Protein AF-0000000084460460 (afdb_homodimer)

Foldseek 3Di:
DQWDWDADPVRFIAIAGNAADPRQQQQQQRHPALQQDPVNCVFRVCPPVHPPHNDFLVRLLVVLVVVLVVDDDLLVSLLSLVVNNSRHVLSSLQNCLVPVVPCLCSLAPPVLVVCLQCVLVSPDDDAFEEAELVCLVCLLVVLPDCLLVQAAEEEEEQQAAQAPPGRRFVSSLSHRRSLVSLLCNQAQFRSSHYGYYHYGQATPPVVLLPDPRRPGDNDHGDDDPSVVVSVVSNVVSCCVSPVLHEYEYERDDQVCQVVVCVVCQQPFAYDYCLALLLLLLVLLLVLLVCLLQVPDLLRFQEEEEAPTRNRLSNLVLSLVVNVVVPDDSVSSLLRYWYAYPQGTAAPPDPDDDPSCVSNHDYPVSCVPFDAPDSRGGHPQSCCQGVLGQEYEYAHLAAQQCDLVSLLSSLVRGVEHEYEQQGDDPRRTNDDVVSSCVSNVNRYQYEYNYQPAWDQDPNDTAGHHHSYSSLAVSLLSLLCSLQSFGGDDSVLSNLLSNLQQVQAPCNVPSVHHSGDDPSCSNVSSLSSSLSSNVVSQVVVRGPHDDSVRSNVSSVVSRHRSGDHHYDHDD/DQWDWDADPVRFIAIAGNAADPRQQQQQQRHPALQQDPVNCVVRVCPPVHPPHNDFLVRLLVVLVVVLVVDPDLLVSLLSLVVNNSRHVLSSLQNCLVPVVPCLCSLAPPVLVVCLQCVLVSPDDDAFEEAELVCLVCLLVVLPDCLLVQAAEEEEEQQAAQAPPGRRAVSSLSHRRSVVSLLCNQAQFRSSRYGYYHYGQATPPVVLLPDPRRDGDNDHGDDDPSVVVSVVSNVVSCCVSPVLHEYEYERDDQVCQVVVCVVCQQPFAYDYCLALLLLLLVLLLVLLVCLLQVPDLLRFQEEEEAPTRNRLSNLVLSLVVNVVVPDDSVSSLLRYWYAYPQATAAPPDPDDDPSCVSNHDYLVSCVPFDAPDSRGGHLQSCCQGVLGQEYEYAHLAAQQCDLVSLLSSLVRGVEHEYEQQGDDPRRTNDDVVSSCVSNVNRYQYEYNYQPAWDQDPNDTAGHHHSYSSLAVSLLSLLCSLQSFGGDDSVLSNLLSNLQQVQAPCNVPSVHHSGDDPSCSNVSSLSSSLSSNVVSQVVVRGPHDDSVVSNVSSVVSRHRSGDHHYDHDD

Sequence (1138 aa):
MDYKQLTDDNGQIYYEVKTTDFALITNPILNKGSGFSNQERVDFKLFGLLPPEESNLAQQRARSYEAFKSKTSELEKYIYMRDLQDSNETLFYSLLCEHITEIMPIVYTPVVGSACQRFSHIYRRPRGLFISYPNRDKIDMILANPRFDNVKAIVVSDGERILGLGDQGAGGMGIPIGKLALYCACAGIHPASTLPVLLDTGTNNSDLLQDPLYMGWRHERVRDQEYDDFVDRFVQALKKRFPHILLQWEDFALQNATRLLNTYRDQLCTFNDDIQGTAAVATGTLFAAVQVTGIRLSEQRIVIVGAGSAGCGIAELIVHAMVEDGISEAQARSQIYMIDRNGLLLEGMTGLLPFQQQLLKSRAAISGWQCENNAEISLKDVIRNLHPNALLGVSGQPNLFTEELVREMAAHVERPIIMPLSNPISRSEAVPQDLIQWTDDRAVIGTGSPFGVIKRRGQDFRIDQTNNVYIFPGMGLGLIAVQARRVTDKMFMAAARALAGCSPALQNPNANLLPPLDDVREVSYQVALAVAKEAVKSELADYKTETDIEKLIRAHIWEPVYVPYRKPYMDYKQLTDDNGQIYYEVKTTDFALITNPILNKGSGFSNQERVDFKLFGLLPPEESNLAQQRARSYEAFKSKTSELEKYIYMRDLQDSNETLFYSLLCEHITEIMPIVYTPVVGSACQRFSHIYRRPRGLFISYPNRDKIDMILANPRFDNVKAIVVSDGERILGLGDQGAGGMGIPIGKLALYCACAGIHPASTLPVLLDTGTNNSDLLQDPLYMGWRHERVRDQEYDDFVDRFVQALKKRFPHILLQWEDFALQNATRLLNTYRDQLCTFNDDIQGTAAVATGTLFAAVQVTGIRLSEQRIVIVGAGSAGCGIAELIVHAMVEDGISEAQARSQIYMIDRNGLLLEGMTGLLPFQQQLLKSRAAISGWQCENNAEISLKDVIRNLHPNALLGVSGQPNLFTEELVREMAAHVERPIIMPLSNPISRSEAVPQDLIQWTDDRAVIGTGSPFGVIKRRGQDFRIDQTNNVYIFPGMGLGLIAVQARRVTDKMFMAAARALAGCSPALQNPNANLLPPLDDVREVSYQVALAVAKEAVKSELADYKTETDIEKLIRAHIWEPVYVPYRKPY

pLDDT: mean 95.43, std 3.75, range [65.56, 98.94]

Structure (mmCIF, N/CA/C/O backbone):
data_AF-0000000084460460-model_v1
#
loop_
_entity.id
_entity.type
_entity.pdbx_description
1 polymer 'Malate dehydrogenase'
#
loop_
_atom_site.group_PDB
_atom_site.id
_atom_site.type_symbol
_atom_site.label_atom_id
_atom_site.label_alt_id
_atom_site.label_comp_id
_atom_site.label_asym_id
_atom_site.label_entity_id
_atom_site.label_seq_id
_atom_site.pdbx_PDB_ins_code
_atom_site.Cartn_x
_atom_site.Cartn_y
_atom_site.Cartn_z
_atom_site.occupancy
_atom_site.B_iso_or_equiv
_atom_site.auth_seq_id
_atom_site.auth_comp_id
_atom_site.auth_asym_id
_atom_site.auth_atom_id
_atom_site.pdbx_PDB_model_num
ATOM 1 N N . MET A 1 1 ? 7.082 -0.374 25.844 1 65.56 1 MET A N 1
ATOM 2 C CA . MET A 1 1 ? 7.414 0.042 24.484 1 65.56 1 MET A CA 1
ATOM 3 C C . MET A 1 1 ? 8.352 -0.962 23.828 1 65.56 1 MET A C 1
ATOM 5 O O . MET A 1 1 ? 9.141 -1.626 24.5 1 65.56 1 MET A O 1
ATOM 9 N N . ASP A 1 2 ? 8.141 -1.098 22.531 1 81.88 2 ASP A N 1
ATOM 10 C CA . ASP A 1 2 ? 8.883 -2.082 21.75 1 81.88 2 ASP A CA 1
ATOM 11 C C . ASP A 1 2 ? 10.344 -1.677 21.609 1 81.88 2 ASP A C 1
ATOM 13 O O . ASP A 1 2 ? 11.188 -2.492 21.219 1 81.88 2 ASP A O 1
ATOM 17 N N . TYR A 1 3 ? 10.672 -0.315 22.125 1 90.75 3 TYR A N 1
ATOM 18 C CA . TYR A 1 3 ? 12.039 0.172 21.953 1 90.75 3 TYR A CA 1
ATOM 19 C C . TYR A 1 3 ? 12.312 1.358 22.875 1 90.75 3 TYR A C 1
ATOM 21 O O . TYR A 1 3 ? 11.391 1.925 23.453 1 90.75 3 TYR A O 1
ATOM 29 N N . LYS A 1 4 ? 13.625 1.623 23.141 1 92.56 4 LYS A N 1
ATOM 30 C CA . LYS A 1 4 ? 14.078 2.777 23.922 1 92.56 4 LYS A CA 1
ATOM 31 C C . LYS A 1 4 ? 15.203 3.516 23.188 1 92.56 4 LYS A C 1
ATOM 33 O O . LYS A 1 4 ? 16.141 2.8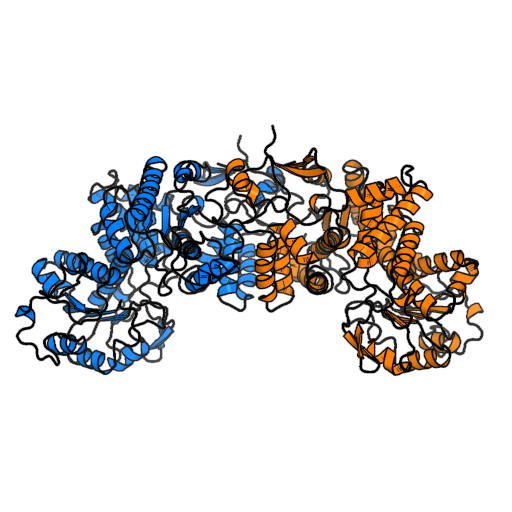93 22.688 1 92.56 4 LYS A O 1
ATOM 38 N N . GLN A 1 5 ? 14.992 4.812 23.047 1 91.62 5 GLN A N 1
ATOM 39 C CA . GLN A 1 5 ? 16.047 5.633 22.469 1 91.62 5 GLN A CA 1
ATOM 40 C C . GLN A 1 5 ? 17.141 5.941 23.484 1 91.62 5 GLN A C 1
ATOM 42 O O . GLN A 1 5 ? 16.844 6.402 24.594 1 91.62 5 GLN A O 1
ATOM 47 N N . LEU A 1 6 ? 18.359 5.719 23.062 1 93.56 6 LEU A N 1
ATOM 48 C CA . LEU A 1 6 ? 19.516 5.953 23.922 1 93.56 6 LEU A CA 1
ATOM 49 C C . LEU A 1 6 ? 20.641 6.641 23.172 1 93.56 6 LEU A C 1
ATOM 51 O O . LEU A 1 6 ? 20.562 6.797 21.938 1 93.56 6 LEU A O 1
ATOM 55 N N . THR A 1 7 ? 21.562 7.16 23.859 1 92.81 7 THR A N 1
ATOM 56 C CA . THR A 1 7 ? 22.75 7.77 23.312 1 92.81 7 THR A CA 1
ATOM 57 C C . THR A 1 7 ? 24.016 7.055 23.797 1 92.81 7 THR A C 1
ATOM 59 O O . THR A 1 7 ? 24.125 6.754 25 1 92.81 7 THR A O 1
ATOM 62 N N . ASP A 1 8 ? 24.859 6.766 22.906 1 93.06 8 ASP A N 1
ATOM 63 C CA . ASP A 1 8 ? 26.078 6.074 23.312 1 93.06 8 ASP A CA 1
ATOM 64 C C . ASP A 1 8 ? 27.125 7.059 23.812 1 93.06 8 ASP A C 1
ATOM 66 O O . ASP A 1 8 ? 26.844 8.25 23.969 1 93.06 8 ASP A O 1
ATOM 70 N N . ASP A 1 9 ? 28.344 6.547 24.109 1 91.75 9 ASP A N 1
ATOM 71 C CA . ASP A 1 9 ? 29.406 7.344 24.734 1 91.75 9 ASP A CA 1
ATOM 72 C C . ASP A 1 9 ? 29.891 8.445 23.781 1 91.75 9 ASP A C 1
ATOM 74 O O . ASP A 1 9 ? 30.375 9.484 24.234 1 91.75 9 ASP A O 1
ATOM 78 N N . ASN A 1 10 ? 29.734 8.281 22.547 1 92.12 10 ASN A N 1
ATOM 79 C CA . ASN A 1 10 ? 30.156 9.242 21.547 1 92.12 10 ASN A CA 1
ATOM 80 C C . ASN A 1 10 ? 29.047 10.219 21.188 1 92.12 10 ASN A C 1
ATOM 82 O O . ASN A 1 10 ? 29.188 11.031 20.281 1 92.12 10 ASN A O 1
ATOM 86 N N . GLY A 1 11 ? 27.891 10.055 21.812 1 89.38 11 GLY A N 1
ATOM 87 C CA . GLY A 1 11 ? 26.781 10.969 21.562 1 89.38 11 GLY A CA 1
ATOM 88 C C . GLY A 1 11 ? 25.875 10.523 20.422 1 89.38 11 GLY A C 1
ATOM 89 O O . GLY A 1 11 ? 25 11.273 19.984 1 89.38 11 GLY A O 1
ATOM 90 N N . GLN A 1 12 ? 26.109 9.367 19.953 1 91.81 12 GLN A N 1
ATOM 91 C CA . GLN A 1 12 ? 25.297 8.875 18.828 1 91.81 12 GLN A CA 1
ATOM 92 C C . GLN A 1 12 ? 24.031 8.188 19.328 1 91.81 12 GLN A C 1
ATOM 94 O O . GLN A 1 12 ? 24.078 7.395 20.266 1 91.81 12 GLN A O 1
ATOM 99 N N . ILE A 1 13 ? 22.969 8.547 18.703 1 93.94 13 ILE A N 1
ATOM 100 C CA . ILE A 1 13 ? 21.672 8 19.078 1 93.94 13 ILE A CA 1
ATOM 101 C C . ILE A 1 13 ? 21.547 6.57 18.562 1 93.94 13 ILE A C 1
ATOM 103 O O . ILE A 1 13 ? 21.984 6.27 17.438 1 93.94 13 ILE A O 1
ATOM 107 N N . TYR A 1 14 ? 21.062 5.645 19.312 1 95.94 14 TYR A N 1
ATOM 108 C CA . TYR A 1 14 ? 20.688 4.293 18.906 1 95.94 14 TYR A CA 1
ATOM 109 C C . TYR A 1 14 ? 19.438 3.832 19.641 1 95.94 14 TYR A C 1
ATOM 111 O O . TYR A 1 14 ? 19 4.461 20.609 1 95.94 14 TYR A O 1
ATOM 119 N N . TYR A 1 15 ? 18.75 2.857 19.125 1 96.31 15 TYR A N 1
ATOM 120 C CA . TYR A 1 15 ? 17.562 2.303 19.766 1 96.31 15 TYR A CA 1
ATOM 121 C C . TYR A 1 15 ? 17.844 0.923 20.344 1 96.31 15 TYR A C 1
ATOM 123 O O . TYR A 1 15 ? 18.469 0.083 19.688 1 96.31 15 TYR A O 1
ATOM 131 N N . GLU A 1 16 ? 17.531 0.733 21.547 1 96.88 16 GLU A N 1
ATOM 132 C CA . GLU A 1 16 ? 17.375 -0.624 22.062 1 96.88 16 GLU A CA 1
ATOM 133 C C . GLU A 1 16 ? 16 -1.198 21.703 1 96.88 16 GLU A C 1
ATOM 135 O O . GLU A 1 16 ? 14.969 -0.664 22.109 1 96.88 16 GLU A O 1
ATOM 140 N N . VAL A 1 17 ? 16.016 -2.268 20.922 1 96.06 17 VAL A N 1
ATOM 141 C CA . VAL A 1 17 ? 14.781 -2.779 20.344 1 96.06 17 VAL A CA 1
ATOM 142 C C . VAL A 1 17 ? 14.508 -4.188 20.875 1 96.06 17 VAL A C 1
ATOM 144 O O . VAL A 1 17 ? 15.391 -5.051 20.828 1 96.06 17 VAL A O 1
ATOM 147 N N . LYS A 1 18 ? 13.305 -4.445 21.328 1 92.88 18 LYS A N 1
ATOM 148 C CA . LYS A 1 18 ? 12.898 -5.746 21.844 1 92.88 18 LYS A CA 1
ATOM 149 C C . LYS A 1 18 ? 12.242 -6.594 20.766 1 92.88 18 LYS A C 1
ATOM 151 O O . LYS A 1 18 ? 12.391 -7.816 20.75 1 92.88 18 LYS A O 1
ATOM 156 N N . THR A 1 19 ? 11.531 -5.965 19.906 1 91.25 19 THR A N 1
ATOM 157 C CA . THR A 1 19 ? 10.805 -6.637 18.828 1 91.25 19 THR A CA 1
ATOM 158 C C . THR A 1 19 ? 11.773 -7.289 17.844 1 91.25 19 THR A C 1
ATOM 160 O O . THR A 1 19 ? 12.836 -6.738 17.547 1 91.25 19 THR A O 1
ATOM 163 N N . THR A 1 20 ? 11.453 -8.508 17.375 1 92.56 20 THR A N 1
ATOM 164 C CA . THR A 1 20 ? 12.305 -9.227 16.438 1 92.56 20 THR A CA 1
ATOM 165 C C . THR A 1 20 ? 11.477 -9.844 15.32 1 92.56 20 THR A C 1
ATOM 167 O O . THR A 1 20 ? 10.25 -9.766 15.344 1 92.56 20 THR A O 1
ATOM 170 N N . ASP A 1 21 ? 12.164 -10.273 14.336 1 92.5 21 ASP A N 1
ATOM 171 C CA . ASP A 1 21 ? 11.555 -11.062 13.266 1 92.5 21 ASP A CA 1
ATOM 172 C C . ASP A 1 21 ? 10.484 -10.25 12.539 1 92.5 21 ASP A C 1
ATOM 174 O O . ASP A 1 21 ? 10.648 -9.055 12.305 1 92.5 21 ASP A O 1
ATOM 178 N N . PHE A 1 22 ? 9.461 -10.906 12.117 1 89.25 22 PHE A N 1
ATOM 179 C CA . PHE A 1 22 ? 8.453 -10.305 11.258 1 89.25 22 PHE A CA 1
ATOM 180 C C . PHE A 1 22 ? 7.785 -9.117 11.953 1 89.25 22 PHE A C 1
ATOM 182 O O . PHE A 1 22 ? 7.422 -8.141 11.297 1 89.25 22 PHE A O 1
ATOM 189 N N . ALA A 1 23 ? 7.633 -9.148 13.242 1 89.38 23 ALA A N 1
ATOM 190 C CA . ALA A 1 23 ? 7.02 -8.062 13.992 1 89.38 23 ALA A CA 1
ATOM 191 C C . ALA A 1 23 ? 7.832 -6.773 13.859 1 89.38 23 ALA A C 1
ATOM 193 O O . ALA A 1 23 ? 7.273 -5.676 13.867 1 89.38 23 ALA A O 1
ATOM 194 N N . LEU A 1 24 ? 9.164 -6.887 13.672 1 93 24 LEU A N 1
ATOM 195 C CA . LEU A 1 24 ? 10.031 -5.73 13.508 1 93 24 LEU A CA 1
ATOM 196 C C . LEU A 1 24 ? 9.844 -5.102 12.125 1 93 24 LEU A C 1
ATOM 198 O O . LEU A 1 24 ? 9.773 -3.877 12 1 93 24 LEU A O 1
ATOM 202 N N . ILE A 1 25 ? 9.664 -5.922 11.109 1 92.81 25 ILE A N 1
ATOM 203 C CA . ILE A 1 25 ? 9.578 -5.453 9.727 1 92.81 25 ILE A CA 1
ATOM 204 C C . ILE A 1 25 ? 8.211 -4.828 9.477 1 92.81 25 ILE A C 1
ATOM 206 O O . ILE A 1 25 ? 8.039 -4.047 8.539 1 92.81 25 ILE A O 1
ATOM 210 N N . THR A 1 26 ? 7.234 -5.137 10.336 1 89.88 26 THR A N 1
ATOM 211 C CA . THR A 1 26 ? 5.883 -4.637 10.117 1 89.88 26 THR A CA 1
ATOM 212 C C . THR A 1 26 ? 5.598 -3.436 11.016 1 89.88 26 THR A C 1
ATOM 214 O O . THR A 1 26 ? 4.5 -2.871 10.977 1 89.88 26 THR A O 1
ATOM 217 N N . ASN A 1 27 ? 6.543 -3.045 11.867 1 91.81 27 ASN A N 1
ATOM 218 C CA . ASN A 1 27 ? 6.406 -1.876 12.734 1 91.81 27 ASN A CA 1
ATOM 219 C C . ASN A 1 27 ? 6.801 -0.594 12 1 91.81 27 ASN A C 1
ATOM 221 O O . ASN A 1 27 ? 7.98 -0.373 11.719 1 91.81 27 ASN A O 1
ATOM 225 N N . PRO A 1 28 ? 5.879 0.279 11.742 1 93.06 28 PRO A N 1
ATOM 226 C CA . PRO A 1 28 ? 6.184 1.446 10.906 1 93.06 28 PRO A CA 1
ATOM 227 C C . PRO A 1 28 ? 7.266 2.336 11.516 1 93.06 28 PRO A C 1
ATOM 229 O O . PRO A 1 28 ? 8.023 2.982 10.789 1 93.06 28 PRO A O 1
ATOM 232 N N . ILE A 1 29 ? 7.398 2.379 12.805 1 94.38 29 ILE A N 1
ATOM 233 C CA . ILE A 1 29 ? 8.344 3.248 13.492 1 94.38 29 ILE A CA 1
ATOM 234 C C . ILE A 1 29 ? 9.75 2.646 13.406 1 94.38 29 ILE A C 1
ATOM 236 O O . ILE A 1 29 ? 10.734 3.373 13.289 1 94.38 29 ILE A O 1
ATOM 240 N N . LEU A 1 30 ? 9.844 1.278 13.406 1 95.69 30 LEU A N 1
ATOM 241 C CA . LEU A 1 30 ? 11.133 0.62 13.57 1 95.69 30 LEU A CA 1
ATOM 242 C C . LEU A 1 30 ? 11.594 -0.005 12.258 1 95.69 30 LEU A C 1
ATOM 244 O O . LEU A 1 30 ? 12.766 -0.36 12.109 1 95.69 30 LEU A O 1
ATOM 248 N N . ASN A 1 31 ? 10.703 -0.173 11.32 1 96.31 31 ASN A N 1
ATOM 249 C CA . ASN A 1 31 ? 11.039 -0.847 10.07 1 96.31 31 ASN A CA 1
ATOM 250 C C . ASN A 1 31 ? 12.055 -0.051 9.258 1 96.31 31 ASN A C 1
ATOM 252 O O . ASN A 1 31 ? 11.898 1.156 9.07 1 96.31 31 ASN A O 1
ATOM 256 N N . LYS A 1 32 ? 13.117 -0.786 8.844 1 97.5 32 LYS A N 1
ATOM 257 C CA . LYS A 1 32 ? 14.109 -0.182 7.957 1 97.5 32 LYS A CA 1
ATOM 258 C C . LYS A 1 32 ? 14.047 -0.791 6.562 1 97.5 32 LYS A C 1
ATOM 260 O O . LYS A 1 32 ? 14.875 -0.478 5.703 1 97.5 32 LYS A O 1
ATOM 265 N N . GLY A 1 33 ? 13.078 -1.788 6.359 1 95.94 33 GLY A N 1
ATOM 266 C CA . GLY A 1 33 ? 13.047 -2.496 5.086 1 95.94 33 GLY A CA 1
ATOM 267 C C . GLY A 1 33 ? 14.375 -3.127 4.719 1 95.94 33 GLY A C 1
ATOM 268 O O . GLY A 1 33 ? 14.961 -3.865 5.516 1 95.94 33 GLY A O 1
ATOM 269 N N . SER A 1 34 ? 14.875 -2.797 3.516 1 95.62 34 SER A N 1
ATOM 270 C CA . SER A 1 34 ? 16.156 -3.314 3.045 1 95.62 34 SER A CA 1
ATOM 271 C C . SER A 1 34 ? 17.312 -2.57 3.688 1 95.62 34 SER A C 1
ATOM 273 O O . SER A 1 34 ? 18.484 -2.848 3.385 1 95.62 34 SER A O 1
ATOM 275 N N . GLY A 1 35 ? 16.984 -1.674 4.602 1 97.06 35 GLY A N 1
ATOM 276 C CA . GLY A 1 35 ? 18.031 -0.857 5.215 1 97.06 35 GLY A CA 1
ATOM 277 C C . GLY A 1 35 ? 18.625 -1.485 6.461 1 97.06 35 GLY A C 1
ATOM 278 O O . GLY A 1 35 ? 19.594 -0.967 7.023 1 97.06 35 GLY A O 1
ATOM 279 N N . PHE A 1 36 ? 18.078 -2.602 6.973 1 97.75 36 PHE A N 1
ATOM 280 C CA . PHE A 1 36 ? 18.688 -3.309 8.086 1 97.75 36 PHE A CA 1
ATOM 281 C C . PHE A 1 36 ? 20.094 -3.785 7.719 1 97.75 36 PHE A C 1
ATOM 283 O O . PHE A 1 36 ? 20.281 -4.422 6.68 1 97.75 36 PHE A O 1
ATOM 290 N N . SER A 1 37 ? 21.047 -3.5 8.57 1 96.69 37 SER A N 1
ATOM 291 C CA . SER A 1 37 ? 22.406 -3.967 8.336 1 96.69 37 SER A CA 1
ATOM 292 C C . SER A 1 37 ? 22.516 -5.477 8.531 1 96.69 37 SER A C 1
ATOM 294 O O . SER A 1 37 ? 21.641 -6.094 9.125 1 96.69 37 SER A O 1
ATOM 296 N N . ASN A 1 38 ? 23.547 -6.066 8.008 1 94.75 38 ASN A N 1
ATOM 297 C CA . ASN A 1 38 ? 23.766 -7.5 8.172 1 94.75 38 ASN A CA 1
ATOM 298 C C . ASN A 1 38 ? 23.828 -7.887 9.648 1 94.75 38 ASN A C 1
ATOM 300 O O . ASN A 1 38 ? 23.328 -8.938 10.047 1 94.75 38 ASN A O 1
ATOM 304 N N . GLN A 1 39 ? 24.484 -7.023 10.414 1 95.75 39 GLN A N 1
ATOM 305 C CA . GLN A 1 39 ? 24.562 -7.297 11.844 1 95.75 39 GLN A CA 1
ATOM 306 C C . GLN A 1 39 ? 23.172 -7.27 12.484 1 95.75 39 GLN A C 1
ATOM 308 O O . GLN A 1 39 ? 22.844 -8.133 13.297 1 95.75 39 GLN A O 1
ATOM 313 N N . GLU A 1 40 ? 22.375 -6.262 12.156 1 97.06 40 GLU A N 1
ATOM 314 C CA . GLU A 1 40 ? 21.016 -6.195 12.664 1 97.06 40 GLU A CA 1
ATOM 315 C C . GLU A 1 40 ? 20.203 -7.406 12.219 1 97.06 40 GLU A C 1
ATOM 317 O O . GLU A 1 40 ? 19.344 -7.898 12.961 1 97.06 40 GLU A O 1
ATOM 322 N N . ARG A 1 41 ? 20.422 -7.863 10.961 1 96 41 ARG A N 1
ATOM 323 C CA . ARG A 1 41 ? 19.703 -9.016 10.453 1 96 41 ARG A CA 1
ATOM 324 C C . ARG A 1 41 ? 20.016 -10.273 11.258 1 96 41 ARG A C 1
ATOM 326 O O . ARG A 1 41 ? 19.156 -11.117 11.469 1 96 41 ARG A O 1
ATOM 333 N N . VAL A 1 42 ? 21.266 -10.383 11.719 1 94.19 42 VAL A N 1
ATOM 334 C CA . VAL A 1 42 ? 21.656 -11.484 12.594 1 94.19 42 VAL A CA 1
ATOM 335 C C . VAL A 1 42 ? 20.969 -11.32 13.953 1 94.19 42 VAL A C 1
ATOM 337 O O . VAL A 1 42 ? 20.312 -12.242 14.438 1 94.19 42 VAL A O 1
ATOM 340 N N . ASP A 1 43 ? 21.062 -10.141 14.5 1 95.44 43 ASP A N 1
ATOM 341 C CA . ASP A 1 43 ? 20.641 -9.883 15.875 1 95.44 43 ASP A CA 1
ATOM 342 C C . ASP A 1 43 ? 19.125 -10.016 16 1 95.44 43 ASP A C 1
ATOM 344 O O . ASP A 1 43 ? 18.625 -10.438 17.047 1 95.44 43 ASP A O 1
ATOM 348 N N . PHE A 1 44 ? 18.469 -9.664 14.969 1 96.38 44 PHE A N 1
ATOM 349 C CA . PHE A 1 44 ? 17.016 -9.586 15.094 1 96.38 44 PHE A CA 1
ATOM 350 C C . PHE A 1 44 ? 16.344 -10.617 14.203 1 96.38 44 PHE A C 1
ATOM 352 O O . PHE A 1 44 ? 15.148 -10.5 13.898 1 96.38 44 PHE A O 1
ATOM 359 N N . LYS A 1 45 ? 17.062 -11.617 13.734 1 95.06 45 LYS A N 1
ATOM 360 C CA . LYS A 1 45 ? 16.562 -12.797 13.039 1 95.06 45 LYS A CA 1
ATOM 361 C C . LYS A 1 45 ? 15.82 -12.406 11.766 1 95.06 45 LYS A C 1
ATOM 363 O O . LYS A 1 45 ? 14.68 -12.82 11.555 1 95.06 45 LYS A O 1
ATOM 368 N N . LEU A 1 46 ? 16.5 -11.625 10.906 1 96.06 46 LEU A N 1
ATOM 369 C CA . LEU A 1 46 ? 15.836 -11.094 9.727 1 96.06 46 LEU A CA 1
ATOM 370 C C . LEU A 1 46 ? 16.375 -11.75 8.461 1 96.06 46 LEU A C 1
ATOM 372 O O . LEU A 1 46 ? 15.844 -11.539 7.367 1 96.06 46 LEU A O 1
ATOM 376 N N . PHE A 1 47 ? 17.469 -12.609 8.633 1 95.56 47 PHE A N 1
ATOM 377 C CA . PHE A 1 47 ? 18 -13.273 7.453 1 95.56 47 PHE A CA 1
ATOM 378 C C . PHE A 1 47 ? 16.938 -14.164 6.809 1 95.56 47 PHE A C 1
ATOM 380 O O . PHE A 1 47 ? 16.203 -14.883 7.508 1 95.56 47 PHE A O 1
ATOM 387 N N . GLY A 1 48 ? 16.859 -14.102 5.469 1 95.88 48 GLY A N 1
ATOM 388 C CA . GLY A 1 48 ? 15.867 -14.859 4.707 1 95.88 48 GLY A CA 1
ATOM 389 C C . GLY A 1 48 ? 14.555 -14.117 4.531 1 95.88 48 GLY A C 1
ATOM 390 O O . GLY A 1 48 ? 13.852 -14.32 3.543 1 95.88 48 GLY A O 1
ATOM 391 N N . LEU A 1 49 ? 14.211 -13.281 5.492 1 95.56 49 LEU A N 1
ATOM 392 C CA . LEU A 1 49 ? 12.938 -12.562 5.445 1 95.56 49 LEU A CA 1
ATOM 393 C C . LEU A 1 49 ? 13.062 -11.305 4.586 1 95.56 49 LEU A C 1
ATOM 395 O O . LEU A 1 49 ? 12.055 -10.719 4.191 1 95.56 49 LEU A O 1
ATOM 399 N N . LEU A 1 50 ? 14.289 -10.906 4.301 1 96.44 50 LEU A N 1
ATOM 400 C CA . LEU A 1 50 ? 14.594 -9.75 3.465 1 96.44 50 LEU A CA 1
ATOM 401 C C . LEU A 1 50 ? 15.5 -10.141 2.301 1 96.44 50 LEU A C 1
ATOM 403 O O . LEU A 1 50 ? 16.281 -11.086 2.412 1 96.44 50 LEU A O 1
ATOM 407 N N . PRO A 1 51 ? 15.344 -9.422 1.147 1 96.12 51 PRO A N 1
ATOM 408 C CA . PRO A 1 51 ? 16.359 -9.633 0.116 1 96.12 51 PRO A CA 1
ATOM 409 C C . PRO A 1 51 ? 17.781 -9.359 0.619 1 96.12 51 PRO A C 1
ATOM 411 O O . PRO A 1 51 ? 17.953 -8.633 1.6 1 96.12 51 PRO A O 1
ATOM 414 N N . PRO A 1 52 ? 18.719 -9.898 0.008 1 95.19 52 PRO A N 1
ATOM 415 C CA . PRO A 1 52 ? 20.078 -9.844 0.554 1 95.19 52 PRO A CA 1
ATOM 416 C C . PRO A 1 52 ? 20.703 -8.453 0.442 1 95.19 52 PRO A C 1
ATOM 418 O O . PRO A 1 52 ? 21.609 -8.109 1.215 1 95.19 52 PRO A O 1
ATOM 421 N N . GLU A 1 53 ? 20.25 -7.637 -0.449 1 94.81 53 GLU A N 1
ATOM 422 C CA . GLU A 1 53 ? 20.812 -6.301 -0.618 1 94.81 53 GLU A CA 1
ATOM 423 C C . GLU A 1 53 ? 20.609 -5.453 0.633 1 94.81 53 GLU A C 1
ATOM 425 O O . GLU A 1 53 ? 19.5 -5.406 1.186 1 94.81 53 GLU A O 1
ATOM 430 N N . GLU A 1 54 ? 21.656 -4.883 1.114 1 94.94 54 GLU A N 1
ATOM 431 C CA . GLU A 1 54 ? 21.578 -3.855 2.15 1 94.94 54 GLU A CA 1
ATOM 432 C C . GLU A 1 54 ? 21.5 -2.459 1.539 1 94.94 54 GLU A C 1
ATOM 434 O O . GLU A 1 54 ? 22.547 -1.854 1.248 1 94.94 54 GLU A O 1
ATOM 439 N N . SER A 1 55 ? 20.312 -1.948 1.43 1 95.19 55 SER A N 1
ATOM 440 C CA . SER A 1 55 ? 20.109 -0.631 0.832 1 95.19 55 SER A CA 1
ATOM 441 C C . SER A 1 55 ? 20.359 0.479 1.85 1 95.19 55 SER A C 1
ATOM 443 O O . SER A 1 55 ? 19.984 0.345 3.02 1 95.19 55 SER A O 1
ATOM 445 N N . ASN A 1 56 ? 21 1.506 1.449 1 96 56 ASN A N 1
ATOM 446 C CA . ASN A 1 56 ? 21.016 2.686 2.307 1 96 56 ASN A CA 1
ATOM 447 C C . ASN A 1 56 ? 19.766 3.539 2.111 1 96 56 ASN A C 1
ATOM 449 O O . ASN A 1 56 ? 18.953 3.254 1.237 1 96 56 ASN A O 1
ATOM 453 N N . LEU A 1 57 ? 19.672 4.539 2.902 1 97.44 57 LEU A N 1
ATOM 454 C CA . LEU A 1 57 ? 18.453 5.336 2.926 1 97.44 57 LEU A CA 1
ATOM 455 C C . LEU A 1 57 ? 18.266 6.07 1.604 1 97.44 57 LEU A C 1
ATOM 457 O O . LEU A 1 57 ? 17.141 6.238 1.14 1 97.44 57 LEU A O 1
ATOM 461 N N . ALA A 1 58 ? 19.297 6.574 0.987 1 97.31 58 ALA A N 1
ATOM 462 C CA . ALA A 1 58 ? 19.219 7.297 -0.279 1 97.31 58 ALA A CA 1
ATOM 463 C C . ALA A 1 58 ? 18.688 6.402 -1.392 1 97.31 58 ALA A C 1
ATOM 465 O O . ALA A 1 58 ? 17.906 6.844 -2.234 1 97.31 58 ALA A O 1
ATOM 466 N N . GLN A 1 59 ? 19.141 5.148 -1.408 1 96.75 59 GLN A N 1
ATOM 467 C CA . GLN A 1 59 ? 18.672 4.184 -2.395 1 96.75 59 GLN A CA 1
ATOM 468 C C . GLN A 1 59 ? 17.188 3.879 -2.195 1 96.75 59 GLN A C 1
ATOM 470 O O . GLN A 1 59 ? 16.422 3.793 -3.162 1 96.75 59 GLN A O 1
ATOM 475 N N . GLN A 1 60 ? 16.828 3.689 -0.955 1 97.5 60 GLN A N 1
ATOM 476 C CA . GLN A 1 60 ? 15.414 3.463 -0.661 1 97.5 60 GLN A CA 1
ATOM 477 C C . GLN A 1 60 ? 14.562 4.66 -1.079 1 97.5 60 GLN A C 1
ATOM 479 O O . GLN A 1 60 ? 13.477 4.496 -1.628 1 97.5 60 GLN A O 1
ATOM 484 N N . ARG A 1 61 ? 15.055 5.859 -0.807 1 97.75 61 ARG A N 1
ATOM 485 C CA . ARG A 1 61 ? 14.336 7.07 -1.193 1 97.75 61 ARG A CA 1
ATOM 486 C C . ARG A 1 61 ? 14.172 7.152 -2.707 1 97.75 61 ARG A C 1
ATOM 488 O O . ARG A 1 61 ? 13.125 7.559 -3.205 1 97.75 61 ARG A O 1
ATOM 495 N N . ALA A 1 62 ? 15.242 6.789 -3.395 1 97.62 62 ALA A N 1
ATOM 496 C CA . ALA A 1 62 ? 15.188 6.816 -4.855 1 97.62 62 ALA A CA 1
ATOM 497 C C . ALA A 1 62 ? 14.094 5.898 -5.383 1 97.62 62 ALA A C 1
ATOM 499 O O . ALA A 1 62 ? 13.336 6.273 -6.285 1 97.62 62 ALA A O 1
ATOM 500 N N . ARG A 1 63 ? 14.016 4.719 -4.855 1 96.94 63 ARG A N 1
ATOM 501 C CA . ARG A 1 63 ? 12.977 3.768 -5.246 1 96.94 63 ARG A CA 1
ATOM 502 C C . ARG A 1 63 ? 11.586 4.312 -4.934 1 96.94 63 ARG A C 1
ATOM 504 O O . ARG A 1 63 ? 10.688 4.23 -5.766 1 96.94 63 ARG A O 1
ATOM 511 N N . SER A 1 64 ? 11.406 4.832 -3.74 1 98.12 64 SER A N 1
ATOM 512 C CA . SER A 1 64 ? 10.117 5.367 -3.314 1 98.12 64 SER A CA 1
ATOM 513 C C . SER A 1 64 ? 9.719 6.582 -4.148 1 98.12 64 SER A C 1
ATOM 515 O O . SER A 1 64 ? 8.539 6.773 -4.453 1 98.12 64 SER A O 1
ATOM 517 N N . TYR A 1 65 ? 10.695 7.414 -4.461 1 98.44 65 TYR A N 1
ATOM 518 C CA . TYR A 1 65 ? 10.414 8.594 -5.277 1 98.44 65 TYR A CA 1
ATOM 519 C C . TYR A 1 65 ? 9.992 8.195 -6.684 1 98.44 65 TYR A C 1
ATOM 521 O O . TYR A 1 65 ? 9.094 8.805 -7.266 1 98.44 65 TYR A O 1
ATOM 529 N N . GLU A 1 66 ? 10.648 7.148 -7.207 1 97.31 66 GLU A N 1
ATOM 530 C CA . GLU A 1 66 ? 10.227 6.617 -8.5 1 97.31 66 GLU A CA 1
ATOM 531 C C . GLU A 1 66 ? 8.773 6.148 -8.453 1 97.31 66 GLU A C 1
ATOM 533 O O . GLU A 1 66 ? 8 6.414 -9.375 1 97.31 66 GLU A O 1
ATOM 538 N N . ALA A 1 67 ? 8.469 5.441 -7.453 1 96.5 67 ALA A N 1
ATOM 539 C CA . ALA A 1 67 ? 7.102 4.969 -7.27 1 96.5 67 ALA A CA 1
ATOM 540 C C . ALA A 1 67 ? 6.129 6.137 -7.156 1 96.5 67 ALA A C 1
ATOM 542 O O . ALA A 1 67 ? 5.062 6.125 -7.777 1 96.5 67 ALA A O 1
ATOM 543 N N . PHE A 1 68 ? 6.453 7.145 -6.395 1 98 68 PHE A N 1
ATOM 544 C CA . PHE A 1 68 ? 5.641 8.344 -6.223 1 98 68 PHE A CA 1
ATOM 545 C C . PHE A 1 68 ? 5.379 9.016 -7.566 1 98 68 PHE A C 1
ATOM 547 O O . PHE A 1 68 ? 4.234 9.336 -7.895 1 98 68 PHE A O 1
ATOM 554 N N . LYS A 1 69 ? 6.352 9.125 -8.359 1 97 69 LYS A N 1
ATOM 555 C CA . LYS A 1 69 ? 6.281 9.828 -9.641 1 97 69 LYS A CA 1
ATOM 556 C C . LYS A 1 69 ? 5.484 9.031 -10.664 1 97 69 LYS A C 1
ATOM 558 O O . LYS A 1 69 ? 4.906 9.602 -11.594 1 97 69 LYS A O 1
ATOM 563 N N . SER A 1 70 ? 5.441 7.738 -10.43 1 94.25 70 SER A N 1
ATOM 564 C CA . SER A 1 70 ? 4.762 6.875 -11.391 1 94.25 70 SER A CA 1
ATOM 565 C C . SER A 1 70 ? 3.246 7 -11.266 1 94.25 70 SER A C 1
ATOM 567 O O . SER A 1 70 ? 2.51 6.574 -12.164 1 94.25 70 SER A O 1
ATOM 569 N N . LYS A 1 71 ? 2.727 7.496 -10.109 1 96 71 LYS A N 1
ATOM 570 C CA . LYS A 1 71 ? 1.287 7.648 -9.93 1 96 71 LYS A CA 1
ATOM 571 C C . LYS A 1 71 ? 0.732 8.742 -10.836 1 96 71 LYS A C 1
ATOM 573 O O . LYS A 1 71 ? 1.346 9.805 -10.992 1 96 71 LYS A O 1
ATOM 578 N N . THR A 1 72 ? -0.487 8.547 -11.43 1 90.75 72 THR A N 1
ATOM 579 C CA . THR A 1 72 ? -1.004 9.422 -12.477 1 90.75 72 THR A CA 1
ATOM 580 C C . THR A 1 72 ? -1.929 10.477 -11.891 1 90.75 72 THR A C 1
ATOM 582 O O . THR A 1 72 ? -2.234 11.477 -12.547 1 90.75 72 THR A O 1
ATOM 585 N N . SER A 1 73 ? -2.43 10.281 -10.695 1 94.56 73 SER A N 1
ATOM 586 C CA . SER A 1 73 ? -3.299 11.266 -10.062 1 94.56 73 SER A CA 1
ATOM 587 C C . SER A 1 73 ? -2.756 11.68 -8.695 1 94.56 73 SER A C 1
ATOM 589 O O . SER A 1 73 ? -2.014 10.93 -8.062 1 94.56 73 SER A O 1
ATOM 591 N N . GLU A 1 74 ? -3.137 12.836 -8.227 1 95.88 74 GLU A N 1
ATOM 592 C CA . GLU A 1 74 ? -2.713 13.336 -6.918 1 95.88 74 GLU A CA 1
ATOM 593 C C . GLU A 1 74 ? -3.258 12.469 -5.789 1 95.88 74 GLU A C 1
ATOM 595 O O . GLU A 1 74 ? -2.58 12.258 -4.781 1 95.88 74 GLU A O 1
ATOM 600 N N . LEU A 1 75 ? -4.457 12.023 -6.02 1 96.69 75 LEU A N 1
ATOM 601 C CA . LEU A 1 75 ? -5.051 11.156 -5.008 1 96.69 75 LEU A CA 1
ATOM 602 C C . LEU A 1 75 ? -4.254 9.859 -4.867 1 96.69 75 LEU A C 1
ATOM 604 O O . LEU A 1 75 ? -4.039 9.383 -3.752 1 96.69 75 LEU A O 1
ATOM 608 N N . GLU A 1 76 ? -3.793 9.305 -5.988 1 97.06 76 GLU A N 1
ATOM 609 C CA . GLU A 1 76 ? -2.984 8.086 -5.938 1 97.06 76 GLU A CA 1
ATOM 610 C C . GLU A 1 76 ? -1.636 8.344 -5.277 1 97.06 76 GLU A C 1
ATOM 612 O O . GLU A 1 76 ? -1.092 7.469 -4.598 1 97.06 76 GLU A O 1
ATOM 617 N N . LYS A 1 77 ? -1.095 9.516 -5.559 1 98 77 LYS A N 1
ATOM 618 C CA . LYS A 1 77 ? 0.134 9.898 -4.867 1 98 77 LYS A CA 1
ATOM 619 C C . LYS A 1 77 ? -0.081 9.977 -3.359 1 98 77 LYS A C 1
ATOM 621 O O . LYS A 1 77 ? 0.77 9.531 -2.584 1 98 77 LYS A O 1
ATOM 626 N N . TYR A 1 78 ? -1.227 10.508 -2.959 1 98.19 78 TYR A N 1
ATOM 627 C CA . TYR A 1 78 ? -1.584 10.57 -1.546 1 98.19 78 TYR A CA 1
ATOM 628 C C . TYR A 1 78 ? -1.689 9.172 -0.948 1 98.19 78 TYR A C 1
ATOM 630 O O . TYR A 1 78 ? -1.133 8.898 0.119 1 98.19 78 TYR A O 1
ATOM 638 N N . ILE A 1 79 ? -2.408 8.305 -1.611 1 97.5 79 ILE A N 1
ATOM 639 C CA . ILE A 1 79 ? -2.615 6.938 -1.136 1 97.5 79 ILE A CA 1
ATOM 640 C C . ILE A 1 79 ? -1.269 6.234 -0.986 1 97.5 79 ILE A C 1
ATOM 642 O O . ILE A 1 79 ? -1.032 5.539 0.003 1 97.5 79 ILE A O 1
ATOM 646 N N . TYR A 1 80 ? -0.352 6.449 -1.95 1 97.31 80 TYR A N 1
ATOM 647 C CA . TYR A 1 80 ? 0.975 5.848 -1.892 1 97.31 80 TYR A CA 1
ATOM 648 C C . TYR A 1 80 ? 1.748 6.348 -0.677 1 97.31 80 TYR A C 1
ATOM 650 O O . TYR A 1 80 ? 2.361 5.559 0.046 1 97.31 80 TYR A O 1
ATOM 658 N N . MET A 1 81 ? 1.738 7.637 -0.489 1 98.5 81 MET A N 1
ATOM 659 C CA . MET A 1 81 ? 2.48 8.219 0.624 1 98.5 81 MET A CA 1
ATOM 660 C C . MET A 1 81 ? 1.932 7.73 1.96 1 98.5 81 MET A C 1
ATOM 662 O O . MET A 1 81 ? 2.693 7.477 2.895 1 98.5 81 MET A O 1
ATOM 666 N N . ARG A 1 82 ? 0.604 7.555 2.057 1 97.69 82 ARG A N 1
ATOM 667 C CA . ARG A 1 82 ? 0.004 7.02 3.273 1 97.69 82 ARG A CA 1
ATOM 668 C C . ARG A 1 82 ? 0.472 5.594 3.533 1 97.69 82 ARG A C 1
ATOM 670 O O . ARG A 1 82 ? 0.765 5.227 4.676 1 97.69 82 ARG A O 1
ATOM 677 N N . ASP A 1 83 ? 0.546 4.848 2.539 1 96.25 83 ASP A N 1
ATOM 678 C CA . ASP A 1 83 ? 1.006 3.469 2.67 1 96.25 83 ASP A CA 1
ATOM 679 C C . ASP A 1 83 ? 2.461 3.416 3.133 1 96.25 83 ASP A C 1
ATOM 681 O O . ASP A 1 83 ? 2.822 2.58 3.963 1 96.25 83 ASP A O 1
ATOM 685 N N . LEU A 1 84 ? 3.275 4.289 2.484 1 97.44 84 LEU A N 1
ATOM 686 C CA . LEU A 1 84 ? 4.68 4.359 2.879 1 97.44 84 LEU A CA 1
ATOM 687 C C . LEU A 1 84 ? 4.809 4.754 4.348 1 97.44 84 LEU A C 1
ATOM 689 O O . LEU A 1 84 ? 5.625 4.184 5.078 1 97.44 84 LEU A O 1
ATOM 693 N N . GLN A 1 85 ? 3.99 5.699 4.777 1 97.5 85 GLN A N 1
ATOM 694 C CA . GLN A 1 85 ? 3.973 6.152 6.16 1 97.5 85 GLN A CA 1
ATOM 695 C C . GLN A 1 85 ? 3.641 5.008 7.113 1 97.5 85 GLN A C 1
ATOM 697 O O . GLN A 1 85 ? 4.266 4.867 8.164 1 97.5 85 GLN A O 1
ATOM 702 N N . ASP A 1 86 ? 2.738 4.199 6.738 1 95 86 ASP A N 1
ATOM 703 C CA . ASP A 1 86 ? 2.254 3.123 7.598 1 95 86 ASP A CA 1
ATOM 704 C C . ASP A 1 86 ? 3.152 1.892 7.496 1 95 86 ASP A C 1
ATOM 706 O O . ASP A 1 86 ? 2.932 0.896 8.188 1 95 86 ASP A O 1
ATOM 710 N N . SER A 1 87 ? 4.191 1.953 6.676 1 94.56 87 SER A N 1
ATOM 711 C CA . SER A 1 87 ? 5.109 0.828 6.527 1 94.56 87 SER A CA 1
ATOM 712 C C . SER A 1 87 ? 6.488 1.16 7.09 1 94.56 87 SER A C 1
ATOM 714 O O . SER A 1 87 ? 7.133 0.312 7.707 1 94.56 87 SER A O 1
ATOM 716 N N . ASN A 1 88 ? 6.922 2.385 6.836 1 97 88 ASN A N 1
ATOM 717 C CA . ASN A 1 88 ? 8.25 2.861 7.215 1 97 88 ASN A CA 1
ATOM 718 C C . ASN A 1 88 ? 8.258 4.371 7.426 1 97 88 ASN A C 1
ATOM 720 O O . ASN A 1 88 ? 8.555 5.129 6.5 1 97 88 ASN A O 1
ATOM 724 N N . GLU A 1 89 ? 8.117 4.777 8.664 1 97.38 89 GLU A N 1
ATOM 725 C CA . GLU A 1 89 ? 8 6.195 9 1 97.38 89 GLU A CA 1
ATOM 726 C C . GLU A 1 89 ? 9.273 6.957 8.633 1 97.38 89 GLU A C 1
ATOM 728 O O . GLU A 1 89 ? 9.211 8.062 8.086 1 97.38 89 GLU A O 1
ATOM 733 N N . THR A 1 90 ? 10.414 6.363 8.922 1 98.25 90 THR A N 1
ATOM 734 C CA . THR A 1 90 ? 11.672 7.047 8.648 1 98.25 90 THR A CA 1
ATOM 735 C C . THR A 1 90 ? 11.82 7.324 7.152 1 98.25 90 THR A C 1
ATOM 737 O O . THR A 1 90 ? 12.156 8.445 6.754 1 98.25 90 THR A O 1
ATOM 740 N N . LEU A 1 91 ? 11.562 6.324 6.348 1 98.56 91 LEU A N 1
ATOM 741 C CA . LEU A 1 91 ? 11.664 6.48 4.902 1 98.56 91 LEU A CA 1
ATOM 742 C C . LEU A 1 91 ? 10.641 7.488 4.391 1 98.56 91 LEU A C 1
ATOM 744 O O . LEU A 1 91 ? 10.953 8.305 3.518 1 98.56 91 LEU A O 1
ATOM 748 N N . PHE A 1 92 ? 9.438 7.418 4.91 1 98.62 92 PHE A N 1
ATOM 749 C CA . PHE A 1 92 ? 8.383 8.344 4.539 1 98.62 92 PHE A CA 1
ATOM 750 C C . PHE A 1 92 ? 8.82 9.789 4.766 1 98.62 92 PHE A C 1
ATOM 752 O O . PHE A 1 92 ? 8.75 10.617 3.852 1 98.62 92 PHE A O 1
ATOM 759 N N . TYR A 1 93 ? 9.297 10.094 5.891 1 98.75 93 TYR A N 1
ATOM 760 C CA . TYR A 1 93 ? 9.656 11.477 6.219 1 98.75 93 TYR A CA 1
ATOM 761 C C . TYR A 1 93 ? 10.945 11.883 5.512 1 98.75 93 TYR A C 1
ATOM 763 O O . TYR A 1 93 ? 11.109 13.047 5.141 1 98.75 93 TYR A O 1
ATOM 771 N N . SER A 1 94 ? 11.859 10.938 5.371 1 98.69 94 SER A N 1
ATOM 772 C CA . SER A 1 94 ? 13.055 11.242 4.586 1 98.69 94 SER A CA 1
ATOM 773 C C . SER A 1 94 ? 12.688 11.68 3.172 1 98.69 94 SER A C 1
ATOM 775 O O . SER A 1 94 ? 13.234 12.656 2.656 1 98.69 94 SER A O 1
ATOM 777 N N . LEU A 1 95 ? 11.789 10.945 2.586 1 98.75 95 LEU A N 1
ATOM 778 C CA . LEU A 1 95 ? 11.328 11.273 1.242 1 98.75 95 LEU A CA 1
ATOM 779 C C . LEU A 1 95 ? 10.594 12.609 1.232 1 98.75 95 LEU A C 1
ATOM 781 O O . LEU A 1 95 ? 10.844 13.453 0.368 1 98.75 95 LEU A O 1
ATOM 785 N N . LEU A 1 96 ? 9.68 12.789 2.15 1 98.56 96 LEU A N 1
ATOM 786 C CA . LEU A 1 96 ? 8.898 14.016 2.262 1 98.56 96 LEU A CA 1
ATOM 787 C C . LEU A 1 96 ? 9.812 15.227 2.422 1 98.56 96 LEU A C 1
ATOM 789 O O . LEU A 1 96 ? 9.648 16.234 1.725 1 98.56 96 LEU A O 1
ATOM 793 N N . CYS A 1 97 ? 10.766 15.164 3.248 1 98 97 CYS A N 1
ATOM 794 C CA . CYS A 1 97 ? 11.664 16.281 3.523 1 98 97 CYS A CA 1
ATOM 795 C C . CYS A 1 97 ? 12.539 16.594 2.312 1 98 97 CYS A C 1
ATOM 797 O O . CYS A 1 97 ? 12.781 17.766 2 1 98 97 CYS A O 1
ATOM 799 N N . GLU A 1 98 ? 12.992 15.539 1.646 1 97.56 98 GLU A N 1
ATOM 800 C CA . GLU A 1 98 ? 13.859 15.727 0.484 1 97.56 98 GLU A CA 1
ATOM 801 C C . GLU A 1 98 ? 13.117 16.438 -0.648 1 97.56 98 GLU A C 1
ATOM 803 O O . GLU A 1 98 ? 13.711 17.203 -1.4 1 97.56 98 GLU A O 1
ATOM 808 N N . HIS A 1 99 ? 11.883 16.188 -0.774 1 97.44 99 HIS A N 1
ATOM 809 C CA . HIS A 1 99 ? 11.062 16.781 -1.829 1 97.44 99 HIS A CA 1
ATOM 810 C C . HIS A 1 99 ? 9.859 17.5 -1.249 1 97.44 99 HIS A C 1
ATOM 812 O O . HIS A 1 99 ? 8.727 17.297 -1.694 1 97.44 99 HIS A O 1
ATOM 818 N N . ILE A 1 100 ? 10.086 18.328 -0.317 1 96.62 100 ILE A N 1
ATOM 819 C CA . ILE A 1 100 ? 9.023 18.906 0.506 1 96.62 100 ILE A CA 1
ATOM 820 C C . ILE A 1 100 ? 8.125 19.781 -0.351 1 96.62 100 ILE A C 1
ATOM 822 O O . ILE A 1 100 ? 6.902 19.781 -0.185 1 96.62 100 ILE A O 1
ATOM 826 N N . THR A 1 101 ? 8.594 20.547 -1.33 1 93.75 101 THR A N 1
ATOM 827 C CA . THR A 1 101 ? 7.812 21.453 -2.164 1 93.75 101 THR A CA 1
ATOM 828 C C . THR A 1 101 ? 6.828 20.672 -3.029 1 93.75 101 THR A C 1
ATOM 830 O O . THR A 1 101 ? 5.711 21.125 -3.281 1 93.75 101 THR A O 1
ATOM 833 N N . GLU A 1 102 ? 7.281 19.531 -3.402 1 94.81 102 GLU A N 1
ATOM 834 C CA . GLU A 1 102 ? 6.465 18.703 -4.289 1 94.81 102 GLU A CA 1
ATOM 835 C C . GLU A 1 102 ? 5.477 17.859 -3.496 1 94.81 102 GLU A C 1
ATOM 837 O O . GLU A 1 102 ? 4.344 17.641 -3.928 1 94.81 102 GLU A O 1
ATOM 842 N N . ILE A 1 103 ? 5.887 17.359 -2.33 1 97.69 103 ILE A N 1
ATOM 843 C CA . ILE A 1 103 ? 5.137 16.297 -1.675 1 97.69 103 ILE A CA 1
ATOM 844 C C . ILE A 1 103 ? 4.242 16.891 -0.588 1 97.69 103 ILE A C 1
ATOM 846 O O . ILE A 1 103 ? 3.17 16.359 -0.298 1 97.69 103 ILE A O 1
ATOM 850 N N . MET A 1 104 ? 4.559 18 -0.046 1 95.94 104 MET A N 1
ATOM 851 C CA . MET A 1 104 ? 3.754 18.578 1.022 1 95.94 104 MET A CA 1
ATOM 852 C C . MET A 1 104 ? 2.322 18.828 0.556 1 95.94 104 MET A C 1
ATOM 854 O O . MET A 1 104 ? 1.37 18.453 1.246 1 95.94 104 MET A O 1
ATOM 858 N N . PRO A 1 105 ? 2.117 19.359 -0.687 1 92.75 105 PRO A N 1
ATOM 859 C CA . PRO A 1 105 ? 0.743 19.578 -1.146 1 92.75 105 PRO A CA 1
ATOM 860 C C . PRO A 1 105 ? -0.029 18.281 -1.35 1 92.75 105 PRO A C 1
ATOM 862 O O . PRO A 1 105 ? -1.254 18.297 -1.496 1 92.75 105 PRO A O 1
ATOM 865 N N . ILE A 1 106 ? 0.697 17.172 -1.347 1 96.44 106 ILE A N 1
ATOM 866 C CA . ILE A 1 106 ? 0.06 15.859 -1.515 1 96.44 106 ILE A CA 1
ATOM 867 C C . ILE A 1 106 ? -0.412 15.344 -0.159 1 96.44 106 ILE A C 1
ATOM 869 O O . ILE A 1 106 ? -1.559 14.906 -0.019 1 96.44 106 ILE A O 1
ATOM 873 N N . VAL A 1 107 ? 0.416 15.422 0.89 1 96.75 107 VAL A N 1
ATOM 874 C CA . VAL A 1 107 ? 0.113 14.812 2.182 1 96.75 107 VAL A CA 1
ATOM 875 C C . VAL A 1 107 ? -0.711 15.781 3.027 1 96.75 107 VAL A C 1
ATOM 877 O O . VAL A 1 107 ? -1.271 15.398 4.055 1 96.75 107 VAL A O 1
ATOM 880 N N . TYR A 1 108 ? -0.805 16.938 2.584 1 92.06 108 TYR A N 1
ATOM 881 C CA . TYR A 1 108 ? -1.564 18.016 3.211 1 92.06 108 TYR A CA 1
ATOM 882 C C . TYR A 1 108 ? -2.42 18.75 2.184 1 92.06 108 TYR A C 1
ATOM 884 O O . TYR A 1 108 ? -2.877 18.156 1.206 1 92.06 108 TYR A O 1
ATOM 892 N N . THR A 1 109 ? -2.939 20.047 2.58 1 87.62 109 THR A N 1
ATOM 893 C CA . THR A 1 109 ? -3.736 20.797 1.621 1 87.62 109 THR A CA 1
ATOM 894 C C . THR A 1 109 ? -2.926 21.094 0.362 1 87.62 109 THR A C 1
ATOM 896 O O . THR A 1 109 ? -1.727 21.375 0.44 1 87.62 109 THR A O 1
ATOM 899 N N . PRO A 1 110 ? -3.48 20.859 -0.768 1 88.19 110 PRO A N 1
ATOM 900 C CA . PRO A 1 110 ? -4.922 20.75 -0.987 1 88.19 110 PRO A CA 1
ATOM 901 C C . PRO A 1 110 ? -5.375 19.312 -1.196 1 88.19 110 PRO A C 1
ATOM 903 O O . PRO A 1 110 ? -6.566 19.016 -1.087 1 88.19 110 PRO A O 1
ATOM 906 N N . VAL A 1 111 ? -4.504 18.375 -1.458 1 93.31 111 VAL A N 1
ATOM 907 C CA . VAL A 1 111 ? -4.895 17.031 -1.903 1 93.31 111 VAL A CA 1
ATOM 908 C C . VAL A 1 111 ? -5.566 16.281 -0.756 1 93.31 111 VAL A C 1
ATOM 910 O O . VAL A 1 111 ? -6.477 15.484 -0.979 1 93.31 111 VAL A O 1
ATOM 913 N N . VAL A 1 112 ? -5.203 16.594 0.463 1 94.06 112 VAL A N 1
ATOM 914 C CA . VAL A 1 112 ? -5.777 15.945 1.637 1 94.06 112 VAL A CA 1
ATOM 915 C C . VAL A 1 112 ? -7.289 16.156 1.656 1 94.06 112 VAL A C 1
ATOM 917 O O . VAL A 1 112 ? -8.039 15.32 2.16 1 94.06 112 VAL A O 1
ATOM 920 N N . GLY A 1 113 ? -7.742 17.328 1.108 1 92.38 113 GLY A N 1
ATOM 921 C CA . GLY A 1 113 ? -9.172 17.562 1.01 1 92.38 113 GLY A CA 1
ATOM 922 C C . GLY A 1 113 ? -9.898 16.484 0.23 1 92.38 113 GLY A C 1
ATOM 923 O O . GLY A 1 113 ? -10.906 15.945 0.693 1 92.38 113 GLY A O 1
ATOM 924 N N . SER A 1 114 ? -9.352 16.172 -0.908 1 93.69 114 SER A N 1
ATOM 925 C CA . SER A 1 114 ? -9.914 15.102 -1.723 1 93.69 114 SER A CA 1
ATOM 926 C C . SER A 1 114 ? -9.836 13.758 -1.003 1 93.69 114 SER A C 1
ATOM 928 O O . SER A 1 114 ? -10.75 12.938 -1.11 1 93.69 114 SER A O 1
ATOM 930 N N . ALA A 1 115 ? -8.773 13.57 -0.33 1 96.56 115 ALA A N 1
ATOM 931 C CA . ALA A 1 115 ? -8.609 12.336 0.435 1 96.56 115 ALA A CA 1
ATOM 932 C C . ALA A 1 115 ? -9.664 12.219 1.527 1 96.56 115 ALA A C 1
ATOM 934 O O . ALA A 1 115 ? -10.164 11.125 1.799 1 96.56 115 ALA A O 1
ATOM 935 N N . CYS A 1 116 ? -9.992 13.305 2.172 1 97.19 116 CYS A N 1
ATOM 936 C CA . CYS A 1 116 ? -11.031 13.305 3.199 1 97.19 116 CYS A CA 1
ATOM 937 C C . CYS A 1 116 ? -12.391 12.961 2.604 1 97.19 116 CYS A C 1
ATOM 939 O O . CYS A 1 116 ? -13.148 12.18 3.188 1 97.19 116 CYS A O 1
ATOM 941 N N . GLN A 1 117 ? -12.664 13.531 1.432 1 96.31 117 GLN A N 1
ATOM 942 C CA . GLN A 1 117 ? -13.93 13.273 0.757 1 96.31 117 GLN A CA 1
ATOM 943 C C . GLN A 1 117 ? -14.062 11.797 0.387 1 96.31 117 GLN A C 1
ATOM 945 O O . GLN A 1 117 ? -15.164 11.242 0.42 1 96.31 117 GLN A O 1
ATOM 950 N N . ARG A 1 118 ? -12.977 11.219 0.069 1 96.81 118 ARG A N 1
ATOM 951 C CA . ARG A 1 118 ? -12.984 9.836 -0.414 1 96.81 118 ARG A CA 1
ATOM 952 C C . ARG A 1 118 ? -12.469 8.883 0.655 1 96.81 118 ARG A C 1
ATOM 954 O O . ARG A 1 118 ? -12.156 7.723 0.364 1 96.81 118 ARG A O 1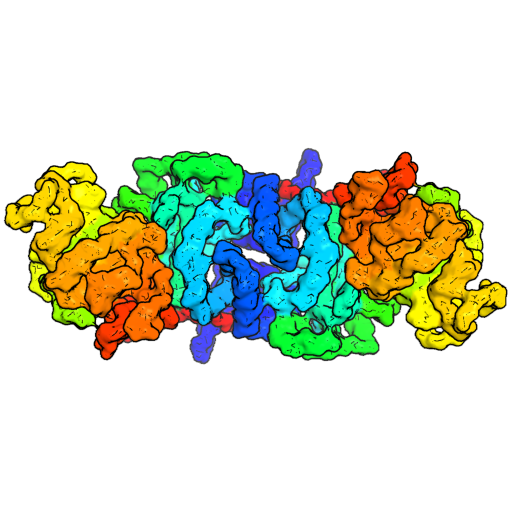
ATOM 961 N N . PHE A 1 119 ? -12.414 9.227 1.808 1 97.5 119 PHE A N 1
ATOM 962 C CA . PHE A 1 119 ? -11.734 8.531 2.891 1 97.5 119 PHE A CA 1
ATOM 963 C C . PHE A 1 119 ? -12.227 7.086 2.994 1 97.5 119 PHE A C 1
ATOM 965 O O . PHE A 1 119 ? -11.422 6.152 3.004 1 97.5 119 PHE A O 1
ATOM 972 N N . SER A 1 120 ? -13.5 6.906 3.02 1 97.5 120 SER A N 1
ATOM 973 C CA . SER A 1 120 ? -14.086 5.582 3.207 1 97.5 120 SER A CA 1
ATOM 974 C C . SER A 1 120 ? -13.75 4.66 2.039 1 97.5 120 SER A C 1
ATOM 976 O O . SER A 1 120 ? -13.609 3.449 2.217 1 97.5 120 SER A O 1
ATOM 978 N N . HIS A 1 121 ? -13.578 5.234 0.896 1 96.88 121 HIS A N 1
ATOM 979 C CA . HIS A 1 121 ? -13.352 4.461 -0.32 1 96.88 121 HIS A CA 1
ATOM 980 C C . HIS A 1 121 ? -11.875 4.129 -0.49 1 96.88 121 HIS A C 1
ATOM 982 O O . HIS A 1 121 ? -11.523 3.162 -1.175 1 96.88 121 HIS A O 1
ATOM 988 N N . ILE A 1 122 ? -11.016 4.891 0.126 1 96.31 122 ILE A N 1
ATOM 989 C CA . ILE A 1 122 ? -9.586 4.645 -0.056 1 96.31 122 ILE A CA 1
ATOM 990 C C . ILE A 1 122 ? -8.977 4.141 1.252 1 96.31 122 ILE A C 1
ATOM 992 O O . ILE A 1 122 ? -7.754 4.121 1.409 1 96.31 122 ILE A O 1
ATOM 996 N N . TYR A 1 123 ? -9.859 3.742 2.221 1 95.69 123 TYR A N 1
ATOM 997 C CA . TYR A 1 123 ? -9.383 3.246 3.506 1 95.69 123 TYR A CA 1
ATOM 998 C C . TYR A 1 123 ? -8.586 1.956 3.33 1 95.69 123 TYR A C 1
ATOM 1000 O O . TYR A 1 123 ? -9.062 1.007 2.703 1 95.69 123 TYR A O 1
ATOM 1008 N N . ARG A 1 124 ? -7.336 1.913 3.895 1 90.62 124 ARG A N 1
ATOM 1009 C CA . ARG A 1 124 ? -6.492 0.725 3.814 1 90.62 124 ARG A CA 1
ATOM 1010 C C . ARG A 1 124 ? -6.125 0.219 5.207 1 90.62 124 ARG A C 1
ATOM 1012 O O . ARG A 1 124 ? -6.285 -0.967 5.5 1 90.62 124 ARG A O 1
ATOM 1019 N N . ARG A 1 125 ? -5.57 1.179 6.043 1 89.94 125 ARG A N 1
ATOM 1020 C CA . ARG A 1 125 ? -5.121 0.885 7.398 1 89.94 125 ARG A CA 1
ATOM 1021 C C . ARG A 1 125 ? -5.461 2.029 8.352 1 89.94 125 ARG A C 1
ATOM 1023 O O . ARG A 1 125 ? -5.484 3.193 7.941 1 89.94 125 ARG A O 1
ATOM 1030 N N . PRO A 1 126 ? -5.648 1.637 9.461 1 88.38 126 PRO A N 1
ATOM 1031 C CA . PRO A 1 126 ? -5.984 2.711 10.398 1 88.38 126 PRO A CA 1
ATOM 1032 C C . PRO A 1 126 ? -4.758 3.492 10.859 1 88.38 126 PRO A C 1
ATOM 1034 O O . PRO A 1 126 ? -3.656 2.939 10.922 1 88.38 126 PRO A O 1
ATOM 1037 N N . ARG A 1 127 ? -4.879 4.691 11.141 1 93.62 127 ARG A N 1
ATOM 1038 C CA . ARG A 1 127 ? -3.895 5.555 11.781 1 93.62 127 ARG A CA 1
ATOM 1039 C C . ARG A 1 127 ? -4.566 6.512 12.758 1 93.62 127 ARG A C 1
ATOM 1041 O O . ARG A 1 127 ? -5.57 7.145 12.43 1 93.62 127 ARG A O 1
ATOM 1048 N N . GLY A 1 128 ? -4 6.539 13.891 1 96 128 GLY A N 1
ATOM 1049 C CA . GLY A 1 128 ? -4.559 7.387 14.938 1 96 128 GLY A CA 1
ATOM 1050 C C . GLY A 1 128 ? -5.707 6.734 15.688 1 96 128 GLY A C 1
ATOM 1051 O O . GLY A 1 128 ? -5.754 5.508 15.805 1 96 128 GLY A O 1
ATOM 1052 N N . LEU A 1 129 ? -6.527 7.598 16.328 1 98 129 LEU A N 1
ATOM 1053 C CA . LEU A 1 129 ? -7.637 7.113 17.156 1 98 129 LEU A CA 1
ATOM 1054 C C . LEU A 1 129 ? -8.969 7.637 16.625 1 98 129 LEU A C 1
ATOM 1056 O O . LEU A 1 129 ? -9.109 8.828 16.344 1 98 129 LEU A O 1
ATOM 1060 N N . PHE A 1 130 ? -9.844 6.73 16.406 1 97.81 130 PHE A N 1
ATOM 1061 C CA . PHE A 1 130 ? -11.242 7.062 16.188 1 97.81 130 PHE A CA 1
ATOM 1062 C C . PHE A 1 130 ? -12.047 6.918 17.469 1 97.81 130 PHE A C 1
ATOM 1064 O O . PHE A 1 130 ? -12.266 5.801 17.953 1 97.81 130 PHE A O 1
ATOM 1071 N N . ILE A 1 131 ? -12.453 7.98 17.969 1 98.25 131 ILE A N 1
ATOM 1072 C CA . ILE A 1 131 ? -13.289 7.949 19.172 1 98.25 131 ILE A CA 1
ATOM 1073 C C . ILE A 1 131 ? -14.719 8.344 18.797 1 98.25 131 ILE A C 1
ATOM 1075 O O . ILE A 1 131 ? -15.023 9.523 18.625 1 98.25 131 ILE A O 1
ATOM 1079 N N . SER A 1 132 ? -15.57 7.406 18.781 1 97.94 132 SER A N 1
ATOM 1080 C CA . SER A 1 132 ? -16.953 7.656 18.391 1 97.94 132 SER A CA 1
ATOM 1081 C C . SER A 1 132 ? -17.844 7.84 19.609 1 97.94 132 SER A C 1
ATOM 1083 O O . SER A 1 132 ? -17.578 7.301 20.672 1 97.94 132 SER A O 1
ATOM 1085 N N . TYR A 1 133 ? -18.922 8.531 19.406 1 98.25 133 TYR A N 1
ATOM 1086 C CA . TYR A 1 133 ? -19.844 8.859 20.484 1 98.25 133 TYR A CA 1
ATOM 1087 C C . TYR A 1 133 ? -20.391 7.602 21.141 1 98.25 133 TYR A C 1
ATOM 1089 O O . TYR A 1 133 ? -20.469 7.523 22.375 1 98.25 133 TYR A O 1
ATOM 1097 N N . PRO A 1 134 ? -20.734 6.535 20.375 1 96.75 134 PRO A N 1
ATOM 1098 C CA . PRO A 1 134 ? -21.25 5.332 21.047 1 96.75 134 PRO A CA 1
ATOM 1099 C C . PRO A 1 134 ? -20.203 4.691 21.969 1 96.75 134 PRO A C 1
ATOM 1101 O O . PRO A 1 134 ? -20.562 3.939 22.875 1 96.75 134 PRO A O 1
ATOM 1104 N N . ASN A 1 135 ? -18.953 4.965 21.734 1 95.5 135 ASN A N 1
ATOM 1105 C CA . ASN A 1 135 ? -17.891 4.379 22.531 1 95.5 135 ASN A CA 1
ATOM 1106 C C . ASN A 1 135 ? -17.328 5.379 23.547 1 95.5 135 ASN A C 1
ATOM 1108 O O . ASN A 1 135 ? -16.188 5.242 23.984 1 95.5 135 ASN A O 1
ATOM 1112 N N . ARG A 1 136 ? -18.078 6.367 23.906 1 97.19 136 ARG A N 1
ATOM 1113 C CA . ARG A 1 136 ? -17.625 7.465 24.766 1 97.19 136 ARG A CA 1
ATOM 1114 C C . ARG A 1 136 ? -17.188 6.953 26.141 1 97.19 136 ARG A C 1
ATOM 1116 O O . ARG A 1 136 ? -16.312 7.535 26.766 1 97.19 136 ARG A O 1
ATOM 1123 N N . ASP A 1 137 ? -17.703 5.828 26.547 1 96.44 137 ASP A N 1
ATOM 1124 C CA . ASP A 1 137 ? -17.391 5.285 27.859 1 96.44 137 ASP A CA 1
ATOM 1125 C C . ASP A 1 137 ? -16.078 4.5 27.844 1 96.44 137 ASP A C 1
ATOM 1127 O O . ASP A 1 137 ? -15.602 4.059 28.891 1 96.44 137 ASP A O 1
ATOM 1131 N N . LYS A 1 138 ? -15.477 4.383 26.719 1 95.69 138 LYS A N 1
ATOM 1132 C CA . LYS A 1 138 ? -14.266 3.572 26.578 1 95.69 138 LYS A CA 1
ATOM 1133 C C . LYS A 1 138 ? -13.031 4.449 26.375 1 95.69 138 LYS A C 1
ATOM 1135 O O . LYS A 1 138 ? -11.93 3.941 26.156 1 95.69 138 LYS A O 1
ATOM 1140 N N . ILE A 1 139 ? -13.156 5.746 26.453 1 97.94 139 ILE A N 1
ATOM 1141 C CA . ILE A 1 139 ? -12.086 6.68 26.109 1 97.94 139 ILE A CA 1
ATOM 1142 C C . ILE A 1 139 ? -10.867 6.422 27 1 97.94 139 ILE A C 1
ATOM 1144 O O . ILE A 1 139 ? -9.742 6.32 26.5 1 97.94 139 ILE A O 1
ATOM 1148 N N . ASP A 1 140 ? -11.078 6.227 28.297 1 97.31 140 ASP A N 1
ATOM 1149 C CA . ASP A 1 140 ? -9.969 5.973 29.219 1 97.31 140 ASP A CA 1
ATOM 1150 C C . ASP A 1 140 ? -9.242 4.68 28.859 1 97.31 140 ASP A C 1
ATOM 1152 O O . ASP A 1 140 ? -8.008 4.633 28.875 1 97.31 140 ASP A O 1
ATOM 1156 N N . MET A 1 141 ? -10.039 3.717 28.578 1 95.44 141 MET A N 1
ATOM 1157 C CA . MET A 1 141 ? -9.469 2.426 28.203 1 95.44 141 MET A CA 1
ATOM 1158 C C . MET A 1 141 ? -8.641 2.545 26.922 1 95.44 141 MET A C 1
ATOM 1160 O O . MET A 1 141 ? -7.531 2.01 26.844 1 95.44 141 MET A O 1
ATOM 1164 N N . ILE A 1 142 ? -9.141 3.262 25.953 1 95.88 142 ILE A N 1
ATOM 1165 C CA . ILE A 1 142 ? -8.469 3.447 24.672 1 95.88 142 ILE A CA 1
ATOM 1166 C C . ILE A 1 142 ? -7.137 4.16 24.891 1 95.88 142 ILE A C 1
ATOM 1168 O O . ILE A 1 142 ? -6.102 3.709 24.391 1 95.88 142 ILE A O 1
ATOM 1172 N N . LEU A 1 143 ? -7.109 5.18 25.656 1 96.88 143 LEU A N 1
ATOM 1173 C CA . LEU A 1 143 ? -5.941 6.031 25.828 1 96.88 143 LEU A CA 1
ATOM 1174 C C . LEU A 1 143 ? -4.91 5.363 26.719 1 96.88 143 LEU A C 1
ATOM 1176 O O . LEU A 1 143 ? -3.744 5.766 26.75 1 96.88 143 LEU A O 1
ATOM 1180 N N . ALA A 1 144 ? -5.309 4.32 27.453 1 95.06 144 ALA A N 1
ATOM 1181 C CA . ALA A 1 144 ? -4.422 3.656 28.406 1 95.06 144 ALA A CA 1
ATOM 1182 C C . ALA A 1 144 ? -3.404 2.777 27.688 1 95.06 144 ALA A C 1
ATOM 1184 O O . ALA A 1 144 ? -2.436 2.314 28.281 1 95.06 144 ALA A O 1
ATOM 1185 N N . ASN A 1 145 ? -3.541 2.596 26.422 1 92.44 145 ASN A N 1
ATOM 1186 C CA . ASN A 1 145 ? -2.623 1.762 25.656 1 92.44 145 ASN A CA 1
ATOM 1187 C C . ASN A 1 145 ? -1.187 2.262 25.766 1 92.44 145 ASN A C 1
ATOM 1189 O O . ASN A 1 145 ? -0.906 3.426 25.469 1 92.44 145 ASN A O 1
ATOM 1193 N N . PRO A 1 146 ? -0.25 1.324 26.047 1 91.5 146 PRO A N 1
ATOM 1194 C CA . PRO A 1 146 ? 1.146 1.727 26.234 1 91.5 146 PRO A CA 1
ATOM 1195 C C . PRO A 1 146 ? 1.771 2.297 24.969 1 91.5 146 PRO A C 1
ATOM 1197 O O . PRO A 1 146 ? 2.76 3.031 25.031 1 91.5 146 PRO A O 1
ATOM 1200 N N . ARG A 1 147 ? 1.217 2.059 23.906 1 89.06 147 ARG A N 1
ATOM 1201 C CA . ARG A 1 147 ? 1.743 2.557 22.641 1 89.06 147 ARG A CA 1
ATOM 1202 C C . ARG A 1 147 ? 1.712 4.082 22.594 1 89.06 147 ARG A C 1
ATOM 1204 O O . ARG A 1 147 ? 2.449 4.699 21.828 1 89.06 147 ARG A O 1
ATOM 1211 N N . PHE A 1 148 ? 0.929 4.66 23.469 1 94.69 148 PHE A N 1
ATOM 1212 C CA . PHE A 1 148 ? 0.769 6.109 23.438 1 94.69 148 PHE A CA 1
ATOM 1213 C C . PHE A 1 148 ? 1.591 6.766 24.531 1 94.69 148 PHE A C 1
ATOM 1215 O O . PHE A 1 148 ? 1.454 7.965 24.797 1 94.69 148 PHE A O 1
ATOM 1222 N N . ASP A 1 149 ? 2.504 6.02 25.125 1 94.12 149 ASP A N 1
ATOM 1223 C CA . ASP A 1 149 ? 3.258 6.508 26.281 1 94.12 149 ASP A CA 1
ATOM 1224 C C . ASP A 1 149 ? 4.109 7.719 25.906 1 94.12 149 ASP A C 1
ATOM 1226 O O . ASP A 1 149 ? 4.359 8.586 26.734 1 94.12 149 ASP A O 1
ATOM 1230 N N . ASN A 1 150 ? 4.48 7.848 24.641 1 93.5 150 ASN A N 1
ATOM 1231 C CA . ASN A 1 150 ? 5.43 8.891 24.25 1 93.5 150 ASN A CA 1
ATOM 1232 C C . ASN A 1 150 ? 4.734 10.039 23.531 1 93.5 150 ASN A C 1
ATOM 1234 O O . ASN A 1 150 ? 5.398 10.938 23 1 93.5 150 ASN A O 1
ATOM 1238 N N . VAL A 1 151 ? 3.439 10.055 23.547 1 97.25 151 VAL A N 1
ATOM 1239 C CA . VAL A 1 151 ? 2.697 11.07 22.812 1 97.25 151 VAL A CA 1
ATOM 1240 C C . VAL A 1 151 ? 2.846 12.422 23.516 1 97.25 151 VAL A C 1
ATOM 1242 O O . VAL A 1 151 ? 2.67 12.516 24.734 1 97.25 151 VAL A O 1
ATOM 1245 N N . LYS A 1 152 ? 3.193 13.43 22.688 1 98.19 152 LYS A N 1
ATOM 1246 C CA . LYS A 1 152 ? 3.375 14.781 23.219 1 98.19 152 LYS A CA 1
ATOM 1247 C C . LYS A 1 152 ? 2.453 15.766 22.516 1 98.19 152 LYS A C 1
ATOM 1249 O O . LYS A 1 152 ? 2.203 16.859 23.016 1 98.19 152 LYS A O 1
ATOM 1254 N N . ALA A 1 153 ? 1.991 15.43 21.375 1 98.75 153 ALA A N 1
ATOM 1255 C CA . ALA A 1 153 ? 1.118 16.312 20.609 1 98.75 153 ALA A CA 1
ATOM 1256 C C . ALA A 1 153 ? -0.054 15.539 20 1 98.75 153 ALA A C 1
ATOM 1258 O O . ALA A 1 153 ? 0.13 14.461 19.438 1 98.75 153 ALA A O 1
ATOM 1259 N N . ILE A 1 154 ? -1.217 16.031 20.172 1 98.81 154 ILE A N 1
ATOM 1260 C CA . ILE A 1 154 ? -2.438 15.477 19.578 1 98.81 154 ILE A CA 1
ATOM 1261 C C . ILE A 1 154 ? -3.102 16.531 18.703 1 98.81 154 ILE A C 1
ATOM 1263 O O . ILE A 1 154 ? -3.203 17.703 19.078 1 98.81 154 ILE A O 1
ATOM 1267 N N . VAL A 1 155 ? -3.412 16.219 17.5 1 98.88 155 VAL A N 1
ATOM 1268 C CA . VAL A 1 155 ? -4.312 17 16.656 1 98.88 155 VAL A CA 1
ATOM 1269 C C . VAL A 1 155 ? -5.668 16.312 16.562 1 98.88 155 VAL A C 1
ATOM 1271 O O . VAL A 1 155 ? -5.742 15.109 16.297 1 98.88 155 VAL A O 1
ATOM 1274 N N . VAL A 1 156 ? -6.73 17.078 16.875 1 98.81 156 VAL A N 1
ATOM 1275 C CA . VAL A 1 156 ? -8.055 16.469 16.938 1 98.81 156 VAL A CA 1
ATOM 1276 C C . VAL A 1 156 ? -9.023 17.25 16.047 1 98.81 156 VAL A C 1
ATOM 1278 O O . VAL A 1 156 ? -8.922 18.469 15.922 1 98.81 156 VAL A O 1
ATOM 1281 N N . SER A 1 157 ? -9.867 16.562 15.359 1 98.5 157 SER A N 1
ATOM 1282 C CA . SER A 1 157 ? -10.977 17.109 14.578 1 98.5 157 SER A CA 1
ATOM 1283 C C . SER A 1 157 ? -12.258 16.312 14.82 1 98.5 157 SER A C 1
ATOM 1285 O O . SER A 1 157 ? -12.219 15.156 15.227 1 98.5 157 SER A O 1
ATOM 1287 N N . ASP A 1 158 ? -13.375 16.969 14.664 1 98.25 158 ASP A N 1
ATOM 1288 C CA . ASP A 1 158 ? -14.641 16.234 14.672 1 98.25 158 ASP A CA 1
ATOM 1289 C C . ASP A 1 158 ? -15.188 16.047 13.258 1 98.25 158 ASP A C 1
ATOM 1291 O O . ASP A 1 158 ? -16.312 15.586 13.078 1 98.25 158 ASP A O 1
ATOM 1295 N N . GLY A 1 159 ? -14.469 16.531 12.273 1 97.44 159 GLY A N 1
ATOM 1296 C CA . GLY A 1 159 ? -14.742 16.266 10.867 1 97.44 159 GLY A CA 1
ATOM 1297 C C . GLY A 1 159 ? -15.844 17.141 10.305 1 97.44 159 GLY A C 1
ATOM 1298 O O . GLY A 1 159 ? -16.297 16.938 9.172 1 97.44 159 GLY A O 1
ATOM 1299 N N . GLU A 1 160 ? -16.25 18.188 10.984 1 96.56 160 GLU A N 1
ATOM 1300 C CA . GLU A 1 160 ? -17.453 18.906 10.609 1 96.56 160 GLU A CA 1
ATOM 1301 C C . GLU A 1 160 ? -17.172 19.969 9.562 1 96.56 160 GLU A C 1
ATOM 1303 O O . GLU A 1 160 ? -18 20.266 8.703 1 96.56 160 GLU A O 1
ATOM 1308 N N . ARG A 1 161 ? -16.078 20.625 9.641 1 92.94 161 ARG A N 1
ATOM 1309 C CA . ARG A 1 161 ? -15.773 21.703 8.719 1 92.94 161 ARG A CA 1
ATOM 1310 C C . ARG A 1 161 ? -14.391 21.531 8.102 1 92.94 161 ARG A C 1
ATOM 1312 O O . ARG A 1 161 ? -13.516 22.391 8.273 1 92.94 161 ARG A O 1
ATOM 1319 N N . ILE A 1 162 ? -14.328 20.516 7.273 1 92.69 162 ILE A N 1
ATOM 1320 C CA . ILE A 1 162 ? -13.055 20.172 6.645 1 92.69 162 ILE A CA 1
ATOM 1321 C C . ILE A 1 162 ? -12.781 21.125 5.48 1 92.69 162 ILE A C 1
ATOM 1323 O O . ILE A 1 162 ? -13.391 20.984 4.414 1 92.69 162 ILE A O 1
ATOM 1327 N N . LEU A 1 163 ? -11.82 22 5.754 1 81.88 163 LEU A N 1
ATOM 1328 C CA . LEU A 1 163 ? -11.469 22.969 4.727 1 81.88 163 LEU A CA 1
ATOM 1329 C C . LEU A 1 163 ? -12.719 23.641 4.168 1 81.88 163 LEU A C 1
ATOM 1331 O O . LEU A 1 163 ? -13.594 24.062 4.926 1 81.88 163 LEU A O 1
ATOM 1335 N N . GLY A 1 164 ? -12.828 23.828 2.939 1 76.5 164 GLY A N 1
ATOM 1336 C CA . GLY A 1 164 ? -14.016 24.375 2.305 1 76.5 164 GLY A CA 1
ATOM 1337 C C . GLY A 1 164 ? -15 23.312 1.858 1 76.5 164 GLY A C 1
ATOM 1338 O O . GLY A 1 164 ? -15.992 23.625 1.194 1 76.5 164 GLY A O 1
ATOM 1339 N N . LEU A 1 165 ? -14.828 22.078 2.395 1 85.81 165 LEU A N 1
ATOM 1340 C CA . LEU A 1 165 ? -15.594 20.938 1.894 1 85.81 165 LEU A CA 1
ATOM 1341 C C . LEU A 1 165 ? -16.766 20.641 2.809 1 85.81 165 LEU A C 1
ATOM 1343 O O . LEU A 1 165 ? -17.688 19.906 2.422 1 85.81 165 LEU A O 1
ATOM 1347 N N . GLY A 1 166 ? -16.719 21.172 4.023 1 90.81 166 GLY A N 1
ATOM 1348 C CA . GLY A 1 166 ? -17.828 20.969 4.949 1 90.81 166 GLY A CA 1
ATOM 1349 C C . GLY A 1 166 ? -17.703 19.688 5.746 1 90.81 166 GLY A C 1
ATOM 1350 O O . GLY A 1 166 ? -16.609 19.312 6.168 1 90.81 166 GLY A O 1
ATOM 1351 N N . ASP A 1 167 ? -18.859 19.109 6.027 1 96.94 167 ASP A N 1
ATOM 1352 C CA . ASP A 1 167 ? -18.938 17.938 6.898 1 96.94 167 ASP A CA 1
ATOM 1353 C C . ASP A 1 167 ? -18.469 16.688 6.176 1 96.94 167 ASP A C 1
ATOM 1355 O O . ASP A 1 167 ? -19.109 16.234 5.223 1 96.94 167 ASP A O 1
ATOM 1359 N N . GLN A 1 168 ? -17.391 16.062 6.738 1 97.56 168 GLN A N 1
ATOM 1360 C CA . GLN A 1 168 ? -16.844 14.867 6.098 1 97.56 168 GLN A CA 1
ATOM 1361 C C . GLN A 1 168 ? -16.844 13.688 7.062 1 97.56 168 GLN A C 1
ATOM 1363 O O . GLN A 1 168 ? -16.172 12.68 6.812 1 97.56 168 GLN A O 1
ATOM 1368 N N . GLY A 1 169 ? -17.469 13.805 8.211 1 97.94 169 GLY A N 1
ATOM 1369 C CA . GLY A 1 169 ? -17.547 12.703 9.156 1 97.94 169 GLY A CA 1
ATOM 1370 C C . GLY A 1 169 ? -16.203 12.062 9.43 1 97.94 169 GLY A C 1
ATOM 1371 O O . GLY A 1 169 ? -15.234 12.75 9.75 1 97.94 169 GLY A O 1
ATOM 1372 N N . ALA A 1 170 ? -16.156 10.773 9.258 1 97.62 170 ALA A N 1
ATOM 1373 C CA . ALA A 1 170 ? -14.953 10.016 9.555 1 97.62 170 ALA A CA 1
ATOM 1374 C C . ALA A 1 170 ? -13.812 10.414 8.625 1 97.62 170 ALA A C 1
ATOM 1376 O O . ALA A 1 170 ? -12.641 10.273 8.977 1 97.62 170 ALA A O 1
ATOM 1377 N N . GLY A 1 171 ? -14.172 10.922 7.473 1 97.81 171 GLY A N 1
ATOM 1378 C CA . GLY A 1 171 ? -13.164 11.352 6.523 1 97.81 171 GLY A CA 1
ATOM 1379 C C . GLY A 1 171 ? -12.305 12.492 7.047 1 97.81 171 GLY A C 1
ATOM 1380 O O . GLY A 1 171 ? -11.188 12.711 6.559 1 97.81 171 GLY A O 1
ATOM 1381 N N . GLY A 1 172 ? -12.773 13.172 8.062 1 97.81 172 GLY A N 1
ATOM 1382 C CA . GLY A 1 172 ? -12.023 14.258 8.664 1 97.81 172 GLY A CA 1
ATOM 1383 C C . GLY A 1 172 ? -10.703 13.82 9.273 1 97.81 172 GLY A C 1
ATOM 1384 O O . GLY A 1 172 ? -9.828 14.641 9.539 1 97.81 172 GLY A O 1
ATOM 1385 N N . MET A 1 173 ? -10.484 12.484 9.461 1 98.25 173 MET A N 1
ATOM 1386 C CA . MET A 1 173 ? -9.25 11.945 10.023 1 98.25 173 MET A CA 1
ATOM 1387 C C . MET A 1 173 ? -8.047 12.352 9.188 1 98.25 173 MET A C 1
ATOM 1389 O O . MET A 1 173 ? -6.934 12.461 9.703 1 98.25 173 MET A O 1
ATOM 1393 N N . GLY A 1 174 ? -8.297 12.625 7.906 1 97.5 174 GLY A N 1
ATOM 1394 C CA . GLY A 1 174 ? -7.211 13.031 7.031 1 97.5 174 GLY A CA 1
ATOM 1395 C C . GLY A 1 174 ? -6.504 14.289 7.496 1 97.5 174 GLY A C 1
ATOM 1396 O O . GLY A 1 174 ? -5.301 14.453 7.277 1 97.5 174 GLY A O 1
ATOM 1397 N N . ILE A 1 175 ? -7.191 15.141 8.203 1 97.5 175 ILE A N 1
ATOM 1398 C CA . ILE A 1 175 ? -6.66 16.453 8.578 1 97.5 175 ILE A CA 1
ATOM 1399 C C . ILE A 1 175 ? -5.668 16.281 9.727 1 97.5 175 ILE A C 1
ATOM 1401 O O . ILE A 1 175 ? -4.516 16.719 9.633 1 97.5 175 ILE A O 1
ATOM 1405 N N . PRO A 1 176 ? -6.055 15.586 10.836 1 98.5 176 PRO A N 1
ATOM 1406 C CA . PRO A 1 176 ? -5.055 15.375 11.891 1 98.5 176 PRO A CA 1
ATOM 1407 C C . PRO A 1 176 ? -3.812 14.648 11.391 1 98.5 176 PRO A C 1
ATOM 1409 O O . PRO A 1 176 ? -2.695 14.969 11.797 1 98.5 176 PRO A O 1
ATOM 1412 N N . ILE A 1 177 ? -4 13.68 10.531 1 98.38 177 ILE A N 1
ATOM 1413 C CA . ILE A 1 177 ? -2.873 12.93 9.992 1 98.38 177 ILE A CA 1
ATOM 1414 C C . ILE A 1 177 ? -1.947 13.867 9.219 1 98.38 177 ILE A C 1
ATOM 1416 O O . ILE A 1 177 ? -0.731 13.852 9.422 1 98.38 177 ILE A O 1
ATOM 1420 N N . GLY A 1 178 ? -2.529 14.672 8.359 1 97.75 178 GLY A N 1
ATOM 1421 C CA . GLY A 1 178 ? -1.746 15.609 7.574 1 97.75 178 GLY A CA 1
ATOM 1422 C C . GLY A 1 178 ? -1.026 16.641 8.414 1 97.75 178 GLY A C 1
ATOM 1423 O O . GLY A 1 178 ? 0.154 16.922 8.195 1 97.75 178 GLY A O 1
ATOM 1424 N N . LYS A 1 179 ? -1.735 17.234 9.406 1 98.06 179 LYS A N 1
ATOM 1425 C CA . LYS A 1 179 ? -1.136 18.234 10.289 1 98.06 179 LYS A CA 1
ATOM 1426 C C . LYS A 1 179 ? 0.065 17.656 11.031 1 98.06 179 LYS A C 1
ATOM 1428 O O . LYS A 1 179 ? 1.117 18.297 11.109 1 98.06 179 LYS A O 1
ATOM 1433 N N . LEU A 1 180 ? -0.078 16.516 11.539 1 98.62 180 LEU A N 1
ATOM 1434 C CA . LEU A 1 180 ? 0.99 15.93 12.336 1 98.62 180 LEU A CA 1
ATOM 1435 C C . LEU A 1 180 ? 2.158 15.5 11.461 1 98.62 180 LEU A C 1
ATOM 1437 O O . LEU A 1 180 ? 3.307 15.484 11.906 1 98.62 180 LEU A O 1
ATOM 1441 N N . ALA A 1 181 ? 1.844 15.133 10.203 1 98.5 181 ALA A N 1
ATOM 1442 C CA . ALA A 1 181 ? 2.949 14.891 9.273 1 98.5 181 ALA A CA 1
ATOM 1443 C C . ALA A 1 181 ? 3.836 16.125 9.148 1 98.5 181 ALA A C 1
ATOM 1445 O O . ALA A 1 181 ? 5.059 16.016 9.031 1 98.5 181 ALA A O 1
ATOM 1446 N N . LEU A 1 182 ? 3.238 17.281 9.188 1 98.31 182 LEU A N 1
ATOM 1447 C CA . LEU A 1 182 ? 4 18.516 9.07 1 98.31 182 LEU A CA 1
ATOM 1448 C C . LEU A 1 182 ? 4.711 18.844 10.375 1 98.31 182 LEU A C 1
ATOM 1450 O O . LEU A 1 182 ? 5.805 19.406 10.367 1 98.31 182 LEU A O 1
ATOM 1454 N N . TYR A 1 183 ? 4.105 18.438 11.539 1 98.69 183 TYR A N 1
ATOM 1455 C CA . TYR A 1 183 ? 4.84 18.547 12.797 1 98.69 183 TYR A CA 1
ATOM 1456 C C . TYR A 1 183 ? 6.184 17.828 12.703 1 98.69 183 TYR A C 1
ATOM 1458 O O . TYR A 1 183 ? 7.203 18.359 13.148 1 98.69 183 TYR A O 1
ATOM 1466 N N . CYS A 1 184 ? 6.105 16.688 12.078 1 98.62 184 CYS A N 1
ATOM 1467 C CA . CYS A 1 184 ? 7.293 15.844 12 1 98.62 184 CYS A CA 1
ATOM 1468 C C . CYS A 1 184 ? 8.25 16.344 10.922 1 98.62 184 CYS A C 1
ATOM 1470 O O . CYS A 1 184 ? 9.438 16.531 11.18 1 98.62 184 CYS A O 1
ATOM 1472 N N . ALA A 1 185 ? 7.758 16.656 9.758 1 98.44 185 ALA A N 1
ATOM 1473 C CA . ALA A 1 185 ? 8.594 17 8.617 1 98.44 185 ALA A CA 1
ATOM 1474 C C . ALA A 1 185 ? 9.195 18.406 8.789 1 98.44 185 ALA A C 1
ATOM 1476 O O . ALA A 1 185 ? 10.352 18.641 8.438 1 98.44 185 ALA A O 1
ATOM 1477 N N . CYS A 1 186 ? 8.391 19.312 9.328 1 98.44 186 CYS A N 1
ATOM 1478 C CA . CYS A 1 186 ? 8.797 20.719 9.336 1 98.44 186 CYS A CA 1
ATOM 1479 C C . CYS A 1 186 ? 9.484 21.078 10.648 1 98.44 186 CYS A C 1
ATOM 1481 O O . CYS A 1 186 ? 10.422 21.875 10.656 1 98.44 186 CYS A O 1
ATOM 1483 N N . ALA A 1 187 ? 9.07 20.531 11.758 1 98.56 187 ALA A N 1
ATOM 1484 C CA . ALA A 1 187 ? 9.633 20.906 13.055 1 98.56 187 ALA A CA 1
ATOM 1485 C C . ALA A 1 187 ? 10.523 19.812 13.609 1 98.56 187 ALA A C 1
ATOM 1487 O O . ALA A 1 187 ? 11.273 20.031 14.562 1 98.56 187 ALA A O 1
ATOM 1488 N N . GLY A 1 188 ? 10.398 18.625 13.062 1 98.31 188 GLY A N 1
ATOM 1489 C CA . GLY A 1 188 ? 11.258 17.531 13.477 1 98.31 188 GLY A CA 1
ATOM 1490 C C . GLY A 1 188 ? 10.758 16.828 14.734 1 98.31 188 GLY A C 1
ATOM 1491 O O . GLY A 1 188 ? 11.555 16.266 15.484 1 98.31 188 GLY A O 1
ATOM 1492 N N . ILE A 1 189 ? 9.539 16.938 14.992 1 98.31 189 ILE A N 1
ATOM 1493 C CA . ILE A 1 189 ? 8.977 16.188 16.109 1 98.31 189 ILE A CA 1
ATOM 1494 C C . ILE A 1 189 ? 8.859 14.703 15.727 1 98.31 189 ILE A C 1
ATOM 1496 O O . ILE A 1 189 ? 8.344 14.375 14.656 1 98.31 189 ILE A O 1
ATOM 1500 N N . HIS A 1 190 ? 9.344 13.852 16.578 1 97.62 190 HIS A N 1
ATOM 1501 C CA . HIS A 1 190 ? 9.352 12.422 16.25 1 97.62 190 HIS A CA 1
ATOM 1502 C C . HIS A 1 190 ? 7.938 11.891 16.062 1 97.62 190 HIS A C 1
ATOM 1504 O O . HIS A 1 190 ? 7.035 12.219 16.828 1 97.62 190 HIS A O 1
ATOM 1510 N N . PRO A 1 191 ? 7.766 11.055 15.094 1 97 191 PRO A N 1
ATOM 1511 C CA . PRO A 1 191 ? 6.414 10.578 14.789 1 97 191 PRO A CA 1
ATOM 1512 C C . PRO A 1 191 ? 5.781 9.82 15.953 1 97 191 PRO A C 1
ATOM 1514 O O . PRO A 1 191 ? 4.562 9.867 16.141 1 97 191 PRO A O 1
ATOM 1517 N N . ALA A 1 192 ? 6.535 9.18 16.781 1 95.62 192 ALA A N 1
ATOM 1518 C CA . ALA A 1 192 ? 6.012 8.414 17.922 1 95.62 192 ALA A CA 1
ATOM 1519 C C . ALA A 1 192 ? 5.43 9.344 18.984 1 95.62 192 ALA A C 1
ATOM 1521 O O . ALA A 1 192 ? 4.695 8.898 19.859 1 95.62 192 ALA A O 1
ATOM 1522 N N . SER A 1 193 ? 5.723 10.609 18.844 1 97.31 193 SER A N 1
ATOM 1523 C CA . SER A 1 193 ? 5.27 11.586 19.828 1 97.31 193 SER A CA 1
ATOM 1524 C C . SER A 1 193 ? 3.977 12.266 19.375 1 97.31 193 SER A C 1
ATOM 1526 O O . SER A 1 193 ? 3.49 13.188 20.031 1 97.31 193 SER A O 1
ATOM 1528 N N . THR A 1 194 ? 3.443 11.844 18.266 1 98.25 194 THR A N 1
ATOM 1529 C CA . THR A 1 194 ? 2.254 12.484 17.719 1 98.25 194 THR A CA 1
ATOM 1530 C C . THR A 1 194 ? 1.095 11.492 17.641 1 98.25 194 THR A C 1
ATOM 1532 O O . THR A 1 194 ? 1.309 10.297 17.438 1 98.25 194 THR A O 1
ATOM 1535 N N . LEU A 1 195 ? -0.136 11.977 17.797 1 98.5 195 LEU A N 1
ATOM 1536 C CA . LEU A 1 195 ? -1.316 11.117 17.781 1 98.5 195 LEU A CA 1
ATOM 1537 C C . LEU A 1 195 ? -2.496 11.836 17.125 1 98.5 195 LEU A C 1
ATOM 1539 O O . LEU A 1 195 ? -3.082 12.742 17.719 1 98.5 195 LEU A O 1
ATOM 1543 N N . PRO A 1 196 ? -2.875 11.484 15.891 1 98.69 196 PRO A N 1
ATOM 1544 C CA . PRO A 1 196 ? -4.102 12.023 15.305 1 98.69 196 PRO A CA 1
ATOM 1545 C C . PRO A 1 196 ? -5.367 11.43 15.93 1 98.69 196 PRO A C 1
ATOM 1547 O O . PRO A 1 196 ? -5.414 10.234 16.219 1 98.69 196 PRO A O 1
ATOM 1550 N N . VAL A 1 197 ? -6.348 12.227 16.156 1 98.81 197 VAL A N 1
ATOM 1551 C CA . VAL A 1 197 ? -7.586 11.781 16.781 1 98.81 197 VAL A CA 1
ATOM 1552 C C . VAL A 1 197 ? -8.781 12.352 16.016 1 98.81 197 VAL A C 1
ATOM 1554 O O . VAL A 1 197 ? -8.781 13.523 15.641 1 98.81 197 VAL A O 1
ATOM 1557 N N . LEU A 1 198 ? -9.727 11.578 15.734 1 98.69 198 LEU A N 1
ATOM 1558 C CA . LEU A 1 198 ? -11.023 12.016 15.219 1 98.69 198 LEU A CA 1
ATOM 1559 C C . LEU A 1 198 ? -12.125 11.727 16.219 1 98.69 198 LEU A C 1
ATOM 1561 O O . LEU A 1 198 ? -12.328 10.586 16.641 1 98.69 198 LEU A O 1
ATOM 1565 N N . LEU A 1 199 ? -12.742 12.711 16.672 1 98.75 199 LEU A N 1
ATOM 1566 C CA . LEU A 1 199 ? -13.969 12.547 17.453 1 98.75 199 LEU A CA 1
ATOM 1567 C C . LEU A 1 199 ? -15.172 12.367 16.531 1 98.75 199 LEU A C 1
ATOM 1569 O O . LEU A 1 199 ? -15.688 13.336 15.969 1 98.75 199 LEU A O 1
ATOM 1573 N N . ASP A 1 200 ? -15.602 11.211 16.438 1 98.5 200 ASP A N 1
ATOM 1574 C CA . ASP A 1 200 ? -16.719 10.906 15.547 1 98.5 200 ASP A CA 1
ATOM 1575 C C . ASP A 1 200 ? -18.062 11.133 16.25 1 98.5 200 ASP A C 1
ATOM 1577 O O . ASP A 1 200 ? -18.547 10.25 16.953 1 98.5 200 ASP A O 1
ATOM 1581 N N . THR A 1 201 ? -18.672 12.234 15.898 1 98.19 201 THR A N 1
ATOM 1582 C CA . THR A 1 201 ? -19.938 12.633 16.5 1 98.19 201 THR A CA 1
ATOM 1583 C C . THR A 1 201 ? -21.078 12.406 15.516 1 98.19 201 THR A C 1
ATOM 1585 O O . THR A 1 201 ? -22.172 12.977 15.68 1 98.19 201 THR A O 1
ATOM 1588 N N . GLY A 1 202 ? -20.828 11.672 14.547 1 98.12 202 GLY A N 1
ATOM 1589 C CA . GLY A 1 202 ? -21.766 11.516 13.438 1 98.12 202 GLY A CA 1
ATOM 1590 C C . GLY A 1 202 ? -21.531 12.516 12.32 1 98.12 202 GLY A C 1
ATOM 1591 O O . GLY A 1 202 ? -20.516 13.195 12.297 1 98.12 202 GLY A O 1
ATOM 1592 N N . THR A 1 203 ? -22.422 12.555 11.289 1 98.44 203 THR A N 1
ATOM 1593 C CA . THR A 1 203 ? -22.312 13.484 10.172 1 98.44 203 THR A CA 1
ATOM 1594 C C . THR A 1 203 ? -23.688 13.859 9.641 1 98.44 203 THR A C 1
ATOM 1596 O O . THR A 1 203 ? -24.609 13.047 9.664 1 98.44 203 THR A O 1
ATOM 1599 N N . ASN A 1 204 ? -23.828 15.055 9.258 1 97.69 204 ASN A N 1
ATOM 1600 C CA . ASN A 1 204 ? -25.062 15.484 8.625 1 97.69 204 ASN A CA 1
ATOM 1601 C C . ASN A 1 204 ? -24.953 15.484 7.102 1 97.69 204 ASN A C 1
ATOM 1603 O O . ASN A 1 204 ? -25.828 15.992 6.406 1 97.69 204 ASN A O 1
ATOM 1607 N N . ASN A 1 205 ? -23.844 15.031 6.57 1 97.75 205 ASN A N 1
ATOM 1608 C CA . ASN A 1 205 ? -23.656 14.828 5.137 1 97.75 205 ASN A CA 1
ATOM 1609 C C . ASN A 1 205 ? -24.453 13.625 4.633 1 97.75 205 ASN A C 1
ATOM 1611 O O . ASN A 1 205 ? -24.078 12.477 4.855 1 97.75 205 ASN A O 1
ATOM 1615 N N . SER A 1 206 ? -25.516 13.875 3.9 1 97.56 206 SER A N 1
ATOM 1616 C CA . SER A 1 206 ? -26.453 12.828 3.479 1 97.56 206 SER A CA 1
ATOM 1617 C C . SER A 1 206 ? -25.766 11.828 2.547 1 97.56 206 SER A C 1
ATOM 1619 O O . SER A 1 206 ? -26.094 10.641 2.562 1 97.56 206 SER A O 1
ATOM 1621 N N . ASP A 1 207 ? -24.844 12.297 1.738 1 97.31 207 ASP A N 1
ATOM 1622 C CA . ASP A 1 207 ? -24.141 11.414 0.817 1 97.31 207 ASP A CA 1
ATOM 1623 C C . ASP A 1 207 ? -23.344 10.359 1.576 1 97.31 207 ASP A C 1
ATOM 1625 O O . ASP A 1 207 ? -23.281 9.195 1.172 1 97.31 207 ASP A O 1
ATOM 1629 N N . LEU A 1 208 ? -22.719 10.742 2.621 1 97.75 208 LEU A N 1
ATOM 1630 C CA . LEU A 1 208 ? -21.922 9.82 3.428 1 97.75 208 LEU A CA 1
ATOM 1631 C C . LEU A 1 208 ? -22.828 8.82 4.148 1 97.75 208 LEU A C 1
ATOM 1633 O O . LEU A 1 208 ? -22.516 7.629 4.211 1 97.75 208 LEU A O 1
ATOM 1637 N N . LEU A 1 209 ? -23.906 9.312 4.684 1 97.69 209 LEU A N 1
ATOM 1638 C CA . LEU A 1 209 ? -24.828 8.453 5.418 1 97.69 209 LEU A CA 1
ATOM 1639 C C . LEU A 1 209 ? -25.422 7.387 4.508 1 97.69 209 LEU A C 1
ATOM 1641 O O . LEU A 1 209 ? -25.75 6.285 4.961 1 97.69 209 LEU A O 1
ATOM 1645 N N . GLN A 1 210 ? -25.531 7.75 3.275 1 97.56 210 GLN A N 1
ATOM 1646 C CA . GLN A 1 210 ? -26.141 6.828 2.324 1 97.56 210 GLN A CA 1
ATOM 1647 C C . GLN A 1 210 ? -25.094 5.93 1.676 1 97.56 210 GLN A C 1
ATOM 1649 O O . GLN A 1 210 ? -25.438 4.941 1.02 1 97.56 210 GLN A O 1
ATOM 1654 N N . ASP A 1 211 ? -23.922 6.227 1.822 1 97.25 211 ASP A N 1
ATOM 1655 C CA . ASP A 1 211 ? -22.828 5.445 1.237 1 97.25 211 ASP A CA 1
ATOM 1656 C C . ASP A 1 211 ? -22.672 4.113 1.959 1 97.25 211 ASP A C 1
ATOM 1658 O O . ASP A 1 211 ? -22.328 4.078 3.146 1 97.25 211 ASP A O 1
ATOM 1662 N N . PRO A 1 212 ? -22.812 3.02 1.264 1 96.62 212 PRO A N 1
ATOM 1663 C CA . PRO A 1 212 ? -22.688 1.714 1.917 1 96.62 212 PRO A CA 1
ATOM 1664 C C . PRO A 1 212 ? -21.281 1.441 2.451 1 96.62 212 PRO A C 1
ATOM 1666 O O . PRO A 1 212 ? -21.109 0.586 3.322 1 96.62 212 PRO A O 1
ATOM 1669 N N . LEU A 1 213 ? -20.312 2.217 2.07 1 97.06 213 LEU A N 1
ATOM 1670 C CA . LEU A 1 213 ? -18.938 1.957 2.463 1 97.06 213 LEU A CA 1
ATOM 1671 C C . LEU A 1 213 ? -18.484 2.943 3.533 1 97.06 213 LEU A C 1
ATOM 1673 O O . LEU A 1 213 ? -17.312 2.932 3.938 1 97.06 213 LEU A O 1
ATOM 1677 N N . TYR A 1 214 ? -19.391 3.783 3.951 1 98.06 214 TYR A N 1
ATOM 1678 C CA . TYR A 1 214 ? -19.031 4.789 4.941 1 98.06 214 TYR A CA 1
ATOM 1679 C C . TYR A 1 214 ? -18.422 4.141 6.184 1 98.06 214 TYR A C 1
ATOM 1681 O O . TYR A 1 214 ? -18.984 3.184 6.723 1 98.06 214 TYR A O 1
ATOM 1689 N N . MET A 1 215 ? -17.297 4.688 6.727 1 97 215 MET A N 1
ATOM 1690 C CA . MET A 1 215 ? -16.5 4.047 7.777 1 97 215 MET A CA 1
ATOM 1691 C C . MET A 1 215 ? -16.844 4.629 9.141 1 97 215 MET A C 1
ATOM 1693 O O . MET A 1 215 ? -16.469 4.066 10.172 1 97 215 MET A O 1
ATOM 1697 N N . GLY A 1 216 ? -17.531 5.734 9.164 1 98 216 GLY A N 1
ATOM 1698 C CA . GLY A 1 216 ? -17.797 6.402 10.43 1 98 216 GLY A CA 1
ATOM 1699 C C . GLY A 1 216 ? -19.109 5.957 11.062 1 98 216 GLY A C 1
ATOM 1700 O O . GLY A 1 216 ? -19.75 5.02 10.586 1 98 216 GLY A O 1
ATOM 1701 N N . TRP A 1 217 ? -19.438 6.527 12.219 1 98.06 217 TRP A N 1
ATOM 1702 C CA . TRP A 1 217 ? -20.703 6.273 12.906 1 98.06 217 TRP A CA 1
ATOM 1703 C C . TRP A 1 217 ? -21.891 6.785 12.086 1 98.06 217 TRP A C 1
ATOM 1705 O O . TRP A 1 217 ? -22.016 7.988 11.852 1 98.06 217 TRP A O 1
ATOM 1715 N N . ARG A 1 218 ? -22.719 5.832 11.555 1 97.44 218 ARG A N 1
ATOM 1716 C CA . ARG A 1 218 ? -23.844 6.172 10.703 1 97.44 218 ARG A CA 1
ATOM 1717 C C . ARG A 1 218 ? -25 6.75 11.523 1 97.44 218 ARG A C 1
ATOM 1719 O O . ARG A 1 218 ? -26 6.078 11.75 1 97.44 218 ARG A O 1
ATOM 1726 N N . HIS A 1 219 ? -24.859 7.953 11.773 1 98 219 HIS A N 1
ATOM 1727 C CA . HIS A 1 219 ? -25.797 8.703 12.602 1 98 219 HIS A CA 1
ATOM 1728 C C . HIS A 1 219 ? -25.672 10.203 12.352 1 98 219 HIS A C 1
ATOM 1730 O O . HIS A 1 219 ? -24.578 10.695 12.039 1 98 219 HIS A O 1
ATOM 1736 N N . GLU A 1 220 ? -26.781 10.875 12.445 1 97.88 220 GLU A N 1
ATOM 1737 C CA . GLU A 1 220 ? -26.688 12.336 12.422 1 97.88 220 GLU A CA 1
ATOM 1738 C C . GLU A 1 220 ? -25.828 12.852 13.578 1 97.88 220 GLU A C 1
ATOM 1740 O O . GLU A 1 220 ? -25.766 12.219 14.633 1 97.88 220 GLU A O 1
ATOM 1745 N N . ARG A 1 221 ? -25.203 13.969 13.43 1 97.75 221 ARG A N 1
ATOM 1746 C CA . ARG A 1 221 ? -24.281 14.5 14.43 1 97.75 221 ARG A CA 1
ATOM 1747 C C . ARG A 1 221 ? -25 14.758 15.75 1 97.75 221 ARG A C 1
ATOM 1749 O O . ARG A 1 221 ? -26.141 15.234 15.766 1 97.75 221 ARG A O 1
ATOM 1756 N N . VAL A 1 222 ? -24.312 14.367 16.781 1 97.12 222 VAL A N 1
ATOM 1757 C CA . VAL A 1 222 ? -24.781 14.789 18.094 1 97.12 222 VAL A CA 1
ATOM 1758 C C . VAL A 1 222 ? -24.547 16.281 18.266 1 97.12 222 VAL A C 1
ATOM 1760 O O . VAL A 1 222 ? -23.594 16.844 17.734 1 97.12 222 VAL A O 1
ATOM 1763 N N . ARG A 1 223 ? -25.422 16.953 19 1 95.62 223 ARG A N 1
ATOM 1764 C CA . ARG A 1 223 ? -25.344 18.406 19.156 1 95.62 223 ARG A CA 1
ATOM 1765 C C . ARG A 1 223 ? -25.562 18.812 20.609 1 95.62 223 ARG A C 1
ATOM 1767 O O . ARG A 1 223 ? -25.859 17.969 21.453 1 95.62 223 ARG A O 1
ATOM 1774 N N . ASP A 1 224 ? -25.297 20 20.875 1 93.88 224 ASP A N 1
ATOM 1775 C CA . ASP A 1 224 ? -25.641 20.656 22.141 1 93.88 224 ASP A CA 1
ATOM 1776 C C . ASP A 1 224 ? -24.938 19.969 23.312 1 93.88 224 ASP A C 1
ATOM 1778 O O . ASP A 1 224 ? -23.75 19.688 23.25 1 93.88 224 ASP A O 1
ATOM 1782 N N . GLN A 1 225 ? -25.656 19.719 24.375 1 96.31 225 GLN A N 1
ATOM 1783 C CA . GLN A 1 225 ? -25.062 19.266 25.625 1 96.31 225 GLN A CA 1
ATOM 1784 C C . GLN A 1 225 ? -24.391 17.906 25.453 1 96.31 225 GLN A C 1
ATOM 1786 O O . GLN A 1 225 ? -23.328 17.656 26.047 1 96.31 225 GLN A O 1
ATOM 1791 N N . GLU A 1 226 ? -25 17.094 24.688 1 97.31 226 GLU A N 1
ATOM 1792 C CA . GLU A 1 226 ? -24.406 15.773 24.453 1 97.31 226 GLU A CA 1
ATOM 1793 C C . GLU A 1 226 ? -23.047 15.906 23.781 1 97.31 226 GLU A C 1
ATOM 1795 O O . GLU A 1 226 ? -22.109 15.18 24.125 1 97.31 226 GLU A O 1
ATOM 1800 N N . TYR A 1 227 ? -23.031 16.797 22.812 1 97.62 227 TYR A N 1
ATOM 1801 C CA . TYR A 1 227 ? -21.781 17.078 22.125 1 97.62 227 TYR A CA 1
ATOM 1802 C C . TYR A 1 227 ? -20.734 17.609 23.094 1 97.62 227 TYR A C 1
ATOM 1804 O O . TYR A 1 227 ? -19.609 17.125 23.141 1 97.62 227 TYR A O 1
ATOM 1812 N N . ASP A 1 228 ? -21.078 18.547 23.906 1 97.31 228 ASP A N 1
ATOM 1813 C CA . ASP A 1 228 ? -20.156 19.172 24.844 1 97.31 228 ASP A CA 1
ATOM 1814 C C . ASP A 1 228 ? -19.672 18.172 25.891 1 97.31 228 ASP A C 1
ATOM 1816 O O . ASP A 1 228 ? -18.484 18.188 26.25 1 97.31 228 ASP A O 1
ATOM 1820 N N . ASP A 1 229 ? -20.578 17.328 26.312 1 98.06 229 ASP A N 1
ATOM 1821 C CA . ASP A 1 229 ? -20.219 16.312 27.297 1 98.06 229 ASP A CA 1
ATOM 1822 C C . ASP A 1 229 ? -19.203 15.328 26.703 1 98.06 229 ASP A C 1
ATOM 1824 O O . ASP A 1 229 ? -18.281 14.898 27.406 1 98.06 229 ASP A O 1
ATOM 1828 N N . PHE A 1 230 ? -19.484 14.969 25.516 1 98.38 230 PHE A N 1
ATOM 1829 C CA . PHE A 1 230 ? -18.594 14.039 24.828 1 98.38 230 PHE A CA 1
ATOM 1830 C C . PHE A 1 230 ? -17.203 14.625 24.703 1 98.38 230 PHE A C 1
ATOM 1832 O O . PHE A 1 230 ? -16.203 13.969 25.031 1 98.38 230 PHE A O 1
ATOM 1839 N N . VAL A 1 231 ? -17.062 15.859 24.234 1 98.44 231 VAL A N 1
ATOM 1840 C CA . VAL A 1 231 ? -15.781 16.531 24.062 1 98.44 231 VAL A CA 1
ATOM 1841 C C . VAL A 1 231 ? -15.102 16.703 25.422 1 98.44 231 VAL A C 1
ATOM 1843 O O . VAL A 1 231 ? -13.891 16.5 25.547 1 98.44 231 VAL A O 1
ATOM 1846 N N . ASP A 1 232 ? -15.859 17.062 26.422 1 98.38 232 ASP A N 1
ATOM 1847 C CA . ASP A 1 232 ? -15.305 17.25 27.766 1 98.38 232 ASP A CA 1
ATOM 1848 C C . ASP A 1 232 ? -14.727 15.938 28.297 1 98.38 232 ASP A C 1
ATOM 1850 O O . ASP A 1 232 ? -13.664 15.945 28.938 1 98.38 232 ASP A O 1
ATOM 1854 N N . ARG A 1 233 ? -15.438 14.883 28.109 1 98.31 233 ARG A N 1
ATOM 1855 C CA . ARG A 1 233 ? -14.938 13.578 28.531 1 98.31 233 ARG A CA 1
ATOM 1856 C C . ARG A 1 233 ? -13.586 13.273 27.891 1 98.31 233 ARG A C 1
ATOM 1858 O O . ARG A 1 233 ? -12.688 12.742 28.547 1 98.31 233 ARG A O 1
ATOM 1865 N N . PHE A 1 234 ? -13.516 13.562 26.672 1 98.5 234 PHE A N 1
ATOM 1866 C CA . PHE A 1 234 ? -12.266 13.367 25.938 1 98.5 234 PHE A CA 1
ATOM 1867 C C . PHE A 1 234 ? -11.148 14.211 26.547 1 98.5 234 PHE A C 1
ATOM 1869 O O . PHE A 1 234 ? -10.07 13.688 26.844 1 98.5 234 PHE A O 1
ATOM 1876 N N . VAL A 1 235 ? -11.383 15.5 26.781 1 98.44 235 VAL A N 1
ATOM 1877 C CA . VAL A 1 235 ? -10.367 16.422 27.281 1 98.44 235 VAL A CA 1
ATOM 1878 C C . VAL A 1 235 ? -9.938 15.992 28.688 1 98.44 235 VAL A C 1
ATOM 1880 O O . VAL A 1 235 ? -8.75 16.016 29.016 1 98.44 235 VAL A O 1
ATOM 1883 N N . GLN A 1 236 ? -10.867 15.586 29.5 1 97.88 236 GLN A N 1
ATOM 1884 C CA . GLN A 1 236 ? -10.531 15.133 30.844 1 97.88 236 GLN A CA 1
ATOM 1885 C C . GLN A 1 236 ? -9.664 13.883 30.812 1 97.88 236 GLN A C 1
ATOM 1887 O O . GLN A 1 236 ? -8.734 13.742 31.609 1 97.88 236 GLN A O 1
ATOM 1892 N N . ALA A 1 237 ? -10.039 12.984 29.922 1 98.31 237 ALA A N 1
ATOM 1893 C CA . ALA A 1 237 ? -9.242 11.773 29.781 1 98.31 237 ALA A CA 1
ATOM 1894 C C . ALA A 1 237 ? -7.812 12.109 29.344 1 98.31 237 ALA A C 1
ATOM 1896 O O . ALA A 1 237 ? -6.859 11.477 29.797 1 98.31 237 ALA A O 1
ATOM 1897 N N . LEU A 1 238 ? -7.656 13.102 28.438 1 98.25 238 LEU A N 1
ATOM 1898 C CA . LEU A 1 238 ? -6.332 13.523 28 1 98.25 238 LEU A CA 1
ATOM 1899 C C . LEU A 1 238 ? -5.52 14.086 29.172 1 98.25 238 LEU A C 1
ATOM 1901 O O . LEU A 1 238 ? -4.352 13.727 29.344 1 98.25 238 LEU A O 1
ATOM 1905 N N . LYS A 1 239 ? -6.141 14.953 29.953 1 97.06 239 LYS A N 1
ATOM 1906 C CA . LYS A 1 239 ? -5.461 15.578 31.078 1 97.06 239 LYS A CA 1
ATOM 1907 C C . LYS A 1 239 ? -4.98 14.531 32.062 1 97.06 239 LYS A C 1
ATOM 1909 O O . LYS A 1 239 ? -3.902 14.672 32.656 1 97.06 239 LYS A O 1
ATOM 1914 N N . LYS A 1 240 ? -5.793 13.555 32.219 1 97.06 240 LYS A N 1
ATOM 1915 C CA . LYS A 1 240 ? -5.461 12.477 33.156 1 97.06 240 LYS A CA 1
ATOM 1916 C C . LYS A 1 240 ? -4.305 11.633 32.625 1 97.06 240 LYS A C 1
ATOM 1918 O O . LYS A 1 240 ? -3.357 11.336 33.344 1 97.06 240 LYS A O 1
ATOM 1923 N N . ARG A 1 241 ? -4.32 11.305 31.375 1 97.5 241 ARG A N 1
ATOM 1924 C CA . ARG A 1 241 ? -3.377 10.367 30.766 1 97.5 241 ARG A CA 1
ATOM 1925 C C . ARG A 1 241 ? -2.064 11.062 30.422 1 97.5 241 ARG A C 1
ATOM 1927 O O . ARG A 1 241 ? -0.993 10.461 30.516 1 97.5 241 ARG A O 1
ATOM 1934 N N . PHE A 1 242 ? -2.17 12.289 29.969 1 96.81 242 PHE A N 1
ATOM 1935 C CA . PHE A 1 242 ? -1.023 13.031 29.453 1 96.81 242 PHE A CA 1
ATOM 1936 C C . PHE A 1 242 ? -0.911 14.391 30.125 1 96.81 242 PHE A C 1
ATOM 1938 O O . PHE A 1 242 ? -1.305 15.414 29.562 1 96.81 242 PHE A O 1
ATOM 1945 N N . PRO A 1 243 ? -0.263 14.547 31.172 1 91.75 243 PRO A N 1
ATOM 1946 C CA . PRO A 1 243 ? -0.257 15.797 31.938 1 91.75 243 PRO A CA 1
ATOM 1947 C C . PRO A 1 243 ? 0.36 16.953 31.156 1 91.75 243 PRO A C 1
ATOM 1949 O O . PRO A 1 243 ? 0.034 18.125 31.406 1 91.75 243 PRO A O 1
ATOM 1952 N N . HIS A 1 244 ? 1.223 16.75 30.188 1 93.81 244 HIS A N 1
ATOM 1953 C CA . HIS A 1 244 ? 1.885 17.828 29.469 1 93.81 244 HIS A CA 1
ATOM 1954 C C . HIS A 1 244 ? 1.555 17.766 27.969 1 93.81 244 HIS A C 1
ATOM 1956 O O . HIS A 1 244 ? 2.355 18.203 27.141 1 93.81 244 HIS A O 1
ATOM 1962 N N . ILE A 1 245 ? 0.389 17.328 27.656 1 97.88 245 ILE A N 1
ATOM 1963 C CA . ILE A 1 245 ? 0.012 17.125 26.266 1 97.88 245 ILE A CA 1
ATOM 1964 C C . ILE A 1 245 ? -0.267 18.469 25.594 1 97.88 245 ILE A C 1
ATOM 1966 O O . ILE A 1 245 ? -0.802 19.375 26.219 1 97.88 245 ILE A O 1
ATOM 1970 N N . LEU A 1 246 ? 0.177 18.625 24.359 1 98.75 246 LEU A N 1
ATOM 1971 C CA . LEU A 1 246 ? -0.276 19.688 23.469 1 98.75 246 LEU A CA 1
ATOM 1972 C C . LEU A 1 246 ? -1.473 19.234 22.641 1 98.75 246 LEU A C 1
ATOM 1974 O O . LEU A 1 246 ? -1.394 18.234 21.922 1 98.75 246 LEU A O 1
ATOM 1978 N N . LEU A 1 247 ? -2.58 19.906 22.766 1 98.81 247 LEU A N 1
ATOM 1979 C CA . LEU A 1 247 ? -3.777 19.578 22 1 98.81 247 LEU A CA 1
ATOM 1980 C C . LEU A 1 247 ? -4.086 20.656 20.984 1 98.81 247 LEU A C 1
ATOM 1982 O O . LEU A 1 247 ? -4.289 21.828 21.344 1 98.81 247 LEU A O 1
ATOM 1986 N N . GLN A 1 248 ? -4.086 20.344 19.734 1 98.81 248 GLN A N 1
ATOM 1987 C CA . GLN A 1 248 ? -4.449 21.25 18.656 1 98.81 248 GLN A CA 1
ATOM 1988 C C . GLN A 1 248 ? -5.805 20.875 18.062 1 98.81 248 GLN A C 1
ATOM 1990 O O . GLN A 1 248 ? -6.016 19.75 17.641 1 98.81 248 GLN A O 1
ATOM 1995 N N . TRP A 1 249 ? -6.758 21.859 18.047 1 98.25 249 TRP A N 1
ATOM 1996 C CA . TRP A 1 249 ? -8.07 21.672 17.438 1 98.25 249 TRP A CA 1
ATOM 1997 C C . TRP A 1 249 ? -8.039 22.047 15.953 1 98.25 249 TRP A C 1
ATOM 1999 O O . TRP A 1 249 ? -7.473 23.078 15.57 1 98.25 249 TRP A O 1
ATOM 2009 N N . GLU A 1 250 ? -8.711 21.188 15.117 1 97.06 250 GLU A N 1
ATOM 2010 C CA . GLU A 1 250 ? -8.68 21.453 13.68 1 97.06 250 GLU A CA 1
ATOM 2011 C C . GLU A 1 250 ? -10.055 21.219 13.047 1 97.06 250 GLU A C 1
ATOM 2013 O O . GLU A 1 250 ? -10.664 20.172 13.273 1 97.06 250 GLU A O 1
ATOM 2018 N N . ASP A 1 251 ? -10.547 22.141 12.289 1 94.19 251 ASP A N 1
ATOM 2019 C CA . ASP A 1 251 ? -11.664 22 11.359 1 94.19 251 ASP A CA 1
ATOM 2020 C C . ASP A 1 251 ? -12.961 21.672 12.102 1 94.19 251 ASP A C 1
ATOM 2022 O O . ASP A 1 251 ? -13.695 20.766 11.703 1 94.19 251 ASP A O 1
ATOM 2026 N N . PHE A 1 252 ? -13.164 22.328 13.188 1 95.81 252 PHE A N 1
ATOM 2027 C CA . PHE A 1 252 ? -14.453 22.344 13.875 1 95.81 252 PHE A CA 1
ATOM 2028 C C . PHE A 1 252 ? -15.352 23.438 13.32 1 95.81 252 PHE A C 1
ATOM 2030 O O . PHE A 1 252 ? -14.867 24.453 12.812 1 95.81 252 PHE A O 1
ATOM 2037 N N . ALA A 1 253 ? -16.641 23.203 13.352 1 91.19 253 ALA A N 1
ATOM 2038 C CA . ALA A 1 253 ? -17.562 24.234 12.914 1 91.19 253 ALA A CA 1
ATOM 2039 C C . ALA A 1 253 ? -17.406 25.5 13.742 1 91.19 253 ALA A C 1
ATOM 2041 O O . ALA A 1 253 ? -17.016 25.438 14.914 1 91.19 253 ALA A O 1
ATOM 2042 N N . LEU A 1 254 ? -17.781 26.562 13.094 1 82.69 254 LEU A N 1
ATOM 2043 C CA . LEU A 1 254 ? -17.578 27.891 13.648 1 82.69 254 LEU A CA 1
ATOM 2044 C C . LEU A 1 254 ? -18.125 27.984 15.062 1 82.69 254 LEU A C 1
ATOM 2046 O O . LEU A 1 254 ? -17.438 28.453 15.977 1 82.69 254 LEU A O 1
ATOM 2050 N N . GLN A 1 255 ? -19.281 27.516 15.289 1 81.06 255 GLN A N 1
ATOM 2051 C CA . GLN A 1 255 ? -19.938 27.641 16.594 1 81.06 255 GLN A CA 1
ATOM 2052 C C . GLN A 1 255 ? -19.203 26.828 17.656 1 81.06 255 GLN A C 1
ATOM 2054 O O . GLN A 1 255 ? -19.172 27.219 18.828 1 81.06 255 GLN A O 1
ATOM 2059 N N . ASN A 1 256 ? -18.594 25.766 17.266 1 91.12 256 ASN A N 1
ATOM 2060 C CA . ASN A 1 256 ? -17.906 24.891 18.203 1 91.12 256 ASN A CA 1
ATOM 2061 C C . ASN A 1 256 ? -16.453 25.297 18.406 1 91.12 256 ASN A C 1
ATOM 2063 O O . ASN A 1 256 ? -15.93 25.219 19.516 1 91.12 256 ASN A O 1
ATOM 2067 N N . ALA A 1 257 ? -15.844 25.797 17.359 1 91.94 257 ALA A N 1
ATOM 2068 C CA . ALA A 1 257 ? -14.406 26.078 17.375 1 91.94 257 ALA A CA 1
ATOM 2069 C C . ALA A 1 257 ? -14.078 27.125 18.453 1 91.94 257 ALA A C 1
ATOM 2071 O O . ALA A 1 257 ? -13.227 26.875 19.312 1 91.94 257 ALA A O 1
ATOM 2072 N N . THR A 1 258 ? -14.711 28.25 18.438 1 90.31 258 THR A N 1
ATOM 2073 C CA . THR A 1 258 ? -14.438 29.328 19.375 1 90.31 258 THR A CA 1
ATOM 2074 C C . THR A 1 258 ? -14.852 28.938 20.797 1 90.31 258 THR A C 1
ATOM 2076 O O . THR A 1 258 ? -14.141 29.234 21.766 1 90.31 258 THR A O 1
ATOM 2079 N N . ARG A 1 259 ? -15.953 28.281 20.891 1 92.06 259 ARG A N 1
ATOM 2080 C CA . ARG A 1 259 ? -16.469 27.875 22.203 1 92.06 259 ARG A CA 1
ATOM 2081 C C . ARG A 1 259 ? -15.523 26.875 22.859 1 92.06 259 ARG A C 1
ATOM 2083 O O . ARG A 1 259 ? -15.203 27 24.047 1 92.06 259 ARG A O 1
ATOM 2090 N N . LEU A 1 260 ? -15.125 25.891 22.125 1 95.44 260 LEU A N 1
ATOM 2091 C CA . LEU A 1 260 ? -14.219 24.875 22.656 1 95.44 260 LEU A CA 1
ATOM 2092 C C . LEU A 1 260 ? -12.883 25.484 23.062 1 95.44 260 LEU A C 1
ATOM 2094 O O . LEU A 1 260 ? -12.344 25.188 24.125 1 95.44 260 LEU A O 1
ATOM 2098 N N . LEU A 1 261 ? -12.344 26.312 22.188 1 94.75 261 LEU A N 1
ATOM 2099 C CA . LEU A 1 261 ? -11.094 26.984 22.516 1 94.75 261 LEU A CA 1
ATOM 2100 C C . LEU A 1 261 ? -11.219 27.781 23.812 1 94.75 261 LEU A C 1
ATOM 2102 O O . LEU A 1 261 ? -10.383 27.656 24.703 1 94.75 261 LEU A O 1
ATOM 2106 N N . ASN A 1 262 ? -12.273 28.594 23.922 1 92.75 262 ASN A N 1
ATOM 2107 C CA . ASN A 1 262 ? -12.461 29.438 25.094 1 92.75 262 ASN A CA 1
ATOM 2108 C C . ASN A 1 262 ? -12.664 28.609 26.359 1 92.75 262 ASN A C 1
ATOM 2110 O O . ASN A 1 262 ? -12.242 29.016 27.453 1 92.75 262 ASN A O 1
ATOM 2114 N N . THR A 1 263 ? -13.32 27.516 26.188 1 96.44 263 THR A N 1
ATOM 2115 C CA . THR A 1 263 ? -13.594 26.641 27.328 1 96.44 263 THR A CA 1
ATOM 2116 C C . THR A 1 263 ? -12.305 26.031 27.859 1 96.44 263 THR A C 1
ATOM 2118 O O . THR A 1 263 ? -12.125 25.922 29.078 1 96.44 263 THR A O 1
ATOM 2121 N N . TYR A 1 264 ? -11.383 25.641 26.984 1 97.56 264 TYR A N 1
ATOM 2122 C CA . TYR A 1 264 ? -10.32 24.75 27.453 1 97.56 264 TYR A CA 1
ATOM 2123 C C . TYR A 1 264 ? -8.969 25.453 27.406 1 97.56 264 TYR A C 1
ATOM 2125 O O . TYR A 1 264 ? -7.992 24.969 27.984 1 97.56 264 TYR A O 1
ATOM 2133 N N . ARG A 1 265 ? -8.789 26.609 26.766 1 95.75 265 ARG A N 1
ATOM 2134 C CA . ARG A 1 265 ? -7.5 27.234 26.516 1 95.75 265 ARG A CA 1
ATOM 2135 C C . ARG A 1 265 ? -6.777 27.531 27.828 1 95.75 265 ARG A C 1
ATOM 2137 O O . ARG A 1 265 ? -5.547 27.609 27.859 1 95.75 265 ARG A O 1
ATOM 2144 N N . ASP A 1 266 ? -7.5 27.672 28.969 1 95.44 266 ASP A N 1
ATOM 2145 C CA . ASP A 1 266 ? -6.863 27.953 30.266 1 95.44 266 ASP A CA 1
ATOM 2146 C C . ASP A 1 266 ? -6.797 26.688 31.125 1 95.44 266 ASP A C 1
ATOM 2148 O O . ASP A 1 266 ? -6.469 26.766 32.312 1 95.44 266 ASP A O 1
ATOM 2152 N N . GLN A 1 267 ? -7.145 25.578 30.531 1 95.56 267 GLN A N 1
ATOM 2153 C CA . GLN A 1 267 ? -7.172 24.328 31.297 1 95.56 267 GLN A CA 1
ATOM 2154 C C . GLN A 1 267 ? -6.047 23.391 30.875 1 95.56 267 GLN A C 1
ATOM 2156 O O . GLN A 1 267 ? -5.688 22.469 31.609 1 95.56 267 GLN A O 1
ATOM 2161 N N . LEU A 1 268 ? -5.543 23.5 29.797 1 96.44 268 LEU A N 1
ATOM 2162 C CA . LEU A 1 268 ? -4.438 22.703 29.281 1 96.44 268 LEU A CA 1
ATOM 2163 C C . LEU A 1 268 ? -3.723 23.438 28.141 1 96.44 268 LEU A C 1
ATOM 2165 O O . LEU A 1 268 ? -4.156 24.5 27.719 1 96.44 268 LEU A O 1
ATOM 2169 N N . CYS A 1 269 ? -2.58 23 27.703 1 98.44 269 CYS A N 1
ATOM 2170 C CA . CYS A 1 269 ? -1.811 23.531 26.578 1 98.44 269 CYS A CA 1
ATOM 2171 C C . CYS A 1 269 ? -2.486 23.219 25.25 1 98.44 269 CYS A C 1
ATOM 2173 O O . CYS A 1 269 ? -2.291 22.141 24.703 1 98.44 269 CYS A O 1
ATOM 2175 N N . THR A 1 270 ? -3.34 24.172 24.828 1 98.5 270 THR A N 1
ATOM 2176 C CA . THR A 1 270 ? -4.133 23.875 23.641 1 98.5 270 THR A CA 1
ATOM 2177 C C . THR A 1 270 ? -4.363 25.125 22.812 1 98.5 270 THR A C 1
ATOM 2179 O O . THR A 1 270 ? -4.277 26.25 23.328 1 98.5 270 THR A O 1
ATOM 2182 N N . PHE A 1 271 ? -4.539 24.953 21.547 1 98.25 271 PHE A N 1
ATOM 2183 C CA . PHE A 1 271 ? -4.879 26.047 20.641 1 98.25 271 PHE A CA 1
ATOM 2184 C C . PHE A 1 271 ? -5.684 25.547 19.453 1 98.25 271 PHE A C 1
ATOM 2186 O O . PHE A 1 271 ? -5.848 24.328 19.281 1 98.25 271 PHE A O 1
ATOM 2193 N N . ASN A 1 272 ? -6.348 26.422 18.734 1 97.25 272 ASN A N 1
ATOM 2194 C CA . ASN A 1 272 ? -7.047 26.156 17.484 1 97.25 272 ASN A CA 1
ATOM 2195 C C . ASN A 1 272 ? -6.32 26.766 16.297 1 97.25 272 ASN A C 1
ATOM 2197 O O . ASN A 1 272 ? -6.25 27.984 16.172 1 97.25 272 ASN A O 1
ATOM 2201 N N . ASP A 1 273 ? -5.848 25.922 15.438 1 96 273 ASP A N 1
ATOM 2202 C CA . ASP A 1 273 ? -4.988 26.406 14.359 1 96 273 ASP A CA 1
ATOM 2203 C C . ASP A 1 273 ? -5.789 27.203 13.336 1 96 273 ASP A C 1
ATOM 2205 O O . ASP A 1 273 ? -5.266 28.141 12.711 1 96 273 ASP A O 1
ATOM 2209 N N . ASP A 1 274 ? -7.062 26.891 13.141 1 92.12 274 ASP A N 1
ATOM 2210 C CA . ASP A 1 274 ? -7.902 27.578 12.172 1 92.12 274 ASP A CA 1
ATOM 2211 C C . ASP A 1 274 ? -8.195 29 12.617 1 92.12 274 ASP A C 1
ATOM 2213 O O . ASP A 1 274 ? -8.539 29.859 11.797 1 92.12 274 ASP A O 1
ATOM 2217 N N . ILE A 1 275 ? -8.047 29.266 13.852 1 93.62 275 ILE A N 1
ATOM 2218 C CA . ILE A 1 275 ? -8.289 30.594 14.406 1 93.62 275 ILE A CA 1
ATOM 2219 C C . ILE A 1 275 ? -6.953 31.266 14.695 1 93.62 275 ILE A C 1
ATOM 2221 O O . ILE A 1 275 ? -6.566 32.219 14.008 1 93.62 275 ILE A O 1
ATOM 2225 N N . GLN A 1 276 ? -6.25 30.672 15.594 1 96.19 276 GLN A N 1
ATOM 2226 C CA . GLN A 1 276 ? -5.059 31.328 16.109 1 96.19 276 GLN A CA 1
ATOM 2227 C C . GLN A 1 276 ? -3.875 31.156 15.164 1 96.19 276 GLN A C 1
ATOM 2229 O O . GLN A 1 276 ? -3.078 32.062 14.984 1 96.19 276 GLN A O 1
ATOM 2234 N N . GLY A 1 277 ? -3.711 29.953 14.586 1 96.25 277 GLY A N 1
ATOM 2235 C CA . GLY A 1 277 ? -2.658 29.734 13.602 1 96.25 277 GLY A CA 1
ATOM 2236 C C . GLY A 1 277 ? -2.805 30.594 12.367 1 96.25 277 GLY A C 1
ATOM 2237 O O . GLY A 1 277 ? -1.826 31.172 11.891 1 96.25 277 GLY A O 1
ATOM 2238 N N . THR A 1 278 ? -4.008 30.641 11.906 1 94.62 278 THR A N 1
ATOM 2239 C CA . THR A 1 278 ? -4.309 31.484 10.75 1 94.62 278 THR A CA 1
ATOM 2240 C C . THR A 1 278 ? -4.027 32.938 11.07 1 94.62 278 THR A C 1
ATOM 2242 O O . THR A 1 278 ? -3.447 33.656 10.258 1 94.62 278 THR A O 1
ATOM 2245 N N . ALA A 1 279 ? -4.43 33.344 12.227 1 96.5 279 ALA A N 1
ATOM 2246 C CA . ALA A 1 279 ? -4.184 34.719 12.656 1 96.5 279 ALA A CA 1
ATOM 2247 C C . ALA A 1 279 ? -2.686 35.031 12.703 1 96.5 279 ALA A C 1
ATOM 2249 O O . ALA A 1 279 ? -2.246 36.094 12.281 1 96.5 279 ALA A O 1
ATOM 2250 N N . ALA A 1 280 ? -1.953 34.094 13.164 1 97.94 280 ALA A N 1
ATOM 2251 C CA . ALA A 1 280 ? -0.517 34.312 13.336 1 97.94 280 ALA A CA 1
ATOM 2252 C C . ALA A 1 280 ? 0.187 34.406 11.984 1 97.94 280 ALA A C 1
ATOM 2254 O O . ALA A 1 280 ? 1.037 35.281 11.797 1 97.94 280 ALA A O 1
ATOM 2255 N N . VAL A 1 281 ? -0.119 33.562 11.094 1 97.81 281 VAL A N 1
ATOM 2256 C CA . VAL A 1 281 ? 0.571 33.594 9.805 1 97.81 281 VAL A CA 1
ATOM 2257 C C . VAL A 1 281 ? 0.159 34.844 9.031 1 97.81 281 VAL A C 1
ATOM 2259 O O . VAL A 1 281 ? 0.98 35.438 8.336 1 97.81 281 VAL A O 1
ATOM 2262 N N . ALA A 1 282 ? -1.096 35.156 9.062 1 97.38 282 ALA A N 1
ATOM 2263 C CA . ALA A 1 282 ? -1.558 36.406 8.414 1 97.38 282 ALA A CA 1
ATOM 2264 C C . ALA A 1 282 ? -0.861 37.625 8.992 1 97.38 282 ALA A C 1
ATOM 2266 O O . ALA A 1 282 ? -0.395 38.5 8.25 1 97.38 282 ALA A O 1
ATOM 2267 N N . THR A 1 283 ? -0.822 37.688 10.289 1 97.75 283 THR A N 1
ATOM 2268 C CA . THR A 1 283 ? -0.178 38.781 10.969 1 97.75 283 THR A CA 1
ATOM 2269 C C . THR A 1 283 ? 1.316 38.812 10.656 1 97.75 283 THR A C 1
ATOM 2271 O O . THR A 1 283 ? 1.885 39.906 10.422 1 97.75 283 THR A O 1
ATOM 2274 N N . GLY A 1 284 ? 1.951 37.625 10.711 1 97.88 284 GLY A N 1
ATOM 2275 C CA . GLY A 1 284 ? 3.354 37.562 10.328 1 97.88 284 GLY A CA 1
ATOM 2276 C C . GLY A 1 284 ? 3.623 38.031 8.922 1 97.88 284 GLY A C 1
ATOM 2277 O O . GLY A 1 284 ? 4.602 38.75 8.68 1 97.88 284 GLY A O 1
ATOM 2278 N N . THR A 1 285 ? 2.775 37.625 8.047 1 97.69 285 THR A N 1
ATOM 2279 C CA . THR A 1 285 ? 2.891 38.094 6.664 1 97.69 285 THR A CA 1
ATOM 2280 C C . THR A 1 285 ? 2.678 39.594 6.57 1 97.69 285 THR A C 1
ATOM 2282 O O . THR A 1 285 ? 3.375 40.281 5.82 1 97.69 285 THR A O 1
ATOM 2285 N N . LEU A 1 286 ? 1.736 40.094 7.301 1 97.25 286 LEU A N 1
ATOM 2286 C CA . LEU A 1 286 ? 1.469 41.531 7.344 1 97.25 286 LEU A CA 1
ATOM 2287 C C . LEU A 1 286 ? 2.676 42.281 7.875 1 97.25 286 LEU A C 1
ATOM 2289 O O . LEU A 1 286 ? 3.01 43.375 7.371 1 97.25 286 LEU A O 1
ATOM 2293 N N . PHE A 1 287 ? 3.307 41.781 8.914 1 97.06 287 PHE A N 1
ATOM 2294 C CA . PHE A 1 287 ? 4.52 42.375 9.445 1 97.06 287 PHE A CA 1
ATOM 2295 C C . PHE A 1 287 ? 5.566 42.531 8.344 1 97.06 287 PHE A C 1
ATOM 2297 O O . PHE A 1 287 ? 6.195 43.594 8.234 1 97.06 287 PHE A O 1
ATOM 2304 N N . ALA A 1 288 ? 5.734 41.5 7.586 1 96.69 288 ALA A N 1
ATOM 2305 C CA . ALA A 1 288 ? 6.695 41.562 6.488 1 96.69 288 ALA A CA 1
ATOM 2306 C C . ALA A 1 288 ? 6.273 42.594 5.445 1 96.69 288 ALA A C 1
ATOM 2308 O O . ALA A 1 288 ? 7.109 43.344 4.934 1 96.69 288 ALA A O 1
ATOM 2309 N N . ALA A 1 289 ? 5.027 42.625 5.148 1 96.69 289 ALA A N 1
ATOM 2310 C CA . ALA A 1 289 ? 4.496 43.531 4.145 1 96.69 289 ALA A CA 1
ATOM 2311 C C . ALA A 1 289 ? 4.676 45 4.582 1 96.69 289 ALA A C 1
ATOM 2313 O O . ALA A 1 289 ? 4.977 45.875 3.76 1 96.69 289 ALA A O 1
ATOM 2314 N N . VAL A 1 290 ? 4.406 45.281 5.832 1 95.94 290 VAL A N 1
ATOM 2315 C CA . VAL A 1 290 ? 4.523 46.625 6.383 1 95.94 290 VAL A CA 1
ATOM 2316 C C . VAL A 1 290 ? 5.965 47.125 6.258 1 95.94 290 VAL A C 1
ATOM 2318 O O . VAL A 1 290 ? 6.211 48.281 5.996 1 95.94 290 VAL A O 1
ATOM 2321 N N . GLN A 1 291 ? 6.832 46.219 6.418 1 92.94 291 GLN A N 1
ATOM 2322 C CA . GLN A 1 291 ? 8.234 46.562 6.254 1 92.94 291 GLN A CA 1
ATOM 2323 C C . GLN A 1 291 ? 8.547 46.938 4.809 1 92.94 291 GLN A C 1
ATOM 2325 O O . GLN A 1 291 ? 9.352 47.844 4.555 1 92.94 291 GLN A O 1
ATOM 2330 N N . VAL A 1 292 ? 7.953 46.281 3.926 1 93.19 292 VAL A N 1
ATOM 2331 C CA . VAL A 1 292 ? 8.18 46.531 2.504 1 93.19 292 VAL A CA 1
ATOM 2332 C C . VAL A 1 292 ? 7.574 47.875 2.107 1 93.19 292 VAL A C 1
ATOM 2334 O O . VAL A 1 292 ? 8.18 48.656 1.354 1 93.19 292 VAL A O 1
ATOM 2337 N N . THR A 1 293 ? 6.383 48.188 2.584 1 94.31 293 THR A N 1
ATOM 2338 C CA . THR A 1 293 ? 5.66 49.406 2.18 1 94.31 293 THR A CA 1
ATOM 2339 C C . THR A 1 293 ? 6.195 50.625 2.912 1 94.31 293 THR A C 1
ATOM 2341 O O . THR A 1 293 ? 6.027 51.75 2.449 1 94.31 293 THR A O 1
ATOM 2344 N N . GLY A 1 294 ? 6.695 50.406 4.098 1 92.75 294 GLY A N 1
ATOM 2345 C CA . GLY A 1 294 ? 7.227 51.5 4.887 1 92.75 294 GLY A CA 1
ATOM 2346 C C . GLY A 1 294 ? 6.176 52.188 5.734 1 92.75 294 GLY A C 1
ATOM 2347 O O . GLY A 1 294 ? 6.484 53.125 6.492 1 92.75 294 GLY A O 1
ATOM 2348 N N . ILE A 1 295 ? 4.941 51.844 5.633 1 94.5 295 ILE A N 1
ATOM 2349 C CA . ILE A 1 295 ? 3.883 52.375 6.484 1 94.5 295 ILE A CA 1
ATOM 2350 C C . ILE A 1 295 ? 3.779 51.531 7.758 1 94.5 295 ILE A C 1
ATOM 2352 O O . ILE A 1 295 ? 3.535 50.312 7.699 1 94.5 295 ILE A O 1
ATOM 2356 N N . ARG A 1 296 ? 3.854 52.031 8.859 1 94.44 296 ARG A N 1
ATOM 2357 C CA . ARG A 1 296 ? 3.842 51.344 10.141 1 94.44 296 ARG A CA 1
ATOM 2358 C C . ARG A 1 296 ? 2.5 50.656 10.375 1 94.44 296 ARG A C 1
ATOM 2360 O O . ARG A 1 296 ? 1.463 51.125 9.914 1 94.44 296 ARG A O 1
ATOM 2367 N N . LEU A 1 297 ? 2.568 49.625 11.164 1 95.94 297 LEU A N 1
ATOM 2368 C CA . LEU A 1 297 ? 1.348 48.875 11.461 1 95.94 297 LEU A CA 1
ATOM 2369 C C . LEU A 1 297 ? 0.329 49.781 12.172 1 95.94 297 LEU A C 1
ATOM 2371 O O . LEU A 1 297 ? -0.87 49.688 11.891 1 95.94 297 LEU A O 1
ATOM 2375 N N . SER A 1 298 ? 0.793 50.656 13.008 1 95.5 298 SER A N 1
ATOM 2376 C CA . SER A 1 298 ? -0.055 51.531 13.797 1 95.5 298 SER A CA 1
ATOM 2377 C C . SER A 1 298 ? -0.736 52.562 12.914 1 95.5 298 SER A C 1
ATOM 2379 O O . SER A 1 298 ? -1.681 53.25 13.344 1 95.5 298 SER A O 1
ATOM 2381 N N . GLU A 1 299 ? -0.319 52.688 11.711 1 95.69 299 GLU A N 1
ATOM 2382 C CA . GLU A 1 299 ? -0.864 53.688 10.789 1 95.69 299 GLU A CA 1
ATOM 2383 C C . GLU A 1 299 ? -1.728 53 9.719 1 95.69 299 GLU A C 1
ATOM 2385 O O . GLU A 1 299 ? -2.324 53.688 8.883 1 95.69 299 GLU A O 1
ATOM 2390 N N . GLN A 1 300 ? -1.812 51.812 9.766 1 96.19 300 GLN A N 1
ATOM 2391 C CA . GLN A 1 300 ? -2.533 51.062 8.742 1 96.19 300 GLN A CA 1
ATOM 2392 C C . GLN A 1 300 ? -4.043 51.156 8.945 1 96.19 300 GLN A C 1
ATOM 2394 O O . GLN A 1 300 ? -4.523 51.125 10.078 1 96.19 300 GLN A O 1
ATOM 2399 N N . ARG A 1 301 ? -4.766 51.375 7.902 1 97.81 301 ARG A N 1
ATOM 2400 C CA . ARG A 1 301 ? -6.199 51.125 7.816 1 97.81 301 ARG A CA 1
ATOM 2401 C C . ARG A 1 301 ? -6.473 49.781 7.156 1 97.81 301 ARG A C 1
ATOM 2403 O O . ARG A 1 301 ? -6.168 49.594 5.977 1 97.81 301 ARG A O 1
ATOM 2410 N N . ILE A 1 302 ? -7.102 48.875 7.906 1 98.44 302 ILE A N 1
ATOM 2411 C CA . ILE A 1 302 ? -7.148 47.469 7.453 1 98.44 302 ILE A CA 1
ATOM 2412 C C . ILE A 1 302 ? -8.602 47.031 7.281 1 98.44 302 ILE A C 1
ATOM 2414 O O . ILE A 1 302 ? -9.43 47.25 8.172 1 98.44 302 ILE A O 1
ATOM 2418 N N . VAL A 1 303 ? -8.906 46.469 6.113 1 98.56 303 VAL A N 1
ATOM 2419 C CA . VAL A 1 303 ? -10.203 45.875 5.84 1 98.56 303 VAL A CA 1
ATOM 2420 C C . VAL A 1 303 ? -10.07 44.344 5.785 1 98.56 303 VAL A C 1
ATOM 2422 O O . VAL A 1 303 ? -9.203 43.844 5.082 1 98.56 303 VAL A O 1
ATOM 2425 N N . ILE A 1 304 ? -10.828 43.656 6.574 1 98.38 304 ILE A N 1
ATOM 2426 C CA . ILE A 1 304 ? -10.875 42.188 6.566 1 98.38 304 ILE A CA 1
ATOM 2427 C C . ILE A 1 304 ? -12.25 41.719 6.105 1 98.38 304 ILE A C 1
ATOM 2429 O O . ILE A 1 304 ? -13.266 42.062 6.723 1 98.38 304 ILE A O 1
ATOM 2433 N N . VAL A 1 305 ? -12.242 41.031 4.973 1 98 305 VAL A N 1
ATOM 2434 C CA . VAL A 1 305 ? -13.484 40.5 4.422 1 98 305 VAL A CA 1
ATOM 2435 C C . VAL A 1 305 ? -13.672 39.062 4.879 1 98 305 VAL A C 1
ATOM 2437 O O . VAL A 1 305 ? -12.875 38.188 4.543 1 98 305 VAL A O 1
ATOM 2440 N N . GLY A 1 306 ? -14.734 38.781 5.543 1 95.12 306 GLY A N 1
ATOM 2441 C CA . GLY A 1 306 ? -14.969 37.531 6.258 1 95.12 306 GLY A CA 1
ATOM 2442 C C . GLY A 1 306 ? -14.859 37.688 7.766 1 95.12 306 GLY A C 1
ATOM 2443 O O . GLY A 1 306 ? -13.773 37.531 8.328 1 95.12 306 GLY A O 1
ATOM 2444 N N . ALA A 1 307 ? -16.016 37.875 8.398 1 93.94 307 ALA A N 1
ATOM 2445 C CA . ALA A 1 307 ? -16.016 38.094 9.836 1 93.94 307 ALA A CA 1
ATOM 2446 C C . ALA A 1 307 ? -16.359 36.844 10.609 1 93.94 307 ALA A C 1
ATOM 2448 O O . ALA A 1 307 ? -17.141 36.875 11.57 1 93.94 307 ALA A O 1
ATOM 2449 N N . GLY A 1 308 ? -15.844 35.75 10.094 1 88.69 308 GLY A N 1
ATOM 2450 C CA . GLY A 1 308 ? -15.914 34.5 10.836 1 88.69 308 GLY A CA 1
ATOM 2451 C C . GLY A 1 308 ? -14.789 34.312 11.836 1 88.69 308 GLY A C 1
ATOM 2452 O O . GLY A 1 308 ? -14.133 35.312 12.211 1 88.69 308 GLY A O 1
ATOM 2453 N N . SER A 1 309 ? -14.602 33.062 12.266 1 86.81 309 SER A N 1
ATOM 2454 C CA . SER A 1 309 ? -13.617 32.781 13.297 1 86.81 309 SER A CA 1
ATOM 2455 C C . SER A 1 309 ? -12.211 33.156 12.836 1 86.81 309 SER A C 1
ATOM 2457 O O . SER A 1 309 ? -11.438 33.75 13.594 1 86.81 309 SER A O 1
ATOM 2459 N N . ALA A 1 310 ? -11.867 32.781 11.633 1 89.88 310 ALA A N 1
ATOM 2460 C CA . ALA A 1 310 ? -10.539 33.094 11.117 1 89.88 310 ALA A CA 1
ATOM 2461 C C . ALA A 1 310 ? -10.336 34.625 11 1 89.88 310 ALA A C 1
ATOM 2463 O O . ALA A 1 310 ? -9.312 35.156 11.43 1 89.88 310 ALA A O 1
ATOM 2464 N N . GLY A 1 311 ? -11.305 35.281 10.422 1 94.5 311 GLY A N 1
ATOM 2465 C CA . GLY A 1 311 ? -11.211 36.719 10.234 1 94.5 311 GLY A CA 1
ATOM 2466 C C . GLY A 1 311 ? -11.117 37.5 11.539 1 94.5 311 GLY A C 1
ATOM 2467 O O . GLY A 1 311 ? -10.273 38.375 11.688 1 94.5 311 GLY A O 1
ATOM 2468 N N . CYS A 1 312 ? -11.961 37.188 12.453 1 94 312 CYS A N 1
ATOM 2469 C CA . CYS A 1 312 ? -11.953 37.844 13.75 1 94 312 CYS A CA 1
ATOM 2470 C C . CYS A 1 312 ? -10.68 37.531 14.523 1 94 312 CYS A C 1
ATOM 2472 O O . CYS A 1 312 ? -10.164 38.375 15.266 1 94 312 CYS A O 1
ATOM 2474 N N . GLY A 1 313 ? -10.234 36.312 14.352 1 93.19 313 GLY A N 1
ATOM 2475 C CA . GLY A 1 313 ? -8.961 35.938 14.945 1 93.19 313 GLY A CA 1
ATOM 2476 C C . GLY A 1 313 ? -7.805 36.781 14.43 1 93.19 313 GLY A C 1
ATOM 2477 O O . GLY A 1 313 ? -6.965 37.25 15.211 1 93.19 313 GLY A O 1
ATOM 2478 N N . ILE A 1 314 ? -7.789 36.969 13.156 1 96.69 314 ILE A N 1
ATOM 2479 C CA . ILE A 1 314 ? -6.773 37.812 12.531 1 96.69 314 ILE A CA 1
ATOM 2480 C C . ILE A 1 314 ? -6.883 39.219 13.07 1 96.69 314 ILE A C 1
ATOM 2482 O O . ILE A 1 314 ? -5.883 39.812 13.484 1 96.69 314 ILE A O 1
ATOM 2486 N N . ALA A 1 315 ? -8.086 39.719 13.078 1 97.56 315 ALA A N 1
ATOM 2487 C CA . ALA A 1 315 ? -8.328 41.094 13.531 1 97.56 315 ALA A CA 1
ATOM 2488 C C . ALA A 1 315 ? -7.82 41.312 14.953 1 97.56 315 ALA A C 1
ATOM 2490 O O . ALA A 1 315 ? -7.148 42.281 15.242 1 97.56 315 ALA A O 1
ATOM 2491 N N . GLU A 1 316 ? -8.156 40.406 15.797 1 95.44 316 GLU A N 1
ATOM 2492 C CA . GLU A 1 316 ? -7.777 40.531 17.203 1 95.44 316 GLU A CA 1
ATOM 2493 C C . GLU A 1 316 ? -6.262 40.5 17.375 1 95.44 316 GLU A C 1
ATOM 2495 O O . GLU A 1 316 ? -5.711 41.25 18.188 1 95.44 316 GLU A O 1
ATOM 2500 N N . LEU A 1 317 ? -5.594 39.625 16.656 1 96.06 317 LEU A N 1
ATOM 2501 C CA . LEU A 1 317 ? -4.141 39.562 16.781 1 96.06 317 LEU A CA 1
ATOM 2502 C C . LEU A 1 317 ? -3.496 40.812 16.234 1 96.06 317 LEU A C 1
ATOM 2504 O O . LEU A 1 317 ? -2.502 41.312 16.781 1 96.06 317 LEU A O 1
ATOM 2508 N N . ILE A 1 318 ? -4.051 41.375 15.18 1 97.38 318 ILE A N 1
ATOM 2509 C CA . ILE A 1 318 ? -3.537 42.594 14.602 1 97.38 318 ILE A CA 1
ATOM 2510 C C . ILE A 1 318 ? -3.736 43.75 15.586 1 97.38 318 ILE A C 1
ATOM 2512 O O . ILE A 1 318 ? -2.863 44.625 15.734 1 97.38 318 ILE A O 1
ATOM 2516 N N . VAL A 1 319 ? -4.906 43.812 16.219 1 97.25 319 VAL A N 1
ATOM 2517 C CA . VAL A 1 319 ? -5.156 44.812 17.234 1 97.25 319 VAL A CA 1
ATOM 2518 C C . VAL A 1 319 ? -4.062 44.781 18.297 1 97.25 319 VAL A C 1
ATOM 2520 O O . VAL A 1 319 ? -3.486 45.812 18.641 1 97.25 319 VAL A O 1
ATOM 2523 N N . HIS A 1 320 ? -3.787 43.594 18.703 1 95.31 320 HIS A N 1
ATOM 2524 C CA . HIS A 1 320 ? -2.729 43.438 19.703 1 95.31 320 HIS A CA 1
ATOM 2525 C C . HIS A 1 320 ? -1.391 43.938 19.156 1 95.31 320 HIS A C 1
ATOM 2527 O O . HIS A 1 320 ? -0.624 44.594 19.875 1 95.31 320 HIS A O 1
ATOM 2533 N N . ALA A 1 321 ? -1.125 43.594 17.969 1 96 321 ALA A N 1
ATOM 2534 C CA . ALA A 1 321 ? 0.123 44.031 17.344 1 96 321 ALA A CA 1
ATOM 2535 C C . ALA A 1 321 ? 0.205 45.531 17.25 1 96 321 ALA A C 1
ATOM 2537 O O . ALA A 1 321 ? 1.272 46.125 17.453 1 96 321 ALA A O 1
ATOM 2538 N N . MET A 1 322 ? -0.89 46.156 16.922 1 97.19 322 MET A N 1
ATOM 2539 C CA . MET A 1 322 ? -0.939 47.625 16.812 1 97.19 322 MET A CA 1
ATOM 2540 C C . MET A 1 322 ? -0.719 48.281 18.172 1 97.19 322 MET A C 1
ATOM 2542 O O . MET A 1 322 ? -0.046 49.312 18.25 1 97.19 322 MET A O 1
ATOM 2546 N N . VAL A 1 323 ? -1.28 47.688 19.141 1 96.44 323 VAL A N 1
ATOM 2547 C CA . VAL A 1 323 ? -1.09 48.219 20.484 1 96.44 323 VAL A CA 1
ATOM 2548 C C . VAL A 1 323 ? 0.384 48.125 20.875 1 96.44 323 VAL A C 1
ATOM 2550 O O . VAL A 1 323 ? 0.952 49.062 21.422 1 96.44 323 VAL A O 1
ATOM 2553 N N . GLU A 1 324 ? 0.977 47.062 20.562 1 92.75 324 GLU A N 1
ATOM 2554 C CA . GLU A 1 324 ? 2.4 46.875 20.828 1 92.75 324 GLU A CA 1
ATOM 2555 C C . GLU A 1 324 ? 3.238 47.875 20.031 1 92.75 324 GLU A C 1
ATOM 2557 O O . GLU A 1 324 ? 4.352 48.219 20.422 1 92.75 324 GLU A O 1
ATOM 2562 N N . ASP A 1 325 ? 2.684 48.25 18.938 1 92.94 325 ASP A N 1
ATOM 2563 C CA . ASP A 1 325 ? 3.371 49.188 18.062 1 92.94 325 ASP A CA 1
ATOM 2564 C C . ASP A 1 325 ? 3.193 50.625 18.578 1 92.94 325 ASP A C 1
ATOM 2566 O O . ASP A 1 325 ? 3.754 51.562 18.016 1 92.94 325 ASP A O 1
ATOM 2570 N N . GLY A 1 326 ? 2.34 50.875 19.594 1 93.69 326 GLY A N 1
ATOM 2571 C CA . GLY A 1 326 ? 2.42 52.156 20.297 1 93.69 326 GLY A CA 1
ATOM 2572 C C . GLY A 1 326 ? 1.098 52.875 20.344 1 93.69 326 GLY A C 1
ATOM 2573 O O . GLY A 1 326 ? 1.034 54.031 20.812 1 93.69 326 GLY A O 1
ATOM 2574 N N . ILE A 1 327 ? 0.044 52.281 19.812 1 97.12 327 ILE A N 1
ATOM 2575 C CA . ILE A 1 327 ? -1.229 52.969 19.844 1 97.12 327 ILE A CA 1
ATOM 2576 C C . ILE A 1 327 ? -2.176 52.312 20.844 1 97.12 327 ILE A C 1
ATOM 2578 O O . ILE A 1 327 ? -1.927 51.188 21.281 1 97.12 327 ILE A O 1
ATOM 2582 N N . SER A 1 328 ? -3.234 53 21.234 1 97.5 328 SER A N 1
ATOM 2583 C CA . SER A 1 328 ? -4.203 52.469 22.188 1 97.5 328 SER A CA 1
ATOM 2584 C C . SER A 1 328 ? -5.07 51.375 21.547 1 97.5 328 SER A C 1
ATOM 2586 O O . SER A 1 328 ? -5.203 51.344 20.328 1 97.5 328 SER A O 1
ATOM 2588 N N . GLU A 1 329 ? -5.59 50.562 22.344 1 97.31 329 GLU A N 1
ATOM 2589 C CA . GLU A 1 329 ? -6.488 49.5 21.844 1 97.31 329 GLU A CA 1
ATOM 2590 C C . GLU A 1 329 ? -7.676 50.125 21.109 1 97.31 329 GLU A C 1
ATOM 2592 O O . GLU A 1 329 ? -8.094 49.594 20.062 1 97.31 329 GLU A O 1
ATOM 2597 N N . ALA A 1 330 ? -8.195 51.156 21.703 1 96.38 330 ALA A N 1
ATOM 2598 C CA . ALA A 1 330 ? -9.336 51.812 21.078 1 96.38 330 ALA A CA 1
ATOM 2599 C C . ALA A 1 330 ? -8.984 52.312 19.672 1 96.38 330 ALA A C 1
ATOM 2601 O O . ALA A 1 330 ? -9.773 52.156 18.75 1 96.38 330 ALA A O 1
ATOM 2602 N N . GLN A 1 331 ? -7.879 52.938 19.547 1 96.62 331 GLN A N 1
ATOM 2603 C CA . GLN A 1 331 ? -7.438 53.406 18.25 1 96.62 331 GLN A CA 1
ATOM 2604 C C . GLN A 1 331 ? -7.203 52.25 17.281 1 96.62 331 GLN A C 1
ATOM 2606 O O . GLN A 1 331 ? -7.594 52.312 16.125 1 96.62 331 GLN A O 1
ATOM 2611 N N . ALA A 1 332 ? -6.516 51.219 17.812 1 97.62 332 ALA A N 1
ATOM 2612 C CA . ALA A 1 332 ? -6.254 50.031 16.984 1 97.62 332 ALA A CA 1
ATOM 2613 C C . ALA A 1 332 ? -7.555 49.469 16.438 1 97.62 332 ALA A C 1
ATOM 2615 O O . ALA A 1 332 ? -7.66 49.188 15.234 1 97.62 332 ALA A O 1
ATOM 2616 N N . ARG A 1 333 ? -8.539 49.25 17.234 1 97.06 333 ARG A N 1
ATOM 2617 C CA . ARG A 1 333 ? -9.82 48.688 16.844 1 97.06 333 ARG A CA 1
ATOM 2618 C C . ARG A 1 333 ? -10.539 49.594 15.852 1 97.06 333 ARG A C 1
ATOM 2620 O O . ARG A 1 333 ? -11.25 49.125 14.969 1 97.06 333 ARG A O 1
ATOM 2627 N N . SER A 1 334 ? -10.336 50.906 16.016 1 96.44 334 SER A N 1
ATOM 2628 C CA . SER A 1 334 ? -10.977 51.844 15.125 1 96.44 334 SER A CA 1
ATOM 2629 C C . SER A 1 334 ? -10.414 51.75 13.711 1 96.44 334 SER A C 1
ATOM 2631 O O . SER A 1 334 ? -11.039 52.219 12.758 1 96.44 334 SER A O 1
ATOM 2633 N N . GLN A 1 335 ? -9.281 51.156 13.555 1 97.06 335 GLN A N 1
ATOM 2634 C CA . GLN A 1 335 ? -8.609 51.125 12.266 1 97.06 335 GLN A CA 1
ATOM 2635 C C . GLN A 1 335 ? -8.883 49.812 11.539 1 97.06 335 GLN A C 1
ATOM 2637 O O . GLN A 1 335 ? -8.422 49.594 10.414 1 97.06 335 GLN A O 1
ATOM 2642 N N . ILE A 1 336 ? -9.602 48.875 12.141 1 98 336 ILE A N 1
ATOM 2643 C CA . ILE A 1 336 ? -9.922 47.594 11.547 1 98 336 ILE A CA 1
ATOM 2644 C C . ILE A 1 336 ? -11.398 47.562 11.164 1 98 336 ILE A C 1
ATOM 2646 O O . ILE A 1 336 ? -12.273 47.781 11.992 1 98 336 ILE A O 1
ATOM 2650 N N . TYR A 1 337 ? -11.68 47.281 9.93 1 98.06 337 TYR A N 1
ATOM 2651 C CA . TYR A 1 337 ? -13.039 47.219 9.406 1 98.06 337 TYR A CA 1
ATOM 2652 C C . TYR A 1 337 ? -13.391 45.812 8.938 1 98.06 337 TYR A C 1
ATOM 2654 O O . TYR A 1 337 ? -12.758 45.281 8.023 1 98.06 337 TYR A O 1
ATOM 2662 N N . MET A 1 338 ? -14.375 45.25 9.586 1 98 338 MET A N 1
ATOM 2663 C CA . MET A 1 338 ? -14.805 43.875 9.281 1 98 338 MET A CA 1
ATOM 2664 C C . MET A 1 338 ? -16.016 43.875 8.352 1 98 338 MET A C 1
ATOM 2666 O O . MET A 1 338 ? -17.016 44.5 8.641 1 98 338 MET A O 1
ATOM 2670 N N . ILE A 1 339 ? -15.867 43.156 7.23 1 97.25 339 ILE A N 1
ATOM 2671 C CA . ILE A 1 339 ? -16.969 43.031 6.281 1 97.25 339 ILE A CA 1
ATOM 2672 C C . ILE A 1 339 ? -17.484 41.594 6.266 1 97.25 339 ILE A C 1
ATOM 2674 O O . ILE A 1 339 ? -16.703 40.656 6.227 1 97.25 339 ILE A O 1
ATOM 2678 N N . ASP A 1 340 ? -18.734 41.406 6.355 1 94.38 340 ASP A N 1
ATOM 2679 C CA . ASP A 1 340 ? -19.359 40.094 6.262 1 94.38 340 ASP A CA 1
ATOM 2680 C C . ASP A 1 340 ? -20.453 40.094 5.207 1 94.38 340 ASP A C 1
ATOM 2682 O O . ASP A 1 340 ? -20.516 40.969 4.359 1 94.38 340 ASP A O 1
ATOM 2686 N N . ARG A 1 341 ? -21.328 39.031 5.145 1 88 341 ARG A N 1
ATOM 2687 C CA . ARG A 1 341 ? -22.359 38.844 4.125 1 88 341 ARG A CA 1
ATOM 2688 C C . ARG A 1 341 ? -23.328 40.031 4.113 1 88 341 ARG A C 1
ATOM 2690 O O . ARG A 1 341 ? -23.875 40.375 3.066 1 88 341 ARG A O 1
ATOM 2697 N N . ASN A 1 342 ? -23.5 40.656 5.285 1 90.19 342 ASN A N 1
ATOM 2698 C CA . ASN A 1 342 ? -24.438 41.75 5.383 1 90.19 342 ASN A CA 1
ATOM 2699 C C . ASN A 1 342 ? -23.719 43.094 5.402 1 90.19 342 ASN A C 1
ATOM 2701 O O . ASN A 1 342 ? -24.266 44.094 5.852 1 90.19 342 ASN A O 1
ATOM 2705 N N . GLY A 1 343 ? -22.453 43.062 5.012 1 94.5 343 GLY A N 1
ATOM 2706 C CA . GLY A 1 343 ? -21.688 44.281 4.906 1 94.5 343 GLY A CA 1
ATOM 2707 C C . GLY A 1 343 ? -20.812 44.562 6.109 1 94.5 343 GLY A C 1
ATOM 2708 O O . GLY A 1 343 ? -20.438 43.625 6.828 1 94.5 343 GLY A O 1
ATOM 2709 N N . LEU A 1 344 ? -20.484 45.906 6.207 1 97.25 344 LEU A N 1
ATOM 2710 C CA . LEU A 1 344 ? -19.625 46.344 7.312 1 97.25 344 LEU A CA 1
ATOM 2711 C C . LEU A 1 344 ? -20.312 46.062 8.656 1 97.25 344 LEU A C 1
ATOM 2713 O O . LEU A 1 344 ? -21.484 46.344 8.828 1 97.25 344 LEU A O 1
ATOM 2717 N N . LEU A 1 345 ? -19.547 45.469 9.586 1 96.88 345 LEU A N 1
ATOM 2718 C CA . LEU A 1 345 ? -20.094 45.219 10.922 1 96.88 345 LEU A CA 1
ATOM 2719 C C . LEU A 1 345 ? -20.266 46.531 11.68 1 96.88 345 LEU A C 1
ATOM 2721 O O . LEU A 1 345 ? -19.297 47.219 11.969 1 96.88 345 LEU A O 1
ATOM 2725 N N . LEU A 1 346 ? -21.484 46.812 12.055 1 95.31 346 LEU A N 1
ATOM 2726 C CA . LEU A 1 346 ? -21.844 48.062 12.727 1 95.31 346 LEU A CA 1
ATOM 2727 C C . LEU A 1 346 ? -22.594 47.781 14.023 1 95.31 346 LEU A C 1
ATOM 2729 O O . LEU A 1 346 ? -23.281 46.75 14.148 1 95.31 346 LEU A O 1
ATOM 2733 N N . GLU A 1 347 ? -22.328 48.719 14.914 1 93.44 347 GLU A N 1
ATOM 2734 C CA . GLU A 1 347 ? -23.141 48.656 16.109 1 93.44 347 GLU A CA 1
ATOM 2735 C C . GLU A 1 347 ? -24.625 48.656 15.773 1 93.44 347 GLU A C 1
ATOM 2737 O O . GLU A 1 347 ? -25.062 49.344 14.844 1 93.44 347 GLU A O 1
ATOM 2742 N N . GLY A 1 348 ? -25.375 47.844 16.5 1 89.75 348 GLY A N 1
ATOM 2743 C CA . GLY A 1 348 ? -26.812 47.781 16.281 1 89.75 348 GLY A CA 1
ATOM 2744 C C . GLY A 1 348 ? -27.25 46.625 15.391 1 89.75 348 GLY A C 1
ATOM 2745 O O . GLY A 1 348 ? -28.422 46.281 15.344 1 89.75 348 GLY A O 1
ATOM 2746 N N . MET A 1 349 ? -26.312 46.094 14.656 1 92.56 349 MET A N 1
ATOM 2747 C CA . MET A 1 349 ? -26.656 44.938 13.844 1 92.56 349 MET A CA 1
ATOM 2748 C C . MET A 1 349 ? -27.141 43.781 14.711 1 92.56 349 MET A C 1
ATOM 2750 O O . MET A 1 349 ? -26.672 43.594 15.836 1 92.56 349 MET A O 1
ATOM 2754 N N . THR A 1 350 ? -28.047 42.938 14.156 1 90.69 350 THR A N 1
ATOM 2755 C CA . THR A 1 350 ? -28.6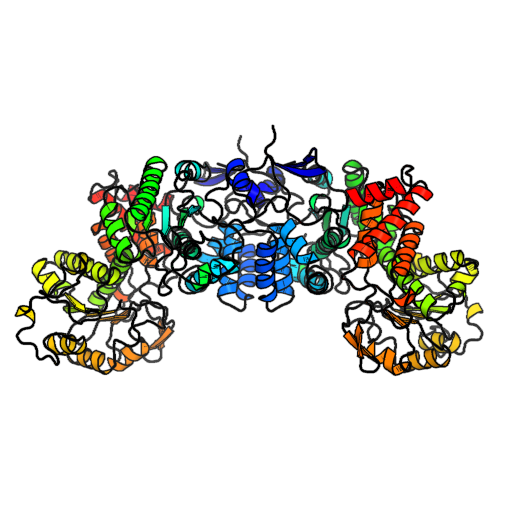09 41.781 14.891 1 90.69 350 THR A CA 1
ATOM 2756 C C . THR A 1 350 ? -27.984 40.469 14.406 1 90.69 350 THR A C 1
ATOM 2758 O O . THR A 1 350 ? -27.484 40.406 13.281 1 90.69 350 THR A O 1
ATOM 2761 N N . GLY A 1 351 ? -27.984 39.531 15.266 1 88.06 351 GLY A N 1
ATOM 2762 C CA . GLY A 1 351 ? -27.547 38.219 14.867 1 88.06 351 GLY A CA 1
ATOM 2763 C C . GLY A 1 351 ? -26.047 38.062 14.828 1 88.06 351 GLY A C 1
ATOM 2764 O O . GLY A 1 351 ? -25.516 37.156 14.148 1 88.06 351 GLY A O 1
ATOM 2765 N N . LEU A 1 352 ? -25.328 38.906 15.461 1 90 352 LEU A N 1
ATOM 2766 C CA . LEU A 1 352 ? -23.875 38.844 15.484 1 90 352 LEU A CA 1
ATOM 2767 C C . LEU A 1 352 ? -23.391 37.812 16.516 1 90 352 LEU A C 1
ATOM 2769 O O . LEU A 1 352 ? -24.031 37.594 17.531 1 90 352 LEU A O 1
ATOM 2773 N N . LEU A 1 353 ? -22.359 37.188 16.172 1 87.19 353 LEU A N 1
ATOM 2774 C CA . LEU A 1 353 ? -21.719 36.25 17.078 1 87.19 353 LEU A CA 1
ATOM 2775 C C . LEU A 1 353 ? -20.938 36.969 18.156 1 87.19 353 LEU A C 1
ATOM 2777 O O . LEU A 1 353 ? -20.5 38.125 17.953 1 87.19 353 LEU A O 1
ATOM 2781 N N . PRO A 1 354 ? -20.688 36.312 19.266 1 86.06 354 PRO A N 1
ATOM 2782 C CA . PRO A 1 354 ? -20.016 36.969 20.391 1 86.06 354 PRO A CA 1
ATOM 2783 C C . PRO A 1 354 ? -18.625 37.5 20.031 1 86.06 354 PRO A C 1
ATOM 2785 O O . PRO A 1 354 ? -18.266 38.594 20.453 1 86.06 354 PRO A O 1
ATOM 2788 N N . PHE A 1 355 ? -17.906 36.812 19.234 1 86.56 355 PHE A N 1
ATOM 2789 C CA . PHE A 1 355 ? -16.531 37.188 18.969 1 86.56 355 PHE A CA 1
ATOM 2790 C C . PHE A 1 355 ? -16.469 38.344 17.969 1 86.56 355 PHE A C 1
ATOM 2792 O O . PHE A 1 355 ? -15.422 38.969 17.766 1 86.56 355 PHE A O 1
ATOM 2799 N N . GLN A 1 356 ? -17.609 38.688 17.344 1 91.75 356 GLN A N 1
ATOM 2800 C CA . GLN A 1 356 ? -17.688 39.812 16.406 1 91.75 356 GLN A CA 1
ATOM 2801 C C . GLN A 1 356 ? -17.938 41.125 17.141 1 91.75 356 GLN A C 1
ATOM 2803 O O . GLN A 1 356 ? -17.672 42.219 16.594 1 91.75 356 GLN A O 1
ATOM 2808 N N . GLN A 1 357 ? -18.406 41.062 18.312 1 90.88 357 GLN A N 1
ATOM 2809 C CA . GLN A 1 357 ? -18.922 42.219 19.031 1 90.88 357 GLN A CA 1
ATOM 2810 C C . GLN A 1 357 ? -17.828 43.25 19.266 1 90.88 357 GLN A C 1
ATOM 2812 O O . GLN A 1 357 ? -18.078 44.469 19.203 1 90.88 357 GLN A O 1
ATOM 2817 N N . GLN A 1 358 ? -16.656 42.812 19.453 1 90.38 358 GLN A N 1
ATOM 2818 C CA . GLN A 1 358 ? -15.562 43.719 19.797 1 90.38 358 GLN A CA 1
ATOM 2819 C C . GLN A 1 358 ? -15.008 44.406 18.562 1 90.38 358 GLN A C 1
ATOM 2821 O O . GLN A 1 358 ? -14.18 45.312 18.672 1 90.38 358 GLN A O 1
ATOM 2826 N N . LEU A 1 359 ? -15.484 44.031 17.406 1 95.06 359 LEU A N 1
ATOM 2827 C CA . LEU A 1 359 ? -14.906 44.562 16.172 1 95.06 359 LEU A CA 1
ATOM 2828 C C . LEU A 1 359 ? -15.914 45.406 15.422 1 95.06 359 LEU A C 1
ATOM 2830 O O . LEU A 1 359 ? -15.688 45.75 14.258 1 95.06 359 LEU A O 1
ATOM 2834 N N . LEU A 1 360 ? -16.969 45.812 16.094 1 96.19 360 LEU A N 1
ATOM 2835 C CA . LEU A 1 360 ? -18.016 46.625 15.484 1 96.19 360 LEU A CA 1
ATOM 2836 C C . LEU A 1 360 ? -17.578 48.094 15.359 1 96.19 360 LEU A C 1
ATOM 2838 O O . LEU A 1 360 ? -16.844 48.594 16.219 1 96.19 360 LEU A O 1
ATOM 2842 N N . LYS A 1 361 ? -18.062 48.75 14.305 1 95.38 361 LYS A N 1
ATOM 2843 C CA . LYS A 1 361 ? -17.875 50.188 14.141 1 95.38 361 LYS A CA 1
ATOM 2844 C C . LYS A 1 361 ? -19.141 50.938 14.57 1 95.38 361 LYS A C 1
ATOM 2846 O O . LYS A 1 361 ? -20.25 50.469 14.383 1 95.38 361 LYS A O 1
ATOM 2851 N N . SER A 1 362 ? -18.828 52.094 15.164 1 93.38 362 SER A N 1
ATOM 2852 C CA . SER A 1 362 ? -19.969 52.938 15.484 1 93.38 362 SER A CA 1
ATOM 2853 C C . SER A 1 362 ? -20.516 53.625 14.234 1 93.38 362 SER A C 1
ATOM 2855 O O . SER A 1 362 ? -19.781 53.875 13.281 1 93.38 362 SER A O 1
ATOM 2857 N N . ARG A 1 363 ? -21.766 53.875 14.352 1 91 363 ARG A N 1
ATOM 2858 C CA . ARG A 1 363 ? -22.359 54.625 13.234 1 91 363 ARG A CA 1
ATOM 2859 C C . ARG A 1 363 ? -21.734 56 13.094 1 91 363 ARG A C 1
ATOM 2861 O O . ARG A 1 363 ? -21.625 56.531 11.984 1 91 363 ARG A O 1
ATOM 2868 N N . ALA A 1 364 ? -21.281 56.531 14.125 1 91.88 364 ALA A N 1
ATOM 2869 C CA . ALA A 1 364 ? -20.609 57.844 14.117 1 91.88 364 ALA A CA 1
ATOM 2870 C C . ALA A 1 364 ? -19.312 57.781 13.32 1 91.88 364 ALA A C 1
ATOM 2872 O O . ALA A 1 364 ? -18.938 58.781 12.672 1 91.88 364 ALA A O 1
ATOM 2873 N N . ALA A 1 365 ? -18.672 56.688 13.328 1 91.62 365 ALA A N 1
ATOM 2874 C CA . ALA A 1 365 ? -17.391 56.531 12.656 1 91.62 365 ALA A CA 1
ATOM 2875 C C . ALA A 1 365 ? -17.547 56.594 11.141 1 91.62 365 ALA A C 1
ATOM 2877 O O . ALA A 1 365 ? -16.594 56.906 10.422 1 91.62 365 ALA A O 1
ATOM 2878 N N . ILE A 1 366 ? -18.859 56.438 10.648 1 92.62 366 ILE A N 1
ATOM 2879 C CA . ILE A 1 366 ? -19.047 56.438 9.203 1 92.62 366 ILE A CA 1
ATOM 2880 C C . ILE A 1 366 ? -20 57.531 8.805 1 92.62 366 ILE A C 1
ATOM 2882 O O . ILE A 1 366 ? -20.562 57.531 7.699 1 92.62 366 ILE A O 1
ATOM 2886 N N . SER A 1 367 ? -20.484 58.406 9.648 1 90.88 367 SER A N 1
ATOM 2887 C CA . SER A 1 367 ? -21.469 59.469 9.406 1 90.88 367 SER A CA 1
ATOM 2888 C C . SER A 1 367 ? -21.094 60.281 8.18 1 90.88 367 SER A C 1
ATOM 2890 O O . SER A 1 367 ? -21.984 60.719 7.418 1 90.88 367 SER A O 1
ATOM 2892 N N . GLY A 1 368 ? -19.922 60.469 7.762 1 90.38 368 GLY A N 1
ATOM 2893 C CA . GLY A 1 368 ? -19.5 61.281 6.633 1 90.38 368 GLY A CA 1
ATOM 2894 C C . GLY A 1 368 ? -19.219 60.469 5.379 1 90.38 368 GLY A C 1
ATOM 2895 O O . GLY A 1 368 ? -18.844 61.031 4.348 1 90.38 368 GLY A O 1
ATOM 2896 N N . TRP A 1 369 ? -19.641 59.25 5.441 1 94.5 369 TRP A N 1
ATOM 2897 C CA . TRP A 1 369 ? -19.359 58.406 4.309 1 94.5 369 TRP A CA 1
ATOM 2898 C C . TRP A 1 369 ? -20.438 58.531 3.234 1 94.5 369 TRP A C 1
ATOM 2900 O O . TRP A 1 369 ? -21.594 58.75 3.543 1 94.5 369 TRP A O 1
ATOM 2910 N N . GLN A 1 370 ? -20.062 58.531 1.988 1 93.44 370 GLN A N 1
ATOM 2911 C CA . GLN A 1 370 ? -20.984 58.375 0.87 1 93.44 370 GLN A CA 1
ATOM 2912 C C . GLN A 1 370 ? -21.219 56.906 0.536 1 93.44 370 GLN A C 1
ATOM 2914 O O . GLN A 1 370 ? -20.344 56.25 -0.011 1 93.44 370 GLN A O 1
ATOM 2919 N N . CYS A 1 371 ? -22.375 56.438 0.869 1 93.38 371 CYS A N 1
ATOM 2920 C CA . CYS A 1 371 ? -22.672 55.031 0.701 1 93.38 371 CYS A CA 1
ATOM 2921 C C . CYS A 1 371 ? -23.859 54.812 -0.229 1 93.38 371 CYS A C 1
ATOM 2923 O O . CYS A 1 371 ? -24.75 55.688 -0.307 1 93.38 371 CYS A O 1
ATOM 2925 N N . GLU A 1 372 ? -23.891 53.75 -0.931 1 91.19 372 GLU A N 1
ATOM 2926 C CA . GLU A 1 372 ? -25.016 53.406 -1.79 1 91.19 372 GLU A CA 1
ATOM 2927 C C . GLU A 1 372 ? -26.234 53 -0.965 1 91.19 372 GLU A C 1
ATOM 2929 O O . GLU A 1 372 ? -27.375 53.25 -1.38 1 91.19 372 GLU A O 1
ATOM 2934 N N . ASN A 1 373 ? -26.047 52.25 0.076 1 87.56 373 ASN A N 1
ATOM 2935 C CA . ASN A 1 373 ? -27.078 51.812 1.028 1 87.56 373 ASN A CA 1
ATOM 2936 C C . ASN A 1 373 ? -26.625 52.031 2.469 1 87.56 373 ASN A C 1
ATOM 2938 O O . ASN A 1 373 ? -25.625 51.469 2.91 1 87.56 373 ASN A O 1
ATOM 2942 N N . ASN A 1 374 ? -27.406 52.781 3.191 1 81.19 374 ASN A N 1
ATOM 2943 C CA . ASN A 1 374 ? -27.016 53.156 4.543 1 81.19 374 ASN A CA 1
ATOM 2944 C C . ASN A 1 374 ? -27.219 52.031 5.535 1 81.19 374 ASN A C 1
ATOM 2946 O O . ASN A 1 374 ? -26.641 52.031 6.617 1 81.19 374 ASN A O 1
ATOM 2950 N N . ALA A 1 375 ? -28.062 51.125 5.219 1 82.81 375 ALA A N 1
ATOM 2951 C CA . ALA A 1 375 ? -28.344 50 6.117 1 82.81 375 ALA A CA 1
ATOM 2952 C C . ALA A 1 375 ? -27.281 48.906 5.961 1 82.81 375 ALA A C 1
ATOM 2954 O O . ALA A 1 375 ? -27 48.156 6.906 1 82.81 375 ALA A O 1
ATOM 2955 N N . GLU A 1 376 ? -26.812 48.781 4.773 1 91.12 376 GLU A N 1
ATOM 2956 C CA . GLU A 1 376 ? -25.797 47.75 4.453 1 91.12 376 GLU A CA 1
ATOM 2957 C C . GLU A 1 376 ? -24.609 48.375 3.719 1 91.12 376 GLU A C 1
ATOM 2959 O O . GLU A 1 376 ? -24.641 48.5 2.492 1 91.12 376 GLU A O 1
ATOM 2964 N N . ILE A 1 377 ? -23.609 48.656 4.477 1 95.19 377 ILE A N 1
ATOM 2965 C CA . ILE A 1 377 ? -22.422 49.312 3.9 1 95.19 377 ILE A CA 1
ATOM 2966 C C . ILE A 1 377 ? -21.578 48.25 3.168 1 95.19 377 ILE A C 1
ATOM 2968 O O . ILE A 1 377 ? -21.031 47.344 3.791 1 95.19 377 ILE A O 1
ATOM 2972 N N . SER A 1 378 ? -21.391 48.375 1.917 1 95.88 378 SER A N 1
ATOM 2973 C CA . SER A 1 378 ? -20.734 47.375 1.085 1 95.88 378 SER A CA 1
ATOM 2974 C C . SER A 1 378 ? -19.219 47.531 1.149 1 95.88 378 SER A C 1
ATOM 2976 O O . SER A 1 378 ? -18.703 48.531 1.628 1 95.88 378 SER A O 1
ATOM 2978 N N . LEU A 1 379 ? -18.531 46.5 0.652 1 97.31 379 LEU A N 1
ATOM 2979 C CA . LEU A 1 379 ? -17.078 46.562 0.528 1 97.31 379 LEU A CA 1
ATOM 2980 C C . LEU A 1 379 ? -16.656 47.75 -0.331 1 97.31 379 LEU A C 1
ATOM 2982 O O . LEU A 1 379 ? -15.672 48.438 -0.028 1 97.31 379 LEU A O 1
ATOM 2986 N N . LYS A 1 380 ? -17.391 47.938 -1.387 1 96.31 380 LYS A N 1
ATOM 2987 C CA . LYS A 1 380 ? -17.125 49.062 -2.277 1 96.31 380 LYS A CA 1
ATOM 2988 C C . LYS A 1 380 ? -17.203 50.406 -1.521 1 96.31 380 LYS A C 1
ATOM 2990 O O . LYS A 1 380 ? -16.344 51.25 -1.678 1 96.31 380 LYS A O 1
ATOM 2995 N N . ASP A 1 381 ? -18.25 50.594 -0.75 1 97.12 381 ASP A N 1
ATOM 2996 C CA . ASP A 1 381 ? -18.422 51.812 0.053 1 97.12 381 ASP A CA 1
ATOM 2997 C C . ASP A 1 381 ? -17.234 52 1.001 1 97.12 381 ASP A C 1
ATOM 2999 O O . ASP A 1 381 ? -16.734 53.094 1.168 1 97.12 381 ASP A O 1
ATOM 3003 N N . VAL A 1 382 ? -16.828 50.938 1.595 1 97.69 382 VAL A N 1
ATOM 3004 C CA . VAL A 1 382 ? -15.742 51 2.561 1 97.69 382 VAL A CA 1
ATOM 3005 C C . VAL A 1 382 ? -14.453 51.406 1.853 1 97.69 382 VAL A C 1
ATOM 3007 O O . VAL A 1 382 ? -13.727 52.281 2.328 1 97.69 382 VAL A O 1
ATOM 3010 N N . ILE A 1 383 ? -14.125 50.812 0.766 1 97.69 383 ILE A N 1
ATOM 3011 C CA . ILE A 1 383 ? -12.898 51.094 0.038 1 97.69 383 ILE A CA 1
ATOM 3012 C C . ILE A 1 383 ? -12.898 52.562 -0.442 1 97.69 383 ILE A C 1
ATOM 3014 O O . ILE A 1 383 ? -11.891 53.25 -0.311 1 97.69 383 ILE A O 1
ATOM 3018 N N . ARG A 1 384 ? -14.008 53 -0.917 1 96.5 384 ARG A N 1
ATOM 3019 C CA . ARG A 1 384 ? -14.125 54.344 -1.486 1 96.5 384 ARG A CA 1
ATOM 3020 C C . ARG A 1 384 ? -13.977 55.406 -0.41 1 96.5 384 ARG A C 1
ATOM 3022 O O . ARG A 1 384 ? -13.477 56.5 -0.679 1 96.5 384 ARG A O 1
ATOM 3029 N N . ASN A 1 385 ? -14.43 55.094 0.72 1 97.25 385 ASN A N 1
ATOM 3030 C CA . ASN A 1 385 ? -14.453 56.125 1.765 1 97.25 385 ASN A CA 1
ATOM 3031 C C . ASN A 1 385 ? -13.234 56.031 2.672 1 97.25 385 ASN A C 1
ATOM 3033 O O . ASN A 1 385 ? -12.68 57.031 3.09 1 97.25 385 ASN A O 1
ATOM 3037 N N . LEU A 1 386 ? -12.812 54.844 2.955 1 96.88 386 LEU A N 1
ATOM 3038 C CA . LEU A 1 386 ? -11.773 54.594 3.955 1 96.88 386 LEU A CA 1
ATOM 3039 C C . LEU A 1 386 ? -10.391 54.688 3.332 1 96.88 386 LEU A C 1
ATOM 3041 O O . LEU A 1 386 ? -9.422 55.062 4.008 1 96.88 386 LEU A O 1
ATOM 3045 N N . HIS A 1 387 ? -10.266 54.312 2.027 1 96.5 387 HIS A N 1
ATOM 3046 C CA . HIS A 1 387 ? -8.977 54.188 1.342 1 96.5 387 HIS A CA 1
ATOM 3047 C C . HIS A 1 387 ? -8 53.344 2.131 1 96.5 387 HIS A C 1
ATOM 3049 O O . HIS A 1 387 ? -6.922 53.781 2.508 1 96.5 387 HIS A O 1
ATOM 3055 N N . PRO A 1 388 ? -8.336 52.125 2.309 1 98.06 388 PRO A N 1
ATOM 3056 C CA . PRO A 1 388 ? -7.527 51.25 3.168 1 98.06 388 PRO A CA 1
ATOM 3057 C C . PRO A 1 388 ? -6.145 50.938 2.588 1 98.06 388 PRO A C 1
ATOM 3059 O O . PRO A 1 388 ? -5.996 50.844 1.367 1 98.06 388 PRO A O 1
ATOM 3062 N N . ASN A 1 389 ? -5.09 50.75 3.482 1 96.75 389 ASN A N 1
ATOM 3063 C CA . ASN A 1 389 ? -3.742 50.344 3.111 1 96.75 389 ASN A CA 1
ATOM 3064 C C . ASN A 1 389 ? -3.664 48.844 2.871 1 96.75 389 ASN A C 1
ATOM 3066 O O . ASN A 1 389 ? -2.816 48.375 2.109 1 96.75 389 ASN A O 1
ATOM 3070 N N . ALA A 1 390 ? -4.465 48.125 3.605 1 98.31 390 ALA A N 1
ATOM 3071 C CA . ALA A 1 390 ? -4.41 46.656 3.559 1 98.31 390 ALA A CA 1
ATOM 3072 C C . ALA A 1 390 ? -5.805 46.062 3.422 1 98.31 390 ALA A C 1
ATOM 3074 O O . ALA A 1 390 ? -6.758 46.531 4.043 1 98.31 390 ALA A O 1
ATOM 3075 N N . LEU A 1 391 ? -5.922 45.094 2.533 1 98.56 391 LEU A N 1
ATOM 3076 C CA . LEU A 1 391 ? -7.156 44.375 2.268 1 98.56 391 LEU A CA 1
ATOM 3077 C C . LEU A 1 391 ? -6.93 42.844 2.389 1 98.56 391 LEU A C 1
ATOM 3079 O O . LEU A 1 391 ? -6.191 42.281 1.595 1 98.56 391 LEU A O 1
ATOM 3083 N N . LEU A 1 392 ? -7.523 42.219 3.445 1 98.25 392 LEU A N 1
ATOM 3084 C CA . LEU A 1 392 ? -7.402 40.812 3.672 1 98.25 392 LEU A CA 1
ATOM 3085 C C . LEU A 1 392 ? -8.734 40.094 3.43 1 98.25 392 LEU A C 1
ATOM 3087 O O . LEU A 1 392 ? -9.789 40.594 3.818 1 98.25 392 LEU A O 1
ATOM 3091 N N . GLY A 1 393 ? -8.695 38.969 2.764 1 97.31 393 GLY A N 1
ATOM 3092 C CA . GLY A 1 393 ? -9.906 38.188 2.504 1 97.31 393 GLY A CA 1
ATOM 3093 C C . GLY A 1 393 ? -9.852 36.781 3.088 1 97.31 393 GLY A C 1
ATOM 3094 O O . GLY A 1 393 ? -8.953 36.031 2.77 1 97.31 393 GLY A O 1
ATOM 3095 N N . VAL A 1 394 ? -10.789 36.406 3.924 1 94.69 394 VAL A N 1
ATOM 3096 C CA . VAL A 1 394 ? -10.984 35.062 4.477 1 94.69 394 VAL A CA 1
ATOM 3097 C C . VAL A 1 394 ? -12.461 34.688 4.383 1 94.69 394 VAL A C 1
ATOM 3099 O O . VAL A 1 394 ? -13 34.062 5.305 1 94.69 394 VAL A O 1
ATOM 3102 N N . SER A 1 395 ? -13.125 35.062 3.312 1 91.94 395 SER A N 1
ATOM 3103 C CA . SER A 1 395 ? -14.57 34.938 3.145 1 91.94 395 SER A CA 1
ATOM 3104 C C . SER A 1 395 ? -14.922 33.625 2.451 1 91.94 395 SER A C 1
ATOM 3106 O O . SER A 1 395 ? -16.047 33.125 2.584 1 91.94 395 SER A O 1
ATOM 3108 N N . GLY A 1 396 ? -14.055 33.094 1.659 1 88.19 396 GLY A N 1
ATOM 3109 C CA . GLY A 1 396 ? -14.328 31.938 0.837 1 88.19 396 GLY A CA 1
ATOM 3110 C C . GLY A 1 396 ? -15.141 32.25 -0.403 1 88.19 396 GLY A C 1
ATOM 3111 O O . GLY A 1 396 ? -15.555 31.344 -1.13 1 88.19 396 GLY A O 1
ATOM 3112 N N . GLN A 1 397 ? -15.359 33.5 -0.694 1 90.69 397 GLN A N 1
ATOM 3113 C CA . GLN A 1 397 ? -16.094 33.906 -1.881 1 90.69 397 GLN A CA 1
ATOM 3114 C C . GLN A 1 397 ? -15.148 34.312 -3.006 1 90.69 397 GLN A C 1
ATOM 3116 O O . GLN A 1 397 ? -14.383 35.281 -2.867 1 90.69 397 GLN A O 1
ATOM 3121 N N . PRO A 1 398 ? -15.273 33.625 -4.098 1 93.31 398 PRO A N 1
ATOM 3122 C CA . PRO A 1 398 ? -14.328 33.906 -5.18 1 93.31 398 PRO A CA 1
ATOM 3123 C C . PRO A 1 398 ? -14.586 35.25 -5.855 1 93.31 398 PRO A C 1
ATOM 3125 O O . PRO A 1 398 ? -15.734 35.656 -6.004 1 93.31 398 PRO A O 1
ATOM 3128 N N . ASN A 1 399 ? -13.562 35.969 -6.285 1 94.06 399 ASN A N 1
ATOM 3129 C CA . ASN A 1 399 ? -13.586 37.125 -7.133 1 94.06 399 ASN A CA 1
ATOM 3130 C C . ASN A 1 399 ? -14.25 38.312 -6.426 1 94.06 399 ASN A C 1
ATOM 3132 O O . ASN A 1 399 ? -14.883 39.156 -7.066 1 94.06 399 ASN A O 1
ATOM 3136 N N . LEU A 1 400 ? -14.164 38.312 -5.195 1 96.31 400 LEU A N 1
ATOM 3137 C CA . LEU A 1 400 ? -14.734 39.375 -4.41 1 96.31 400 LEU A CA 1
ATOM 3138 C C . LEU A 1 400 ? -13.914 40.656 -4.57 1 96.31 400 LEU A C 1
ATOM 3140 O O . LEU A 1 400 ? -14.453 41.781 -4.488 1 96.31 400 LEU A O 1
ATOM 3144 N N . PHE A 1 401 ? -12.617 40.531 -4.648 1 98.25 401 PHE A N 1
ATOM 3145 C CA . PHE A 1 401 ? -11.75 41.688 -4.93 1 98.25 401 PHE A CA 1
ATOM 3146 C C . PHE A 1 401 ? -11.711 41.969 -6.422 1 98.25 401 PHE A C 1
ATOM 3148 O O . PHE A 1 401 ? -10.82 41.5 -7.133 1 98.25 401 PHE A O 1
ATOM 3155 N N . THR A 1 402 ? -12.594 42.812 -6.855 1 97.69 402 THR A N 1
ATOM 3156 C CA . THR A 1 402 ? -12.758 43.094 -8.273 1 97.69 402 THR A CA 1
ATOM 3157 C C . THR A 1 402 ? -11.734 44.125 -8.734 1 97.69 402 THR A C 1
ATOM 3159 O O . THR A 1 402 ? -11.117 44.812 -7.91 1 97.69 402 THR A O 1
ATOM 3162 N N . GLU A 1 403 ? -11.633 44.219 -10.086 1 98.19 403 GLU A N 1
ATOM 3163 C CA . GLU A 1 403 ? -10.742 45.219 -10.672 1 98.19 403 GLU A CA 1
ATOM 3164 C C . GLU A 1 403 ? -11.094 46.625 -10.203 1 98.19 403 GLU A C 1
ATOM 3166 O O . GLU A 1 403 ? -10.211 47.406 -9.852 1 98.19 403 GLU A O 1
ATOM 3171 N N . GLU A 1 404 ? -12.367 46.906 -10.219 1 97.81 404 GLU A N 1
ATOM 3172 C CA . GLU A 1 404 ? -12.844 48.219 -9.812 1 97.81 404 GLU A CA 1
ATOM 3173 C C . GLU A 1 404 ? -12.414 48.562 -8.383 1 97.81 404 GLU A C 1
ATOM 3175 O O . GLU A 1 404 ? -11.906 49.656 -8.117 1 97.81 404 GLU A O 1
ATOM 3180 N N . LEU A 1 405 ? -12.586 47.656 -7.508 1 98.06 405 LEU A N 1
ATOM 3181 C CA . LEU A 1 405 ? -12.266 47.875 -6.098 1 98.06 405 LEU A CA 1
ATOM 3182 C C . LEU A 1 405 ? -10.766 48.031 -5.898 1 98.06 405 LEU A C 1
ATOM 3184 O O . LEU A 1 405 ? -10.328 48.938 -5.168 1 98.06 405 LEU A O 1
ATOM 3188 N N . VAL A 1 406 ? -9.977 47.188 -6.516 1 98.38 406 VAL A N 1
ATOM 3189 C CA . VAL A 1 406 ? -8.523 47.188 -6.344 1 98.38 406 VAL A CA 1
ATOM 3190 C C . VAL A 1 406 ? -7.922 48.469 -6.941 1 98.38 406 VAL A C 1
ATOM 3192 O O . VAL A 1 406 ? -7.02 49.062 -6.355 1 98.38 406 VAL A O 1
ATOM 3195 N N . ARG A 1 407 ? -8.406 48.906 -8.094 1 98.12 407 ARG A N 1
ATOM 3196 C CA . ARG A 1 407 ? -7.922 50.125 -8.703 1 98.12 407 ARG A CA 1
ATOM 3197 C C . ARG A 1 407 ? -8.266 51.344 -7.828 1 98.12 407 ARG A C 1
ATOM 3199 O O . ARG A 1 407 ? -7.469 52.281 -7.707 1 98.12 407 ARG A O 1
ATOM 3206 N N . GLU A 1 408 ? -9.477 51.312 -7.32 1 97.44 408 GLU A N 1
ATOM 3207 C CA . GLU A 1 408 ? -9.867 52.375 -6.406 1 97.44 408 GLU A CA 1
ATOM 3208 C C . GLU A 1 408 ? -8.93 52.469 -5.207 1 97.44 408 GLU A C 1
ATOM 3210 O O . GLU A 1 408 ? -8.492 53.531 -4.816 1 97.44 408 GLU A O 1
ATOM 3215 N N . MET A 1 409 ? -8.648 51.375 -4.648 1 97.5 409 MET A N 1
ATOM 3216 C CA . MET A 1 409 ? -7.719 51.312 -3.525 1 97.5 409 MET A CA 1
ATOM 3217 C C . MET A 1 409 ? -6.336 51.812 -3.932 1 97.5 409 MET A C 1
ATOM 3219 O O . MET A 1 409 ? -5.742 52.625 -3.236 1 97.5 409 MET A O 1
ATOM 3223 N N . ALA A 1 410 ? -5.84 51.344 -5.031 1 97 410 ALA A N 1
ATOM 3224 C CA . ALA A 1 410 ? -4.496 51.656 -5.512 1 97 410 ALA A CA 1
ATOM 3225 C C . ALA A 1 410 ? -4.371 53.125 -5.875 1 97 410 ALA A C 1
ATOM 3227 O O . ALA A 1 410 ? -3.273 53.688 -5.863 1 97 410 ALA A O 1
ATOM 3228 N N . ALA A 1 411 ? -5.465 53.75 -6.211 1 97.31 411 ALA A N 1
ATOM 3229 C CA . ALA A 1 411 ? -5.453 55.156 -6.562 1 97.31 411 ALA A CA 1
ATOM 3230 C C . ALA A 1 411 ? -5.074 56 -5.359 1 97.31 411 ALA A C 1
ATOM 3232 O O . ALA A 1 411 ? -4.57 57.125 -5.516 1 97.31 411 ALA A O 1
ATOM 3233 N N . HIS A 1 412 ? -5.207 55.531 -4.191 1 96.81 412 HIS A N 1
ATOM 3234 C CA . HIS A 1 412 ? -5.023 56.344 -2.992 1 96.81 412 HIS A CA 1
ATOM 3235 C C . HIS A 1 412 ? -3.855 55.844 -2.156 1 96.81 412 HIS A C 1
ATOM 3237 O O . HIS A 1 412 ? -3.41 56.5 -1.225 1 96.81 412 HIS A O 1
ATOM 3243 N N . VAL A 1 413 ? -3.375 54.688 -2.408 1 95.62 413 VAL A N 1
ATOM 3244 C CA . VAL A 1 413 ? -2.297 54.062 -1.647 1 95.62 413 VAL A CA 1
ATOM 3245 C C . VAL A 1 413 ? -1.162 53.688 -2.59 1 95.62 413 VAL A C 1
ATOM 3247 O O . VAL A 1 413 ? -1.383 52.969 -3.574 1 95.62 413 VAL A O 1
ATOM 3250 N N . GLU A 1 414 ? 0.024 54.031 -2.336 1 95.38 414 GLU A N 1
ATOM 3251 C CA . GLU A 1 414 ? 1.167 53.844 -3.219 1 95.38 414 GLU A CA 1
ATOM 3252 C C . GLU A 1 414 ? 1.471 52.344 -3.381 1 95.38 414 GLU A C 1
ATOM 3254 O O . GLU A 1 414 ? 1.699 51.875 -4.496 1 95.38 414 GLU A O 1
ATOM 3259 N N . ARG A 1 415 ? 1.559 51.594 -2.314 1 95.44 415 ARG A N 1
ATOM 3260 C CA . ARG A 1 415 ? 1.793 50.156 -2.322 1 95.44 415 ARG A CA 1
ATOM 3261 C C . ARG A 1 415 ? 0.749 49.406 -1.485 1 95.44 415 ARG A C 1
ATOM 3263 O O . ARG A 1 415 ? 1.01 49.062 -0.336 1 95.44 415 ARG A O 1
ATOM 3270 N N . PRO A 1 416 ? -0.343 49.125 -2.068 1 97.38 416 PRO A N 1
ATOM 3271 C CA . PRO A 1 416 ? -1.4 48.469 -1.295 1 97.38 416 PRO A CA 1
ATOM 3272 C C . PRO A 1 416 ? -1.054 47.031 -0.918 1 97.38 416 PRO A C 1
ATOM 3274 O O . PRO A 1 416 ? -0.453 46.312 -1.717 1 97.38 416 PRO A O 1
ATOM 3277 N N . ILE A 1 417 ? -1.341 46.625 0.306 1 97.94 417 ILE A N 1
ATOM 3278 C CA . ILE A 1 417 ? -1.232 45.25 0.762 1 97.94 417 ILE A CA 1
ATOM 3279 C C . ILE A 1 417 ? -2.547 44.5 0.501 1 97.94 417 ILE A C 1
ATOM 3281 O O . ILE A 1 417 ? -3.598 44.906 1.012 1 97.94 417 ILE A O 1
ATOM 3285 N N . ILE A 1 418 ? -2.523 43.469 -0.329 1 98.31 418 ILE A N 1
ATOM 3286 C CA . ILE A 1 418 ? -3.727 42.719 -0.661 1 98.31 418 ILE A CA 1
ATOM 3287 C C . ILE A 1 418 ? -3.48 41.219 -0.43 1 98.31 418 ILE A C 1
ATOM 3289 O O . ILE A 1 418 ? -2.625 40.625 -1.082 1 98.31 418 ILE A O 1
ATOM 3293 N N . MET A 1 419 ? -4.254 40.625 0.523 1 98.19 419 MET A N 1
ATOM 3294 C CA . MET A 1 419 ? -4.043 39.219 0.912 1 98.19 419 MET A CA 1
ATOM 3295 C C . MET A 1 419 ? -5.332 38.438 0.778 1 98.19 419 MET A C 1
ATOM 3297 O O . MET A 1 419 ? -6.039 38.219 1.763 1 98.19 419 MET A O 1
ATOM 3301 N N . PRO A 1 420 ? -5.605 37.906 -0.447 1 97.75 420 PRO A N 1
ATOM 3302 C CA . PRO A 1 420 ? -6.684 36.906 -0.56 1 97.75 420 PRO A CA 1
ATOM 3303 C C . PRO A 1 420 ? -6.328 35.562 0.087 1 97.75 420 PRO A C 1
ATOM 3305 O O . PRO A 1 420 ? -5.652 34.75 -0.528 1 97.75 420 PRO A O 1
ATOM 3308 N N . LEU A 1 421 ? -6.891 35.281 1.237 1 95.56 421 LEU A N 1
ATOM 3309 C CA . LEU A 1 421 ? -6.371 34.188 2.074 1 95.56 421 LEU A CA 1
ATOM 3310 C C . LEU A 1 421 ? -7.27 32.969 1.997 1 95.56 421 LEU A C 1
ATOM 3312 O O . LEU A 1 421 ? -6.953 31.922 2.582 1 95.56 421 LEU A O 1
ATOM 3316 N N . SER A 1 422 ? -8.359 33.031 1.204 1 91.19 422 SER A N 1
ATOM 3317 C CA . SER A 1 422 ? -9.289 31.906 1.143 1 91.19 422 SER A CA 1
ATOM 3318 C C . SER A 1 422 ? -8.695 30.75 0.357 1 91.19 422 SER A C 1
ATOM 3320 O O . SER A 1 422 ? -7.918 30.953 -0.576 1 91.19 422 SER A O 1
ATOM 3322 N N . ASN A 1 423 ? -9.055 29.547 0.812 1 84.19 423 ASN A N 1
ATOM 3323 C CA . ASN A 1 423 ? -8.727 28.281 0.156 1 84.19 423 ASN A CA 1
ATOM 3324 C C . ASN A 1 423 ? -9.984 27.469 -0.145 1 84.19 423 ASN A C 1
ATOM 3326 O O . ASN A 1 423 ? -10.977 27.562 0.584 1 84.19 423 ASN A O 1
ATOM 3330 N N . PRO A 1 424 ? -9.945 26.719 -1.225 1 81.88 424 PRO A N 1
ATOM 3331 C CA . PRO A 1 424 ? -8.914 26.531 -2.248 1 81.88 424 PRO A CA 1
ATOM 3332 C C . PRO A 1 424 ? -8.906 27.656 -3.287 1 81.88 424 PRO A C 1
ATOM 3334 O O . PRO A 1 424 ? -9.547 28.688 -3.088 1 81.88 424 PRO A O 1
ATOM 3337 N N . ILE A 1 425 ? -8.141 27.453 -4.395 1 85.12 425 ILE A N 1
ATOM 3338 C CA . ILE A 1 425 ? -7.969 28.453 -5.438 1 85.12 425 ILE A CA 1
ATOM 3339 C C . ILE A 1 425 ? -9.328 28.906 -5.953 1 85.12 425 ILE A C 1
ATOM 3341 O O . ILE A 1 425 ? -9.555 30.094 -6.172 1 85.12 425 ILE A O 1
ATOM 3345 N N . SER A 1 426 ? -10.258 27.953 -6.004 1 86.44 426 SER A N 1
ATOM 3346 C CA . SER A 1 426 ? -11.578 28.234 -6.555 1 86.44 426 SER A CA 1
ATOM 3347 C C . SER A 1 426 ? -12.383 29.141 -5.621 1 86.44 426 SER A C 1
ATOM 3349 O O . SER A 1 426 ? -13.406 29.703 -6.023 1 86.44 426 SER A O 1
ATOM 3351 N N . ARG A 1 427 ? -11.914 29.375 -4.43 1 88.62 427 ARG A N 1
ATOM 3352 C CA . ARG A 1 427 ? -12.633 30.172 -3.441 1 88.62 427 ARG A CA 1
ATOM 3353 C C . ARG A 1 427 ? -11.867 31.438 -3.08 1 88.62 427 ARG A C 1
ATOM 3355 O O . ARG A 1 427 ? -12.273 32.188 -2.193 1 88.62 427 ARG A O 1
ATOM 3362 N N . SER A 1 428 ? -10.766 31.625 -3.787 1 93.06 428 SER A N 1
ATOM 3363 C CA . SER A 1 428 ? -9.922 32.781 -3.482 1 93.06 428 SER A CA 1
ATOM 3364 C C . SER A 1 428 ? -10.602 34.094 -3.863 1 93.06 428 SER A C 1
ATOM 3366 O O . SER A 1 428 ? -11.266 34.156 -4.898 1 93.06 428 SER A O 1
ATOM 3368 N N . GLU A 1 429 ? -10.438 35.156 -3.137 1 97 429 GLU A N 1
ATOM 3369 C CA . GLU A 1 429 ? -11.07 36.438 -3.363 1 97 429 GLU A CA 1
ATOM 3370 C C . GLU A 1 429 ? -10.516 37.125 -4.609 1 97 429 GLU A C 1
ATOM 3372 O O . GLU A 1 429 ? -11.148 38 -5.176 1 97 429 GLU A O 1
ATOM 3377 N N . ALA A 1 430 ? -9.312 36.719 -5.012 1 97 430 ALA A N 1
ATOM 3378 C CA . ALA A 1 430 ? -8.688 37.312 -6.203 1 97 430 ALA A CA 1
ATOM 3379 C C . ALA A 1 430 ? -7.52 36.438 -6.672 1 97 430 ALA A C 1
ATOM 3381 O O . ALA A 1 430 ? -6.988 35.625 -5.906 1 97 430 ALA A O 1
ATOM 3382 N N . VAL A 1 431 ? -7.168 36.688 -7.934 1 95.81 431 VAL A N 1
ATOM 3383 C CA . VAL A 1 431 ? -6.004 36.031 -8.547 1 95.81 431 VAL A CA 1
ATOM 3384 C C . VAL A 1 431 ? -4.812 37 -8.508 1 95.81 431 VAL A C 1
ATOM 3386 O O . VAL A 1 431 ? -4.93 38.156 -8.906 1 95.81 431 VAL A O 1
ATOM 3389 N N . PRO A 1 432 ? -3.717 36.5 -8.047 1 96.5 432 PRO A N 1
ATOM 3390 C CA . PRO A 1 432 ? -2.572 37.406 -7.875 1 96.5 432 PRO A CA 1
ATOM 3391 C C . PRO A 1 432 ? -2.158 38.062 -9.18 1 96.5 432 PRO A C 1
ATOM 3393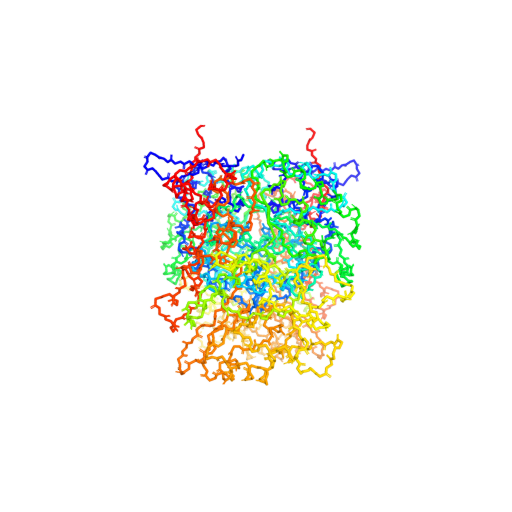 O O . PRO A 1 432 ? -1.736 39.219 -9.164 1 96.5 432 PRO A O 1
ATOM 3396 N N . GLN A 1 433 ? -2.209 37.406 -10.281 1 95.38 433 GLN A N 1
ATOM 3397 C CA . GLN A 1 433 ? -1.861 38 -11.57 1 95.38 433 GLN A CA 1
ATOM 3398 C C . GLN A 1 433 ? -2.709 39.25 -11.852 1 95.38 433 GLN A C 1
ATOM 3400 O O . GLN A 1 433 ? -2.203 40.25 -12.359 1 95.38 433 GLN A O 1
ATOM 3405 N N . ASP A 1 434 ? -3.949 39.125 -11.562 1 97.12 434 ASP A N 1
ATOM 3406 C CA . ASP A 1 434 ? -4.859 40.281 -11.75 1 97.12 434 ASP A CA 1
ATOM 3407 C C . ASP A 1 434 ? -4.492 41.438 -10.82 1 97.12 434 ASP A C 1
ATOM 3409 O O . ASP A 1 434 ? -4.504 42.594 -11.234 1 97.12 434 ASP A O 1
ATOM 3413 N N . LEU A 1 435 ? -4.23 41.094 -9.609 1 97.62 435 LEU A N 1
ATOM 3414 C CA . LEU A 1 435 ? -3.871 42.125 -8.633 1 97.62 435 LEU A CA 1
ATOM 3415 C C . LEU A 1 435 ? -2.639 42.906 -9.094 1 97.62 435 LEU A C 1
ATOM 3417 O O . LEU A 1 435 ? -2.568 44.125 -8.922 1 97.62 435 LEU A O 1
ATOM 3421 N N . ILE A 1 436 ? -1.675 42.156 -9.594 1 95.69 436 ILE A N 1
ATOM 3422 C CA . ILE A 1 436 ? -0.453 42.781 -10.094 1 95.69 436 ILE A CA 1
ATOM 3423 C C . ILE A 1 436 ? -0.791 43.75 -11.242 1 95.69 436 ILE A C 1
ATOM 3425 O O . ILE A 1 436 ? -0.327 44.875 -11.266 1 95.69 436 ILE A O 1
ATOM 3429 N N . GLN A 1 437 ? -1.578 43.25 -12.148 1 95.69 437 GLN A N 1
ATOM 3430 C CA . GLN A 1 437 ? -1.979 44.062 -13.289 1 95.69 437 GLN A CA 1
ATOM 3431 C C . GLN A 1 437 ? -2.785 45.281 -12.852 1 95.69 437 GLN A C 1
ATOM 3433 O O . GLN A 1 437 ? -2.52 46.406 -13.289 1 95.69 437 GLN A O 1
ATOM 3438 N N . TRP A 1 438 ? -3.697 45.094 -11.969 1 97.88 438 TRP A N 1
ATOM 3439 C CA . TRP A 1 438 ? -4.652 46.125 -11.594 1 97.88 438 TRP A CA 1
ATOM 3440 C C . TRP A 1 438 ? -3.977 47.219 -10.758 1 97.88 438 TRP A C 1
ATOM 3442 O O . TRP A 1 438 ? -4.508 48.312 -10.617 1 97.88 438 TRP A O 1
ATOM 3452 N N . THR A 1 439 ? -2.842 47 -10.18 1 97.38 439 THR A N 1
ATOM 3453 C CA . THR A 1 439 ? -2.15 47.969 -9.32 1 97.38 439 THR A CA 1
ATOM 3454 C C . THR A 1 439 ? -0.853 48.438 -9.977 1 97.38 439 THR A C 1
ATOM 3456 O O . THR A 1 439 ? -0.002 49.031 -9.312 1 97.38 439 THR A O 1
ATOM 3459 N N . ASP A 1 440 ? -0.628 48.094 -11.195 1 95.44 440 ASP A N 1
ATOM 3460 C CA . ASP A 1 440 ? 0.601 48.406 -11.914 1 95.44 440 ASP A CA 1
ATOM 3461 C C . ASP A 1 440 ? 1.826 47.875 -11.172 1 95.44 440 ASP A C 1
ATOM 3463 O O . ASP A 1 440 ? 2.795 48.625 -10.961 1 95.44 440 ASP A O 1
ATOM 3467 N N . ASP A 1 441 ? 1.722 46.656 -10.664 1 94.12 441 ASP A N 1
ATOM 3468 C CA . ASP A 1 441 ? 2.777 45.906 -10.016 1 94.12 441 ASP A CA 1
ATOM 3469 C C . ASP A 1 441 ? 3.201 46.531 -8.703 1 94.12 441 ASP A C 1
ATOM 3471 O O . ASP A 1 441 ? 4.332 46.344 -8.25 1 94.12 441 ASP A O 1
ATOM 3475 N N . ARG A 1 442 ? 2.33 47.312 -8.094 1 94.38 442 ARG A N 1
ATOM 3476 C CA . ARG A 1 442 ? 2.686 48 -6.855 1 94.38 442 ARG A CA 1
ATOM 3477 C C . ARG A 1 442 ? 2.186 47.219 -5.641 1 94.38 442 ARG A C 1
ATOM 3479 O O . ARG A 1 442 ? 2.652 47.438 -4.523 1 94.38 442 ARG A O 1
ATOM 3486 N N . ALA A 1 443 ? 1.329 46.312 -5.836 1 95.19 443 ALA A N 1
ATOM 3487 C CA . ALA A 1 443 ? 0.695 45.594 -4.723 1 95.19 443 ALA A CA 1
ATOM 3488 C C . ALA A 1 443 ? 1.673 44.656 -4.047 1 95.19 443 ALA A C 1
ATOM 3490 O O . ALA A 1 443 ? 2.494 44.031 -4.715 1 95.19 443 ALA A O 1
ATOM 3491 N N . VAL A 1 444 ? 1.644 44.594 -2.736 1 95.56 444 VAL A N 1
ATOM 3492 C CA . VAL A 1 444 ? 2.27 43.562 -1.939 1 95.56 444 VAL A CA 1
ATOM 3493 C C . VAL A 1 444 ? 1.256 42.469 -1.647 1 95.56 444 VAL A C 1
ATOM 3495 O O . VAL A 1 444 ? 0.224 42.688 -1.019 1 95.56 444 VAL A O 1
ATOM 3498 N N . ILE A 1 445 ? 1.576 41.219 -2.131 1 96.31 445 ILE A N 1
ATOM 3499 C CA . ILE A 1 445 ? 0.521 40.219 -2.217 1 96.31 445 ILE A CA 1
ATOM 3500 C C . ILE A 1 445 ? 0.911 39 -1.398 1 96.31 445 ILE A C 1
ATOM 3502 O O . ILE A 1 445 ? 2.055 38.531 -1.459 1 96.31 445 ILE A O 1
ATOM 3506 N N . GLY A 1 446 ? 0.027 38.5 -0.55 1 96 446 GLY A N 1
ATOM 3507 C CA . GLY A 1 446 ? 0.051 37.188 0.101 1 96 446 GLY A CA 1
ATOM 3508 C C . GLY A 1 446 ? -1.243 36.406 -0.064 1 96 446 GLY A C 1
ATOM 3509 O O . GLY A 1 446 ? -2.324 36.938 0.215 1 96 446 GLY A O 1
ATOM 3510 N N . THR A 1 447 ? -1.144 35.219 -0.55 1 96.12 447 THR A N 1
ATOM 3511 C CA . THR A 1 447 ? -2.359 34.469 -0.835 1 96.12 447 THR A CA 1
ATOM 3512 C C . THR A 1 447 ? -2.498 33.281 0.118 1 96.12 447 THR A C 1
ATOM 3514 O O . THR A 1 447 ? -1.521 32.844 0.74 1 96.12 447 THR A O 1
ATOM 3517 N N . GLY A 1 448 ? -3.756 32.781 0.268 1 91.94 448 GLY A N 1
ATOM 3518 C CA . GLY A 1 448 ? -4 31.578 1.045 1 91.94 448 GLY A CA 1
ATOM 3519 C C . GLY A 1 448 ? -3.84 30.297 0.238 1 91.94 448 GLY A C 1
ATOM 3520 O O . GLY A 1 448 ? -3.602 29.234 0.799 1 91.94 448 GLY A O 1
ATOM 3521 N N . SER A 1 449 ? -3.934 30.406 -1.074 1 88.69 449 SER A N 1
ATOM 3522 C CA . SER A 1 449 ? -3.885 29.266 -1.983 1 88.69 449 SER A CA 1
ATOM 3523 C C . SER A 1 449 ? -2.572 29.219 -2.758 1 88.69 449 SER A C 1
ATOM 3525 O O . SER A 1 449 ? -1.908 30.25 -2.91 1 88.69 449 SER A O 1
ATOM 3527 N N . PRO A 1 450 ? -2.209 28 -3.227 1 88.94 450 PRO A N 1
ATOM 3528 C CA . PRO A 1 450 ? -0.948 27.875 -3.957 1 88.94 450 PRO A CA 1
ATOM 3529 C C . PRO A 1 450 ? -1.071 28.266 -5.426 1 88.94 450 PRO A C 1
ATOM 3531 O O . PRO A 1 450 ? -1.324 27.422 -6.285 1 88.94 450 PRO A O 1
ATOM 3534 N N . PHE A 1 451 ? -0.73 29.484 -5.824 1 91.12 451 PHE A N 1
ATOM 3535 C CA . PHE A 1 451 ? -0.85 29.969 -7.195 1 91.12 451 PHE A CA 1
ATOM 3536 C C . PHE A 1 451 ? 0.443 29.734 -7.969 1 91.12 451 PHE A C 1
ATOM 3538 O O . PHE A 1 451 ? 0.521 30.016 -9.164 1 91.12 451 PHE A O 1
ATOM 3545 N N . GLY A 1 452 ? 1.448 29.25 -7.273 1 89.94 452 GLY A N 1
ATOM 3546 C CA . GLY A 1 452 ? 2.68 28.844 -7.934 1 89.94 452 GLY A CA 1
ATOM 3547 C C . GLY A 1 452 ? 3.518 30.031 -8.398 1 89.94 452 GLY A C 1
ATOM 3548 O O . GLY A 1 452 ? 3.707 31 -7.664 1 89.94 452 GLY A O 1
ATOM 3549 N N . VAL A 1 453 ? 4.145 29.844 -9.578 1 93.06 453 VAL A N 1
ATOM 3550 C CA . VAL A 1 453 ? 5.035 30.859 -10.148 1 93.06 453 VAL A CA 1
ATOM 3551 C C . VAL A 1 453 ? 4.336 31.562 -11.305 1 93.06 453 VAL A C 1
ATOM 3553 O O . VAL A 1 453 ? 3.709 30.922 -12.148 1 93.06 453 VAL A O 1
ATOM 3556 N N . ILE A 1 454 ? 4.383 32.781 -11.234 1 92.31 454 ILE A N 1
ATOM 3557 C CA . ILE A 1 454 ? 3.816 33.594 -12.32 1 92.31 454 ILE A CA 1
ATOM 3558 C C . ILE A 1 454 ? 4.891 34.5 -12.914 1 92.31 454 ILE A C 1
ATOM 3560 O O . ILE A 1 454 ? 6.004 34.562 -12.391 1 92.31 454 ILE A O 1
ATOM 3564 N N . LYS A 1 455 ? 4.559 35.125 -14.062 1 90 455 LYS A N 1
ATOM 3565 C CA . LYS A 1 455 ? 5.465 36.094 -14.672 1 90 455 LYS A CA 1
ATOM 3566 C C . LYS A 1 455 ? 5.223 37.5 -14.117 1 90 455 LYS A C 1
ATOM 3568 O O . LYS A 1 455 ? 4.094 38 -14.156 1 90 455 LYS A O 1
ATOM 3573 N N . ARG A 1 456 ? 6.145 38.062 -13.391 1 87.81 456 ARG A N 1
ATOM 3574 C CA . ARG A 1 456 ? 6.137 39.438 -12.906 1 87.81 456 ARG A CA 1
ATOM 3575 C C . ARG A 1 456 ? 7.277 40.25 -13.516 1 87.81 456 ARG A C 1
ATOM 3577 O O . ARG A 1 456 ? 8.445 39.906 -13.32 1 87.81 456 ARG A O 1
ATOM 3584 N N . ARG A 1 457 ? 6.973 41.188 -14.289 1 86.69 457 ARG A N 1
ATOM 3585 C CA . ARG A 1 457 ? 7.953 42 -15.039 1 86.69 457 ARG A CA 1
ATOM 3586 C C . ARG A 1 457 ? 8.836 41.094 -15.891 1 86.69 457 ARG A C 1
ATOM 3588 O O . ARG A 1 457 ? 10.062 41.219 -15.867 1 86.69 457 ARG A O 1
ATOM 3595 N N . GLY A 1 458 ? 8.273 40.094 -16.438 1 87.06 458 GLY A N 1
ATOM 3596 C CA . GLY A 1 458 ? 8.953 39.188 -17.375 1 87.06 458 GLY A CA 1
ATOM 3597 C C . GLY A 1 458 ? 9.75 38.125 -16.672 1 87.06 458 GLY A C 1
ATOM 3598 O O . GLY A 1 458 ? 10.281 37.219 -17.328 1 87.06 458 GLY A O 1
ATOM 3599 N N . GLN A 1 459 ? 9.812 38.188 -15.453 1 91.44 459 GLN A N 1
ATOM 3600 C CA . GLN A 1 459 ? 10.594 37.188 -14.711 1 91.44 459 GLN A CA 1
ATOM 3601 C C . GLN A 1 459 ? 9.695 36.281 -13.883 1 91.44 459 GLN A C 1
ATOM 3603 O O . GLN A 1 459 ? 8.578 36.688 -13.516 1 91.44 459 GLN A O 1
ATOM 3608 N N . ASP A 1 460 ? 10.164 35.094 -13.609 1 92.81 460 ASP A N 1
ATOM 3609 C CA . ASP A 1 460 ? 9.438 34.156 -12.758 1 92.81 460 ASP A CA 1
ATOM 3610 C C . ASP A 1 460 ? 9.383 34.656 -11.312 1 92.81 460 ASP A C 1
ATOM 3612 O O . ASP A 1 460 ? 10.391 35.125 -10.773 1 92.81 460 ASP A O 1
ATOM 3616 N N . PHE A 1 461 ? 8.25 34.688 -10.828 1 92.56 461 PHE A N 1
ATOM 3617 C CA . PHE A 1 461 ? 8.031 35.125 -9.453 1 92.56 461 PHE A CA 1
ATOM 3618 C C . PHE A 1 461 ? 7.098 34.188 -8.719 1 92.56 461 PHE A C 1
ATOM 3620 O O . PHE A 1 461 ? 5.965 33.969 -9.148 1 92.56 461 PHE A O 1
ATOM 3627 N N . ARG A 1 462 ? 7.613 33.688 -7.594 1 93.81 462 ARG A N 1
ATOM 3628 C CA . ARG A 1 462 ? 6.805 32.781 -6.77 1 93.81 462 ARG A CA 1
ATOM 3629 C C . ARG A 1 462 ? 5.781 33.562 -5.957 1 93.81 462 ARG A C 1
ATOM 3631 O O . ARG A 1 462 ? 6.125 34.562 -5.289 1 93.81 462 ARG A O 1
ATOM 3638 N N . ILE A 1 463 ? 4.512 33.188 -6.055 1 94.38 463 ILE A N 1
ATOM 3639 C CA . ILE A 1 463 ? 3.484 33.812 -5.234 1 94.38 463 ILE A CA 1
ATOM 3640 C C . ILE A 1 463 ? 3.535 33.25 -3.818 1 94.38 463 ILE A C 1
ATOM 3642 O O . ILE A 1 463 ? 3.516 32.031 -3.629 1 94.38 463 ILE A O 1
ATOM 3646 N N . ASP A 1 464 ? 3.572 34.156 -2.834 1 94.81 464 ASP A N 1
ATOM 3647 C CA . ASP A 1 464 ? 3.617 33.719 -1.434 1 94.81 464 ASP A CA 1
ATOM 3648 C C . ASP A 1 464 ? 2.285 33.125 -0.997 1 94.81 464 ASP A C 1
ATOM 3650 O O . ASP A 1 464 ? 1.233 33.75 -1.15 1 94.81 464 ASP A O 1
ATOM 3654 N N . GLN A 1 465 ? 2.439 31.969 -0.494 1 92.81 465 GLN A N 1
ATOM 3655 C CA . GLN A 1 465 ? 1.273 31.359 0.139 1 92.81 465 GLN A CA 1
ATOM 3656 C C . GLN A 1 465 ? 1.323 31.531 1.655 1 92.81 465 GLN A C 1
ATOM 3658 O O . GLN A 1 465 ? 2.258 31.062 2.307 1 92.81 465 GLN A O 1
ATOM 3663 N N . THR A 1 466 ? 0.357 32.25 2.182 1 95.56 466 THR A N 1
ATOM 3664 C CA . THR A 1 466 ? 0.22 32.438 3.621 1 95.56 466 THR A CA 1
ATOM 3665 C C . THR A 1 466 ? -0.369 31.203 4.281 1 95.56 466 THR A C 1
ATOM 3667 O O . THR A 1 466 ? -1.554 31.172 4.621 1 95.56 466 THR A O 1
ATOM 3670 N N . ASN A 1 467 ? 0.466 30.234 4.48 1 93.12 467 ASN A N 1
ATOM 3671 C CA . ASN A 1 467 ? 0.105 28.906 4.973 1 93.12 467 ASN A CA 1
ATOM 3672 C C . ASN A 1 467 ? 0.475 28.734 6.441 1 93.12 467 ASN A C 1
ATOM 3674 O O . ASN A 1 467 ? 1.581 29.094 6.852 1 93.12 467 ASN A O 1
ATOM 3678 N N . ASN A 1 468 ? -0.447 28.094 7.16 1 95.44 468 ASN A N 1
ATOM 3679 C CA . ASN A 1 468 ? -0.254 27.906 8.594 1 95.44 468 ASN A CA 1
ATOM 3680 C C . ASN A 1 468 ? 0.958 27.031 8.891 1 95.44 468 ASN A C 1
ATOM 3682 O O . ASN A 1 468 ? 1.45 27 10.016 1 95.44 468 ASN A O 1
ATOM 3686 N N . VAL A 1 469 ? 1.475 26.391 7.922 1 96.38 469 VAL A N 1
ATOM 3687 C CA . VAL A 1 469 ? 2.592 25.469 8.109 1 96.38 469 VAL A CA 1
ATOM 3688 C C . VAL A 1 469 ? 3.812 26.234 8.609 1 96.38 469 VAL A C 1
ATOM 3690 O O . VAL A 1 469 ? 4.691 25.656 9.258 1 96.38 469 VAL A O 1
ATOM 3693 N N . TYR A 1 470 ? 3.834 27.547 8.383 1 97.75 470 TYR A N 1
ATOM 3694 C CA . TYR A 1 470 ? 4.957 28.359 8.844 1 97.75 470 TYR A CA 1
ATOM 3695 C C . TYR A 1 470 ? 4.875 28.609 10.344 1 97.75 470 TYR A C 1
ATOM 3697 O O . TYR A 1 470 ? 5.84 29.062 10.961 1 97.75 470 TYR A O 1
ATOM 3705 N N . ILE A 1 471 ? 3.721 28.25 10.945 1 98.56 471 ILE A N 1
ATOM 3706 C CA . ILE A 1 471 ? 3.494 28.625 12.328 1 98.56 471 ILE A CA 1
ATOM 3707 C C . ILE A 1 471 ? 3.371 27.375 13.195 1 98.56 471 ILE A C 1
ATOM 3709 O O . ILE A 1 471 ? 4.223 27.125 14.055 1 98.56 471 ILE A O 1
ATOM 3713 N N . PHE A 1 472 ? 2.443 26.484 12.938 1 98.5 472 PHE A N 1
ATOM 3714 C CA . PHE A 1 472 ? 1.99 25.516 13.922 1 98.5 472 PHE A CA 1
ATOM 3715 C C . PHE A 1 472 ? 3.07 24.484 14.195 1 98.5 472 PHE A C 1
ATOM 3717 O O . PHE A 1 472 ? 3.193 23.984 15.32 1 98.5 472 PHE A O 1
ATOM 3724 N N . PRO A 1 473 ? 3.873 24.016 13.219 1 98.62 473 PRO A N 1
ATOM 3725 C CA . PRO A 1 473 ? 4.922 23.078 13.609 1 98.62 473 PRO A CA 1
ATOM 3726 C C . PRO A 1 473 ? 5.914 23.672 14.609 1 98.62 473 PRO A C 1
ATOM 3728 O O . PRO A 1 473 ? 6.262 23.031 15.602 1 98.62 473 PRO A O 1
ATOM 3731 N N . GLY A 1 474 ? 6.348 24.906 14.305 1 98.81 474 GLY A N 1
ATOM 3732 C CA . GLY A 1 474 ? 7.234 25.594 15.234 1 98.81 474 GLY A CA 1
ATOM 3733 C C . GLY A 1 474 ? 6.594 25.859 16.578 1 98.81 474 GLY A C 1
ATOM 3734 O O . GLY A 1 474 ? 7.246 25.719 17.625 1 98.81 474 GLY A O 1
ATOM 3735 N N . MET A 1 475 ? 5.312 26.297 16.516 1 98.69 475 MET A N 1
ATOM 3736 C CA . MET A 1 475 ? 4.547 26.453 17.75 1 98.69 475 MET A CA 1
ATOM 3737 C C . MET A 1 475 ? 4.586 25.188 18.578 1 98.69 475 MET A C 1
ATOM 3739 O O . MET A 1 475 ? 4.902 25.219 19.766 1 98.69 475 MET A O 1
ATOM 3743 N N . GLY A 1 476 ? 4.285 24.078 17.938 1 98.75 476 GLY A N 1
ATOM 3744 C CA . GLY A 1 476 ? 4.277 22.797 18.625 1 98.75 476 GLY A CA 1
ATOM 3745 C C . GLY A 1 476 ? 5.629 22.422 19.219 1 98.75 476 GLY A C 1
ATOM 3746 O O . GLY A 1 476 ? 5.715 22.016 20.375 1 98.75 476 GLY A O 1
ATOM 3747 N N . LEU A 1 477 ? 6.707 22.562 18.438 1 98.81 477 LEU A N 1
ATOM 3748 C CA . LEU A 1 477 ? 8.055 22.219 18.875 1 98.81 477 LEU A CA 1
ATOM 3749 C C . LEU A 1 477 ? 8.445 23.047 20.109 1 98.81 477 LEU A C 1
ATOM 3751 O O . LEU A 1 477 ? 8.969 22.5 21.078 1 98.81 477 LEU A O 1
ATOM 3755 N N . GLY A 1 478 ? 8.188 24.375 20.062 1 98.81 478 GLY A N 1
ATOM 3756 C CA . GLY A 1 478 ? 8.523 25.234 21.188 1 98.81 478 GLY A CA 1
ATOM 3757 C C . GLY A 1 478 ? 7.762 24.875 22.453 1 98.81 478 GLY A C 1
ATOM 3758 O O . GLY A 1 478 ? 8.344 24.797 23.531 1 98.81 478 GLY A O 1
ATOM 3759 N N . LEU A 1 479 ? 6.48 24.656 22.312 1 98.81 479 LEU A N 1
ATOM 3760 C CA . LEU A 1 479 ? 5.613 24.344 23.453 1 98.81 479 LEU A CA 1
ATOM 3761 C C . LEU A 1 479 ? 6.008 23.016 24.094 1 98.81 479 LEU A C 1
ATOM 3763 O O . LEU A 1 479 ? 6.066 22.891 25.312 1 98.81 479 LEU A O 1
ATOM 3767 N N . ILE A 1 480 ? 6.266 22.016 23.25 1 98.5 480 ILE A N 1
ATOM 3768 C CA . ILE A 1 480 ? 6.629 20.672 23.719 1 98.5 480 ILE A CA 1
ATOM 3769 C C . ILE A 1 480 ? 7.98 20.734 24.438 1 98.5 480 ILE A C 1
ATOM 3771 O O . ILE A 1 480 ? 8.148 20.141 25.5 1 98.5 480 ILE A O 1
ATOM 3775 N N . ALA A 1 481 ? 8.906 21.469 23.859 1 98.31 481 ALA A N 1
ATOM 3776 C CA . ALA A 1 481 ? 10.281 21.5 24.359 1 98.31 481 ALA A CA 1
ATOM 3777 C C . ALA A 1 481 ? 10.336 22.047 25.781 1 98.31 481 ALA A C 1
ATOM 3779 O O . ALA A 1 481 ? 11.102 21.547 26.609 1 98.31 481 ALA A O 1
ATOM 3780 N N . VAL A 1 482 ? 9.531 23.031 26.078 1 98.31 482 VAL A N 1
ATOM 3781 C CA . VAL A 1 482 ? 9.625 23.672 27.391 1 98.31 482 VAL A CA 1
ATOM 3782 C C . VAL A 1 482 ? 8.461 23.219 28.266 1 98.31 482 VAL A C 1
ATOM 3784 O O . VAL A 1 482 ? 8.273 23.734 29.375 1 98.31 482 VAL A O 1
ATOM 3787 N N . GLN A 1 483 ? 7.617 22.281 27.734 1 97.62 483 GLN A N 1
ATOM 3788 C CA . GLN A 1 483 ? 6.445 21.781 28.453 1 97.62 483 GLN A CA 1
ATOM 3789 C C . GLN A 1 483 ? 5.57 22.938 28.953 1 97.62 483 GLN A C 1
ATOM 3791 O O . GLN A 1 483 ? 5.246 23.016 30.125 1 97.62 483 GLN A O 1
ATOM 3796 N N . ALA A 1 484 ? 5.184 23.75 27.984 1 98.38 484 ALA A N 1
ATOM 3797 C CA . ALA A 1 484 ? 4.328 24.891 28.312 1 98.38 484 ALA A CA 1
ATOM 3798 C C . ALA A 1 484 ? 2.986 24.438 28.875 1 98.38 484 ALA A C 1
ATOM 3800 O O . ALA A 1 484 ? 2.422 23.438 28.422 1 98.38 484 ALA A O 1
ATOM 3801 N N . ARG A 1 485 ? 2.408 25.156 29.734 1 97.69 485 ARG A N 1
ATOM 3802 C CA . ARG A 1 485 ? 1.177 24.766 30.422 1 97.69 485 ARG A CA 1
ATOM 3803 C C . ARG A 1 485 ? -0.048 25.281 29.672 1 97.69 485 ARG A C 1
ATOM 3805 O O . ARG A 1 485 ? -1.132 24.703 29.781 1 97.69 485 ARG A O 1
ATOM 3812 N N . ARG A 1 486 ? 0.151 26.422 29.078 1 97.75 486 ARG A N 1
ATOM 3813 C CA . ARG A 1 486 ? -0.916 27.047 28.297 1 97.75 486 ARG A CA 1
ATOM 3814 C C . ARG A 1 486 ? -0.366 27.703 27.031 1 97.75 486 ARG A C 1
ATOM 3816 O O . ARG A 1 486 ? 0.842 27.922 26.922 1 97.75 486 ARG A O 1
ATOM 3823 N N . VAL A 1 487 ? -1.266 27.953 26.109 1 98.19 487 VAL A N 1
ATOM 3824 C CA . VAL A 1 487 ? -0.934 28.719 24.922 1 98.19 487 VAL A CA 1
ATOM 3825 C C . VAL A 1 487 ? -1.618 30.078 24.953 1 98.19 487 VAL A C 1
ATOM 3827 O O . VAL A 1 487 ? -2.812 30.172 25.25 1 98.19 487 VAL A O 1
ATOM 3830 N N . THR A 1 488 ? -0.903 31.109 24.688 1 96.38 488 THR A N 1
ATOM 3831 C CA . THR A 1 488 ? -1.457 32.438 24.781 1 96.38 488 THR A CA 1
ATOM 3832 C C . THR A 1 488 ? -1.336 33.188 23.453 1 96.38 488 THR A C 1
ATOM 3834 O O . THR A 1 488 ? -0.606 32.75 22.562 1 96.38 488 THR A O 1
ATOM 3837 N N . ASP A 1 489 ? -2.043 34.281 23.359 1 94.31 489 ASP A N 1
ATOM 3838 C CA . ASP A 1 489 ? -1.966 35.125 22.172 1 94.31 489 ASP A CA 1
ATOM 3839 C C . ASP A 1 489 ? -0.579 35.75 22.016 1 94.31 489 ASP A C 1
ATOM 3841 O O . ASP A 1 489 ? -0.105 35.969 20.906 1 94.31 489 ASP A O 1
ATOM 3845 N N . LYS A 1 490 ? 0.078 35.969 23.156 1 96.19 490 LYS A N 1
ATOM 3846 C CA . LYS A 1 490 ? 1.442 36.469 23.125 1 96.19 490 LYS A CA 1
ATOM 3847 C C . LYS A 1 490 ? 2.383 35.5 22.422 1 96.19 490 LYS A C 1
ATOM 3849 O O . LYS A 1 490 ? 3.312 35.938 21.734 1 96.19 490 LYS A O 1
ATOM 3854 N N . MET A 1 491 ? 2.148 34.281 22.656 1 98.19 491 MET A N 1
ATOM 3855 C CA . MET A 1 491 ? 2.977 33.281 22.016 1 98.19 491 MET A CA 1
ATOM 3856 C C . MET A 1 491 ? 2.754 33.281 20.5 1 98.19 491 MET A C 1
ATOM 3858 O O . MET A 1 491 ? 3.701 33.125 19.734 1 98.19 491 MET A O 1
ATOM 3862 N N . PHE A 1 492 ? 1.498 33.438 20.078 1 98.06 492 PHE A N 1
ATOM 3863 C CA . PHE A 1 492 ? 1.223 33.531 18.656 1 98.06 492 PHE A CA 1
ATOM 3864 C C . PHE A 1 492 ? 1.823 34.812 18.062 1 98.06 492 PHE A C 1
ATOM 3866 O O . PHE A 1 492 ? 2.277 34.812 16.922 1 98.06 492 PHE A O 1
ATOM 3873 N N . MET A 1 493 ? 1.83 35.875 18.859 1 97.38 493 MET A N 1
ATOM 3874 C CA . MET A 1 493 ? 2.492 37.125 18.438 1 97.38 493 MET A CA 1
ATOM 3875 C C . MET A 1 493 ? 3.99 36.875 18.25 1 97.38 493 MET A C 1
ATOM 3877 O O . MET A 1 493 ? 4.578 37.375 17.281 1 97.38 493 MET A O 1
ATOM 3881 N N . ALA A 1 494 ? 4.539 36.188 19.25 1 98.44 494 ALA A N 1
ATOM 3882 C CA . ALA A 1 494 ? 5.953 35.844 19.125 1 98.44 494 ALA A CA 1
ATOM 3883 C C . ALA A 1 494 ? 6.227 35.031 17.875 1 98.44 494 ALA A C 1
ATOM 3885 O O . ALA A 1 494 ? 7.223 35.25 17.188 1 98.44 494 ALA A O 1
ATOM 3886 N N . ALA A 1 495 ? 5.371 34.094 17.578 1 98.69 495 ALA A N 1
ATOM 3887 C CA . ALA A 1 495 ? 5.496 33.281 16.375 1 98.69 495 ALA A CA 1
ATOM 3888 C C . ALA A 1 495 ? 5.402 34.125 15.117 1 98.69 495 ALA A C 1
ATOM 3890 O O . ALA A 1 495 ? 6.191 33.969 14.18 1 98.69 495 ALA A O 1
ATOM 3891 N N . ALA A 1 496 ? 4.426 35.031 15.047 1 98.25 496 ALA A N 1
ATOM 3892 C CA . ALA A 1 496 ? 4.223 35.906 13.906 1 98.25 496 ALA A CA 1
ATOM 3893 C C . ALA A 1 496 ? 5.457 36.781 13.656 1 98.25 496 ALA A C 1
ATOM 3895 O O . ALA A 1 496 ? 5.887 36.969 12.516 1 98.25 496 ALA A O 1
ATOM 3896 N N . ARG A 1 497 ? 6.004 37.312 14.734 1 97.75 497 ARG A N 1
ATOM 3897 C CA . ARG A 1 497 ? 7.195 38.125 14.617 1 97.75 497 ARG A CA 1
ATOM 3898 C C . ARG A 1 497 ? 8.391 37.344 14.141 1 97.75 497 ARG A C 1
ATOM 3900 O O . ARG A 1 497 ? 9.203 37.812 13.352 1 97.75 497 ARG A O 1
ATOM 3907 N N . ALA A 1 498 ? 8.508 36.156 14.727 1 98.44 498 ALA A N 1
ATOM 3908 C CA . ALA A 1 498 ? 9.586 35.281 14.281 1 98.44 498 ALA A CA 1
ATOM 3909 C C . ALA A 1 498 ? 9.484 34.969 12.789 1 98.44 498 ALA A C 1
ATOM 3911 O O . ALA A 1 498 ? 10.492 35 12.078 1 98.44 498 ALA A O 1
ATOM 3912 N N . LEU A 1 499 ? 8.289 34.656 12.312 1 98.38 499 LEU A N 1
ATOM 3913 C CA . LEU A 1 499 ? 8.07 34.406 10.891 1 98.38 499 LEU A CA 1
ATOM 3914 C C . LEU A 1 499 ? 8.477 35.625 10.07 1 98.38 499 LEU A C 1
ATOM 3916 O O . LEU A 1 499 ? 9.164 35.5 9.055 1 98.38 499 LEU A O 1
ATOM 3920 N N . ALA A 1 500 ? 8.016 36.812 10.477 1 97.44 500 ALA A N 1
ATOM 3921 C CA . ALA A 1 500 ? 8.359 38.062 9.789 1 97.44 500 ALA A CA 1
ATOM 3922 C C . ALA A 1 500 ? 9.875 38.25 9.734 1 97.44 500 ALA A C 1
ATOM 3924 O O . ALA A 1 500 ? 10.398 38.781 8.75 1 97.44 500 ALA A O 1
ATOM 3925 N N . GLY A 1 501 ? 10.516 37.844 10.789 1 97.25 501 GLY A N 1
ATOM 3926 C CA . GLY A 1 501 ? 11.969 37.938 10.852 1 97.25 501 GLY A CA 1
ATOM 3927 C C . GLY A 1 501 ? 12.664 37.031 9.844 1 97.25 501 GLY A C 1
ATOM 3928 O O . GLY A 1 501 ? 13.836 37.25 9.523 1 97.25 501 GLY A O 1
ATOM 3929 N N . CYS A 1 502 ? 12.008 36.062 9.344 1 97.44 502 CYS A N 1
ATOM 3930 C CA . CYS A 1 502 ? 12.57 35.156 8.367 1 97.44 502 CYS A CA 1
ATOM 3931 C C . CYS A 1 502 ? 12.25 35.594 6.945 1 97.44 502 CYS A C 1
ATOM 3933 O O . CYS A 1 502 ? 12.641 34.906 5.98 1 97.44 502 CYS A O 1
ATOM 3935 N N . SER A 1 503 ? 11.586 36.688 6.746 1 97.12 503 SER A N 1
ATOM 3936 C CA . SER A 1 503 ? 11.148 37.156 5.438 1 97.12 503 SER A CA 1
ATOM 3937 C C . SER A 1 503 ? 12.328 37.562 4.562 1 97.12 503 SER A C 1
ATOM 3939 O O . SER A 1 503 ? 13.156 38.375 4.973 1 97.12 503 SER A O 1
ATOM 3941 N N . PRO A 1 504 ? 12.383 37.031 3.346 1 96.19 504 PRO A N 1
ATOM 3942 C CA . PRO A 1 504 ? 13.406 37.5 2.412 1 96.19 504 PRO A CA 1
ATOM 3943 C C . PRO A 1 504 ? 13.297 39 2.117 1 96.19 504 PRO A C 1
ATOM 3945 O O . PRO A 1 504 ? 14.297 39.625 1.781 1 96.19 504 PRO A O 1
ATOM 3948 N N . ALA A 1 505 ? 12.156 39.562 2.277 1 94.25 505 ALA A N 1
ATOM 3949 C CA . ALA A 1 505 ? 11.906 40.969 1.957 1 94.25 505 ALA A CA 1
ATOM 3950 C C . ALA A 1 505 ? 12.641 41.906 2.922 1 94.25 505 ALA A C 1
ATOM 3952 O O . ALA A 1 505 ? 12.805 43.094 2.646 1 94.25 505 ALA A O 1
ATOM 3953 N N . LEU A 1 506 ? 13.008 41.344 4.039 1 91.75 506 LEU A N 1
ATOM 3954 C CA . LEU A 1 506 ? 13.766 42.156 5 1 91.75 506 LEU A CA 1
ATOM 3955 C C . LEU A 1 506 ? 15.086 42.625 4.391 1 91.75 506 LEU A C 1
ATOM 3957 O O . LEU A 1 506 ? 15.539 43.719 4.672 1 91.75 506 LEU A O 1
ATOM 3961 N N . GLN A 1 507 ? 15.641 41.75 3.604 1 92.12 507 GLN A N 1
ATOM 3962 C CA . GLN A 1 507 ? 16.922 42.062 2.977 1 92.12 507 GLN A CA 1
ATOM 3963 C C . GLN A 1 507 ? 16.719 42.688 1.6 1 92.12 507 GLN A C 1
ATOM 3965 O O . GLN A 1 507 ? 17.516 43.531 1.16 1 92.12 507 GLN A O 1
ATOM 3970 N N . ASN A 1 508 ? 15.758 42.25 0.897 1 92.75 508 ASN A N 1
ATOM 3971 C CA . ASN A 1 508 ? 15.422 42.719 -0.442 1 92.75 508 ASN A CA 1
ATOM 3972 C C . ASN A 1 508 ? 13.922 42.969 -0.59 1 92.75 508 ASN A C 1
ATOM 3974 O O . ASN A 1 508 ? 13.141 42.031 -0.71 1 92.75 508 ASN A O 1
ATOM 3978 N N . PRO A 1 509 ? 13.578 44.219 -0.657 1 87.88 509 PRO A N 1
ATOM 3979 C CA . PRO A 1 509 ? 12.156 44.562 -0.7 1 87.88 509 PRO A CA 1
ATOM 3980 C C . PRO A 1 509 ? 11.453 44.031 -1.94 1 87.88 509 PRO A C 1
ATOM 3982 O O . PRO A 1 509 ? 10.219 44 -2.004 1 87.88 509 PRO A O 1
ATOM 3985 N N . ASN A 1 510 ? 12.211 43.625 -2.898 1 87.5 510 ASN A N 1
ATOM 3986 C CA . ASN A 1 510 ? 11.625 43.062 -4.105 1 87.5 510 ASN A CA 1
ATOM 3987 C C . ASN A 1 510 ? 11.508 41.531 -4.012 1 87.5 510 ASN A C 1
ATOM 3989 O O . ASN A 1 510 ? 10.938 40.906 -4.895 1 87.5 510 ASN A O 1
ATOM 3993 N N . ALA A 1 511 ? 11.977 41 -2.896 1 92.12 511 ALA A N 1
ATOM 3994 C CA . ALA A 1 511 ? 11.914 39.562 -2.699 1 92.12 511 ALA A CA 1
ATOM 3995 C C . ALA A 1 511 ? 10.578 39.156 -2.086 1 92.12 511 ALA A C 1
ATOM 3997 O O . ALA A 1 511 ? 9.703 40 -1.859 1 92.12 511 ALA A O 1
ATOM 3998 N N . ASN A 1 512 ? 10.398 37.906 -1.909 1 95.44 512 ASN A N 1
ATOM 3999 C CA . ASN A 1 512 ? 9.164 37.344 -1.367 1 95.44 512 ASN A CA 1
ATOM 4000 C C . ASN A 1 512 ? 8.961 37.719 0.091 1 95.44 512 ASN A C 1
ATOM 4002 O O . ASN A 1 512 ? 9.922 37.969 0.819 1 95.44 512 ASN A O 1
ATOM 4006 N N . LEU A 1 513 ? 7.699 37.875 0.512 1 96.62 513 LEU A N 1
ATOM 4007 C CA . LEU A 1 513 ? 7.34 38.188 1.895 1 96.62 513 LEU A CA 1
ATOM 4008 C C . LEU A 1 513 ? 7.637 36.969 2.801 1 96.62 513 LEU A C 1
ATOM 4010 O O . LEU A 1 513 ? 7.973 37.156 3.973 1 96.62 513 LEU A O 1
ATOM 4014 N N . LEU A 1 514 ? 7.418 35.781 2.326 1 97.56 514 LEU A N 1
ATOM 4015 C CA . LEU A 1 514 ? 7.574 34.562 3.102 1 97.56 514 LEU A CA 1
ATOM 4016 C C . LEU A 1 514 ? 8.734 33.719 2.57 1 97.56 514 LEU A C 1
ATOM 4018 O O . LEU A 1 514 ? 9 33.719 1.366 1 97.56 514 LEU A O 1
ATOM 4022 N N . PRO A 1 515 ? 9.414 33.031 3.439 1 96.69 515 PRO A N 1
ATOM 4023 C CA . PRO A 1 515 ? 10.5 32.156 2.977 1 96.69 515 PRO A CA 1
ATOM 4024 C C . PRO A 1 515 ? 9.992 31.016 2.121 1 96.69 515 PRO A C 1
ATOM 4026 O O . PRO A 1 515 ? 8.812 30.656 2.188 1 96.69 515 PRO A O 1
ATOM 4029 N N . PRO A 1 516 ? 10.914 30.5 1.279 1 94.38 516 PRO A N 1
ATOM 4030 C CA . PRO A 1 516 ? 10.5 29.312 0.52 1 94.38 516 PRO A CA 1
ATOM 4031 C C . PRO A 1 516 ? 10.25 28.094 1.411 1 94.38 516 PRO A C 1
ATOM 4033 O O . PRO A 1 516 ? 10.797 28.016 2.514 1 94.38 516 PRO A O 1
ATOM 4036 N N . LEU A 1 517 ? 9.477 27.203 0.977 1 93.12 517 LEU A N 1
ATOM 4037 C CA . LEU A 1 517 ? 9.094 26.031 1.743 1 93.12 517 LEU A CA 1
ATOM 4038 C C . LEU A 1 517 ? 10.312 25.172 2.084 1 93.12 517 LEU A C 1
ATOM 4040 O O . LEU A 1 517 ? 10.32 24.469 3.098 1 93.12 517 LEU A O 1
ATOM 4044 N N . ASP A 1 518 ? 11.336 25.234 1.267 1 94.5 518 ASP A N 1
ATOM 4045 C CA . ASP A 1 518 ? 12.555 24.484 1.504 1 94.5 518 ASP A CA 1
ATOM 4046 C C . ASP A 1 518 ? 13.234 24.922 2.799 1 94.5 518 ASP A C 1
ATOM 4048 O O . ASP A 1 518 ? 14.055 24.188 3.359 1 94.5 518 ASP A O 1
ATOM 4052 N N . ASP A 1 519 ? 12.852 26.141 3.289 1 95.69 519 ASP A N 1
ATOM 4053 C CA . ASP A 1 519 ? 13.461 26.672 4.5 1 95.69 519 ASP A CA 1
ATOM 4054 C C . ASP A 1 519 ? 12.539 26.5 5.703 1 95.69 519 ASP A C 1
ATOM 4056 O O . ASP A 1 519 ? 12.773 27.094 6.762 1 95.69 519 ASP A O 1
ATOM 4060 N N . VAL A 1 520 ? 11.562 25.688 5.547 1 96.31 520 VAL A N 1
ATOM 4061 C CA . VAL A 1 520 ? 10.492 25.641 6.539 1 96.31 520 VAL A CA 1
ATOM 4062 C C . VAL A 1 520 ? 11.039 25.109 7.863 1 96.31 520 VAL A C 1
ATOM 4064 O O . VAL A 1 520 ? 10.578 25.5 8.938 1 96.31 520 VAL A O 1
ATOM 4067 N N . ARG A 1 521 ? 11.992 24.25 7.906 1 97.19 521 ARG A N 1
ATOM 4068 C CA . ARG A 1 521 ? 12.555 23.719 9.148 1 97.19 521 ARG A CA 1
ATOM 4069 C C . ARG A 1 521 ? 13.281 24.812 9.93 1 97.19 521 ARG A C 1
ATOM 4071 O O . ARG A 1 521 ? 13.195 24.859 11.156 1 97.19 521 ARG A O 1
ATOM 4078 N N . GLU A 1 522 ? 13.992 25.609 9.148 1 97.44 522 GLU A N 1
ATOM 4079 C CA . GLU A 1 522 ? 14.641 26.734 9.805 1 97.44 522 GLU A CA 1
ATOM 4080 C C . GLU A 1 522 ? 13.602 27.719 10.367 1 97.44 522 GLU A C 1
ATOM 4082 O O . GLU A 1 522 ? 13.766 28.219 11.477 1 97.44 522 GLU A O 1
ATOM 4087 N N . VAL A 1 523 ? 12.578 28.016 9.617 1 98.19 523 VAL A N 1
ATOM 4088 C CA . VAL A 1 523 ? 11.5 28.875 10.078 1 98.19 523 VAL A CA 1
ATOM 4089 C C . VAL A 1 523 ? 10.859 28.297 11.336 1 98.19 523 VAL A C 1
ATOM 4091 O O . VAL A 1 523 ? 10.625 29 12.312 1 98.19 523 VAL A O 1
ATOM 4094 N N . SER A 1 524 ? 10.578 26.953 11.312 1 98.69 524 SER A N 1
ATOM 4095 C CA . SER A 1 524 ? 9.992 26.281 12.461 1 98.69 524 SER A CA 1
ATOM 4096 C C . SER A 1 524 ? 10.883 26.406 13.695 1 98.69 524 SER A C 1
ATOM 4098 O O . SER A 1 524 ? 10.391 26.578 14.805 1 98.69 524 SER A O 1
ATOM 4100 N N . TYR A 1 525 ? 12.188 26.297 13.492 1 98.69 525 TYR A N 1
ATOM 4101 C CA . TYR A 1 525 ? 13.125 26.453 14.594 1 98.69 525 TYR A CA 1
ATOM 4102 C C . TYR A 1 525 ? 13.039 27.859 15.195 1 98.69 525 TYR A C 1
ATOM 4104 O O . TYR A 1 525 ? 12.984 28.016 16.422 1 98.69 525 TYR A O 1
ATOM 4112 N N . GLN A 1 526 ? 13.031 28.875 14.305 1 98.75 526 GLN A N 1
ATOM 4113 C CA . GLN A 1 526 ? 12.977 30.25 14.773 1 98.75 526 GLN A CA 1
ATOM 4114 C C . GLN A 1 526 ? 11.664 30.531 15.508 1 98.75 526 GLN A C 1
ATOM 4116 O O . GLN A 1 526 ? 11.656 31.203 16.547 1 98.75 526 GLN A O 1
ATOM 4121 N N . VAL A 1 527 ? 10.602 30.031 14.992 1 98.81 527 VAL A N 1
ATOM 4122 C CA . VAL A 1 527 ? 9.305 30.188 15.641 1 98.81 527 VAL A CA 1
ATOM 4123 C C . VAL A 1 527 ? 9.312 29.453 16.984 1 98.81 527 VAL A C 1
ATOM 4125 O O . VAL A 1 527 ? 8.844 30 17.984 1 98.81 527 VAL A O 1
ATOM 4128 N N . ALA A 1 528 ? 9.844 28.25 17.016 1 98.94 528 ALA A N 1
ATOM 4129 C CA . ALA A 1 528 ? 9.914 27.469 18.25 1 98.94 528 ALA A CA 1
ATOM 4130 C C . ALA A 1 528 ? 10.688 28.203 19.328 1 98.94 528 ALA A C 1
ATOM 4132 O O . ALA A 1 528 ? 10.273 28.234 20.484 1 98.94 528 ALA A O 1
ATOM 4133 N N . LEU A 1 529 ? 11.828 28.75 18.922 1 98.81 529 LEU A N 1
ATOM 4134 C CA . LEU A 1 529 ? 12.656 29.5 19.859 1 98.81 529 LEU A CA 1
ATOM 4135 C C . LEU A 1 529 ? 11.891 30.688 20.438 1 98.81 529 LEU A C 1
ATOM 4137 O O . LEU A 1 529 ? 11.891 30.906 21.656 1 98.81 529 LEU A O 1
ATOM 4141 N N . ALA A 1 530 ? 11.234 31.438 19.594 1 98.75 530 ALA A N 1
ATOM 4142 C CA . ALA A 1 530 ? 10.484 32.625 20.016 1 98.75 530 ALA A CA 1
ATOM 4143 C C . ALA A 1 530 ? 9.352 32.25 20.953 1 98.75 530 ALA A C 1
ATOM 4145 O O . ALA A 1 530 ? 9.133 32.906 21.969 1 98.75 530 ALA A O 1
ATOM 4146 N N . VAL A 1 531 ? 8.664 31.203 20.641 1 98.81 531 VAL A N 1
ATOM 4147 C CA . VAL A 1 531 ? 7.504 30.766 21.406 1 98.81 531 VAL A CA 1
ATOM 4148 C C . VAL A 1 531 ? 7.961 30.219 22.766 1 98.81 531 VAL A C 1
ATOM 4150 O O . VAL A 1 531 ? 7.348 30.516 23.781 1 98.81 531 VAL A O 1
ATOM 4153 N N . ALA A 1 532 ? 9.008 29.406 22.766 1 98.81 532 ALA A N 1
ATOM 4154 C CA . ALA A 1 532 ? 9.547 28.875 24.016 1 98.81 532 ALA A CA 1
ATOM 4155 C C . ALA A 1 532 ? 10 29.984 24.953 1 98.81 532 ALA A C 1
ATOM 4157 O O . ALA A 1 532 ? 9.727 29.953 26.156 1 98.81 532 ALA A O 1
ATOM 4158 N N . LYS A 1 533 ? 10.703 30.969 24.375 1 98.62 533 LYS A N 1
ATOM 4159 C CA . LYS A 1 533 ? 11.148 32.094 25.172 1 98.62 533 LYS A CA 1
ATOM 4160 C C . LYS A 1 533 ? 9.961 32.844 25.766 1 98.62 533 LYS A C 1
ATOM 4162 O O . LYS A 1 533 ? 9.992 33.219 26.938 1 98.62 533 LYS A O 1
ATOM 4167 N N . GLU A 1 534 ? 8.938 33.062 24.969 1 98.44 534 GLU A N 1
ATOM 4168 C CA . GLU A 1 534 ? 7.738 33.75 25.453 1 98.44 534 GLU A CA 1
ATOM 4169 C C . GLU A 1 534 ? 7.055 32.938 26.562 1 98.44 534 GLU A C 1
ATOM 4171 O O . GLU A 1 534 ? 6.543 33.5 27.516 1 98.44 534 GLU A O 1
ATOM 4176 N N . ALA A 1 535 ? 6.977 31.609 26.406 1 98.5 535 ALA A N 1
ATOM 4177 C CA . ALA A 1 535 ? 6.383 30.75 27.438 1 98.5 535 ALA A CA 1
ATOM 4178 C C . ALA A 1 535 ? 7.102 30.906 28.766 1 98.5 535 ALA A C 1
ATOM 4180 O O . ALA A 1 535 ? 6.461 31 29.812 1 98.5 535 ALA A O 1
ATOM 4181 N N . VAL A 1 536 ? 8.391 30.906 28.719 1 98.44 536 VAL A N 1
ATOM 4182 C CA . VAL A 1 536 ? 9.203 31.047 29.922 1 98.44 536 VAL A CA 1
ATOM 4183 C C . VAL A 1 536 ? 9.039 32.438 30.5 1 98.44 536 VAL A C 1
ATOM 4185 O O . VAL A 1 536 ? 8.836 32.594 31.703 1 98.44 536 VAL A O 1
ATOM 4188 N N . LYS A 1 537 ? 9.117 33.438 29.672 1 97.75 537 LYS A N 1
ATOM 4189 C CA . LYS A 1 537 ? 8.984 34.812 30.078 1 97.75 537 LYS A CA 1
ATOM 4190 C C . LYS A 1 537 ? 7.641 35.062 30.75 1 97.75 537 LYS A C 1
ATOM 4192 O O . LYS A 1 537 ? 7.555 35.812 31.734 1 97.75 537 LYS A O 1
ATOM 4197 N N 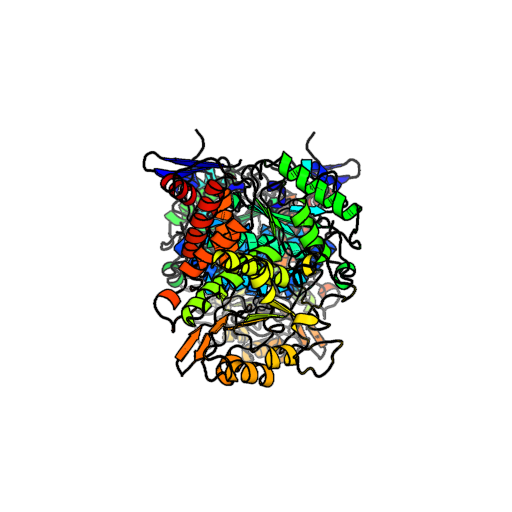. SER A 1 538 ? 6.602 34.438 30.234 1 97.31 538 SER A N 1
ATOM 4198 C CA . SER A 1 538 ? 5.242 34.625 30.734 1 97.31 538 SER A CA 1
ATOM 4199 C C . SER A 1 538 ? 4.949 33.688 31.906 1 97.31 538 SER A C 1
ATOM 4201 O O . SER A 1 538 ? 3.801 33.562 32.344 1 97.31 538 SER A O 1
ATOM 4203 N N . GLU A 1 539 ? 5.926 32.875 32.344 1 97.81 539 GLU A N 1
ATOM 4204 C CA . GLU A 1 539 ? 5.836 31.969 33.469 1 97.81 539 GLU A CA 1
ATOM 4205 C C . GLU A 1 539 ? 4.812 30.875 33.219 1 97.81 539 GLU A C 1
ATOM 4207 O O . GLU A 1 539 ? 4.062 30.484 34.094 1 97.81 539 GLU A O 1
ATOM 4212 N N . LEU A 1 540 ? 4.727 30.516 32.062 1 97.94 540 LEU A N 1
ATOM 4213 C CA . LEU A 1 540 ? 3.855 29.406 31.688 1 97.94 540 LEU A CA 1
ATOM 4214 C C . LEU A 1 540 ? 4.664 28.141 31.438 1 97.94 540 LEU A C 1
ATOM 4216 O O . LEU A 1 540 ? 4.125 27.141 30.953 1 97.94 540 LEU A O 1
ATOM 4220 N N . ALA A 1 541 ? 5.918 28.234 31.609 1 97.88 541 ALA A N 1
ATOM 4221 C CA . ALA A 1 541 ? 6.875 27.125 31.656 1 97.88 541 ALA A CA 1
ATOM 4222 C C . ALA A 1 541 ? 7.926 27.359 32.75 1 97.88 541 ALA A C 1
ATOM 4224 O O . ALA A 1 541 ? 8.094 28.484 33.219 1 97.88 541 ALA A O 1
ATOM 4225 N N . ASP A 1 542 ? 8.57 26.312 33.188 1 97.69 542 ASP A N 1
ATOM 4226 C CA . ASP A 1 542 ? 9.633 26.453 34.156 1 97.69 542 ASP A CA 1
ATOM 4227 C C . ASP A 1 542 ? 10.766 27.328 33.625 1 97.69 542 ASP A C 1
ATOM 4229 O O . ASP A 1 542 ? 11.055 27.312 32.438 1 97.69 542 ASP A O 1
ATOM 4233 N N . TYR A 1 543 ? 11.312 28.016 34.531 1 97.44 543 TYR A N 1
ATOM 4234 C CA . TYR A 1 543 ? 12.391 28.922 34.156 1 97.44 543 TYR A CA 1
ATOM 4235 C C . TYR A 1 543 ? 13.539 28.141 33.5 1 97.44 543 TYR A C 1
ATOM 4237 O O . TYR A 1 543 ? 13.922 27.078 34 1 97.44 543 TYR A O 1
ATOM 4245 N N . LYS A 1 544 ? 14.047 28.703 32.469 1 96.31 544 LYS A N 1
ATOM 4246 C CA . LYS A 1 544 ? 15.211 28.219 31.719 1 96.31 544 LYS A CA 1
ATOM 4247 C C . LYS A 1 544 ? 15.953 29.391 31.062 1 96.31 544 LYS A C 1
ATOM 4249 O O . LYS A 1 544 ? 15.328 30.375 30.656 1 96.31 544 LYS A O 1
ATOM 4254 N N . THR A 1 545 ? 17.281 29.281 30.984 1 97.75 545 THR A N 1
ATOM 4255 C CA . THR A 1 545 ? 18.047 30.281 30.25 1 97.75 545 THR A CA 1
ATOM 4256 C C . THR A 1 545 ? 17.828 30.125 28.75 1 97.75 545 THR A C 1
ATOM 4258 O O . THR A 1 545 ? 17.344 29.094 28.281 1 97.75 545 THR A O 1
ATOM 4261 N N . GLU A 1 546 ? 18.125 31.156 28.047 1 96.5 546 GLU A N 1
ATOM 4262 C CA . GLU A 1 546 ? 18 31.094 26.594 1 96.5 546 GLU A CA 1
ATOM 4263 C C . GLU A 1 546 ? 18.828 29.953 26.016 1 96.5 546 GLU A C 1
ATOM 4265 O O . GLU A 1 546 ? 18.391 29.266 25.094 1 96.5 546 GLU A O 1
ATOM 4270 N N . THR A 1 547 ? 19.969 29.766 26.562 1 97.56 547 THR A N 1
ATOM 4271 C CA . THR A 1 547 ? 20.859 28.688 26.109 1 97.56 547 THR A CA 1
ATOM 4272 C C . THR A 1 547 ? 20.219 27.328 26.375 1 97.56 547 THR A C 1
ATOM 4274 O O . THR A 1 547 ? 20.297 26.422 25.547 1 97.56 547 THR A O 1
ATOM 4277 N N . ASP A 1 548 ? 19.656 27.219 27.5 1 97.88 548 ASP A N 1
ATOM 4278 C CA . ASP A 1 548 ? 19 25.969 27.859 1 97.88 548 ASP A CA 1
ATOM 4279 C C . ASP A 1 548 ? 17.781 25.719 26.969 1 97.88 548 ASP A C 1
ATOM 4281 O O . ASP A 1 548 ? 17.484 24.562 26.625 1 97.88 548 ASP A O 1
ATOM 4285 N N . ILE A 1 549 ? 17.078 26.75 26.672 1 98.38 549 ILE A N 1
ATOM 4286 C CA . ILE A 1 549 ? 15.93 26.625 25.781 1 98.38 549 ILE A CA 1
ATOM 4287 C C . ILE A 1 549 ? 16.391 26.094 24.422 1 98.38 549 ILE A C 1
ATOM 4289 O O . ILE A 1 549 ? 15.773 25.188 23.875 1 98.38 549 ILE A O 1
ATOM 4293 N N . GLU A 1 550 ? 17.391 26.688 23.891 1 98.12 550 GLU A N 1
ATOM 4294 C CA . GLU A 1 550 ? 17.906 26.266 22.594 1 98.12 550 GLU A CA 1
ATOM 4295 C C . GLU A 1 550 ? 18.328 24.797 22.625 1 98.12 550 GLU A C 1
ATOM 4297 O O . GLU A 1 550 ? 18.047 24.047 21.688 1 98.12 550 GLU A O 1
ATOM 4302 N N . LYS A 1 551 ? 19.016 24.438 23.688 1 97.31 551 LYS A N 1
ATOM 4303 C CA . LYS A 1 551 ? 19.453 23.047 23.844 1 97.31 551 LYS A CA 1
ATOM 4304 C C . LYS A 1 551 ? 18.25 22.094 23.875 1 97.31 551 LYS A C 1
ATOM 4306 O O . LYS A 1 551 ? 18.297 21.031 23.266 1 97.31 551 LYS A O 1
ATOM 4311 N N . LEU A 1 552 ? 17.281 22.5 24.594 1 97.25 552 LEU A N 1
ATOM 4312 C CA . LEU A 1 552 ? 16.078 21.688 24.719 1 97.25 552 LEU A CA 1
ATOM 4313 C C . LEU A 1 552 ? 15.383 21.531 23.375 1 97.25 552 LEU A C 1
ATOM 4315 O O . LEU A 1 552 ? 14.945 20.422 23.016 1 97.25 552 LEU A O 1
ATOM 4319 N N . ILE A 1 553 ? 15.219 22.609 22.672 1 98.44 553 ILE A N 1
ATOM 4320 C CA . ILE A 1 553 ? 14.578 22.562 21.359 1 98.44 553 ILE A CA 1
ATOM 4321 C C . ILE A 1 553 ? 15.359 21.641 20.438 1 98.44 553 ILE A C 1
ATOM 4323 O O . ILE A 1 553 ? 14.773 20.781 19.766 1 98.44 553 ILE A O 1
ATOM 4327 N N . ARG A 1 554 ? 16.641 21.797 20.375 1 97.06 554 ARG 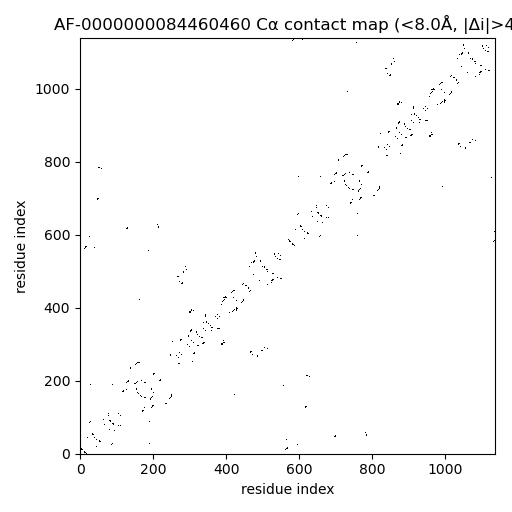A N 1
ATOM 4328 C CA . ARG A 1 554 ? 17.484 20.984 19.5 1 97.06 554 ARG A CA 1
ATOM 4329 C C . ARG A 1 554 ? 17.391 19.516 19.859 1 97.06 554 ARG A C 1
ATOM 4331 O O . ARG A 1 554 ? 17.422 18.656 18.984 1 97.06 554 ARG A O 1
ATOM 4338 N N . ALA A 1 555 ? 17.25 19.219 21.125 1 95.19 555 ALA A N 1
ATOM 4339 C CA . ALA A 1 555 ? 17.156 17.844 21.594 1 95.19 555 ALA A CA 1
ATOM 4340 C C . ALA A 1 555 ? 15.859 17.188 21.125 1 95.19 555 ALA A C 1
ATOM 4342 O O . ALA A 1 555 ? 15.766 15.961 21.047 1 95.19 555 ALA A O 1
ATOM 4343 N N . HIS A 1 556 ? 14.859 17.984 20.781 1 96.25 556 HIS A N 1
ATOM 4344 C CA . HIS A 1 556 ? 13.562 17.469 20.375 1 96.25 556 HIS A CA 1
ATOM 4345 C C . HIS A 1 556 ? 13.469 17.359 18.859 1 96.25 556 HIS A C 1
ATOM 4347 O O . HIS A 1 556 ? 12.484 16.828 18.328 1 96.25 556 HIS A O 1
ATOM 4353 N N . ILE A 1 557 ? 14.461 17.859 18.172 1 97.75 557 ILE A N 1
ATOM 4354 C CA . ILE A 1 557 ? 14.43 17.828 16.719 1 97.75 557 ILE A CA 1
ATOM 4355 C C . ILE A 1 557 ? 14.953 16.484 16.203 1 97.75 557 ILE A C 1
ATOM 4357 O O . ILE A 1 557 ? 16.125 16.156 16.406 1 97.75 557 ILE A O 1
ATOM 4361 N N . TRP A 1 558 ? 14.102 15.766 15.656 1 96.88 558 TRP A N 1
ATOM 4362 C CA . TRP A 1 558 ? 14.383 14.461 15.078 1 96.88 558 TRP A CA 1
ATOM 4363 C C . TRP A 1 558 ? 14.688 14.578 13.586 1 96.88 558 TRP A C 1
ATOM 4365 O O . TRP A 1 558 ? 14.039 15.344 12.867 1 96.88 558 TRP A O 1
ATOM 4375 N N . GLU A 1 559 ? 15.711 13.906 13.133 1 96.5 559 GLU A N 1
ATOM 4376 C CA . GLU A 1 559 ? 16.016 13.766 11.711 1 96.5 559 GLU A CA 1
ATOM 4377 C C . GLU A 1 559 ? 15.594 12.398 11.188 1 96.5 559 GLU A C 1
ATOM 4379 O O . GLU A 1 559 ? 15.82 11.375 11.836 1 96.5 559 GLU A O 1
ATOM 4384 N N . PRO A 1 560 ? 14.977 12.336 10.039 1 97.88 560 PRO A N 1
ATOM 4385 C CA . PRO A 1 560 ? 14.492 11.062 9.492 1 97.88 560 PRO A CA 1
ATOM 4386 C C . PRO A 1 560 ? 15.609 10.227 8.867 1 97.88 560 PRO A C 1
ATOM 4388 O O . PRO A 1 560 ? 15.609 10.008 7.652 1 97.88 560 PRO A O 1
ATOM 4391 N N . VAL A 1 561 ? 16.453 9.703 9.711 1 97.81 561 VAL A N 1
ATOM 4392 C CA . VAL A 1 561 ? 17.531 8.812 9.305 1 97.81 561 VAL A CA 1
ATOM 4393 C C . VAL A 1 561 ? 17.5 7.539 10.141 1 97.81 561 VAL A C 1
ATOM 4395 O O . VAL A 1 561 ? 16.938 7.527 11.242 1 97.81 561 VAL A O 1
ATOM 4398 N N . TYR A 1 562 ? 18.031 6.527 9.586 1 97.44 562 TYR A N 1
ATOM 4399 C CA . TYR A 1 562 ? 18.125 5.281 10.336 1 97.44 562 TYR A CA 1
ATOM 4400 C C . TYR A 1 562 ? 19.188 5.383 11.43 1 97.44 562 TYR A C 1
ATOM 4402 O O . TYR A 1 562 ? 20.25 5.945 11.211 1 97.44 562 TYR A O 1
ATOM 4410 N N . VAL A 1 563 ? 18.875 4.883 12.578 1 96.94 563 VAL A N 1
ATOM 4411 C CA . VAL A 1 563 ? 19.828 4.777 13.672 1 96.94 563 VAL A CA 1
ATOM 4412 C C . VAL A 1 563 ? 20.125 3.305 13.961 1 96.94 563 VAL A C 1
ATOM 4414 O O . VAL A 1 563 ? 19.328 2.428 13.609 1 96.94 563 VAL A O 1
ATOM 4417 N N . PRO A 1 564 ? 21.219 3.025 14.555 1 96.69 564 PRO A N 1
ATOM 4418 C CA . PRO A 1 564 ? 21.531 1.63 14.875 1 96.69 564 PRO A CA 1
ATOM 4419 C C . PRO A 1 564 ? 20.578 1.038 15.906 1 96.69 564 PRO A C 1
ATOM 4421 O O . PRO A 1 564 ? 20.172 1.728 16.844 1 96.69 564 PRO A O 1
ATOM 4424 N N . TYR A 1 565 ? 20.234 -0.196 15.719 1 97.44 565 TYR A N 1
ATOM 4425 C CA . TYR A 1 565 ? 19.453 -0.956 16.688 1 97.44 565 TYR A CA 1
ATOM 4426 C C . TYR A 1 565 ? 20.328 -1.928 17.469 1 97.44 565 TYR A C 1
ATOM 4428 O O . TYR A 1 565 ? 21.266 -2.518 16.906 1 97.44 565 TYR A O 1
ATOM 4436 N N . ARG A 1 566 ? 20.078 -2 18.734 1 96.12 566 ARG A N 1
ATOM 4437 C CA . ARG A 1 566 ? 20.766 -2.951 19.594 1 96.12 566 ARG A CA 1
ATOM 4438 C C . ARG A 1 566 ? 19.766 -3.746 20.438 1 96.12 566 ARG A C 1
ATOM 4440 O O . ARG A 1 566 ? 18.688 -3.246 20.766 1 96.12 566 ARG A O 1
ATOM 4447 N N . LYS A 1 567 ? 20.109 -4.996 20.75 1 92.94 567 LYS A N 1
ATOM 4448 C CA . LYS A 1 567 ? 19.281 -5.793 21.641 1 92.94 567 LYS A CA 1
ATOM 4449 C C . LYS A 1 567 ? 19.438 -5.316 23.094 1 92.94 567 LYS A C 1
ATOM 4451 O O . LYS A 1 567 ? 20.531 -4.934 23.516 1 92.94 567 LYS A O 1
ATOM 4456 N N . PRO A 1 568 ? 18.297 -5.449 23.734 1 87.19 568 PRO A N 1
ATOM 4457 C CA . PRO A 1 568 ? 18.438 -5.086 25.141 1 87.19 568 PRO A CA 1
ATOM 4458 C C . PRO A 1 568 ? 19.297 -6.074 25.922 1 87.19 568 PRO A C 1
ATOM 4460 O O . PRO A 1 568 ? 19.328 -7.266 25.609 1 87.19 568 PRO A O 1
ATOM 4463 N N . TYR A 1 569 ? 20.219 -5.664 26.844 1 70.62 569 TYR A N 1
ATOM 4464 C CA . TYR A 1 569 ? 21.016 -6.516 27.719 1 70.62 569 TYR A CA 1
ATOM 4465 C C . TYR A 1 569 ? 20.125 -7.344 28.641 1 70.62 569 TYR A C 1
ATOM 4467 O O . TYR A 1 569 ? 19.062 -6.883 29.062 1 70.62 569 TYR A O 1
ATOM 4475 N N . MET B 1 1 ? 2.979 -20.141 17.672 1 66.06 1 MET B N 1
ATOM 4476 C CA . MET B 1 1 ? 2.137 -19.469 16.703 1 66.06 1 MET B CA 1
ATOM 4477 C C . MET B 1 1 ? 1.211 -18.453 17.375 1 66.06 1 MET B C 1
ATOM 4479 O O . MET B 1 1 ? 0.83 -18.641 18.531 1 66.06 1 MET B O 1
ATOM 4483 N N . ASP B 1 2 ? 0.987 -17.391 16.656 1 82.06 2 ASP B N 1
ATOM 4484 C CA . ASP B 1 2 ? 0.191 -16.281 17.172 1 82.06 2 ASP B CA 1
ATOM 4485 C C . ASP B 1 2 ? -1.276 -16.688 17.312 1 82.06 2 ASP B C 1
ATOM 4487 O O . ASP B 1 2 ? -2.047 -16 17.984 1 82.06 2 ASP B O 1
ATOM 4491 N N . TYR B 1 3 ? -1.624 -18 16.734 1 90.69 3 TYR B N 1
ATOM 4492 C CA . TYR B 1 3 ? -3.02 -18.422 16.75 1 90.69 3 TYR B CA 1
ATOM 4493 C C . TYR B 1 3 ? -3.143 -19.938 16.531 1 90.69 3 TYR B C 1
ATOM 4495 O O . TYR B 1 3 ? -2.174 -20.578 16.141 1 90.69 3 TYR B O 1
ATOM 4503 N N . LYS B 1 4 ? -4.301 -20.516 16.969 1 92.44 4 LYS B N 1
ATOM 4504 C CA . LYS B 1 4 ? -4.637 -21.922 16.734 1 92.44 4 LYS B CA 1
ATOM 4505 C C . LYS B 1 4 ? -6.047 -22.062 16.172 1 92.44 4 LYS B C 1
ATOM 4507 O O . LYS B 1 4 ? -6.988 -21.438 16.672 1 92.44 4 LYS B O 1
ATOM 4512 N N . GLN B 1 5 ? -6.105 -22.781 15.062 1 91.69 5 GLN B N 1
ATOM 4513 C CA . GLN B 1 5 ? -7.418 -23.078 14.492 1 91.69 5 GLN B CA 1
ATOM 4514 C C . GLN B 1 5 ? -8.109 -24.203 15.25 1 91.69 5 GLN B C 1
ATOM 4516 O O . GLN B 1 5 ? -7.527 -25.266 15.469 1 91.69 5 GLN B O 1
ATOM 4521 N N . LEU B 1 6 ? -9.359 -23.953 15.594 1 93.62 6 LEU B N 1
ATOM 4522 C CA . LEU B 1 6 ? -10.148 -24.922 16.344 1 93.62 6 LEU B CA 1
ATOM 4523 C C . LEU B 1 6 ? -11.57 -25 15.789 1 93.62 6 LEU B C 1
ATOM 4525 O O . LEU B 1 6 ? -11.961 -24.203 14.938 1 93.62 6 LEU B O 1
ATOM 4529 N N . THR B 1 7 ? -12.25 -26.016 16.141 1 92.88 7 THR B N 1
ATOM 4530 C CA . THR B 1 7 ? -13.656 -26.203 15.797 1 92.88 7 THR B CA 1
ATOM 4531 C C . THR B 1 7 ? -14.516 -26.281 17.047 1 92.88 7 THR B C 1
ATOM 4533 O O . THR B 1 7 ? -14.156 -26.969 18.016 1 92.88 7 THR B O 1
ATOM 4536 N N . ASP B 1 8 ? -15.555 -25.562 17.047 1 93.06 8 ASP B N 1
ATOM 4537 C CA . ASP B 1 8 ? -16.422 -25.594 18.219 1 93.06 8 ASP B CA 1
ATOM 4538 C C . ASP B 1 8 ? -17.375 -26.781 18.172 1 93.06 8 ASP B C 1
ATOM 4540 O O . ASP B 1 8 ? -17.266 -27.641 17.297 1 93.06 8 ASP B O 1
ATOM 4544 N N . ASP B 1 9 ? -18.312 -26.844 19.141 1 91.69 9 ASP B N 1
ATOM 4545 C CA . ASP B 1 9 ? -19.203 -28 19.312 1 91.69 9 ASP B CA 1
ATOM 4546 C C . ASP B 1 9 ? -20.156 -28.125 18.125 1 91.69 9 ASP B C 1
ATOM 4548 O O . ASP B 1 9 ? -20.625 -29.219 17.812 1 91.69 9 ASP B O 1
ATOM 4552 N N . ASN B 1 10 ? -20.422 -27.094 17.453 1 92.19 10 ASN B N 1
ATOM 4553 C CA . ASN B 1 10 ? -21.328 -27.078 16.312 1 92.19 10 ASN B CA 1
ATOM 4554 C C . ASN B 1 10 ? -20.594 -27.281 15 1 92.19 10 ASN B C 1
ATOM 4556 O O . ASN B 1 10 ? -21.188 -27.188 13.922 1 92.19 10 ASN B O 1
ATOM 4560 N N . GLY B 1 11 ? -19.281 -27.453 15.062 1 89.44 11 GLY B N 1
ATOM 4561 C CA . GLY B 1 11 ? -18.5 -27.703 13.875 1 89.44 11 GLY B CA 1
ATOM 4562 C C . GLY B 1 11 ? -18 -26.438 13.203 1 89.44 11 GLY B C 1
ATOM 4563 O O . GLY B 1 11 ? -17.469 -26.484 12.086 1 89.44 11 GLY B O 1
ATOM 4564 N N . GLN B 1 12 ? -18.188 -25.344 13.852 1 91.88 12 GLN B N 1
ATOM 4565 C CA . GLN B 1 12 ? -17.766 -24.078 13.266 1 91.88 12 GLN B CA 1
ATOM 4566 C C . GLN B 1 12 ? -16.297 -23.781 13.609 1 91.88 12 GLN B C 1
ATOM 4568 O O . GLN B 1 12 ? -15.883 -23.938 14.758 1 91.88 12 GLN B O 1
ATOM 4573 N N . ILE B 1 13 ? -15.594 -23.406 12.609 1 94 13 ILE B N 1
ATOM 4574 C CA . ILE B 1 13 ? -14.172 -23.109 12.766 1 94 13 ILE B CA 1
ATOM 4575 C C . ILE B 1 13 ? -14.008 -21.766 13.461 1 94 13 ILE B C 1
ATOM 4577 O O . ILE B 1 13 ? -14.75 -20.812 13.172 1 94 13 ILE B O 1
ATOM 4581 N N . TYR B 1 14 ? -13.156 -21.609 14.398 1 95.94 14 TYR B N 1
ATOM 4582 C CA . TYR B 1 14 ? -12.734 -20.344 15.016 1 95.94 14 TYR B CA 1
ATOM 4583 C C . TYR B 1 14 ? -11.25 -20.375 15.336 1 95.94 14 TYR B C 1
ATOM 4585 O O . TYR B 1 14 ? -10.609 -21.422 15.297 1 95.94 14 TYR B O 1
ATOM 4593 N N . TYR B 1 15 ? -10.641 -19.25 15.516 1 96.38 15 TYR B N 1
ATOM 4594 C CA . TYR B 1 15 ? -9.227 -19.141 15.875 1 96.38 15 TYR B CA 1
ATOM 4595 C C . TYR B 1 15 ? -9.062 -18.703 17.312 1 96.38 15 TYR B C 1
ATOM 4597 O O . TYR B 1 15 ? -9.727 -17.766 17.766 1 96.38 15 TYR B O 1
ATOM 4605 N N . GLU B 1 16 ? -8.312 -19.391 18.047 1 96.88 16 GLU B N 1
ATOM 4606 C CA . GLU B 1 16 ? -7.766 -18.844 19.297 1 96.88 16 GLU B CA 1
ATOM 4607 C C . GLU B 1 16 ? -6.539 -17.984 19.016 1 96.88 16 GLU B C 1
ATOM 4609 O O . GLU B 1 16 ? -5.531 -18.469 18.5 1 96.88 16 GLU B O 1
ATOM 4614 N N . VAL B 1 17 ? -6.652 -16.703 19.328 1 96.06 17 VAL B N 1
ATOM 4615 C CA . VAL B 1 17 ? -5.637 -15.75 18.922 1 96.06 17 VAL B CA 1
ATOM 4616 C C . VAL B 1 17 ? -4.973 -15.148 20.172 1 96.06 17 VAL B C 1
ATOM 4618 O O . VAL B 1 17 ? -5.656 -14.68 21.078 1 96.06 17 VAL B O 1
ATOM 4621 N N . LYS B 1 18 ? -3.65 -15.117 20.203 1 92.94 18 LYS B N 1
ATOM 4622 C CA . LYS B 1 18 ? -2.883 -14.562 21.312 1 92.94 18 LYS B CA 1
ATOM 4623 C C . LYS B 1 18 ? -2.518 -13.102 21.047 1 92.94 18 LYS B C 1
ATOM 4625 O O . LYS B 1 18 ? -2.465 -12.297 21.984 1 92.94 18 LYS B O 1
ATOM 4630 N N . THR B 1 19 ? -2.271 -12.781 19.828 1 91.31 19 THR B N 1
ATOM 4631 C CA . THR B 1 19 ? -1.871 -11.438 19.438 1 91.31 19 THR B CA 1
ATOM 4632 C C . THR B 1 19 ? -3.002 -10.445 19.672 1 91.31 19 THR B C 1
ATOM 4634 O O . THR B 1 19 ? -4.176 -10.766 19.484 1 91.31 19 THR B O 1
ATOM 4637 N N . THR B 1 20 ? -2.68 -9.242 20.172 1 92.56 20 THR B N 1
ATOM 4638 C CA . THR B 1 20 ? -3.676 -8.211 20.469 1 92.56 20 THR B CA 1
ATOM 4639 C C . THR B 1 20 ? -3.207 -6.848 19.969 1 92.56 20 THR B C 1
ATOM 4641 O O . THR B 1 20 ? -2.076 -6.711 19.484 1 92.56 20 THR B O 1
ATOM 4644 N N . ASP B 1 21 ? -4.121 -5.961 19.938 1 92.44 21 ASP B N 1
ATOM 4645 C CA . ASP B 1 21 ? -3.814 -4.559 19.672 1 92.44 21 ASP B CA 1
ATOM 4646 C C . ASP B 1 21 ? -3.215 -4.383 18.281 1 92.44 21 ASP B C 1
ATOM 4648 O O . ASP B 1 21 ? -3.645 -5.039 17.328 1 92.44 21 ASP B O 1
ATOM 4652 N N . PHE B 1 22 ? -2.322 -3.477 18.156 1 89.38 22 PHE B N 1
ATOM 4653 C CA . PHE B 1 22 ? -1.794 -3.082 16.844 1 89.38 22 PHE B CA 1
ATOM 4654 C C . PHE B 1 22 ? -1.132 -4.266 16.156 1 89.38 22 PHE B C 1
ATOM 4656 O O . PHE B 1 22 ? -1.188 -4.379 14.93 1 89.38 22 PHE B O 1
ATOM 4663 N N . ALA B 1 23 ? -0.526 -5.156 16.875 1 89.38 23 ALA B N 1
ATOM 4664 C CA . ALA B 1 23 ? 0.126 -6.328 16.297 1 89.38 23 ALA B CA 1
ATOM 4665 C C . ALA B 1 23 ? -0.881 -7.211 15.57 1 89.38 23 ALA B C 1
ATOM 4667 O O . ALA B 1 23 ? -0.544 -7.859 14.578 1 89.38 23 ALA B O 1
ATOM 4668 N N . LEU B 1 24 ? -2.15 -7.223 16.016 1 93.06 24 LEU B N 1
ATOM 4669 C CA . LEU B 1 24 ? -3.201 -8.016 15.383 1 93.06 24 LEU B CA 1
ATOM 4670 C C . LEU B 1 24 ? -3.621 -7.402 14.055 1 93.06 24 LEU B C 1
ATOM 4672 O O . LEU B 1 24 ? -3.799 -8.117 13.062 1 93.06 24 LEU B O 1
ATOM 4676 N N . ILE B 1 25 ? -3.686 -6.082 13.984 1 92.81 25 ILE B N 1
ATOM 4677 C CA . ILE B 1 25 ? -4.18 -5.383 12.805 1 92.81 25 ILE B CA 1
ATOM 4678 C C . ILE B 1 25 ? -3.104 -5.375 11.719 1 92.81 25 ILE B C 1
ATOM 4680 O O . ILE B 1 25 ? -3.4 -5.156 10.539 1 92.81 25 ILE B O 1
ATOM 4684 N N . THR B 1 26 ? -1.851 -5.652 12.102 1 90 26 THR B N 1
ATOM 4685 C CA . THR B 1 26 ? -0.763 -5.598 11.125 1 90 26 THR B CA 1
ATOM 4686 C C . THR B 1 26 ? -0.37 -7.004 10.68 1 90 26 THR B C 1
ATOM 4688 O O . THR B 1 26 ? 0.533 -7.168 9.859 1 90 26 THR B O 1
ATOM 4691 N N . ASN B 1 27 ? -1.001 -8.031 11.242 1 91.81 27 ASN B N 1
ATOM 4692 C CA . ASN B 1 27 ? -0.755 -9.414 10.844 1 91.81 27 ASN B CA 1
ATOM 4693 C C . ASN B 1 27 ? -1.578 -9.805 9.625 1 91.81 27 ASN B C 1
ATOM 4695 O O . ASN B 1 27 ? -2.801 -9.938 9.711 1 91.81 27 ASN B O 1
ATOM 4699 N N . PRO B 1 28 ? -0.957 -10.055 8.508 1 93.06 28 PRO B N 1
ATOM 4700 C CA . PRO B 1 28 ? -1.717 -10.273 7.277 1 93.06 28 PRO B CA 1
ATOM 4701 C C . PRO B 1 28 ? -2.645 -11.484 7.367 1 93.06 28 PRO B C 1
ATOM 4703 O O . PRO B 1 28 ? -3.701 -11.508 6.73 1 93.06 28 PRO B O 1
ATOM 4706 N N . ILE B 1 29 ? -2.322 -12.469 8.141 1 94.38 29 ILE B N 1
ATOM 4707 C CA . ILE B 1 29 ? -3.098 -13.703 8.25 1 94.38 29 ILE B CA 1
ATOM 4708 C C . ILE B 1 29 ? -4.32 -13.469 9.133 1 94.38 29 ILE B C 1
ATOM 4710 O O . ILE B 1 29 ? -5.391 -14.023 8.883 1 94.38 29 ILE B O 1
ATOM 4714 N N . LEU B 1 30 ? -4.184 -12.578 10.156 1 95.69 30 LEU B N 1
ATOM 4715 C CA . LEU B 1 30 ? -5.207 -12.469 11.188 1 95.69 30 LEU B CA 1
ATOM 4716 C C . LEU B 1 30 ? -5.996 -11.172 11.031 1 95.69 30 LEU B C 1
ATOM 4718 O O . LEU B 1 30 ? -7.066 -11.016 11.625 1 95.69 30 LEU B O 1
ATOM 4722 N N . ASN B 1 31 ? -5.477 -10.234 10.297 1 96.31 31 ASN B N 1
ATOM 4723 C CA . ASN B 1 31 ? -6.121 -8.93 10.164 1 96.31 31 ASN B CA 1
ATOM 4724 C C . ASN B 1 31 ? -7.477 -9.039 9.477 1 96.31 31 ASN B C 1
ATOM 4726 O O . ASN B 1 31 ? -7.602 -9.695 8.438 1 96.31 31 ASN B O 1
ATOM 4730 N N . LYS B 1 32 ? -8.484 -8.414 10.141 1 97.5 32 LYS B N 1
ATOM 4731 C CA . LYS B 1 32 ? -9.812 -8.336 9.539 1 97.5 32 LYS B CA 1
ATOM 4732 C C . LYS B 1 32 ? -10.148 -6.898 9.141 1 97.5 32 LYS B C 1
ATOM 4734 O O . LYS B 1 32 ? -11.266 -6.617 8.703 1 97.5 32 LYS B O 1
ATOM 4739 N N . GLY B 1 33 ? -9.164 -5.934 9.398 1 96 33 GLY B N 1
ATOM 4740 C CA . GLY B 1 33 ? -9.469 -4.531 9.156 1 96 33 GLY B CA 1
ATOM 4741 C C . GLY B 1 33 ? -10.727 -4.062 9.867 1 96 33 GLY B C 1
ATOM 4742 O O . GLY B 1 33 ? -10.867 -4.25 11.078 1 96 33 GLY B O 1
ATOM 4743 N N . SER B 1 34 ? -11.656 -3.477 9.094 1 95.69 34 SER B N 1
ATOM 4744 C CA . SER B 1 34 ? -12.922 -2.998 9.648 1 95.69 34 SER B CA 1
ATOM 4745 C C . SER B 1 34 ? -13.883 -4.152 9.891 1 95.69 34 SER B C 1
ATOM 4747 O O . SER B 1 34 ? -15.023 -3.938 10.32 1 95.69 34 SER B O 1
ATOM 4749 N N . GLY B 1 35 ? -13.406 -5.363 9.656 1 97.12 35 GLY B N 1
ATOM 4750 C CA . GLY B 1 35 ? -14.273 -6.52 9.789 1 97.12 35 GLY B CA 1
ATOM 4751 C C . GLY B 1 35 ? -14.281 -7.109 11.188 1 97.12 35 GLY B C 1
ATOM 4752 O O . GLY B 1 35 ? -15.055 -8.023 11.477 1 97.12 35 GLY B O 1
ATOM 4753 N N . PHE B 1 36 ? -13.414 -6.652 12.109 1 97.75 36 PHE B N 1
ATOM 4754 C CA . PHE B 1 36 ? -13.469 -7.098 13.5 1 97.75 36 PHE B CA 1
ATOM 4755 C C . PHE B 1 36 ? -14.82 -6.742 14.125 1 97.75 36 PHE B C 1
ATOM 4757 O O . PHE B 1 36 ? -15.266 -5.594 14.039 1 97.75 36 PHE B O 1
ATOM 4764 N N . SER B 1 37 ? -15.445 -7.703 14.758 1 96.62 37 SER B N 1
ATOM 4765 C CA . SER B 1 37 ? -16.703 -7.449 15.445 1 96.62 37 SER B CA 1
ATOM 4766 C C . SER B 1 37 ? -16.5 -6.598 16.688 1 96.62 37 SER B C 1
ATOM 4768 O O . SER B 1 37 ? -15.367 -6.477 17.188 1 96.62 37 SER B O 1
ATOM 4770 N N . ASN B 1 38 ? -17.531 -6 17.172 1 94.56 38 ASN B N 1
ATOM 4771 C CA . ASN B 1 38 ? -17.438 -5.199 18.391 1 94.56 38 ASN B CA 1
ATOM 4772 C C . ASN B 1 38 ? -16.922 -6.023 19.562 1 94.56 38 ASN B C 1
ATOM 4774 O O . ASN B 1 38 ? -16.141 -5.527 20.391 1 94.56 38 ASN B O 1
ATOM 4778 N N . GLN B 1 39 ? -17.375 -7.258 19.625 1 95.56 39 GLN B N 1
ATOM 4779 C CA . GLN B 1 39 ? -16.891 -8.125 20.688 1 95.56 39 GLN B CA 1
ATOM 4780 C C . GLN B 1 39 ? -15.391 -8.383 20.547 1 95.56 39 GLN B C 1
ATOM 4782 O O . GLN B 1 39 ? -14.664 -8.352 21.547 1 95.56 39 GLN B O 1
ATOM 4787 N N . GLU B 1 40 ? -14.953 -8.688 19.344 1 97.06 40 GLU B N 1
ATOM 4788 C CA . GLU B 1 40 ? -13.523 -8.883 19.109 1 97.06 40 GLU B CA 1
ATOM 4789 C C . GLU B 1 40 ? -12.734 -7.617 19.438 1 97.06 40 GLU B C 1
ATOM 4791 O O . GLU B 1 40 ? -11.609 -7.691 19.938 1 97.06 40 GLU B O 1
ATOM 4796 N N . ARG B 1 41 ? -13.312 -6.434 19.109 1 95.94 41 ARG B N 1
ATOM 4797 C CA . ARG B 1 41 ? -12.641 -5.172 19.391 1 95.94 41 ARG B CA 1
ATOM 4798 C C . ARG B 1 41 ? -12.445 -4.977 20.891 1 95.94 41 ARG B C 1
ATOM 4800 O O . ARG B 1 41 ? -11.43 -4.426 21.328 1 95.94 41 ARG B O 1
ATOM 4807 N N . VAL B 1 42 ? -13.406 -5.438 21.688 1 94 42 VAL B N 1
ATOM 4808 C CA . VAL B 1 42 ? -13.273 -5.406 23.141 1 94 42 VAL B CA 1
ATOM 4809 C C . VAL B 1 42 ? -12.195 -6.391 23.578 1 94 42 VAL B C 1
ATOM 4811 O O . VAL B 1 42 ? -11.266 -6.02 24.312 1 94 42 VAL B O 1
ATOM 4814 N N . ASP B 1 43 ? -12.289 -7.602 23.078 1 95.38 43 ASP B N 1
ATOM 4815 C CA . ASP B 1 43 ? -11.445 -8.695 23.547 1 95.38 43 ASP B CA 1
ATOM 4816 C C . ASP B 1 43 ? -9.984 -8.469 23.188 1 95.38 43 ASP B C 1
ATOM 4818 O O . ASP B 1 43 ? -9.086 -8.859 23.938 1 95.38 43 ASP B O 1
ATOM 4822 N N . PHE B 1 44 ? -9.812 -7.84 22.094 1 96.38 44 PHE B N 1
ATOM 4823 C CA . PHE B 1 44 ? -8.445 -7.75 21.594 1 96.38 44 PHE B CA 1
ATOM 4824 C C . PHE B 1 44 ? -7.965 -6.301 21.594 1 96.38 44 PHE B C 1
ATOM 4826 O O . PHE B 1 44 ? -6.992 -5.969 20.906 1 96.38 44 PHE B O 1
ATOM 4833 N N . LYS B 1 45 ? -8.625 -5.414 22.297 1 95 45 LYS B N 1
ATOM 4834 C CA . LYS B 1 45 ? -8.227 -4.035 22.562 1 95 45 LYS B CA 1
ATOM 4835 C C . LYS B 1 45 ? -8.055 -3.25 21.266 1 95 45 LYS B C 1
ATOM 4837 O O . LYS B 1 45 ? -7.008 -2.635 21.047 1 95 45 LYS B O 1
ATOM 4842 N N . LEU B 1 46 ? -9.102 -3.264 20.438 1 96 46 LEU B N 1
ATOM 4843 C CA . LEU B 1 46 ? -8.992 -2.646 19.125 1 96 46 LEU B CA 1
ATOM 4844 C C . LEU B 1 46 ? -9.836 -1.379 19.047 1 96 46 LEU B C 1
ATOM 4846 O O . LEU B 1 46 ? -9.766 -0.639 18.062 1 96 46 LEU B O 1
ATOM 4850 N N . PHE B 1 47 ? -10.641 -1.106 20.156 1 95.56 47 PHE B N 1
ATOM 4851 C CA . PHE B 1 47 ? -11.438 0.112 20.141 1 95.56 47 PHE B CA 1
ATOM 4852 C C . PHE B 1 47 ? -10.547 1.344 20.031 1 95.56 47 PHE B C 1
ATOM 4854 O O . PHE B 1 47 ? -9.516 1.43 20.703 1 95.56 47 PHE B O 1
ATOM 4861 N N . GLY B 1 48 ? -10.961 2.299 19.172 1 95.81 48 GLY B N 1
ATOM 4862 C CA . GLY B 1 48 ? -10.195 3.516 18.922 1 95.81 48 GLY B CA 1
ATOM 4863 C C . GLY B 1 48 ? -9.164 3.363 17.828 1 95.81 48 GLY B C 1
ATOM 4864 O O . GLY B 1 48 ? -8.828 4.336 17.141 1 95.81 48 GLY B O 1
ATOM 4865 N N . LEU B 1 49 ? -8.648 2.158 17.656 1 95.62 49 LEU B N 1
ATOM 4866 C CA . LEU B 1 49 ? -7.609 1.921 16.656 1 95.62 49 LEU B CA 1
ATOM 4867 C C . LEU B 1 49 ? -8.227 1.691 15.273 1 95.62 49 LEU B C 1
ATOM 4869 O O . LEU B 1 49 ? -7.531 1.758 14.258 1 95.62 49 LEU B O 1
ATOM 4873 N N . LEU B 1 50 ? -9.523 1.439 15.242 1 96.5 50 LEU B N 1
ATOM 4874 C CA . LEU B 1 50 ? -10.281 1.229 14.016 1 96.5 50 LEU B CA 1
ATOM 4875 C C . LEU B 1 50 ? -11.461 2.195 13.938 1 96.5 50 LEU B C 1
ATOM 4877 O O . LEU B 1 50 ? -11.992 2.615 14.969 1 96.5 50 LEU B O 1
ATOM 4881 N N . PRO B 1 51 ? -11.836 2.574 12.68 1 96.19 51 PRO B N 1
ATOM 4882 C CA . PRO B 1 51 ? -13.109 3.303 12.586 1 96.19 51 PRO B CA 1
ATOM 4883 C C . PRO B 1 51 ? -14.281 2.525 13.18 1 96.19 51 PRO B C 1
ATOM 4885 O O . PRO B 1 51 ? -14.219 1.299 13.297 1 96.19 51 PRO B O 1
ATOM 4888 N N . PRO B 1 52 ? -15.281 3.189 13.547 1 95.19 52 PRO B N 1
ATOM 4889 C CA . PRO B 1 52 ? -16.344 2.535 14.305 1 95.19 52 PRO B CA 1
ATOM 4890 C C . PRO B 1 52 ? -17.188 1.587 13.453 1 95.19 52 PRO B C 1
ATOM 4892 O O . PRO B 1 52 ? -17.797 0.649 13.977 1 95.19 52 PRO B O 1
ATOM 4895 N N . GLU B 1 53 ? -17.203 1.761 12.172 1 94.94 53 GLU B N 1
ATOM 4896 C CA . GLU B 1 53 ? -18.016 0.903 11.297 1 94.94 53 GLU B CA 1
ATOM 4897 C C . GLU B 1 53 ? -17.516 -0.541 11.344 1 94.94 53 GLU B C 1
ATOM 4899 O O . GLU B 1 53 ? -16.312 -0.796 11.242 1 94.94 53 GLU B O 1
ATOM 4904 N N . GLU B 1 54 ? -18.406 -1.437 11.594 1 94.94 54 GLU B N 1
ATOM 4905 C CA . GLU B 1 54 ? -18.141 -2.861 11.43 1 94.94 54 GLU B CA 1
ATOM 4906 C C . GLU B 1 54 ? -18.516 -3.338 10.031 1 94.94 54 GLU B C 1
ATOM 4908 O O . GLU B 1 54 ? -19.672 -3.695 9.789 1 94.94 54 GLU B O 1
ATOM 4913 N N . SER B 1 55 ? -17.547 -3.402 9.172 1 95.19 55 SER B N 1
ATOM 4914 C CA . SER B 1 55 ? -17.797 -3.811 7.793 1 95.19 55 SER B CA 1
ATOM 4915 C C . SER B 1 55 ? -17.828 -5.328 7.664 1 95.19 55 SER B C 1
ATOM 4917 O O . SER B 1 55 ? -17.062 -6.031 8.312 1 95.19 55 SER B O 1
ATOM 4919 N N . ASN B 1 56 ? -18.75 -5.836 6.906 1 96.06 56 ASN B N 1
ATOM 4920 C CA . ASN B 1 56 ? -18.641 -7.25 6.555 1 96.06 56 ASN B CA 1
ATOM 4921 C C . ASN B 1 56 ? -17.703 -7.469 5.375 1 96.06 56 ASN B C 1
ATOM 4923 O O . ASN B 1 56 ? -17.203 -6.508 4.781 1 96.06 56 ASN B O 1
ATOM 4927 N N . LEU B 1 57 ? -17.5 -8.695 5.078 1 97.5 57 LEU B N 1
ATOM 4928 C CA . LEU B 1 57 ? -16.484 -9.047 4.082 1 97.5 57 LEU B CA 1
ATOM 4929 C C . LEU B 1 57 ? -16.891 -8.539 2.699 1 97.5 57 LEU B C 1
ATOM 4931 O O . LEU B 1 57 ? -16.047 -8.133 1.907 1 97.5 57 LEU B O 1
ATOM 4935 N N . ALA B 1 58 ? -18.156 -8.586 2.336 1 97.31 58 ALA B N 1
ATOM 4936 C CA . ALA B 1 58 ? -18.656 -8.133 1.038 1 97.31 58 ALA B CA 1
ATOM 4937 C C . ALA B 1 58 ? -18.406 -6.637 0.853 1 97.31 58 ALA B C 1
ATOM 4939 O O . ALA B 1 58 ? -18.062 -6.188 -0.242 1 97.31 58 ALA B O 1
ATOM 4940 N N . GLN B 1 59 ? -18.625 -5.863 1.912 1 96.81 59 GLN B N 1
ATOM 4941 C CA . GLN B 1 59 ? -18.375 -4.426 1.869 1 96.81 59 GLN B CA 1
ATOM 4942 C C . GLN B 1 59 ? -16.891 -4.129 1.687 1 96.81 59 GLN B C 1
ATOM 4944 O O . GLN B 1 59 ? -16.516 -3.242 0.914 1 96.81 59 GLN B O 1
ATOM 4949 N N . GLN B 1 60 ? -16.078 -4.852 2.42 1 97.5 60 GLN B N 1
ATOM 4950 C CA . GLN B 1 60 ? -14.641 -4.684 2.26 1 97.5 60 GLN B CA 1
ATOM 4951 C C . GLN B 1 60 ? -14.203 -5.039 0.843 1 97.5 60 GLN B C 1
ATOM 4953 O O . GLN B 1 60 ? -13.359 -4.352 0.257 1 97.5 60 GLN B O 1
ATOM 4958 N N . ARG B 1 61 ? -14.75 -6.117 0.304 1 97.81 61 ARG B N 1
ATOM 4959 C CA . ARG B 1 61 ? -14.422 -6.523 -1.059 1 97.81 61 ARG B CA 1
ATOM 4960 C C . ARG B 1 61 ? -14.82 -5.449 -2.064 1 97.81 61 ARG B C 1
ATOM 4962 O O . ARG B 1 61 ? -14.094 -5.188 -3.023 1 97.81 61 ARG B O 1
ATOM 4969 N N . ALA B 1 62 ? -15.992 -4.883 -1.83 1 97.69 62 ALA B N 1
ATOM 4970 C CA . ALA B 1 62 ? -16.453 -3.828 -2.727 1 97.69 62 ALA B CA 1
ATOM 4971 C C . ALA B 1 62 ? -15.484 -2.654 -2.752 1 97.69 62 ALA B C 1
ATOM 4973 O O . ALA B 1 62 ? -15.172 -2.123 -3.82 1 97.69 62 ALA B O 1
ATOM 4974 N N . ARG B 1 63 ? -15.039 -2.238 -1.608 1 96.94 63 ARG B N 1
ATOM 4975 C CA . ARG B 1 63 ? -14.07 -1.152 -1.505 1 96.94 63 ARG B CA 1
ATOM 4976 C C . ARG B 1 63 ? -12.766 -1.513 -2.209 1 96.94 63 ARG B C 1
ATOM 4978 O O . ARG B 1 63 ? -12.219 -0.703 -2.957 1 96.94 63 ARG B O 1
ATOM 4985 N N . SER B 1 64 ? -12.258 -2.701 -1.954 1 98.12 64 SER B N 1
ATOM 4986 C CA . SER B 1 64 ? -11.008 -3.156 -2.549 1 98.12 64 SER B CA 1
ATOM 4987 C C . SER B 1 64 ? -11.133 -3.293 -4.062 1 98.12 64 SER B C 1
ATOM 4989 O O . SER B 1 64 ? -10.188 -3.008 -4.797 1 98.12 64 SER B O 1
ATOM 4991 N N . TYR B 1 65 ? -12.281 -3.777 -4.516 1 98.44 65 TYR B N 1
ATOM 4992 C CA . TYR B 1 65 ? -12.5 -3.922 -5.949 1 98.44 65 TYR B CA 1
ATOM 4993 C C . TYR B 1 65 ? -12.539 -2.561 -6.633 1 98.44 65 TYR B C 1
ATOM 4995 O O . TYR B 1 65 ? -12.023 -2.398 -7.742 1 98.44 65 TYR B O 1
ATOM 5003 N N . GLU B 1 66 ? -13.164 -1.595 -5.941 1 97.38 66 GLU B N 1
ATOM 5004 C CA . GLU B 1 66 ? -13.141 -0.23 -6.461 1 97.38 66 GLU B CA 1
ATOM 5005 C C . GLU B 1 66 ? -11.711 0.287 -6.605 1 97.38 66 GLU B C 1
ATOM 5007 O O . GLU B 1 66 ? -11.375 0.909 -7.613 1 97.38 66 GLU B O 1
ATOM 5012 N N . ALA B 1 67 ? -10.969 0.08 -5.609 1 96.5 67 ALA B N 1
ATOM 5013 C CA . ALA B 1 67 ? -9.57 0.488 -5.641 1 96.5 67 ALA B CA 1
ATOM 5014 C C . ALA B 1 67 ? -8.812 -0.212 -6.766 1 96.5 67 ALA B C 1
ATOM 5016 O O . ALA B 1 67 ? -8.047 0.422 -7.5 1 96.5 67 ALA B O 1
ATOM 5017 N N . PHE B 1 68 ? -9 -1.491 -6.941 1 97.94 68 PHE B N 1
ATOM 5018 C CA . PHE B 1 68 ? -8.391 -2.283 -8 1 97.94 68 PHE B CA 1
ATOM 5019 C C . PHE B 1 68 ? -8.727 -1.711 -9.367 1 97.94 68 PHE B C 1
ATOM 5021 O O . PHE B 1 68 ? -7.84 -1.499 -10.195 1 97.94 68 PHE B O 1
ATOM 5028 N N . LYS B 1 69 ? -9.922 -1.365 -9.586 1 97.06 69 LYS B N 1
ATOM 5029 C CA . LYS B 1 69 ? -10.422 -0.89 -10.875 1 97.06 69 LYS B CA 1
ATOM 5030 C C . LYS B 1 69 ? -9.914 0.519 -11.172 1 97.06 69 LYS B C 1
ATOM 5032 O O . LYS B 1 69 ? -9.805 0.91 -12.336 1 97.06 69 LYS B O 1
ATOM 5037 N N . SER B 1 70 ? -9.586 1.218 -10.109 1 94.25 70 SER B N 1
ATOM 5038 C CA . SER B 1 70 ? -9.164 2.602 -10.281 1 94.25 70 SER B CA 1
ATOM 5039 C C . SER B 1 70 ? -7.738 2.678 -10.828 1 94.25 70 SER B C 1
ATOM 5041 O O . SER B 1 70 ? -7.305 3.73 -11.305 1 94.25 70 SER B O 1
ATOM 5043 N N . LYS B 1 71 ? -6.926 1.585 -10.695 1 96 71 LYS B N 1
ATOM 5044 C CA . LYS B 1 71 ? -5.559 1.586 -11.195 1 96 71 LYS B CA 1
ATOM 5045 C C . LYS B 1 71 ? -5.535 1.621 -12.727 1 96 71 LYS B C 1
ATOM 5047 O O . LYS B 1 71 ? -6.332 0.942 -13.375 1 96 71 LYS B O 1
ATOM 5052 N N . THR B 1 72 ? -4.586 2.381 -13.344 1 90.94 72 THR B N 1
ATOM 5053 C CA . THR B 1 72 ? -4.613 2.656 -14.781 1 90.94 72 THR B CA 1
ATOM 5054 C C . THR B 1 72 ? -3.727 1.672 -15.531 1 90.94 72 THR B C 1
ATOM 5056 O O . THR B 1 72 ? -3.816 1.562 -16.766 1 90.94 72 THR B O 1
ATOM 5059 N N . SER B 1 73 ? -2.828 0.991 -14.875 1 94.62 73 SER B N 1
ATOM 5060 C CA . SER B 1 73 ? -1.964 0.011 -15.523 1 94.62 73 SER B CA 1
ATOM 5061 C C . SER B 1 73 ? -2.051 -1.347 -14.836 1 94.62 73 SER B C 1
ATOM 5063 O O . SER B 1 73 ? -2.391 -1.428 -13.648 1 94.62 73 SER B O 1
ATOM 5065 N N . GLU B 1 74 ? -1.725 -2.402 -15.531 1 95.88 74 GLU B N 1
ATOM 5066 C CA . GLU B 1 74 ? -1.737 -3.756 -14.984 1 95.88 74 GLU B CA 1
ATOM 5067 C C . GLU B 1 74 ? -0.695 -3.914 -13.883 1 95.88 74 GLU B C 1
ATOM 5069 O O . GLU B 1 74 ? -0.931 -4.609 -12.891 1 95.88 74 GLU B O 1
ATOM 5074 N N . LEU B 1 75 ? 0.4 -3.254 -14.109 1 96.69 75 LEU B N 1
ATOM 5075 C CA . LEU B 1 75 ? 1.445 -3.316 -13.094 1 96.69 75 LEU B CA 1
ATOM 5076 C C . LEU B 1 75 ? 0.973 -2.686 -11.789 1 96.69 75 LEU B C 1
ATOM 5078 O O . LEU B 1 75 ? 1.239 -3.213 -10.703 1 96.69 75 LEU B O 1
ATOM 5082 N N . GLU B 1 76 ? 0.24 -1.572 -11.875 1 97.06 76 GLU B N 1
ATOM 5083 C CA . GLU B 1 76 ? -0.29 -0.928 -10.68 1 97.06 76 GLU B CA 1
ATOM 5084 C C . GLU B 1 76 ? -1.344 -1.801 -10 1 97.06 76 GLU B C 1
ATOM 5086 O O . GLU B 1 76 ? -1.465 -1.798 -8.773 1 97.06 76 GLU B O 1
ATOM 5091 N N . LYS B 1 77 ? -2.127 -2.465 -10.828 1 98 77 LYS B N 1
ATOM 5092 C CA . LYS B 1 77 ? -3.08 -3.42 -10.273 1 98 77 LYS B CA 1
ATOM 5093 C C . LYS B 1 77 ? -2.363 -4.535 -9.516 1 98 77 LYS B C 1
ATOM 5095 O O . LYS B 1 77 ? -2.803 -4.941 -8.438 1 98 77 LYS B O 1
ATOM 5100 N N . TYR B 1 78 ? -1.253 -4.996 -10.07 1 98.19 78 TYR B N 1
ATOM 5101 C CA . TYR B 1 78 ? -0.437 -6.012 -9.414 1 98.19 78 TYR B CA 1
ATOM 5102 C C . TYR B 1 78 ? 0.097 -5.5 -8.078 1 98.19 78 TYR B C 1
ATOM 5104 O O . TYR B 1 78 ? 0.002 -6.188 -7.062 1 98.19 78 TYR B O 1
ATOM 5112 N N . ILE B 1 79 ? 0.666 -4.32 -8.086 1 97.5 79 ILE B N 1
ATOM 5113 C CA . ILE B 1 79 ? 1.246 -3.727 -6.891 1 97.5 79 ILE B CA 1
ATOM 5114 C C . ILE B 1 79 ? 0.172 -3.582 -5.816 1 97.5 79 ILE B C 1
ATOM 5116 O O . ILE B 1 79 ? 0.414 -3.877 -4.641 1 97.5 79 ILE B O 1
ATOM 5120 N N . TYR B 1 80 ? -1.05 -3.174 -6.215 1 97.31 80 TYR B N 1
ATOM 5121 C CA . TYR B 1 80 ? -2.156 -3.029 -5.277 1 97.31 80 TYR B CA 1
ATOM 5122 C C . TYR B 1 80 ? -2.525 -4.371 -4.66 1 97.31 80 TYR B C 1
ATOM 5124 O O . TYR B 1 80 ? -2.707 -4.473 -3.443 1 97.31 80 TYR B O 1
ATOM 5132 N N . MET B 1 81 ? -2.652 -5.363 -5.488 1 98.5 81 MET B N 1
ATOM 5133 C CA . MET B 1 81 ? -3.041 -6.684 -5 1 98.5 81 MET B CA 1
ATOM 5134 C C . MET B 1 81 ? -1.986 -7.246 -4.051 1 98.5 81 MET B C 1
ATOM 5136 O O . MET B 1 81 ? -2.32 -7.879 -3.051 1 98.5 81 MET B O 1
ATOM 5140 N N . ARG B 1 82 ? -0.699 -6.992 -4.336 1 97.69 82 ARG B N 1
ATOM 5141 C CA . ARG B 1 82 ? 0.37 -7.426 -3.443 1 97.69 82 ARG B CA 1
ATOM 5142 C C . ARG B 1 82 ? 0.263 -6.742 -2.086 1 97.69 82 ARG B C 1
ATOM 5144 O O . ARG B 1 82 ? 0.454 -7.379 -1.047 1 97.69 82 ARG B O 1
ATOM 5151 N N . ASP B 1 83 ? -0.032 -5.527 -2.1 1 96.31 83 ASP B N 1
ATOM 5152 C CA . ASP B 1 83 ? -0.187 -4.777 -0.854 1 96.31 83 ASP B CA 1
ATOM 5153 C C . ASP B 1 83 ? -1.355 -5.316 -0.032 1 96.31 83 ASP B C 1
ATOM 5155 O O . ASP B 1 83 ? -1.262 -5.426 1.192 1 96.31 83 ASP B O 1
ATOM 5159 N N . LEU B 1 84 ? -2.477 -5.555 -0.758 1 97.44 84 LEU B N 1
ATOM 5160 C CA . LEU B 1 84 ? -3.643 -6.121 -0.085 1 97.44 84 LEU B CA 1
ATOM 5161 C C . LEU B 1 84 ? -3.311 -7.473 0.532 1 97.44 84 LEU B C 1
ATOM 5163 O O . LEU B 1 84 ? -3.711 -7.762 1.663 1 97.44 84 LEU B O 1
ATOM 5167 N N . GLN B 1 85 ? -2.555 -8.273 -0.193 1 97.56 85 GLN B N 1
ATOM 5168 C CA . GLN B 1 85 ? -2.123 -9.586 0.279 1 97.56 85 GLN B CA 1
ATOM 5169 C C . GLN B 1 85 ? -1.297 -9.469 1.556 1 97.56 85 GLN B C 1
ATOM 5171 O O . GLN B 1 85 ? -1.479 -10.25 2.494 1 97.56 85 GLN B O 1
ATOM 5176 N N . ASP B 1 86 ? -0.464 -8.508 1.608 1 95 86 ASP B N 1
ATOM 5177 C CA . ASP B 1 86 ? 0.457 -8.344 2.727 1 95 86 ASP B CA 1
ATOM 5178 C C . ASP B 1 86 ? -0.21 -7.594 3.879 1 95 86 ASP B C 1
ATOM 5180 O O . ASP B 1 86 ? 0.398 -7.398 4.934 1 95 86 ASP B O 1
ATOM 5184 N N . SER B 1 87 ? -1.47 -7.211 3.725 1 94.56 87 SER B N 1
ATOM 5185 C CA . SER B 1 87 ? -2.188 -6.5 4.777 1 94.56 87 SER B CA 1
ATOM 5186 C C . SER B 1 87 ? -3.312 -7.355 5.352 1 94.56 87 SER B C 1
ATOM 5188 O O . SER B 1 87 ? -3.549 -7.352 6.562 1 94.56 87 SER B O 1
ATOM 5190 N N . ASN B 1 88 ? -4 -8.047 4.465 1 97 88 ASN B N 1
ATOM 5191 C CA . ASN B 1 88 ? -5.164 -8.859 4.809 1 97 88 ASN B CA 1
ATOM 5192 C C . ASN B 1 88 ? -5.348 -10.016 3.834 1 97 88 ASN B C 1
ATOM 5194 O O . ASN B 1 88 ? -6.066 -9.891 2.842 1 97 88 ASN B O 1
ATOM 5198 N N . GLU B 1 89 ? -4.848 -11.18 4.219 1 97.44 89 GLU B N 1
ATOM 5199 C CA . GLU B 1 89 ? -4.852 -12.344 3.338 1 97.44 89 GLU B CA 1
ATOM 5200 C C . GLU B 1 89 ? -6.277 -12.789 3.02 1 97.44 89 GLU B C 1
ATOM 5202 O O . GLU B 1 89 ? -6.59 -13.117 1.872 1 97.44 89 GLU B O 1
ATOM 5207 N N . THR B 1 90 ? -7.129 -12.789 4.023 1 98.31 90 THR B N 1
ATOM 5208 C CA . THR B 1 90 ? -8.492 -13.242 3.803 1 98.31 90 THR B CA 1
ATOM 5209 C C . THR B 1 90 ? -9.203 -12.367 2.773 1 98.31 90 THR B C 1
ATOM 5211 O O . THR B 1 90 ? -9.828 -12.875 1.843 1 98.31 90 THR B O 1
ATOM 5214 N N . LEU B 1 91 ? -9.086 -11.07 2.943 1 98.56 91 LEU B N 1
ATOM 5215 C CA . LEU B 1 91 ? -9.719 -10.133 2.016 1 98.56 91 LEU B CA 1
ATOM 5216 C C . LEU B 1 91 ? -9.117 -10.266 0.62 1 98.56 91 LEU B C 1
ATOM 5218 O O . LEU B 1 91 ? -9.844 -10.227 -0.378 1 98.56 91 LEU B O 1
ATOM 5222 N N . PHE B 1 92 ? -7.816 -10.406 0.55 1 98.69 92 PHE B N 1
ATOM 5223 C CA . PHE B 1 92 ? -7.117 -10.578 -0.718 1 98.69 92 PHE B CA 1
ATOM 5224 C C . PHE B 1 92 ? -7.676 -11.773 -1.481 1 98.69 92 PHE B C 1
ATOM 5226 O O . PHE B 1 92 ? -8.062 -11.648 -2.645 1 98.69 92 PHE B O 1
ATOM 5233 N N . TYR B 1 93 ? -7.766 -12.883 -0.873 1 98.75 93 TYR B N 1
ATOM 5234 C CA . TYR B 1 93 ? -8.203 -14.094 -1.558 1 98.75 93 TYR B CA 1
ATOM 5235 C C . TYR B 1 93 ? -9.703 -14.062 -1.819 1 98.75 93 TYR B C 1
ATOM 5237 O O . TYR B 1 93 ? -10.172 -14.594 -2.828 1 98.75 93 TYR B O 1
ATOM 5245 N N . SER B 1 94 ? -10.453 -13.477 -0.883 1 98.69 94 SER B N 1
ATOM 5246 C CA . SER B 1 94 ? -11.875 -13.297 -1.146 1 98.69 94 SER B CA 1
ATOM 5247 C C . SER B 1 94 ? -12.109 -12.5 -2.426 1 98.69 94 SER B C 1
ATOM 5249 O O . SER B 1 94 ? -12.953 -12.867 -3.244 1 98.69 94 SER B O 1
ATOM 5251 N N . LEU B 1 95 ? -11.367 -11.445 -2.553 1 98.75 95 LEU B N 1
ATOM 5252 C CA . LEU B 1 95 ? -11.477 -10.609 -3.742 1 98.75 95 LEU B CA 1
ATOM 5253 C C . LEU B 1 95 ? -11.016 -11.367 -4.984 1 98.75 95 LEU B C 1
ATOM 5255 O O . LEU B 1 95 ? -11.688 -11.344 -6.016 1 98.75 95 LEU B O 1
ATOM 5259 N N . LEU B 1 96 ? -9.875 -12 -4.898 1 98.56 96 LEU B N 1
ATOM 5260 C CA . LEU B 1 96 ? -9.32 -12.766 -6.004 1 98.56 96 LEU B CA 1
ATOM 5261 C C . LEU B 1 96 ? -10.297 -13.836 -6.473 1 98.56 96 LEU B C 1
ATOM 5263 O O . LEU B 1 96 ? -10.555 -13.969 -7.672 1 98.56 96 LEU B O 1
ATOM 5267 N N . CYS B 1 97 ? -10.875 -14.57 -5.609 1 98 97 CYS B N 1
ATOM 5268 C CA . CYS B 1 97 ? -11.789 -15.656 -5.945 1 98 97 CYS B CA 1
ATOM 5269 C C . CYS B 1 97 ? -13.07 -15.117 -6.574 1 98 97 CYS B C 1
ATOM 5271 O O . CYS B 1 97 ? -13.594 -15.703 -7.523 1 98 97 CYS B O 1
ATOM 5273 N N . GLU B 1 98 ? -13.555 -14.008 -6.035 1 97.56 98 GLU B N 1
ATOM 5274 C CA . GLU B 1 98 ? -14.797 -13.43 -6.551 1 97.56 98 GLU B CA 1
ATOM 5275 C C . GLU B 1 98 ? -14.625 -12.953 -7.992 1 97.56 98 GLU B C 1
ATOM 5277 O O . GLU B 1 98 ? -15.562 -13.023 -8.789 1 97.56 98 GLU B O 1
ATOM 5282 N N . HIS B 1 99 ? -13.484 -12.5 -8.328 1 97.44 99 HIS B N 1
ATOM 5283 C CA . HIS B 1 99 ? -13.195 -11.984 -9.656 1 97.44 99 HIS B CA 1
ATOM 5284 C C . HIS B 1 99 ? -12 -12.703 -10.273 1 97.44 99 HIS B C 1
ATOM 5286 O O . HIS B 1 99 ? -11.078 -12.055 -10.789 1 97.44 99 HIS B O 1
ATOM 5292 N N . ILE B 1 100 ? -12.023 -13.969 -10.25 1 96.62 100 ILE B N 1
ATOM 5293 C CA . ILE B 1 100 ? -10.844 -14.766 -10.555 1 96.62 100 ILE B CA 1
ATOM 5294 C C . ILE B 1 100 ? -10.461 -14.594 -12.023 1 96.62 100 ILE B C 1
ATOM 5296 O O . ILE B 1 100 ? -9.281 -14.516 -12.352 1 96.62 100 ILE B O 1
ATOM 5300 N N . THR B 1 101 ? -11.359 -14.453 -12.984 1 93.75 101 THR B N 1
ATOM 5301 C CA . THR B 1 101 ? -11.078 -14.32 -14.406 1 93.75 101 THR B CA 1
ATOM 5302 C C . THR B 1 101 ? -10.352 -13.016 -14.695 1 93.75 101 THR B C 1
ATOM 5304 O O . THR B 1 101 ? -9.484 -12.953 -15.57 1 93.75 101 THR B O 1
ATOM 5307 N N . GLU B 1 102 ? -10.719 -12.055 -13.914 1 94.81 102 GLU B N 1
ATOM 5308 C CA . GLU B 1 102 ? -10.141 -10.727 -14.125 1 94.81 102 GLU B CA 1
ATOM 5309 C C . GLU B 1 102 ? -8.812 -10.578 -13.383 1 94.81 102 GLU B C 1
ATOM 5311 O O . GLU B 1 102 ? -7.887 -9.938 -13.891 1 94.81 102 GLU B O 1
ATOM 5316 N N . ILE B 1 103 ? -8.695 -11.164 -12.195 1 97.69 103 ILE B N 1
ATOM 5317 C CA . ILE B 1 103 ? -7.602 -10.812 -11.297 1 97.69 103 ILE B CA 1
ATOM 5318 C C . ILE B 1 103 ? -6.492 -11.852 -11.406 1 97.69 103 ILE B C 1
ATOM 5320 O O . ILE B 1 103 ? -5.312 -11.539 -11.219 1 97.69 103 ILE B O 1
ATOM 5324 N N . MET B 1 104 ? -6.781 -13.031 -11.781 1 95.94 104 MET B N 1
ATOM 5325 C CA . MET B 1 104 ? -5.758 -14.07 -11.867 1 95.94 104 MET B CA 1
ATOM 5326 C C . MET B 1 104 ? -4.641 -13.656 -12.82 1 95.94 104 MET B C 1
ATOM 5328 O O . MET B 1 104 ? -3.459 -13.758 -12.484 1 95.94 104 MET B O 1
ATOM 5332 N N . PRO B 1 105 ? -4.969 -13.078 -14.008 1 92.69 105 PRO B N 1
ATOM 5333 C CA . PRO B 1 105 ? -3.9 -12.664 -14.93 1 92.69 105 PRO B CA 1
ATOM 5334 C C . PRO B 1 105 ? -3.053 -11.523 -14.367 1 92.69 105 PRO B C 1
ATOM 5336 O O . PRO B 1 105 ? -1.982 -11.227 -14.906 1 92.69 105 PRO B O 1
ATOM 5339 N N . ILE B 1 106 ? -3.543 -10.906 -13.297 1 96.44 106 ILE B N 1
ATOM 5340 C CA . ILE B 1 106 ? -2.807 -9.812 -12.672 1 96.44 106 ILE B CA 1
ATOM 5341 C C . ILE B 1 106 ? -1.812 -10.375 -11.656 1 96.44 106 ILE B C 1
ATOM 5343 O O . ILE B 1 106 ? -0.637 -10 -11.656 1 96.44 106 ILE B O 1
ATOM 5347 N N . VAL B 1 107 ? -2.219 -11.328 -10.82 1 96.62 107 VAL B N 1
ATOM 5348 C CA . VAL B 1 107 ? -1.39 -11.82 -9.719 1 96.62 107 VAL B CA 1
ATOM 5349 C C . VAL B 1 107 ? -0.482 -12.938 -10.219 1 96.62 107 VAL B C 1
ATOM 5351 O O . VAL B 1 107 ? 0.463 -13.336 -9.531 1 96.62 107 VAL B O 1
ATOM 5354 N N . TYR B 1 108 ? -0.739 -13.375 -11.359 1 91.75 108 TYR B N 1
ATOM 5355 C CA . TYR B 1 108 ? 0.025 -14.422 -12.031 1 91.75 108 TYR B CA 1
ATOM 5356 C C . TYR B 1 108 ? 0.33 -14.031 -13.469 1 91.75 108 TYR B C 1
ATOM 5358 O O . TYR B 1 108 ? 0.496 -12.844 -13.773 1 91.75 108 TYR B O 1
ATOM 5366 N N . THR B 1 109 ? 0.729 -15.102 -14.359 1 87.5 109 THR B N 1
ATOM 5367 C CA . THR B 1 109 ? 1.004 -14.781 -15.758 1 87.5 109 THR B CA 1
ATOM 5368 C C . THR B 1 109 ? -0.231 -14.188 -16.438 1 87.5 109 THR B C 1
ATOM 5370 O O . THR B 1 109 ? -1.355 -14.617 -16.156 1 87.5 109 THR B O 1
ATOM 5373 N N . PRO B 1 110 ? -0.073 -13.125 -17.141 1 88.12 110 PRO B N 1
ATOM 5374 C CA . PRO B 1 110 ? 1.206 -12.664 -17.688 1 88.12 110 PRO B CA 1
ATOM 5375 C C . PRO B 1 110 ? 1.781 -11.477 -16.906 1 88.12 110 PRO B C 1
ATOM 5377 O O . PRO B 1 110 ? 2.969 -11.172 -17.047 1 88.12 110 PRO B O 1
ATOM 5380 N N . VAL B 1 111 ? 1.03 -10.797 -16.078 1 93.25 111 VAL B N 1
ATOM 5381 C CA . VAL B 1 111 ? 1.448 -9.523 -15.5 1 93.25 111 VAL B CA 1
ATOM 5382 C C . VAL B 1 111 ? 2.596 -9.75 -14.516 1 93.25 111 VAL B C 1
ATOM 5384 O O . VAL B 1 111 ? 3.484 -8.906 -14.391 1 93.25 111 VAL B O 1
ATOM 5387 N N . VAL B 1 112 ? 2.643 -10.906 -13.891 1 94.06 112 VAL B N 1
ATOM 5388 C CA . VAL B 1 112 ? 3.695 -11.234 -12.938 1 94.06 112 VAL B CA 1
ATOM 5389 C C . VAL B 1 112 ? 5.059 -11.148 -13.617 1 94.06 112 VAL B C 1
ATOM 5391 O O . VAL B 1 112 ? 6.062 -10.844 -12.977 1 94.06 112 VAL B O 1
ATOM 5394 N N . GLY B 1 113 ? 5.09 -11.453 -14.953 1 92.38 113 GLY B N 1
ATOM 5395 C CA . GLY B 1 113 ? 6.336 -11.297 -15.688 1 92.38 113 GLY B CA 1
ATOM 5396 C C . GLY B 1 113 ? 6.902 -9.898 -15.617 1 92.38 113 GLY B C 1
ATOM 5397 O O . GLY B 1 113 ? 8.086 -9.711 -15.312 1 92.38 113 GLY B O 1
ATOM 5398 N N . SER B 1 114 ? 6.047 -8.953 -15.859 1 93.69 114 SER B N 1
ATOM 5399 C CA . SER B 1 114 ? 6.449 -7.551 -15.758 1 93.69 114 SER B CA 1
ATOM 5400 C C . SER B 1 114 ? 6.852 -7.195 -14.328 1 93.69 114 SER B C 1
ATOM 5402 O O . SER B 1 114 ? 7.789 -6.426 -14.109 1 93.69 114 SER B O 1
ATOM 5404 N N . ALA B 1 115 ? 6.141 -7.738 -13.43 1 96.5 115 ALA B N 1
ATOM 5405 C CA . ALA B 1 115 ? 6.457 -7.504 -12.016 1 96.5 115 ALA B CA 1
ATOM 5406 C C . ALA B 1 115 ? 7.84 -8.047 -11.664 1 96.5 115 ALA B C 1
ATOM 5408 O O . ALA B 1 115 ? 8.578 -7.438 -10.891 1 96.5 115 ALA B O 1
ATOM 5409 N N . CYS B 1 116 ? 8.195 -9.18 -12.188 1 97.19 116 CYS B N 1
ATOM 5410 C CA . CYS B 1 116 ? 9.516 -9.758 -11.953 1 97.19 116 CYS B CA 1
ATOM 5411 C C . CYS B 1 116 ? 10.609 -8.875 -12.531 1 97.19 116 CYS B C 1
ATOM 5413 O O . CYS B 1 116 ? 11.641 -8.664 -11.891 1 97.19 116 CYS B O 1
ATOM 5415 N N . GLN B 1 117 ? 10.352 -8.367 -13.734 1 96.38 117 GLN B N 1
ATOM 5416 C CA . GLN B 1 117 ? 11.328 -7.492 -14.391 1 96.38 117 GLN B CA 1
ATOM 5417 C C . GLN B 1 117 ? 11.555 -6.223 -13.578 1 96.38 117 GLN B C 1
ATOM 5419 O O . GLN B 1 117 ? 12.672 -5.691 -13.547 1 96.38 117 GLN B O 1
ATOM 5424 N N . ARG B 1 118 ? 10.539 -5.781 -12.953 1 96.69 118 ARG B N 1
ATOM 5425 C CA . ARG B 1 118 ? 10.594 -4.512 -12.234 1 96.69 118 ARG B CA 1
ATOM 5426 C C . ARG B 1 118 ? 10.648 -4.738 -10.727 1 96.69 118 ARG B C 1
ATOM 5428 O O . ARG B 1 118 ? 10.461 -3.801 -9.945 1 96.69 118 ARG B O 1
ATOM 5435 N N . PHE B 1 119 ? 10.953 -5.812 -10.289 1 97.5 119 PHE B N 1
ATOM 5436 C CA . PHE B 1 119 ? 10.82 -6.246 -8.898 1 97.5 119 PHE B CA 1
ATOM 5437 C C . PHE B 1 119 ? 11.547 -5.285 -7.961 1 97.5 119 PHE B C 1
ATOM 5439 O O . PHE B 1 119 ? 10.961 -4.801 -6.992 1 97.5 119 PHE B O 1
ATOM 5446 N N . SER B 1 120 ? 12.758 -4.98 -8.273 1 97.5 120 SER B N 1
ATOM 5447 C CA . SER B 1 120 ? 13.578 -4.141 -7.398 1 97.5 120 SER B CA 1
ATOM 5448 C C . SER B 1 120 ? 13.008 -2.73 -7.297 1 97.5 120 SER B C 1
ATOM 5450 O O . SER B 1 120 ? 13.133 -2.078 -6.258 1 97.5 120 SER B O 1
ATOM 5452 N N . HIS B 1 121 ? 12.359 -2.295 -8.32 1 96.88 121 HIS B N 1
ATOM 5453 C CA . HIS B 1 121 ? 11.844 -0.932 -8.391 1 96.88 121 HIS B CA 1
ATOM 5454 C C . HIS B 1 121 ? 10.484 -0.825 -7.727 1 96.88 121 HIS B C 1
ATOM 5456 O O . HIS B 1 121 ? 10.078 0.261 -7.301 1 96.88 121 HIS B O 1
ATOM 5462 N N . ILE B 1 122 ? 9.781 -1.926 -7.609 1 96.31 122 ILE B N 1
ATOM 5463 C CA . ILE B 1 122 ? 8.438 -1.858 -7.027 1 96.31 122 ILE B CA 1
ATOM 5464 C C . ILE B 1 122 ? 8.422 -2.574 -5.68 1 96.31 122 ILE B C 1
ATOM 5466 O O . ILE B 1 122 ? 7.355 -2.871 -5.141 1 96.31 122 ILE B O 1
ATOM 5470 N N . TYR B 1 123 ? 9.648 -2.879 -5.141 1 95.75 123 TYR B N 1
ATOM 5471 C CA . TYR B 1 123 ? 9.734 -3.562 -3.855 1 95.75 123 TYR B CA 1
ATOM 5472 C C . TYR B 1 123 ? 9.156 -2.703 -2.738 1 95.75 123 TYR B C 1
ATOM 5474 O O . TYR B 1 123 ? 9.531 -1.54 -2.582 1 95.75 123 TYR B O 1
ATOM 5482 N N . ARG B 1 124 ? 8.203 -3.291 -1.945 1 90.5 124 ARG B N 1
ATOM 5483 C CA . ARG B 1 124 ? 7.59 -2.576 -0.831 1 90.5 124 ARG B CA 1
ATOM 5484 C C . ARG B 1 124 ? 7.824 -3.312 0.485 1 90.5 124 ARG B C 1
ATOM 5486 O O . ARG B 1 124 ? 8.266 -2.715 1.468 1 90.5 124 ARG B O 1
ATOM 5493 N N . ARG B 1 125 ? 7.445 -4.645 0.476 1 89.88 125 ARG B N 1
ATOM 5494 C CA . ARG B 1 125 ? 7.555 -5.508 1.646 1 89.88 125 ARG B CA 1
ATOM 5495 C C . ARG B 1 125 ? 8.016 -6.906 1.252 1 89.88 125 ARG B C 1
ATOM 5497 O O . ARG B 1 125 ? 7.703 -7.383 0.158 1 89.88 125 ARG B O 1
ATOM 5504 N N . PRO B 1 126 ? 8.656 -7.43 2.127 1 88.38 126 PRO B N 1
ATOM 5505 C CA . PRO B 1 126 ? 9.117 -8.773 1.78 1 88.38 126 PRO B CA 1
ATOM 5506 C C . PRO B 1 126 ? 8.023 -9.828 1.916 1 88.38 126 PRO B C 1
ATOM 5508 O O . PRO B 1 126 ? 7.121 -9.688 2.744 1 88.38 126 PRO B O 1
ATOM 5511 N N . ARG B 1 127 ? 8.031 -10.812 1.162 1 93.62 127 ARG B N 1
ATOM 5512 C CA . ARG B 1 127 ? 7.215 -12.016 1.255 1 93.62 127 ARG B CA 1
ATOM 5513 C C . ARG B 1 127 ? 8.023 -13.258 0.889 1 93.62 127 ARG B C 1
ATOM 5515 O O . ARG B 1 127 ? 8.727 -13.273 -0.125 1 93.62 127 ARG B O 1
ATOM 5522 N N . GLY B 1 128 ? 7.895 -14.195 1.73 1 96 128 GLY B N 1
ATOM 5523 C CA . GLY B 1 128 ? 8.641 -15.422 1.522 1 96 128 GLY B CA 1
ATOM 5524 C C . GLY B 1 128 ? 10.062 -15.352 2.035 1 96 128 GLY B C 1
ATOM 5525 O O . GLY B 1 128 ? 10.352 -14.625 2.984 1 96 128 GLY B O 1
ATOM 5526 N N . LEU B 1 129 ? 10.914 -16.281 1.492 1 98.06 129 LEU B N 1
ATOM 5527 C CA . LEU B 1 129 ? 12.297 -16.375 1.936 1 98.06 129 LEU B CA 1
ATOM 5528 C C . LEU B 1 129 ? 13.258 -16.125 0.777 1 98.06 129 LEU B C 1
ATOM 5530 O O . LEU B 1 129 ? 13.102 -16.703 -0.3 1 98.06 129 LEU B O 1
ATOM 5534 N N . PHE B 1 130 ? 14.133 -15.211 0.997 1 97.81 130 PHE B N 1
ATOM 5535 C CA . PHE B 1 130 ? 15.297 -15.055 0.134 1 97.81 130 PHE B CA 1
ATOM 5536 C C . PHE B 1 130 ? 16.5 -15.773 0.718 1 97.81 130 PHE B C 1
ATOM 5538 O O . PHE B 1 130 ? 17.047 -15.352 1.739 1 97.81 130 PHE B O 1
ATOM 5545 N N . ILE B 1 131 ? 16.891 -16.781 0.087 1 98.25 131 ILE B N 1
ATOM 5546 C CA . ILE B 1 131 ? 18.078 -17.5 0.511 1 98.25 131 ILE B CA 1
ATOM 5547 C C . ILE B 1 131 ? 19.203 -17.266 -0.494 1 98.25 131 ILE B C 1
ATOM 5549 O O . ILE B 1 131 ? 19.219 -17.859 -1.569 1 98.25 131 ILE B O 1
ATOM 5553 N N . SER B 1 132 ? 20.125 -16.484 -0.117 1 98 132 SER B N 1
ATOM 5554 C CA . SER B 1 132 ? 21.219 -16.141 -1.019 1 98 132 SER B CA 1
ATOM 5555 C C . SER B 1 132 ? 22.453 -17 -0.756 1 98 132 SER B C 1
ATOM 5557 O O . SER B 1 132 ? 22.656 -17.469 0.363 1 98 132 SER B O 1
ATOM 5559 N N . TYR B 1 133 ? 23.266 -17.141 -1.757 1 98.25 133 TYR B N 1
ATOM 5560 C CA . TYR B 1 133 ? 24.438 -17.984 -1.689 1 98.25 133 TYR B CA 1
ATOM 5561 C C . TYR B 1 133 ? 25.375 -17.547 -0.573 1 98.25 133 TYR B C 1
ATOM 5563 O O . TYR B 1 133 ? 25.906 -18.375 0.171 1 98.25 133 TYR B O 1
ATOM 5571 N N . PRO B 1 134 ? 25.594 -16.219 -0.376 1 96.75 134 PRO B N 1
ATOM 5572 C CA . PRO B 1 134 ? 26.5 -15.82 0.712 1 96.75 134 PRO B CA 1
ATOM 5573 C C . PRO B 1 134 ? 25.969 -16.219 2.088 1 96.75 134 PRO B C 1
ATOM 5575 O O . PRO B 1 134 ? 26.75 -16.312 3.043 1 96.75 134 PRO B O 1
ATOM 5578 N N . ASN B 1 135 ? 24.703 -16.453 2.189 1 95.56 135 ASN B N 1
ATOM 5579 C CA . ASN B 1 135 ? 24.094 -16.812 3.467 1 95.56 135 ASN B CA 1
ATOM 5580 C C . ASN B 1 135 ? 23.766 -18.312 3.529 1 95.56 135 ASN B C 1
ATOM 5582 O O . ASN B 1 135 ? 22.891 -18.734 4.293 1 95.56 135 ASN B O 1
ATOM 5586 N N . ARG B 1 136 ? 24.406 -19.109 2.762 1 97.19 136 ARG B N 1
ATOM 5587 C CA . ARG B 1 136 ? 24.125 -20.531 2.617 1 97.19 136 ARG B CA 1
ATOM 5588 C C . ARG B 1 136 ? 24.297 -21.266 3.945 1 97.19 136 ARG B C 1
ATOM 5590 O O . ARG B 1 136 ? 23.609 -22.25 4.203 1 97.19 136 ARG B O 1
ATOM 5597 N N . ASP B 1 137 ? 25.094 -20.734 4.836 1 96.56 137 ASP B N 1
ATOM 5598 C CA . ASP B 1 137 ? 25.359 -21.391 6.117 1 96.56 137 ASP B CA 1
ATOM 5599 C C . ASP B 1 137 ? 24.266 -21.062 7.137 1 96.56 137 ASP B C 1
ATOM 5601 O O . ASP B 1 137 ? 24.266 -21.594 8.242 1 96.56 137 ASP B O 1
ATOM 5605 N N . LYS B 1 138 ? 23.328 -20.25 6.77 1 95.88 138 LYS B N 1
ATOM 5606 C CA . LYS B 1 138 ? 22.297 -19.812 7.703 1 95.88 138 LYS B CA 1
ATOM 5607 C C . LYS B 1 138 ? 20.938 -20.438 7.375 1 95.88 138 LYS B C 1
ATOM 5609 O O . LYS B 1 138 ? 19.938 -20.125 8.008 1 95.88 138 LYS B O 1
ATOM 5614 N N . ILE B 1 139 ? 20.875 -21.359 6.449 1 98 139 ILE B N 1
ATOM 5615 C CA . ILE B 1 139 ? 19.625 -21.906 5.938 1 98 139 ILE B CA 1
ATOM 5616 C C . ILE B 1 139 ? 18.859 -22.578 7.074 1 98 139 ILE B C 1
ATOM 5618 O O . ILE B 1 139 ? 17.656 -22.328 7.254 1 98 139 ILE B O 1
ATOM 5622 N N . ASP B 1 140 ? 19.531 -23.375 7.91 1 97.38 140 ASP B N 1
ATOM 5623 C CA . ASP B 1 140 ? 18.891 -24.047 9.023 1 97.38 140 ASP B CA 1
ATOM 5624 C C . ASP B 1 140 ? 18.297 -23.047 10.008 1 97.38 140 ASP B C 1
ATOM 5626 O O . ASP B 1 140 ? 17.172 -23.219 10.484 1 97.38 140 ASP B O 1
ATOM 5630 N N . MET B 1 141 ? 19.078 -22.062 10.273 1 95.56 141 MET B N 1
ATOM 5631 C CA . MET B 1 141 ? 18.625 -21.031 11.195 1 95.56 141 MET B CA 1
ATOM 5632 C C . MET B 1 141 ? 17.391 -20.312 10.648 1 95.56 141 MET B C 1
ATOM 5634 O O . MET B 1 141 ? 16.438 -20.078 11.383 1 95.56 141 MET B O 1
ATOM 5638 N N . ILE B 1 142 ? 17.406 -20 9.375 1 96 142 ILE B N 1
ATOM 5639 C CA . ILE B 1 142 ? 16.297 -19.297 8.727 1 96 142 ILE B CA 1
ATOM 5640 C C . ILE B 1 142 ? 15.031 -20.141 8.797 1 96 142 ILE B C 1
ATOM 5642 O O . ILE B 1 142 ? 13.977 -19.641 9.195 1 96 142 ILE B O 1
ATOM 5646 N N . LEU B 1 143 ? 15.117 -21.375 8.516 1 97 143 LEU B N 1
ATOM 5647 C CA . LEU B 1 143 ? 13.961 -22.266 8.406 1 97 143 LEU B CA 1
ATOM 5648 C C . LEU B 1 143 ? 13.438 -22.641 9.789 1 97 143 LEU B C 1
ATOM 5650 O O . LEU B 1 143 ? 12.305 -23.125 9.914 1 97 143 LEU B O 1
ATOM 5654 N N . ALA B 1 144 ? 14.227 -22.406 10.836 1 95.12 144 ALA B N 1
ATOM 5655 C CA . ALA B 1 144 ? 13.859 -22.812 12.188 1 95.12 144 ALA B CA 1
ATOM 5656 C C . ALA B 1 144 ? 12.805 -21.859 12.766 1 95.12 144 ALA B C 1
ATOM 5658 O O . ALA B 1 144 ? 12.203 -22.156 13.805 1 95.12 144 ALA B O 1
ATOM 5659 N N . ASN B 1 145 ? 12.523 -20.812 12.109 1 92.5 145 ASN B N 1
ATOM 5660 C CA . ASN B 1 145 ? 11.547 -19.844 12.594 1 92.5 145 ASN B CA 1
ATOM 5661 C C . ASN B 1 145 ? 10.18 -20.484 12.797 1 92.5 145 ASN B C 1
ATOM 5663 O O . ASN B 1 145 ? 9.625 -21.094 11.883 1 92.5 145 ASN B O 1
ATOM 5667 N N . PRO B 1 146 ? 9.578 -20.219 13.984 1 91.5 146 PRO B N 1
ATOM 5668 C CA . PRO B 1 146 ? 8.289 -20.859 14.297 1 91.5 146 PRO B CA 1
ATOM 5669 C C . PRO B 1 146 ? 7.172 -20.406 13.359 1 91.5 146 PRO B C 1
ATOM 5671 O O . PRO B 1 146 ? 6.164 -21.109 13.211 1 91.5 146 PRO B O 1
ATOM 5674 N N . ARG B 1 147 ? 7.336 -19.375 12.703 1 89.06 147 ARG B N 1
ATOM 5675 C CA . ARG B 1 147 ? 6.32 -18.875 11.789 1 89.06 147 ARG B CA 1
ATOM 5676 C C . ARG B 1 147 ? 6.082 -19.844 10.641 1 89.06 147 ARG B C 1
ATOM 5678 O O . ARG B 1 147 ? 5.031 -19.812 10 1 89.06 147 ARG B O 1
ATOM 5685 N N . PHE B 1 148 ? 7.016 -20.734 10.453 1 94.69 148 PHE B N 1
ATOM 5686 C CA . PHE B 1 148 ? 6.918 -21.656 9.328 1 94.69 148 PHE B CA 1
ATOM 5687 C C . PHE B 1 148 ? 6.441 -23.031 9.789 1 94.69 148 PHE B C 1
ATOM 5689 O O . PHE B 1 148 ? 6.465 -24 9.016 1 94.69 148 PHE B O 1
ATOM 5696 N N . ASP B 1 149 ? 5.934 -23.109 10.992 1 94.12 149 ASP B N 1
ATOM 5697 C CA . ASP B 1 149 ? 5.562 -24.391 11.578 1 94.12 149 ASP B CA 1
ATOM 5698 C C . ASP B 1 149 ? 4.453 -25.062 10.773 1 94.12 149 ASP B C 1
ATOM 5700 O O . ASP B 1 149 ? 4.371 -26.281 10.727 1 94.12 149 ASP B O 1
ATOM 5704 N N . ASN B 1 150 ? 3.641 -24.281 10.07 1 93.56 150 ASN B N 1
ATOM 5705 C CA . ASN B 1 150 ? 2.463 -24.859 9.422 1 93.56 150 ASN B CA 1
ATOM 5706 C C . ASN B 1 150 ? 2.662 -24.969 7.91 1 93.56 150 ASN B C 1
ATOM 5708 O O . ASN B 1 150 ? 1.719 -25.281 7.18 1 93.56 150 ASN B O 1
ATOM 5712 N N . VAL B 1 151 ? 3.857 -24.781 7.453 1 97.19 151 VAL B N 1
ATOM 5713 C CA . VAL B 1 151 ? 4.117 -24.812 6.02 1 97.19 151 VAL B CA 1
ATOM 5714 C C . VAL B 1 151 ? 4.012 -26.234 5.5 1 97.19 151 VAL B C 1
ATOM 5716 O O . VAL B 1 151 ? 4.586 -27.156 6.082 1 97.19 151 VAL B O 1
ATOM 5719 N N . LYS B 1 152 ? 3.236 -26.359 4.406 1 98.19 152 LYS B N 1
ATOM 5720 C CA . LYS B 1 152 ? 3.033 -27.672 3.791 1 98.19 152 LYS B CA 1
ATOM 5721 C C . LYS B 1 152 ? 3.477 -27.672 2.332 1 98.19 152 LYS B C 1
ATOM 5723 O O . LYS B 1 152 ? 3.709 -28.719 1.746 1 98.19 152 LYS B O 1
ATOM 5728 N N . ALA B 1 153 ? 3.553 -26.531 1.744 1 98.75 153 ALA B N 1
ATOM 5729 C CA . ALA B 1 153 ? 3.943 -26.422 0.341 1 98.75 153 ALA B CA 1
ATOM 5730 C C . ALA B 1 153 ? 4.938 -25.281 0.137 1 98.75 153 ALA B C 1
ATOM 5732 O O . ALA B 1 153 ? 4.742 -24.172 0.656 1 98.75 153 ALA B O 1
ATOM 5733 N N . ILE B 1 154 ? 5.988 -25.531 -0.529 1 98.88 154 ILE B N 1
ATOM 5734 C CA . ILE B 1 154 ? 6.996 -24.547 -0.904 1 98.88 154 ILE B CA 1
ATOM 5735 C C . ILE B 1 154 ? 7.125 -24.5 -2.426 1 98.88 154 ILE B C 1
ATOM 5737 O O . ILE B 1 154 ? 7.16 -25.531 -3.088 1 98.88 154 ILE B O 1
ATOM 5741 N N . VAL B 1 155 ? 7.043 -23.359 -3.012 1 98.88 155 VAL B N 1
ATOM 5742 C CA . VAL B 1 155 ? 7.445 -23.125 -4.395 1 98.88 155 VAL B CA 1
ATOM 5743 C C . VAL B 1 155 ? 8.781 -22.375 -4.422 1 98.88 155 VAL B C 1
ATOM 5745 O O . VAL B 1 155 ? 8.945 -21.375 -3.725 1 98.88 155 VAL B O 1
ATOM 5748 N N . VAL B 1 156 ? 9.742 -22.938 -5.176 1 98.81 156 VAL B N 1
ATOM 5749 C CA . VAL B 1 156 ? 11.086 -22.375 -5.16 1 98.81 156 VAL B CA 1
ATOM 5750 C C . VAL B 1 156 ? 11.539 -22.078 -6.59 1 98.81 156 VAL B C 1
ATOM 5752 O O . VAL B 1 156 ? 11.211 -22.812 -7.52 1 98.81 156 VAL B O 1
ATOM 5755 N N . SER B 1 157 ? 12.188 -20.984 -6.789 1 98.5 157 SER B N 1
ATOM 5756 C CA . SER B 1 157 ? 12.844 -20.594 -8.031 1 98.5 157 SER B CA 1
ATOM 5757 C C . SER B 1 157 ? 14.242 -20.047 -7.773 1 98.5 157 SER B C 1
ATOM 5759 O O . SER B 1 157 ? 14.539 -19.578 -6.672 1 98.5 157 SER B O 1
ATOM 5761 N N . ASP B 1 158 ? 15.109 -20.188 -8.727 1 98.25 158 ASP B N 1
ATOM 5762 C CA . ASP B 1 158 ? 16.391 -19.5 -8.633 1 98.25 158 ASP B CA 1
ATOM 5763 C C . ASP B 1 158 ? 16.438 -18.266 -9.523 1 98.25 158 ASP B C 1
ATOM 5765 O O . ASP B 1 158 ? 17.484 -17.641 -9.688 1 98.25 158 ASP B O 1
ATOM 5769 N N . GLY B 1 159 ? 15.344 -17.969 -10.188 1 97.38 159 GLY B N 1
ATOM 5770 C CA . GLY B 1 159 ? 15.148 -16.734 -10.922 1 97.38 159 GLY B CA 1
ATOM 5771 C C . GLY B 1 159 ? 15.828 -16.734 -12.281 1 97.38 159 GLY B C 1
ATOM 5772 O O . GLY B 1 159 ? 15.875 -15.695 -12.953 1 97.38 159 GLY B O 1
ATOM 5773 N N . GLU B 1 160 ? 16.25 -17.859 -12.797 1 96.5 160 GLU B N 1
ATOM 5774 C CA . GLU B 1 160 ? 17.125 -17.859 -13.969 1 96.5 160 GLU B CA 1
ATOM 5775 C C . GLU B 1 160 ? 16.312 -17.859 -15.258 1 96.5 160 GLU B C 1
ATOM 5777 O O . GLU B 1 160 ? 16.75 -17.281 -16.266 1 96.5 160 GLU B O 1
ATOM 5782 N N . ARG B 1 161 ? 15.227 -18.516 -15.289 1 92.88 161 ARG B N 1
ATOM 5783 C CA . ARG B 1 161 ? 14.453 -18.609 -16.516 1 92.88 161 ARG B CA 1
ATOM 5784 C C . ARG B 1 161 ? 12.992 -18.266 -16.281 1 92.88 161 ARG B C 1
ATOM 5786 O O . ARG B 1 161 ? 12.102 -19.094 -16.484 1 92.88 161 ARG B O 1
ATOM 5793 N N . ILE B 1 162 ? 12.812 -17 -15.969 1 92.69 162 ILE B N 1
ATOM 5794 C CA . ILE B 1 162 ? 11.477 -16.516 -15.641 1 92.69 162 ILE B CA 1
ATOM 5795 C C . ILE B 1 162 ? 10.656 -16.344 -16.922 1 92.69 162 ILE B C 1
ATOM 5797 O O . ILE B 1 162 ? 10.867 -15.398 -17.672 1 92.69 162 ILE B O 1
ATOM 5801 N N . LEU B 1 163 ? 9.719 -17.281 -17.062 1 82 163 LEU B N 1
ATOM 5802 C CA . LEU B 1 163 ? 8.875 -17.234 -18.25 1 82 163 LEU B CA 1
ATOM 5803 C C . LEU B 1 163 ? 9.719 -17.078 -19.516 1 82 163 LEU B C 1
ATOM 5805 O O . LEU B 1 163 ? 10.727 -17.781 -19.672 1 82 163 LEU B O 1
ATOM 5809 N N . GLY B 1 164 ? 9.359 -16.297 -20.391 1 76.44 164 GLY B N 1
ATOM 5810 C CA . GLY B 1 164 ? 10.141 -16.016 -21.594 1 76.44 164 GLY B CA 1
ATOM 5811 C C . GLY B 1 164 ? 11.07 -14.82 -21.422 1 76.44 164 GLY B C 1
ATOM 5812 O O . GLY B 1 164 ? 11.703 -14.383 -22.391 1 76.44 164 GLY B O 1
ATOM 5813 N N . LEU B 1 165 ? 11.289 -14.414 -20.156 1 85.75 165 LEU B N 1
ATOM 5814 C CA . LEU B 1 165 ? 12.008 -13.164 -19.891 1 85.75 165 LEU B CA 1
ATOM 5815 C C . LEU B 1 165 ? 13.469 -13.438 -19.547 1 85.75 165 LEU B C 1
ATOM 5817 O O . LEU B 1 165 ? 14.297 -12.523 -19.578 1 85.75 165 LEU B O 1
ATOM 5821 N N . GLY B 1 166 ? 13.75 -14.695 -19.203 1 90.69 166 GLY B N 1
ATOM 5822 C CA . GLY B 1 166 ? 15.133 -15.055 -18.906 1 90.69 166 GLY B CA 1
ATOM 5823 C C . GLY B 1 166 ? 15.508 -14.797 -17.453 1 90.69 166 GLY B C 1
ATOM 5824 O O . GLY B 1 166 ? 14.703 -15.039 -16.547 1 90.69 166 GLY B O 1
ATOM 5825 N N . ASP B 1 167 ? 16.766 -14.438 -17.281 1 96.88 167 ASP B N 1
ATOM 5826 C CA . ASP B 1 167 ? 17.344 -14.281 -15.953 1 96.88 167 ASP B CA 1
ATOM 5827 C C . ASP B 1 167 ? 16.859 -12.992 -15.289 1 96.88 167 ASP B C 1
ATOM 5829 O O . ASP B 1 167 ? 17.188 -11.891 -15.75 1 96.88 167 ASP B O 1
ATOM 5833 N N . GLN B 1 168 ? 16.156 -13.164 -14.133 1 97.56 168 GLN B N 1
ATOM 5834 C CA . GLN B 1 168 ? 15.633 -11.984 -13.445 1 97.56 168 GLN B CA 1
ATOM 5835 C C . GLN B 1 168 ? 16.156 -11.906 -12.016 1 97.56 168 GLN B C 1
ATOM 5837 O O . GLN B 1 168 ? 15.617 -11.156 -11.195 1 97.56 168 GLN B O 1
ATOM 5842 N N . GLY B 1 169 ? 17.125 -12.711 -11.648 1 97.94 169 GLY B N 1
ATOM 5843 C CA . GLY B 1 169 ? 17.719 -12.664 -10.32 1 97.94 169 GLY B CA 1
ATOM 5844 C C . GLY B 1 169 ? 16.672 -12.656 -9.211 1 97.94 169 GLY B C 1
ATOM 5845 O O . GLY B 1 169 ? 15.789 -13.508 -9.188 1 97.94 169 GLY B O 1
ATOM 5846 N N . ALA B 1 170 ? 16.781 -11.688 -8.367 1 97.62 170 ALA B N 1
ATOM 5847 C CA . ALA B 1 170 ? 15.898 -11.594 -7.211 1 97.62 170 ALA B CA 1
ATOM 5848 C C . ALA B 1 170 ? 14.453 -11.359 -7.645 1 97.62 170 ALA B C 1
ATOM 5850 O O . ALA B 1 170 ? 13.516 -11.719 -6.926 1 97.62 170 ALA B O 1
ATOM 5851 N N . GLY B 1 171 ? 14.297 -10.797 -8.812 1 97.81 171 GLY B N 1
ATOM 5852 C CA . GLY B 1 171 ? 12.961 -10.555 -9.328 1 97.81 171 GLY B CA 1
ATOM 5853 C C . GLY B 1 171 ? 12.164 -11.828 -9.555 1 97.81 171 GLY B C 1
ATOM 5854 O O . GLY B 1 171 ? 10.93 -11.797 -9.602 1 97.81 171 GLY B O 1
ATOM 5855 N N . GLY B 1 172 ? 12.844 -12.953 -9.625 1 97.75 172 GLY B N 1
ATOM 5856 C CA . GLY B 1 172 ? 12.188 -14.234 -9.797 1 97.75 172 GLY B CA 1
ATOM 5857 C C . GLY B 1 172 ? 11.258 -14.594 -8.656 1 97.75 172 GLY B C 1
ATOM 5858 O O . GLY B 1 172 ? 10.414 -15.477 -8.797 1 97.75 172 GLY B O 1
ATOM 5859 N N . MET B 1 173 ? 11.336 -13.875 -7.504 1 98.19 173 MET B N 1
ATOM 5860 C CA . MET B 1 173 ? 10.484 -14.125 -6.344 1 98.19 173 MET B CA 1
ATOM 5861 C C . MET B 1 173 ? 9.008 -13.977 -6.703 1 98.19 173 MET B C 1
ATOM 5863 O O . MET B 1 173 ? 8.148 -14.609 -6.09 1 98.19 173 MET B O 1
ATOM 5867 N N . GLY B 1 174 ? 8.758 -13.188 -7.742 1 97.5 174 GLY B N 1
ATOM 5868 C CA . GLY B 1 174 ? 7.375 -12.992 -8.156 1 97.5 174 GLY B CA 1
ATOM 5869 C C . GLY B 1 174 ? 6.684 -14.281 -8.555 1 97.5 174 GLY B C 1
ATOM 5870 O O . GLY B 1 174 ? 5.473 -14.43 -8.375 1 97.5 174 GLY B O 1
ATOM 5871 N N . ILE B 1 175 ? 7.426 -15.258 -9.016 1 97.5 175 ILE B N 1
ATOM 5872 C CA . ILE B 1 175 ? 6.852 -16.484 -9.555 1 97.5 175 ILE B CA 1
ATOM 5873 C C . ILE B 1 175 ? 6.371 -17.375 -8.406 1 97.5 175 ILE B C 1
ATOM 5875 O O . ILE B 1 175 ? 5.207 -17.781 -8.375 1 97.5 175 ILE B O 1
ATOM 5879 N N . PRO B 1 176 ? 7.234 -17.656 -7.391 1 98.5 176 PRO B N 1
ATOM 5880 C CA . PRO B 1 176 ? 6.727 -18.438 -6.266 1 98.5 176 PRO B CA 1
ATOM 5881 C C . PRO B 1 176 ? 5.52 -17.797 -5.586 1 98.5 176 PRO B C 1
ATOM 5883 O O . PRO B 1 176 ? 4.582 -18.484 -5.191 1 98.5 176 PRO B O 1
ATOM 5886 N N . ILE B 1 177 ? 5.547 -16.484 -5.453 1 98.38 177 ILE B N 1
ATOM 5887 C CA . ILE B 1 177 ? 4.441 -15.781 -4.82 1 98.38 177 ILE B CA 1
ATOM 5888 C C . ILE B 1 177 ? 3.162 -15.992 -5.629 1 98.38 177 ILE B C 1
ATOM 5890 O O . ILE B 1 177 ? 2.117 -16.328 -5.07 1 98.38 177 ILE B O 1
ATOM 5894 N N . GLY B 1 178 ? 3.264 -15.812 -6.918 1 97.75 178 GLY B N 1
ATOM 5895 C CA . GLY B 1 178 ? 2.111 -15.984 -7.789 1 97.75 178 GLY B CA 1
ATOM 5896 C C . GLY B 1 178 ? 1.576 -17.406 -7.797 1 97.75 178 GLY B C 1
ATOM 5897 O O . GLY B 1 178 ? 0.365 -17.625 -7.715 1 97.75 178 GLY B O 1
ATOM 5898 N N . LYS B 1 179 ? 2.479 -18.406 -7.902 1 98.06 179 LYS B N 1
ATOM 5899 C CA . LYS B 1 179 ? 2.074 -19.797 -7.906 1 98.06 179 LYS B CA 1
ATOM 5900 C C . LYS B 1 179 ? 1.327 -20.172 -6.625 1 98.06 179 LYS B C 1
ATOM 5902 O O . LYS B 1 179 ? 0.281 -20.812 -6.672 1 98.06 179 LYS B O 1
ATOM 5907 N N . LEU B 1 180 ? 1.821 -19.75 -5.543 1 98.62 180 LEU B N 1
ATOM 5908 C CA . LEU B 1 180 ? 1.215 -20.125 -4.27 1 98.62 180 LEU B CA 1
ATOM 5909 C C . LEU B 1 180 ? -0.103 -19.375 -4.059 1 98.62 180 LEU B C 1
ATOM 5911 O O . LEU B 1 180 ? -1.002 -19.891 -3.383 1 98.62 180 LEU B O 1
ATOM 5915 N N . ALA B 1 181 ? -0.197 -18.156 -4.637 1 98.5 181 ALA B N 1
ATOM 5916 C CA . ALA B 1 181 ? -1.502 -17.516 -4.613 1 98.5 181 ALA B CA 1
ATOM 5917 C C . ALA B 1 181 ? -2.564 -18.375 -5.281 1 98.5 181 ALA B C 1
ATOM 5919 O O . ALA B 1 181 ? -3.713 -18.422 -4.832 1 98.5 181 ALA B O 1
ATOM 5920 N N . LEU B 1 182 ? -2.186 -19.078 -6.305 1 98.31 182 LEU B N 1
ATOM 5921 C CA . LEU B 1 182 ? -3.133 -19.938 -7.008 1 98.31 182 LEU B CA 1
ATOM 5922 C C . LEU B 1 182 ? -3.381 -21.219 -6.23 1 98.31 182 LEU B C 1
ATOM 5924 O O . LEU B 1 182 ? -4.484 -21.766 -6.266 1 98.31 182 LEU B O 1
ATOM 5928 N N . TYR B 1 183 ? -2.35 -21.703 -5.477 1 98.69 183 TYR B N 1
ATOM 5929 C CA . TYR B 1 183 ? -2.598 -22.812 -4.551 1 98.69 183 TYR B CA 1
ATOM 5930 C C . TYR B 1 183 ? -3.754 -22.484 -3.613 1 98.69 183 TYR B C 1
ATOM 5932 O O . TYR B 1 183 ? -4.629 -23.312 -3.377 1 98.69 183 TYR B O 1
ATOM 5940 N N . CYS B 1 184 ? -3.711 -21.25 -3.168 1 98.62 184 CYS B N 1
ATOM 5941 C CA . CYS B 1 184 ? -4.695 -20.828 -2.18 1 98.62 184 CYS B CA 1
ATOM 5942 C C . CYS B 1 184 ? -6.039 -20.531 -2.84 1 98.62 184 CYS B C 1
ATOM 5944 O O . CYS B 1 184 ? -7.074 -21.031 -2.4 1 98.62 184 CYS B O 1
ATOM 5946 N N . ALA B 1 185 ? -6.051 -19.812 -3.908 1 98.44 185 ALA B N 1
ATOM 5947 C CA . ALA B 1 185 ? -7.285 -19.344 -4.539 1 98.44 185 ALA B CA 1
ATOM 5948 C C . ALA B 1 185 ? -8 -20.5 -5.246 1 98.44 185 ALA B C 1
ATOM 5950 O O . ALA B 1 185 ? -9.227 -20.594 -5.211 1 98.44 185 ALA B O 1
ATOM 5951 N N . CYS B 1 186 ? -7.227 -21.375 -5.891 1 98.44 186 CYS B N 1
ATOM 5952 C CA . CYS B 1 186 ? -7.828 -22.359 -6.766 1 98.44 186 CYS B CA 1
ATOM 5953 C C . CYS B 1 186 ? -8.055 -23.672 -6.023 1 98.44 186 CYS B C 1
ATOM 5955 O O . CYS B 1 186 ? -9.055 -24.359 -6.258 1 98.44 186 CYS B O 1
ATOM 5957 N N . ALA B 1 187 ? -7.184 -24.062 -5.121 1 98.56 187 ALA B N 1
ATOM 5958 C CA . ALA B 1 187 ? -7.309 -25.344 -4.441 1 98.56 187 ALA B CA 1
ATOM 5959 C C . ALA B 1 187 ? -7.758 -25.156 -2.994 1 98.56 187 ALA B C 1
ATOM 5961 O O . ALA B 1 187 ? -8.156 -26.125 -2.332 1 98.56 187 ALA B O 1
ATOM 5962 N N . GLY B 1 188 ? -7.648 -23.969 -2.504 1 98.31 188 GLY B N 1
ATOM 5963 C CA . GLY B 1 188 ? -8.109 -23.672 -1.156 1 98.31 188 GLY B CA 1
ATOM 5964 C C . GLY B 1 188 ? -7.102 -24.047 -0.087 1 98.31 188 GLY B C 1
ATOM 5965 O O . GLY B 1 188 ? -7.473 -24.359 1.047 1 98.31 188 GLY B O 1
ATOM 5966 N N . ILE B 1 189 ? -5.895 -24.109 -0.431 1 98.38 189 ILE B N 1
ATOM 5967 C CA . ILE B 1 189 ? -4.859 -24.328 0.572 1 98.38 189 ILE B CA 1
ATOM 5968 C C . ILE B 1 189 ? -4.645 -23.062 1.383 1 98.38 189 ILE B C 1
ATOM 5970 O O . ILE B 1 189 ? -4.496 -21.969 0.816 1 98.38 189 ILE B O 1
ATOM 5974 N N . HIS B 1 190 ? -4.648 -23.172 2.674 1 97.62 190 HIS B N 1
ATOM 5975 C CA . HIS B 1 190 ? -4.539 -22 3.531 1 97.62 190 HIS B CA 1
ATOM 5976 C C . HIS B 1 190 ? -3.219 -21.281 3.303 1 97.62 190 HIS B C 1
ATOM 5978 O O . HIS B 1 190 ? -2.168 -21.906 3.193 1 97.62 190 HIS B O 1
ATOM 5984 N N . PRO B 1 191 ? -3.264 -19.984 3.289 1 97 191 PRO B N 1
ATOM 5985 C CA . PRO B 1 191 ? -2.047 -19.219 2.98 1 97 191 PRO B CA 1
ATOM 5986 C C . PRO B 1 191 ? -0.93 -19.469 3.992 1 97 191 PRO B C 1
ATOM 5988 O O . PRO B 1 191 ? 0.25 -19.453 3.633 1 97 191 PRO B O 1
ATOM 5991 N N . ALA B 1 192 ? -1.23 -19.766 5.215 1 95.62 192 ALA B N 1
ATOM 5992 C CA . ALA B 1 192 ? -0.225 -20 6.25 1 95.62 192 ALA B CA 1
ATOM 5993 C C . ALA B 1 192 ? 0.534 -21.297 5.988 1 95.62 192 ALA B C 1
ATOM 5995 O O . ALA B 1 192 ? 1.594 -21.531 6.574 1 95.62 192 ALA B O 1
ATOM 5996 N N . SER B 1 193 ? 0.008 -22.094 5.086 1 97.25 193 SER B N 1
ATOM 5997 C CA . SER B 1 193 ? 0.615 -23.391 4.789 1 97.25 193 SER B CA 1
ATOM 5998 C C . SER B 1 193 ? 1.539 -23.297 3.58 1 97.25 193 SER B C 1
ATOM 6000 O O . SER B 1 193 ? 2.072 -24.312 3.125 1 97.25 193 SER B O 1
ATOM 6002 N N . THR B 1 194 ? 1.706 -22.125 3.053 1 98.25 194 THR B N 1
ATOM 6003 C CA . THR B 1 194 ? 2.508 -21.953 1.846 1 98.25 194 THR B CA 1
ATOM 6004 C C . THR B 1 194 ? 3.707 -21.047 2.115 1 98.25 194 THR B C 1
ATOM 6006 O O . THR B 1 194 ? 3.633 -20.141 2.945 1 98.25 194 THR B O 1
ATOM 6009 N N . LEU B 1 195 ? 4.82 -21.297 1.417 1 98.5 195 LEU B N 1
ATOM 6010 C CA . LEU B 1 195 ? 6.043 -20.516 1.615 1 98.5 195 LEU B CA 1
ATOM 6011 C C . LEU B 1 195 ? 6.789 -20.328 0.298 1 98.5 195 LEU B C 1
ATOM 6013 O O . LEU B 1 195 ? 7.387 -21.281 -0.221 1 98.5 195 LEU B O 1
ATOM 6017 N N . PRO B 1 196 ? 6.75 -19.125 -0.307 1 98.69 196 PRO B N 1
ATOM 6018 C CA . PRO B 1 196 ? 7.586 -18.859 -1.479 1 98.69 196 PRO B CA 1
ATOM 6019 C C . PRO B 1 196 ? 9.062 -18.719 -1.129 1 98.69 196 PRO B C 1
ATOM 6021 O O . PRO B 1 196 ? 9.406 -18.125 -0.103 1 98.69 196 PRO B O 1
ATOM 6024 N N . VAL B 1 197 ? 9.922 -19.25 -1.923 1 98.81 197 VAL B N 1
ATOM 6025 C CA . VAL B 1 197 ? 11.359 -19.219 -1.67 1 98.81 197 VAL B CA 1
ATOM 6026 C C . VAL B 1 197 ? 12.102 -18.844 -2.953 1 98.81 197 VAL B C 1
ATOM 6028 O O . VAL B 1 197 ? 11.773 -19.359 -4.031 1 98.81 197 VAL B O 1
ATOM 6031 N N . LEU B 1 198 ? 12.992 -17.969 -2.891 1 98.75 198 LEU B N 1
ATOM 6032 C CA . LEU B 1 198 ? 13.93 -17.672 -3.967 1 98.75 198 LEU B CA 1
ATOM 6033 C C . LEU B 1 198 ? 15.359 -18.031 -3.562 1 98.75 198 LEU B C 1
ATOM 6035 O O . LEU B 1 198 ? 15.867 -17.531 -2.559 1 98.75 198 LEU B O 1
ATOM 6039 N N . LEU B 1 199 ? 15.93 -18.906 -4.227 1 98.75 199 LEU B N 1
ATOM 6040 C CA . LEU B 1 199 ? 17.359 -19.172 -4.09 1 98.75 199 LEU B CA 1
ATOM 6041 C C . LEU B 1 199 ? 18.172 -18.188 -4.918 1 98.75 199 LEU B C 1
ATOM 6043 O O . LEU B 1 199 ? 18.281 -18.328 -6.137 1 98.75 199 LEU B O 1
ATOM 6047 N N . ASP B 1 200 ? 18.719 -17.281 -4.273 1 98.5 200 ASP B N 1
ATOM 6048 C CA . ASP B 1 200 ? 19.484 -16.25 -4.965 1 98.5 200 ASP B CA 1
ATOM 6049 C C . ASP B 1 200 ? 20.922 -16.688 -5.195 1 98.5 200 ASP B C 1
ATOM 6051 O O . ASP B 1 200 ? 21.781 -16.547 -4.316 1 98.5 200 ASP B O 1
ATOM 6055 N N . THR B 1 201 ? 21.188 -17.078 -6.414 1 98.19 201 THR B N 1
ATOM 6056 C CA . THR B 1 201 ? 22.5 -17.562 -6.805 1 98.19 201 THR B CA 1
ATOM 6057 C C . THR B 1 201 ? 23.266 -16.516 -7.621 1 98.19 201 THR B C 1
ATOM 6059 O O . THR B 1 201 ? 24.219 -16.844 -8.32 1 98.19 201 THR B O 1
ATOM 6062 N N . GLY B 1 202 ? 22.797 -15.367 -7.566 1 98.06 202 GLY B N 1
ATOM 6063 C CA . GLY B 1 202 ? 23.297 -14.312 -8.43 1 98.06 202 GLY B CA 1
ATOM 6064 C C . GLY B 1 202 ? 22.531 -14.195 -9.734 1 98.06 202 GLY B C 1
ATOM 6065 O O . GLY B 1 202 ? 21.453 -14.797 -9.883 1 98.06 202 GLY B O 1
ATOM 6066 N N . THR B 1 203 ? 22.984 -13.328 -10.68 1 98.44 203 THR B N 1
ATOM 6067 C CA . THR B 1 203 ? 22.328 -13.156 -11.977 1 98.44 203 THR B CA 1
ATOM 6068 C C . THR B 1 203 ? 23.344 -12.789 -13.047 1 98.44 203 THR B C 1
ATOM 6070 O O . THR B 1 203 ? 24.344 -12.117 -12.766 1 98.44 203 THR B O 1
ATOM 6073 N N . ASN B 1 204 ? 23.141 -13.281 -14.195 1 97.69 204 ASN B N 1
ATOM 6074 C CA . ASN B 1 204 ? 24 -12.914 -15.32 1 97.69 204 ASN B CA 1
ATOM 6075 C C . ASN B 1 204 ? 23.359 -11.82 -16.172 1 97.69 204 ASN B C 1
ATOM 6077 O O . ASN B 1 204 ? 23.844 -11.508 -17.266 1 97.69 204 ASN B O 1
ATOM 6081 N N . ASN B 1 205 ? 22.219 -11.305 -15.758 1 97.69 205 ASN B N 1
ATOM 6082 C CA . ASN B 1 205 ? 21.578 -10.156 -16.391 1 97.69 205 ASN B CA 1
ATOM 6083 C C . ASN B 1 205 ? 22.328 -8.867 -16.094 1 97.69 205 ASN B C 1
ATOM 6085 O O . ASN B 1 205 ? 22.25 -8.32 -15 1 97.69 205 ASN B O 1
ATOM 6089 N N . SER B 1 206 ? 23 -8.32 -17.078 1 97.56 206 SER B N 1
ATOM 6090 C CA . SER B 1 206 ? 23.875 -7.168 -16.891 1 97.56 206 SER B CA 1
ATOM 6091 C C . SER B 1 206 ? 23.094 -5.934 -16.469 1 97.56 206 SER B C 1
ATOM 6093 O O . SER B 1 206 ? 23.594 -5.102 -15.711 1 97.56 206 SER B O 1
ATOM 6095 N N . ASP B 1 207 ? 21.891 -5.805 -16.953 1 97.31 207 ASP B N 1
ATOM 6096 C CA . ASP B 1 207 ? 21.062 -4.656 -16.609 1 97.31 207 ASP B CA 1
ATOM 6097 C C . ASP B 1 207 ? 20.75 -4.641 -15.109 1 97.31 207 ASP B C 1
ATOM 6099 O O . ASP B 1 207 ? 20.75 -3.582 -14.477 1 97.31 207 ASP B O 1
ATOM 6103 N N . LEU B 1 208 ? 20.484 -5.754 -14.555 1 97.75 208 LEU B N 1
ATOM 6104 C CA . LEU B 1 208 ? 20.203 -5.852 -13.133 1 97.75 208 LEU B CA 1
ATOM 6105 C C . LEU B 1 208 ? 21.453 -5.57 -12.305 1 97.75 208 LEU B C 1
ATOM 6107 O O . LEU B 1 208 ? 21.375 -4.875 -11.289 1 97.75 208 LEU B O 1
ATOM 6111 N N . LEU B 1 209 ? 22.547 -6.117 -12.727 1 97.62 209 LEU B N 1
ATOM 6112 C CA . LEU B 1 209 ? 23.797 -5.93 -12 1 97.62 209 LEU B CA 1
ATOM 6113 C C . LEU B 1 209 ? 24.203 -4.461 -11.961 1 97.62 209 LEU B C 1
ATOM 6115 O O . LEU B 1 209 ? 24.828 -4.004 -11.008 1 97.62 209 LEU B O 1
ATOM 6119 N N . GLN B 1 210 ? 23.797 -3.785 -12.984 1 97.5 210 GLN B N 1
ATOM 6120 C CA . GLN B 1 210 ? 24.172 -2.379 -13.086 1 97.5 210 GLN B CA 1
ATOM 6121 C C . GLN B 1 210 ? 23.125 -1.481 -12.445 1 97.5 210 GLN B C 1
ATOM 6123 O O . GLN B 1 210 ? 23.359 -0.291 -12.227 1 97.5 210 GLN B O 1
ATOM 6128 N N . ASP B 1 211 ? 22.047 -1.973 -12.156 1 97.19 211 ASP B N 1
ATOM 6129 C CA . ASP B 1 211 ? 20.953 -1.203 -11.547 1 97.19 211 ASP B CA 1
ATOM 6130 C C . ASP B 1 211 ? 21.281 -0.872 -10.086 1 97.19 211 ASP B C 1
ATOM 6132 O O . ASP B 1 211 ? 21.391 -1.771 -9.25 1 97.19 211 ASP B O 1
ATOM 6136 N N . PRO B 1 212 ? 21.344 0.388 -9.75 1 96.56 212 PRO B N 1
ATOM 6137 C CA . PRO B 1 212 ? 21.672 0.757 -8.375 1 96.56 212 PRO B CA 1
ATOM 6138 C C . PRO B 1 212 ? 20.609 0.321 -7.367 1 96.56 212 PRO B C 1
ATOM 6140 O O . PRO B 1 212 ? 20.891 0.225 -6.172 1 96.56 212 PRO B O 1
ATOM 6143 N N . LEU B 1 213 ? 19.453 -0.073 -7.812 1 97 213 LEU B N 1
ATOM 6144 C CA . LEU B 1 213 ? 18.359 -0.409 -6.906 1 97 213 LEU B CA 1
ATOM 6145 C C . LEU B 1 213 ? 18.156 -1.919 -6.84 1 97 213 LEU B C 1
ATOM 6147 O O . LEU B 1 213 ? 17.234 -2.395 -6.184 1 97 213 LEU B O 1
ATOM 6151 N N . TYR B 1 214 ? 19.016 -2.637 -7.523 1 98.06 214 TYR B N 1
ATOM 6152 C CA . TYR B 1 214 ? 18.859 -4.086 -7.547 1 98.06 214 TYR B CA 1
ATOM 6153 C C . TYR B 1 214 ? 18.859 -4.66 -6.133 1 98.06 214 TYR B C 1
ATOM 6155 O O . TYR B 1 214 ? 19.719 -4.328 -5.316 1 98.06 214 TYR B O 1
ATOM 6163 N N . MET B 1 215 ? 17.906 -5.598 -5.812 1 97.06 215 MET B N 1
ATOM 6164 C CA . MET B 1 215 ? 17.656 -6.066 -4.453 1 97.06 215 MET B CA 1
ATOM 6165 C C . MET B 1 215 ? 18.359 -7.395 -4.199 1 97.06 215 MET B C 1
ATOM 6167 O O . MET B 1 215 ? 18.484 -7.832 -3.051 1 97.06 215 MET B O 1
ATOM 6171 N N . GLY B 1 216 ? 18.812 -8.039 -5.223 1 98 216 GLY B N 1
ATOM 6172 C CA . GLY B 1 216 ? 19.406 -9.359 -5.074 1 98 216 GLY B CA 1
ATOM 6173 C C . GLY B 1 216 ? 20.906 -9.312 -4.836 1 98 216 GLY B C 1
ATOM 6174 O O . GLY B 1 216 ? 21.484 -8.242 -4.656 1 98 216 GLY B O 1
ATOM 6175 N N . TRP B 1 217 ? 21.547 -10.477 -4.699 1 98.06 217 TRP B N 1
ATOM 6176 C CA . TRP B 1 217 ? 22.984 -10.609 -4.559 1 98.06 217 TRP B CA 1
ATOM 6177 C C . TRP B 1 217 ? 23.703 -10.156 -5.828 1 98.06 217 TRP B C 1
ATOM 6179 O O . TRP B 1 217 ? 23.547 -10.766 -6.891 1 98.06 217 TRP B O 1
ATOM 6189 N N . ARG B 1 218 ? 24.422 -9.008 -5.734 1 97.44 218 ARG B N 1
ATOM 6190 C CA . ARG B 1 218 ? 25.109 -8.43 -6.879 1 97.44 218 ARG B CA 1
ATOM 6191 C C . ARG B 1 218 ? 26.375 -9.219 -7.223 1 97.44 218 ARG B C 1
ATOM 6193 O O . ARG B 1 218 ? 27.484 -8.781 -6.953 1 97.44 218 ARG B O 1
ATOM 6200 N N . HIS B 1 219 ? 26.125 -10.219 -7.91 1 98 219 HIS B N 1
ATOM 6201 C CA . HIS B 1 219 ? 27.172 -11.172 -8.297 1 98 219 HIS B CA 1
ATOM 6202 C C . HIS B 1 219 ? 26.719 -12.016 -9.492 1 98 219 HIS B C 1
ATOM 6204 O O . HIS B 1 219 ? 25.531 -12.281 -9.656 1 98 219 HIS B O 1
ATOM 6210 N N . GLU B 1 220 ? 27.672 -12.352 -10.312 1 97.88 220 GLU B N 1
ATOM 6211 C CA . GLU B 1 220 ? 27.344 -13.32 -11.359 1 97.88 220 GLU B CA 1
ATOM 6212 C C . GLU B 1 220 ? 26.875 -14.641 -10.75 1 97.88 220 GLU B C 1
ATOM 6214 O O . GLU B 1 220 ? 27.281 -15.008 -9.648 1 97.88 220 GLU B O 1
ATOM 6219 N N . ARG B 1 221 ? 26.062 -15.383 -11.438 1 97.75 221 ARG B N 1
ATOM 6220 C CA . ARG B 1 221 ? 25.469 -16.609 -10.914 1 97.75 221 ARG B CA 1
ATOM 6221 C C . ARG B 1 221 ? 26.562 -17.625 -10.57 1 97.75 221 ARG B C 1
ATOM 6223 O O . ARG B 1 221 ? 27.531 -17.781 -11.312 1 97.75 221 ARG B O 1
ATOM 6230 N N . VAL B 1 222 ? 26.344 -18.234 -9.445 1 97.12 222 VAL B N 1
ATOM 6231 C CA . VAL B 1 222 ? 27.156 -19.406 -9.133 1 97.12 222 VAL B CA 1
ATOM 6232 C C . VAL B 1 222 ? 26.766 -20.562 -10.047 1 97.12 222 VAL B C 1
ATOM 6234 O O . VAL B 1 222 ? 25.594 -20.703 -10.422 1 97.12 222 VAL B O 1
ATOM 6237 N N . ARG B 1 223 ? 27.719 -21.391 -10.422 1 95.69 223 ARG B N 1
ATOM 6238 C CA . ARG B 1 223 ? 27.469 -22.484 -11.367 1 95.69 223 ARG B CA 1
ATOM 6239 C C . ARG B 1 223 ? 28.109 -23.781 -10.883 1 95.69 223 ARG B C 1
ATOM 6241 O O . ARG B 1 223 ? 28.828 -23.781 -9.883 1 95.69 223 ARG B O 1
ATOM 6248 N N . ASP B 1 224 ? 27.781 -24.812 -11.5 1 93.94 224 ASP B N 1
ATOM 6249 C CA . ASP B 1 224 ? 28.422 -26.109 -11.367 1 93.94 224 ASP B CA 1
ATOM 6250 C C . ASP B 1 224 ? 28.312 -26.625 -9.93 1 93.94 224 ASP B C 1
ATOM 6252 O O . ASP B 1 224 ? 27.234 -26.594 -9.336 1 93.94 224 ASP B O 1
ATOM 6256 N N . GLN B 1 225 ? 29.391 -27.125 -9.391 1 96.31 225 GLN B N 1
ATOM 6257 C CA . GLN B 1 225 ? 29.344 -27.828 -8.117 1 96.31 225 GLN B CA 1
ATOM 6258 C C . GLN B 1 225 ? 28.891 -26.922 -6.988 1 96.31 225 GLN B C 1
ATOM 6260 O O . GLN B 1 225 ? 28.172 -27.344 -6.086 1 96.31 225 GLN B O 1
ATOM 6265 N N . GLU B 1 226 ? 29.328 -25.719 -7.043 1 97.25 226 GLU B N 1
ATOM 6266 C CA . GLU B 1 226 ? 28.922 -24.781 -6.012 1 97.25 226 GLU B CA 1
ATOM 6267 C C . GLU B 1 226 ? 27.406 -24.578 -6.02 1 97.25 226 GLU B C 1
ATOM 6269 O O . GLU B 1 226 ? 26.781 -24.5 -4.961 1 97.25 226 GLU B O 1
ATOM 6274 N N . TYR B 1 227 ? 26.906 -24.469 -7.246 1 97.62 227 TYR B N 1
ATOM 6275 C CA . TYR B 1 227 ? 25.469 -24.344 -7.406 1 97.62 227 TYR B CA 1
ATOM 6276 C C . TYR B 1 227 ? 24.766 -25.578 -6.855 1 97.62 227 TYR B C 1
ATOM 6278 O O . TYR B 1 227 ? 23.812 -25.453 -6.074 1 97.62 227 TYR B O 1
ATOM 6286 N N . ASP B 1 228 ? 25.203 -26.734 -7.18 1 97.31 228 ASP B N 1
ATOM 6287 C CA . ASP B 1 228 ? 24.578 -27.984 -6.766 1 97.31 228 ASP B CA 1
ATOM 6288 C C . ASP B 1 228 ? 24.656 -28.156 -5.254 1 97.31 228 ASP B C 1
ATOM 6290 O O . ASP B 1 228 ? 23.688 -28.609 -4.629 1 97.31 228 ASP B O 1
ATOM 6294 N N . ASP B 1 229 ? 25.797 -27.766 -4.711 1 98.06 229 ASP B N 1
ATOM 6295 C CA . ASP B 1 229 ? 25.953 -27.859 -3.266 1 98.06 229 ASP B CA 1
ATOM 6296 C C . ASP B 1 229 ? 24.984 -26.953 -2.533 1 98.06 229 ASP B C 1
ATOM 6298 O O . ASP B 1 229 ? 24.453 -27.312 -1.482 1 98.06 229 ASP B O 1
ATOM 6302 N N . PHE B 1 230 ? 24.891 -25.781 -3.068 1 98.38 230 PHE B N 1
ATOM 6303 C CA . PHE B 1 230 ? 23.984 -24.812 -2.479 1 98.38 230 PHE B CA 1
ATOM 6304 C C . PHE B 1 230 ? 22.547 -25.328 -2.488 1 98.38 230 PHE B C 1
ATOM 6306 O O . PHE B 1 230 ? 21.859 -25.281 -1.466 1 98.38 230 PHE B O 1
ATOM 6313 N N . VAL B 1 231 ? 22.062 -25.828 -3.607 1 98.5 231 VAL B N 1
ATOM 6314 C CA . VAL B 1 231 ? 20.703 -26.359 -3.744 1 98.5 231 VAL B CA 1
ATOM 6315 C C . VAL B 1 231 ? 20.531 -27.578 -2.834 1 98.5 231 VAL B C 1
ATOM 6317 O O . VAL B 1 231 ? 19.484 -27.719 -2.186 1 98.5 231 VAL B O 1
ATOM 6320 N N . ASP B 1 232 ? 21.516 -28.422 -2.775 1 98.44 232 ASP B N 1
ATOM 6321 C CA . ASP B 1 232 ? 21.453 -29.609 -1.928 1 98.44 232 ASP B CA 1
ATOM 6322 C C . ASP B 1 232 ? 21.312 -29.219 -0.456 1 98.44 232 ASP B C 1
ATOM 6324 O O . ASP B 1 232 ? 20.562 -29.859 0.289 1 98.44 232 ASP B O 1
ATOM 6328 N N . ARG B 1 233 ? 22.078 -28.266 -0.057 1 98.31 233 ARG B N 1
ATOM 6329 C CA . ARG B 1 233 ? 21.969 -27.781 1.318 1 98.31 233 ARG B CA 1
ATOM 6330 C C . ARG B 1 233 ? 20.547 -27.328 1.642 1 98.31 233 ARG B C 1
ATOM 6332 O O . ARG B 1 233 ? 20.047 -27.594 2.732 1 98.31 233 ARG B O 1
ATOM 6339 N N . PHE B 1 234 ? 20.016 -26.656 0.747 1 98.5 234 PHE B N 1
ATOM 6340 C CA . PHE B 1 234 ? 18.641 -26.188 0.898 1 98.5 234 PHE B CA 1
ATOM 6341 C C . PHE B 1 234 ? 17.688 -27.375 1.038 1 98.5 234 PHE B C 1
ATOM 6343 O O . PHE B 1 234 ? 16.875 -27.422 1.968 1 98.5 234 PHE B O 1
ATOM 6350 N N . VAL B 1 235 ? 17.766 -28.359 0.148 1 98.44 235 VAL B N 1
ATOM 6351 C CA . VAL B 1 235 ? 16.859 -29.5 0.132 1 98.44 235 VAL B CA 1
ATOM 6352 C C . VAL B 1 235 ? 17.031 -30.312 1.417 1 98.44 235 VAL B C 1
ATOM 6354 O O . VAL B 1 235 ? 16.047 -30.75 2.016 1 98.44 235 VAL B O 1
ATOM 6357 N N . GLN B 1 236 ? 18.234 -30.484 1.864 1 97.88 236 GLN B N 1
ATOM 6358 C CA . GLN B 1 236 ? 18.484 -31.234 3.1 1 97.88 236 GLN B CA 1
ATOM 6359 C C . GLN B 1 236 ? 17.875 -30.516 4.301 1 97.88 236 GLN B C 1
ATOM 6361 O O . GLN B 1 236 ? 17.312 -31.141 5.195 1 97.88 236 GLN B O 1
ATOM 6366 N N . ALA B 1 237 ? 18.047 -29.203 4.305 1 98.31 237 ALA B N 1
ATOM 6367 C CA . ALA B 1 237 ? 17.453 -28.422 5.383 1 98.31 237 ALA B CA 1
ATOM 6368 C C . ALA B 1 237 ? 15.938 -28.562 5.391 1 98.31 237 ALA B C 1
ATOM 6370 O O . ALA B 1 237 ? 15.32 -28.625 6.457 1 98.31 237 ALA B O 1
ATOM 6371 N N . LEU B 1 238 ? 15.312 -28.578 4.191 1 98.25 238 LEU B N 1
ATOM 6372 C CA . LEU B 1 238 ? 13.867 -28.75 4.086 1 98.25 238 LEU B CA 1
ATOM 6373 C C . LEU B 1 238 ? 13.438 -30.109 4.652 1 98.25 238 LEU B C 1
ATOM 6375 O O . LEU B 1 238 ? 12.484 -30.188 5.422 1 98.25 238 LEU B O 1
ATOM 6379 N N . LYS B 1 239 ? 14.141 -31.156 4.258 1 97.12 239 LYS B N 1
ATOM 6380 C CA . LYS B 1 239 ? 13.812 -32.5 4.703 1 97.12 239 LYS B CA 1
ATOM 6381 C C . LYS B 1 239 ? 13.891 -32.625 6.223 1 97.12 239 LYS B C 1
ATOM 6383 O O . LYS B 1 239 ? 13.078 -33.312 6.844 1 97.12 239 LYS B O 1
ATOM 6388 N N . LYS B 1 240 ? 14.852 -31.938 6.734 1 97.06 240 LYS B N 1
ATOM 6389 C CA . LYS B 1 240 ? 15.047 -31.938 8.18 1 97.06 240 LYS B CA 1
ATOM 6390 C C . LYS B 1 240 ? 13.93 -31.188 8.891 1 97.06 240 LYS B C 1
ATOM 6392 O O . LYS B 1 240 ? 13.359 -31.672 9.875 1 97.06 240 LYS B O 1
ATOM 6397 N N . ARG B 1 241 ? 13.562 -30.062 8.398 1 97.5 241 ARG B N 1
ATOM 6398 C CA . ARG B 1 241 ? 12.633 -29.156 9.062 1 97.5 241 ARG B CA 1
ATOM 6399 C C . ARG B 1 241 ? 11.188 -29.578 8.82 1 97.5 241 ARG B C 1
ATOM 6401 O O . ARG B 1 241 ? 10.336 -29.406 9.695 1 97.5 241 ARG B O 1
ATOM 6408 N N . PHE B 1 242 ? 10.93 -30.047 7.621 1 96.88 242 PHE B N 1
ATOM 6409 C CA . PHE B 1 242 ? 9.57 -30.344 7.188 1 96.88 242 PHE B CA 1
ATOM 6410 C C . PHE B 1 242 ? 9.477 -31.766 6.633 1 96.88 242 PHE B C 1
ATOM 6412 O O . PHE B 1 242 ? 9.477 -31.969 5.418 1 96.88 242 PHE B O 1
ATOM 6419 N N . PRO B 1 243 ? 9.219 -32.719 7.363 1 91.81 243 PRO B N 1
ATOM 6420 C CA . PRO B 1 243 ? 9.273 -34.125 6.902 1 91.81 243 PRO B CA 1
ATOM 6421 C C . PRO B 1 243 ? 8.25 -34.438 5.816 1 91.81 243 PRO B C 1
ATOM 6423 O O . PRO B 1 243 ? 8.453 -35.344 5.008 1 91.81 243 PRO B O 1
ATOM 6426 N N . HIS B 1 244 ? 7.148 -33.719 5.691 1 93.88 244 HIS B N 1
ATOM 6427 C CA . HIS B 1 244 ? 6.109 -34.031 4.711 1 93.88 244 HIS B CA 1
ATOM 6428 C C . HIS B 1 244 ? 5.902 -32.844 3.766 1 93.88 244 HIS B C 1
ATOM 6430 O O . HIS B 1 244 ? 4.801 -32.656 3.242 1 93.88 244 HIS B O 1
ATOM 6436 N N . ILE B 1 245 ? 6.93 -32.125 3.482 1 97.88 245 ILE B N 1
ATOM 6437 C CA . ILE B 1 245 ? 6.824 -30.906 2.686 1 97.88 245 ILE B CA 1
ATOM 6438 C C . ILE B 1 245 ? 6.629 -31.266 1.215 1 97.88 245 ILE B C 1
ATOM 6440 O O . ILE B 1 245 ? 7.195 -32.25 0.729 1 97.88 245 ILE B O 1
ATOM 6444 N N . LEU B 1 246 ? 5.762 -30.547 0.53 1 98.75 246 LEU B N 1
ATOM 6445 C CA . LEU B 1 246 ? 5.691 -30.531 -0.927 1 98.75 246 LEU B CA 1
ATOM 6446 C C . LEU B 1 246 ? 6.574 -29.422 -1.504 1 98.75 246 LEU B C 1
ATOM 6448 O O . LEU B 1 246 ? 6.414 -28.25 -1.161 1 98.75 246 LEU B O 1
ATOM 6452 N N . LEU B 1 247 ? 7.531 -29.797 -2.311 1 98.81 247 LEU B N 1
ATOM 6453 C CA . LEU B 1 247 ? 8.414 -28.812 -2.941 1 98.81 247 LEU B CA 1
ATOM 6454 C C . LEU B 1 247 ? 8.164 -28.75 -4.445 1 98.81 247 LEU B C 1
ATOM 6456 O O . LEU B 1 247 ? 8.281 -29.75 -5.145 1 98.81 247 LEU B O 1
ATOM 6460 N N . GLN B 1 248 ? 7.777 -27.625 -4.934 1 98.81 248 GLN B N 1
ATOM 6461 C CA . GLN B 1 248 ? 7.578 -27.391 -6.359 1 98.81 248 GLN B CA 1
ATOM 6462 C C . GLN B 1 248 ? 8.68 -26.484 -6.922 1 98.81 248 GLN B C 1
ATOM 6464 O O . GLN B 1 248 ? 8.914 -25.391 -6.414 1 98.81 248 GLN B O 1
ATOM 6469 N N . TRP B 1 249 ? 9.391 -26.953 -7.98 1 98.31 249 TRP B N 1
ATOM 6470 C CA . TRP B 1 249 ? 10.414 -26.188 -8.68 1 98.31 249 TRP B CA 1
ATOM 6471 C C . TRP B 1 249 ? 9.805 -25.359 -9.797 1 98.31 249 TRP B C 1
ATOM 6473 O O . TRP B 1 249 ? 8.984 -25.859 -10.57 1 98.31 249 TRP B O 1
ATOM 6483 N N . GLU B 1 250 ? 10.266 -24.078 -9.906 1 97.12 250 GLU B N 1
ATOM 6484 C CA . GLU B 1 250 ? 9.695 -23.203 -10.93 1 97.12 250 GLU B CA 1
ATOM 6485 C C . GLU B 1 250 ? 10.781 -22.359 -11.602 1 97.12 250 GLU B C 1
ATOM 6487 O O . GLU B 1 250 ? 11.586 -21.734 -10.922 1 97.12 250 GLU B O 1
ATOM 6492 N N . ASP B 1 251 ? 10.828 -22.344 -12.898 1 94.19 251 ASP B N 1
ATOM 6493 C CA . ASP B 1 251 ? 11.555 -21.391 -13.742 1 94.19 251 ASP B CA 1
ATOM 6494 C C . ASP B 1 251 ? 13.062 -21.516 -13.523 1 94.19 251 ASP B C 1
ATOM 6496 O O . ASP B 1 251 ? 13.75 -20.5 -13.344 1 94.19 251 ASP B O 1
ATOM 6500 N N . PHE B 1 252 ? 13.523 -22.703 -13.445 1 95.88 252 PHE B N 1
ATOM 6501 C CA . PHE B 1 252 ? 14.945 -23.016 -13.5 1 95.88 252 PHE B CA 1
ATOM 6502 C C . PHE B 1 252 ? 15.406 -23.188 -14.945 1 95.88 252 PHE B C 1
ATOM 6504 O O . PHE B 1 252 ? 14.625 -23.562 -15.812 1 95.88 252 PHE B O 1
ATOM 6511 N N . ALA B 1 253 ? 16.641 -22.844 -15.195 1 91.25 253 ALA B N 1
ATOM 6512 C CA . ALA B 1 253 ? 17.172 -23.062 -16.531 1 91.25 253 ALA B CA 1
ATOM 6513 C C . ALA B 1 253 ? 17.109 -24.531 -16.922 1 91.25 253 ALA B C 1
ATOM 6515 O O . ALA B 1 253 ? 17.172 -25.422 -16.062 1 91.25 253 ALA B O 1
ATOM 6516 N N . LEU B 1 254 ? 17.062 -24.703 -18.203 1 82.62 254 LEU B N 1
ATOM 6517 C CA . LEU B 1 254 ? 16.859 -26.031 -18.781 1 82.62 254 LEU B CA 1
ATOM 6518 C C . LEU B 1 254 ? 17.844 -27.031 -18.219 1 82.62 254 LEU B C 1
ATOM 6520 O O . LEU B 1 254 ? 17.438 -28.125 -17.781 1 82.62 254 LEU B O 1
ATOM 6524 N N . GLN B 1 255 ? 19.062 -26.703 -18.141 1 81.31 255 GLN B N 1
ATOM 6525 C CA . GLN B 1 255 ? 20.094 -27.641 -17.703 1 81.31 255 GLN B CA 1
ATOM 6526 C C . GLN B 1 255 ? 19.922 -28 -16.234 1 81.31 255 GLN B C 1
ATOM 6528 O O . GLN B 1 255 ? 20.25 -29.109 -15.828 1 81.31 255 GLN B O 1
ATOM 6533 N N . ASN B 1 256 ? 19.406 -27.094 -15.469 1 91.19 256 ASN B N 1
ATOM 6534 C CA . ASN B 1 256 ? 19.25 -27.312 -14.031 1 91.19 256 ASN B CA 1
ATOM 6535 C C . ASN B 1 256 ? 17.906 -27.969 -13.711 1 91.19 256 ASN B C 1
ATOM 6537 O O . ASN B 1 256 ? 17.828 -28.812 -12.82 1 91.19 256 ASN B O 1
ATOM 6541 N N . ALA B 1 257 ? 16.891 -27.625 -14.469 1 91.94 257 ALA B N 1
ATOM 6542 C CA . ALA B 1 257 ? 15.531 -28.062 -14.164 1 91.94 257 ALA B CA 1
ATOM 6543 C C . ALA B 1 257 ? 15.438 -29.594 -14.164 1 91.94 257 ALA B C 1
ATOM 6545 O O . ALA B 1 257 ? 14.992 -30.188 -13.188 1 91.94 257 ALA B O 1
ATOM 6546 N N . THR B 1 258 ? 15.836 -30.234 -15.219 1 90.38 258 THR B N 1
ATOM 6547 C CA . THR B 1 258 ? 15.734 -31.688 -15.359 1 90.38 258 THR B CA 1
ATOM 6548 C C . THR B 1 258 ? 16.672 -32.375 -14.391 1 90.38 258 THR B C 1
ATOM 6550 O O . THR B 1 258 ? 16.312 -33.406 -13.781 1 90.38 258 THR B O 1
ATOM 6553 N N . ARG B 1 259 ? 17.844 -31.859 -14.242 1 92.06 259 ARG B N 1
ATOM 6554 C CA . ARG B 1 259 ? 18.828 -32.438 -13.359 1 92.06 259 ARG B CA 1
ATOM 6555 C C . ARG B 1 259 ? 18.359 -32.406 -11.906 1 92.06 259 ARG B C 1
ATOM 6557 O O . ARG B 1 259 ? 18.469 -33.406 -11.195 1 92.06 259 ARG B O 1
ATOM 6564 N N . LEU B 1 260 ? 17.891 -31.281 -11.484 1 95.5 260 LEU B N 1
ATOM 6565 C CA . LEU B 1 260 ? 17.422 -31.156 -10.109 1 95.5 260 LEU B CA 1
ATOM 6566 C C . LEU B 1 260 ? 16.219 -32.062 -9.852 1 95.5 260 LEU B C 1
ATOM 6568 O O . LEU B 1 260 ? 16.141 -32.719 -8.812 1 95.5 260 LEU B O 1
ATOM 6572 N N . LEU B 1 261 ? 15.281 -32.062 -10.773 1 94.81 261 LEU B N 1
ATOM 6573 C CA . LEU B 1 261 ? 14.133 -32.938 -10.633 1 94.81 261 LEU B CA 1
ATOM 6574 C C . LEU B 1 261 ? 14.57 -34.406 -10.492 1 94.81 261 LEU B C 1
ATOM 6576 O O . LEU B 1 261 ? 14.133 -35.094 -9.578 1 94.81 261 LEU B O 1
ATOM 6580 N N . ASN B 1 262 ? 15.453 -34.844 -11.391 1 92.81 262 ASN B N 1
ATOM 6581 C CA . ASN B 1 262 ? 15.898 -36.25 -11.383 1 92.81 262 ASN B CA 1
ATOM 6582 C C . ASN B 1 262 ? 16.672 -36.562 -10.109 1 92.81 262 ASN B C 1
ATOM 6584 O O . ASN B 1 262 ? 16.594 -37.719 -9.617 1 92.81 262 ASN B O 1
ATOM 6588 N N . THR B 1 263 ? 17.391 -35.625 -9.633 1 96.5 263 THR B N 1
ATOM 6589 C CA . THR B 1 263 ? 18.188 -35.812 -8.43 1 96.5 263 THR B CA 1
ATOM 6590 C C . THR B 1 263 ? 17.281 -36.031 -7.215 1 96.5 263 THR B C 1
ATOM 6592 O O . THR B 1 263 ? 17.562 -36.875 -6.359 1 96.5 263 THR B O 1
ATOM 6595 N N . TYR B 1 264 ? 16.203 -35.281 -7.121 1 97.62 264 TYR B N 1
ATOM 6596 C CA . TYR B 1 264 ? 15.523 -35.188 -5.832 1 97.62 264 TYR B CA 1
ATOM 6597 C C . TYR B 1 264 ? 14.148 -35.844 -5.887 1 97.62 264 TYR B C 1
ATOM 6599 O O . TYR B 1 264 ? 13.531 -36.094 -4.848 1 97.62 264 TYR B O 1
ATOM 6607 N N . ARG B 1 265 ? 13.57 -36.156 -7.051 1 95.81 265 ARG B N 1
ATOM 6608 C CA . ARG B 1 265 ? 12.188 -36.625 -7.199 1 95.81 265 ARG B CA 1
ATOM 6609 C C . ARG B 1 265 ? 11.93 -37.875 -6.387 1 95.81 265 ARG B C 1
ATOM 6611 O O . ARG B 1 265 ? 10.797 -38.125 -5.98 1 95.81 265 ARG B O 1
ATOM 6618 N N . ASP B 1 266 ? 12.977 -38.688 -6.066 1 95.5 266 ASP B N 1
ATOM 6619 C CA . ASP B 1 266 ? 12.789 -39.906 -5.285 1 95.5 266 ASP B CA 1
ATOM 6620 C C . ASP B 1 266 ? 13.242 -39.719 -3.842 1 95.5 266 ASP B C 1
ATOM 6622 O O . ASP B 1 266 ? 13.352 -40.688 -3.082 1 95.5 266 ASP B O 1
ATOM 6626 N N . GLN B 1 267 ? 13.547 -38.5 -3.492 1 95.75 267 GLN B N 1
ATOM 6627 C CA . GLN B 1 267 ? 14.047 -38.219 -2.148 1 95.75 267 GLN B CA 1
ATOM 6628 C C . GLN B 1 267 ? 13.016 -37.469 -1.315 1 95.75 267 GLN B C 1
ATOM 6630 O O . GLN B 1 267 ? 13.094 -37.438 -0.085 1 95.75 267 GLN B O 1
ATOM 6635 N N . LEU B 1 268 ? 12.141 -36.844 -1.849 1 96.56 268 LEU B N 1
ATOM 6636 C CA . LEU B 1 268 ? 11.07 -36.125 -1.175 1 96.56 268 LEU B CA 1
ATOM 6637 C C . LEU B 1 268 ? 9.898 -35.875 -2.115 1 96.56 268 LEU B C 1
ATOM 6639 O O . LEU B 1 268 ? 9.969 -36.219 -3.301 1 96.56 268 LEU B O 1
ATOM 6643 N N . CYS B 1 269 ? 8.766 -35.438 -1.657 1 98.44 269 CYS B N 1
ATOM 6644 C CA . CYS B 1 269 ? 7.574 -35.125 -2.43 1 98.44 269 CYS B CA 1
ATOM 6645 C C . CYS B 1 269 ? 7.781 -33.812 -3.217 1 98.44 269 CYS B C 1
ATOM 6647 O O . CYS B 1 269 ? 7.594 -32.719 -2.684 1 98.44 269 CYS B O 1
ATOM 6649 N N . THR B 1 270 ? 8.258 -34 -4.469 1 98.56 270 THR B N 1
ATOM 6650 C CA . THR B 1 270 ? 8.617 -32.812 -5.227 1 98.56 270 THR B CA 1
ATOM 6651 C C . THR B 1 270 ? 8.328 -33 -6.711 1 98.56 270 THR B C 1
ATOM 6653 O O . THR B 1 270 ? 8.258 -34.156 -7.191 1 98.56 270 THR B O 1
ATOM 6656 N N . PHE B 1 271 ? 8.07 -31.938 -7.387 1 98.25 271 PHE B N 1
ATOM 6657 C CA . PHE B 1 271 ? 7.891 -31.953 -8.836 1 98.25 271 PHE B CA 1
ATOM 6658 C C . PHE B 1 271 ? 8.297 -30.625 -9.453 1 98.25 271 PHE B C 1
ATOM 6660 O O . PHE B 1 271 ? 8.578 -29.656 -8.734 1 98.25 271 PHE B O 1
ATOM 6667 N N . ASN B 1 2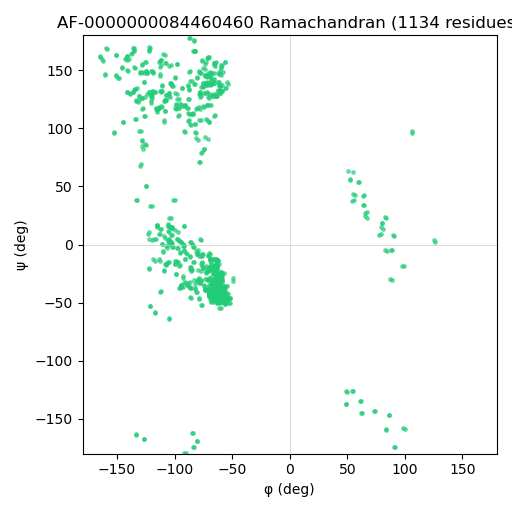72 ? 8.516 -30.578 -10.742 1 97.25 272 ASN B N 1
ATOM 6668 C CA . ASN B 1 272 ? 8.766 -29.375 -11.531 1 97.25 272 ASN B CA 1
ATOM 6669 C C . ASN B 1 272 ? 7.578 -29.031 -12.422 1 97.25 272 ASN B C 1
ATOM 6671 O O . ASN B 1 272 ? 7.273 -29.766 -13.367 1 97.25 272 ASN B O 1
ATOM 6675 N N . ASP B 1 273 ? 6.977 -27.922 -12.148 1 96 273 ASP B N 1
ATOM 6676 C CA . ASP B 1 273 ? 5.73 -27.594 -12.828 1 96 273 ASP B CA 1
ATOM 6677 C C . ASP B 1 273 ? 5.977 -27.25 -14.297 1 96 273 ASP B C 1
ATOM 6679 O O . ASP B 1 273 ? 5.121 -27.5 -15.148 1 96 273 ASP B O 1
ATOM 6683 N N . ASP B 1 274 ? 7.133 -26.688 -14.617 1 92.06 274 ASP B N 1
ATOM 6684 C CA . ASP B 1 274 ? 7.449 -26.297 -15.984 1 92.06 274 ASP B CA 1
ATOM 6685 C C . ASP B 1 274 ? 7.652 -27.531 -16.875 1 92.06 274 ASP B C 1
ATOM 6687 O O . ASP B 1 274 ? 7.547 -27.453 -18.094 1 92.06 274 ASP B O 1
ATOM 6691 N N . ILE B 1 275 ? 7.898 -28.625 -16.281 1 93.62 275 ILE B N 1
ATOM 6692 C CA . ILE B 1 275 ? 8.102 -29.875 -17 1 93.62 275 ILE B CA 1
ATOM 6693 C C . ILE B 1 275 ? 6.859 -30.766 -16.859 1 93.62 275 ILE B C 1
ATOM 6695 O O . ILE B 1 275 ? 6.105 -30.953 -17.828 1 93.62 275 ILE B O 1
ATOM 6699 N N . GLN B 1 276 ? 6.629 -31.109 -15.656 1 96.25 276 GLN B N 1
ATOM 6700 C CA . GLN B 1 276 ? 5.605 -32.125 -15.406 1 96.25 276 GLN B CA 1
ATOM 6701 C C . GLN B 1 276 ? 4.207 -31.516 -15.422 1 96.25 276 GLN B C 1
ATOM 6703 O O . GLN B 1 276 ? 3.262 -32.125 -15.922 1 96.25 276 GLN B O 1
ATOM 6708 N N . GLY B 1 277 ? 4.047 -30.328 -14.836 1 96.25 277 GLY B N 1
ATOM 6709 C CA . GLY B 1 277 ? 2.768 -29.625 -14.875 1 96.25 277 GLY B CA 1
ATOM 6710 C C . GLY B 1 277 ? 2.326 -29.281 -16.281 1 96.25 277 GLY B C 1
ATOM 6711 O O . GLY B 1 277 ? 1.163 -29.484 -16.641 1 96.25 277 GLY B O 1
ATOM 6712 N N . THR B 1 278 ? 3.27 -28.766 -17 1 94.56 278 THR B N 1
ATOM 6713 C CA . THR B 1 278 ? 3.004 -28.438 -18.406 1 94.56 278 THR B CA 1
ATOM 6714 C C . THR B 1 278 ? 2.619 -29.688 -19.188 1 94.56 278 THR B C 1
ATOM 6716 O O . THR B 1 278 ? 1.679 -29.672 -19.984 1 94.56 278 THR B O 1
ATOM 6719 N N . ALA B 1 279 ? 3.328 -30.75 -18.953 1 96.56 279 ALA B N 1
ATOM 6720 C CA . ALA B 1 279 ? 3.025 -32 -19.609 1 96.56 279 ALA B CA 1
ATOM 6721 C C . ALA B 1 279 ? 1.615 -32.469 -19.281 1 96.56 279 ALA B C 1
ATOM 6723 O O . ALA B 1 279 ? 0.888 -32.969 -20.156 1 96.56 279 ALA B O 1
ATOM 6724 N N . ALA B 1 280 ? 1.26 -32.312 -18.078 1 98 280 ALA B N 1
ATOM 6725 C CA . ALA B 1 280 ? -0.035 -32.812 -17.609 1 98 280 ALA B CA 1
ATOM 6726 C C . ALA B 1 280 ? -1.179 -32.031 -18.234 1 98 280 ALA B C 1
ATOM 6728 O O . ALA B 1 280 ? -2.17 -32.594 -18.688 1 98 280 ALA B O 1
ATOM 6729 N N . VAL B 1 281 ? -1.081 -30.75 -18.25 1 97.88 281 VAL B N 1
ATOM 6730 C CA . VAL B 1 281 ? -2.176 -29.953 -18.781 1 97.88 281 VAL B CA 1
ATOM 6731 C C . VAL B 1 281 ? -2.271 -30.141 -20.297 1 97.88 281 VAL B C 1
ATOM 6733 O O . VAL B 1 281 ? -3.371 -30.188 -20.844 1 97.88 281 VAL B O 1
ATOM 6736 N N . ALA B 1 282 ? -1.155 -30.188 -20.953 1 97.44 282 ALA B N 1
ATOM 6737 C CA . ALA B 1 282 ? -1.157 -30.453 -22.391 1 97.44 282 ALA B CA 1
ATOM 6738 C C . ALA B 1 282 ? -1.793 -31.797 -22.703 1 97.44 282 ALA B C 1
ATOM 6740 O O . ALA B 1 282 ? -2.627 -31.906 -23.609 1 97.44 282 ALA B O 1
ATOM 6741 N N . THR B 1 283 ? -1.38 -32.781 -21.969 1 97.75 283 THR B N 1
ATOM 6742 C CA . THR B 1 283 ? -1.916 -34.125 -22.156 1 97.75 283 THR B CA 1
ATOM 6743 C C . THR B 1 283 ? -3.406 -34.156 -21.828 1 97.75 283 THR B C 1
ATOM 6745 O O . THR B 1 283 ? -4.188 -34.812 -22.547 1 97.75 283 THR B O 1
ATOM 6748 N N . GLY B 1 284 ? -3.787 -33.531 -20.703 1 97.88 284 GLY B N 1
ATOM 6749 C CA . GLY B 1 284 ? -5.199 -33.438 -20.375 1 97.88 284 GLY B CA 1
ATOM 6750 C C . GLY B 1 284 ? -6.023 -32.75 -21.469 1 97.88 284 GLY B C 1
ATOM 6751 O O . GLY B 1 284 ? -7.125 -33.219 -21.781 1 97.88 284 GLY B O 1
ATOM 6752 N N . THR B 1 285 ? -5.488 -31.719 -21.984 1 97.75 285 THR B N 1
ATOM 6753 C CA . THR B 1 285 ? -6.156 -31.031 -23.094 1 97.75 285 THR B CA 1
ATOM 6754 C C . THR B 1 285 ? -6.234 -31.938 -24.328 1 97.75 285 THR B C 1
ATOM 6756 O O . THR B 1 285 ? -7.254 -31.969 -25.016 1 97.75 285 THR B O 1
ATOM 6759 N N . LEU B 1 286 ? -5.188 -32.625 -24.578 1 97.31 286 LEU B N 1
ATOM 6760 C CA . LEU B 1 286 ? -5.152 -33.562 -25.703 1 97.31 286 LEU B CA 1
ATOM 6761 C C . LEU B 1 286 ? -6.203 -34.656 -25.516 1 97.31 286 LEU B C 1
ATOM 6763 O O . LEU B 1 286 ? -6.855 -35.062 -26.484 1 97.31 286 LEU B O 1
ATOM 6767 N N . PHE B 1 287 ? -6.332 -35.188 -24.312 1 97.06 287 PHE B N 1
ATOM 6768 C CA . PHE B 1 287 ? -7.363 -36.188 -24.016 1 97.06 287 PHE B CA 1
ATOM 6769 C C . PHE B 1 287 ? -8.742 -35.656 -24.406 1 97.06 287 PHE B C 1
ATOM 6771 O O . PHE B 1 287 ? -9.523 -36.375 -25.031 1 97.06 287 PHE B O 1
ATOM 6778 N N . ALA B 1 288 ? -9.008 -34.438 -24.031 1 96.75 288 ALA B N 1
ATOM 6779 C CA . ALA B 1 288 ? -10.289 -33.844 -24.391 1 96.75 288 ALA B CA 1
ATOM 6780 C C . ALA B 1 288 ? -10.43 -33.688 -25.891 1 96.75 288 ALA B C 1
ATOM 6782 O O . ALA B 1 288 ? -11.5 -33.938 -26.453 1 96.75 288 ALA B O 1
ATOM 6783 N N . ALA B 1 289 ? -9.383 -33.281 -26.531 1 96.69 289 ALA B N 1
ATOM 6784 C CA . ALA B 1 289 ? -9.398 -33.094 -27.984 1 96.69 289 ALA B CA 1
ATOM 6785 C C . ALA B 1 289 ? -9.641 -34.406 -28.719 1 96.69 289 ALA B C 1
ATOM 6787 O O . ALA B 1 289 ? -10.344 -34.438 -29.734 1 96.69 289 ALA B O 1
ATOM 6788 N N . VAL B 1 290 ? -9 -35.438 -28.281 1 96 290 VAL B N 1
ATOM 6789 C CA . VAL B 1 290 ? -9.125 -36.781 -28.891 1 96 290 VAL B CA 1
ATOM 6790 C C . VAL B 1 290 ? -10.578 -37.25 -28.812 1 96 290 VAL B C 1
ATOM 6792 O O . VAL B 1 290 ? -11.086 -37.875 -29.75 1 96 290 VAL B O 1
ATOM 6795 N N . GLN B 1 291 ? -11.18 -36.906 -27.766 1 93.06 291 GLN B N 1
ATOM 6796 C CA . GLN B 1 291 ? -12.586 -37.25 -27.625 1 93.06 291 GLN B CA 1
ATOM 6797 C C . GLN B 1 291 ? -13.445 -36.5 -28.641 1 93.06 291 GLN B C 1
ATOM 6799 O O . GLN B 1 291 ? -14.414 -37.031 -29.172 1 93.06 291 GLN B O 1
ATOM 6804 N N . VAL B 1 292 ? -13.109 -35.312 -28.891 1 93.31 292 VAL B N 1
ATOM 6805 C CA . VAL B 1 292 ? -13.859 -34.469 -29.812 1 93.31 292 VAL B CA 1
ATOM 6806 C C . VAL B 1 292 ? -13.664 -34.969 -31.25 1 93.31 292 VAL B C 1
ATOM 6808 O O . VAL B 1 292 ? -14.609 -35.031 -32.031 1 93.31 292 VAL B O 1
ATOM 6811 N N . THR B 1 293 ? -12.438 -35.344 -31.625 1 94.44 293 THR B N 1
ATOM 6812 C CA . THR B 1 293 ? -12.109 -35.719 -33 1 94.44 293 THR B CA 1
ATOM 6813 C C . THR B 1 293 ? -12.547 -37.156 -33.281 1 94.44 293 THR B C 1
ATOM 6815 O O . THR B 1 293 ? -12.742 -37.562 -34.406 1 94.44 293 THR B O 1
ATOM 6818 N N . GLY B 1 294 ? -12.547 -37.969 -32.25 1 92.75 294 GLY B N 1
ATOM 6819 C CA . GLY B 1 294 ? -12.938 -39.344 -32.406 1 92.75 294 GLY B CA 1
ATOM 6820 C C . GLY B 1 294 ? -11.781 -40.281 -32.781 1 92.75 294 GLY B C 1
ATOM 6821 O O . GLY B 1 294 ? -11.953 -41.469 -32.906 1 92.75 294 GLY B O 1
ATOM 6822 N N . ILE B 1 295 ? -10.625 -39.75 -33 1 94.56 295 ILE B N 1
ATOM 6823 C CA . ILE B 1 295 ? -9.438 -40.562 -33.25 1 94.56 295 ILE B CA 1
ATOM 6824 C C . ILE B 1 295 ? -8.758 -40.906 -31.938 1 94.56 295 ILE B C 1
ATOM 6826 O O . ILE B 1 295 ? -8.359 -40.031 -31.172 1 94.56 295 ILE B O 1
ATOM 6830 N N . ARG B 1 296 ? -8.523 -42.062 -31.641 1 94.5 296 ARG B N 1
ATOM 6831 C CA . ARG B 1 296 ? -7.945 -42.531 -30.375 1 94.5 296 ARG B CA 1
ATOM 6832 C C . ARG B 1 296 ? -6.516 -42.031 -30.219 1 94.5 296 ARG B C 1
ATOM 6834 O O . ARG B 1 296 ? -5.801 -41.844 -31.203 1 94.5 296 ARG B O 1
ATOM 6841 N N . LEU B 1 297 ? -6.133 -41.938 -28.984 1 96 297 LEU B N 1
ATOM 6842 C CA . LEU B 1 297 ? -4.785 -41.469 -28.688 1 96 297 LEU B CA 1
ATOM 6843 C C . LEU B 1 297 ? -3.74 -42.406 -29.281 1 96 297 LEU B C 1
ATOM 6845 O O . LEU B 1 297 ? -2.717 -41.938 -29.797 1 96 297 LEU B O 1
ATOM 6849 N N . SER B 1 298 ? -4.016 -43.688 -29.266 1 95.69 298 SER B N 1
ATOM 6850 C CA . SER B 1 298 ? -3.104 -44.688 -29.75 1 95.69 298 SER B CA 1
ATOM 6851 C C . SER B 1 298 ? -2.951 -44.625 -31.266 1 95.69 298 SER B C 1
ATOM 6853 O O . SER B 1 298 ? -2.039 -45.25 -31.828 1 95.69 298 SER B O 1
ATOM 6855 N N . GLU B 1 299 ? -3.77 -43.906 -31.906 1 95.75 299 GLU B N 1
ATOM 6856 C CA . GLU B 1 299 ? -3.75 -43.781 -33.344 1 95.75 299 GLU B CA 1
ATOM 6857 C C . GLU B 1 299 ? -3.223 -42.438 -33.812 1 95.75 299 GLU B C 1
ATOM 6859 O O . GLU B 1 299 ? -3.068 -42.188 -35 1 95.75 299 GLU B O 1
ATOM 6864 N N . GLN B 1 300 ? -2.949 -41.656 -32.906 1 96.25 300 GLN B N 1
ATOM 6865 C CA . GLN B 1 300 ? -2.523 -40.281 -33.219 1 96.25 300 GLN B CA 1
ATOM 6866 C C . GLN B 1 300 ? -1.079 -40.25 -33.719 1 96.25 300 GLN B C 1
ATOM 6868 O O . GLN B 1 300 ? -0.227 -41 -33.188 1 96.25 300 GLN B O 1
ATOM 6873 N N . ARG B 1 301 ? -0.81 -39.531 -34.75 1 97.81 301 ARG B N 1
ATOM 6874 C CA . ARG B 1 301 ? 0.523 -39.062 -35.125 1 97.81 301 ARG B CA 1
ATOM 6875 C C . ARG B 1 301 ? 0.76 -37.656 -34.625 1 97.81 301 ARG B C 1
ATOM 6877 O O . ARG B 1 301 ? 0.096 -36.719 -35.062 1 97.81 301 ARG B O 1
ATOM 6884 N N . ILE B 1 302 ? 1.755 -37.5 -33.75 1 98.44 302 ILE B N 1
ATOM 6885 C CA . ILE B 1 302 ? 1.861 -36.219 -33 1 98.44 302 ILE B CA 1
ATOM 6886 C C . ILE B 1 302 ? 3.209 -35.562 -33.312 1 98.44 302 ILE B C 1
ATOM 6888 O O . ILE B 1 302 ? 4.254 -36.219 -33.219 1 98.44 302 ILE B O 1
ATOM 6892 N N . VAL B 1 303 ? 3.17 -34.312 -33.688 1 98.56 303 VAL B N 1
ATOM 6893 C CA . VAL B 1 303 ? 4.371 -33.5 -33.875 1 98.56 303 VAL B CA 1
ATOM 6894 C C . VAL B 1 303 ? 4.473 -32.469 -32.75 1 98.56 303 VAL B C 1
ATOM 6896 O O . VAL B 1 303 ? 3.516 -31.734 -32.469 1 98.56 303 VAL B O 1
ATOM 6899 N N . ILE B 1 304 ? 5.57 -32.469 -32.031 1 98.44 304 ILE B N 1
ATOM 6900 C CA . ILE B 1 304 ? 5.84 -31.469 -31 1 98.44 304 ILE B CA 1
ATOM 6901 C C . ILE B 1 304 ? 7.023 -30.594 -31.422 1 98.44 304 ILE B C 1
ATOM 6903 O O . ILE B 1 304 ? 8.125 -31.109 -31.656 1 98.44 304 ILE B O 1
ATOM 6907 N N . VAL B 1 305 ? 6.723 -29.312 -31.562 1 98.06 305 VAL B N 1
ATOM 6908 C CA . VAL B 1 305 ? 7.762 -28.359 -31.938 1 98.06 305 VAL B CA 1
ATOM 6909 C C . VAL B 1 305 ? 8.328 -27.688 -30.688 1 98.06 305 VAL B C 1
ATOM 6911 O O . VAL B 1 305 ? 7.617 -27 -29.969 1 98.06 305 VAL B O 1
ATOM 6914 N N . GLY B 1 306 ? 9.586 -27.828 -30.469 1 95.19 306 GLY B N 1
ATOM 6915 C CA . GLY B 1 306 ? 10.266 -27.484 -29.219 1 95.19 306 GLY B CA 1
ATOM 6916 C C . GLY B 1 306 ? 10.656 -28.703 -28.406 1 95.19 306 GLY B C 1
ATOM 6917 O O . GLY B 1 306 ? 9.875 -29.188 -27.578 1 95.19 306 GLY B O 1
ATOM 6918 N N . ALA B 1 307 ? 11.914 -29.094 -28.562 1 94 307 ALA B N 1
ATOM 6919 C CA . ALA B 1 307 ? 12.375 -30.297 -27.891 1 94 307 ALA B CA 1
ATOM 6920 C C . ALA B 1 307 ? 13.18 -29.969 -26.641 1 94 307 ALA B C 1
ATOM 6922 O O . ALA B 1 307 ? 14.227 -30.562 -26.391 1 94 307 ALA B O 1
ATOM 6923 N N . GLY B 1 308 ? 12.703 -28.938 -25.953 1 88.75 308 GLY B N 1
ATOM 6924 C CA . GLY B 1 308 ? 13.234 -28.625 -24.641 1 88.75 308 GLY B CA 1
ATOM 6925 C C . GLY B 1 308 ? 12.578 -29.438 -23.531 1 88.75 308 GLY B C 1
ATOM 6926 O O . GLY B 1 308 ? 11.953 -30.469 -23.797 1 88.75 308 GLY B O 1
ATOM 6927 N N . SER B 1 309 ? 12.75 -28.938 -22.297 1 86.81 309 SER B N 1
ATOM 6928 C CA . SER B 1 309 ? 12.25 -29.656 -21.141 1 86.81 309 SER B CA 1
ATOM 6929 C C . SER B 1 309 ? 10.727 -29.797 -21.188 1 86.81 309 SER B C 1
ATOM 6931 O O . SER B 1 309 ? 10.188 -30.875 -20.906 1 86.81 309 SER B O 1
ATOM 6933 N N . ALA B 1 310 ? 10.055 -28.734 -21.516 1 89.94 310 ALA B N 1
ATOM 6934 C CA . ALA B 1 310 ? 8.594 -28.781 -21.578 1 89.94 310 ALA B CA 1
ATOM 6935 C C . ALA B 1 310 ? 8.125 -29.734 -22.672 1 89.94 310 ALA B C 1
ATOM 6937 O O . ALA B 1 310 ? 7.254 -30.562 -22.438 1 89.94 310 ALA B O 1
ATOM 6938 N N . GLY B 1 311 ? 8.711 -29.594 -23.844 1 94.56 311 GLY B N 1
ATOM 6939 C CA . GLY B 1 311 ? 8.32 -30.438 -24.969 1 94.56 311 GLY B CA 1
ATOM 6940 C C . GLY B 1 311 ? 8.57 -31.922 -24.734 1 94.56 311 GLY B C 1
ATOM 6941 O O . GLY B 1 311 ? 7.699 -32.75 -24.984 1 94.56 311 GLY B O 1
ATOM 6942 N N . CYS B 1 312 ? 9.734 -32.25 -24.266 1 94 312 CYS B N 1
ATOM 6943 C CA . CYS B 1 312 ? 10.062 -33.625 -24 1 94 312 CYS B CA 1
ATOM 6944 C C . CYS B 1 312 ? 9.227 -34.188 -22.844 1 94 312 CYS B C 1
ATOM 6946 O O . CYS B 1 312 ? 8.867 -35.375 -22.844 1 94 312 CYS B O 1
ATOM 6948 N N . GLY B 1 313 ? 8.945 -33.312 -21.906 1 93.25 313 GLY B N 1
ATOM 6949 C CA . GLY B 1 313 ? 8.039 -33.719 -20.844 1 93.25 313 GLY B CA 1
ATOM 6950 C C . GLY B 1 313 ? 6.656 -34.094 -21.344 1 93.25 313 GLY B C 1
ATOM 6951 O O . GLY B 1 313 ? 6.086 -35.094 -20.922 1 93.25 313 GLY B O 1
ATOM 6952 N N . ILE B 1 314 ? 6.164 -33.281 -22.219 1 96.62 314 ILE B N 1
ATOM 6953 C CA . ILE B 1 314 ? 4.871 -33.562 -22.844 1 96.62 314 ILE B CA 1
ATOM 6954 C C . ILE B 1 314 ? 4.93 -34.875 -23.594 1 96.62 314 ILE B C 1
ATOM 6956 O O . ILE B 1 314 ? 4.062 -35.719 -23.438 1 96.62 314 ILE B O 1
ATOM 6960 N N . ALA B 1 315 ? 5.965 -35.031 -24.391 1 97.56 315 ALA B N 1
ATOM 6961 C CA . ALA B 1 315 ? 6.133 -36.219 -25.203 1 97.56 315 ALA B CA 1
ATOM 6962 C C . ALA B 1 315 ? 6.129 -37.469 -24.344 1 97.56 315 ALA B C 1
ATOM 6964 O O . ALA B 1 315 ? 5.449 -38.438 -24.656 1 97.56 315 ALA B O 1
ATOM 6965 N N . GLU B 1 316 ? 6.879 -37.438 -23.312 1 95.5 316 GLU B N 1
ATOM 6966 C CA . GLU B 1 316 ? 7.004 -38.594 -22.438 1 95.5 316 GLU B CA 1
ATOM 6967 C C . GLU B 1 316 ? 5.668 -38.969 -21.781 1 95.5 316 GLU B C 1
ATOM 6969 O O . GLU B 1 316 ? 5.328 -40.125 -21.656 1 95.5 316 GLU B O 1
ATOM 6974 N N . LEU B 1 317 ? 4.945 -37.938 -21.328 1 96.06 317 LEU B N 1
ATOM 6975 C CA . LEU B 1 317 ? 3.66 -38.25 -20.703 1 96.06 317 LEU B CA 1
ATOM 6976 C C . LEU B 1 317 ? 2.668 -38.781 -21.719 1 96.06 317 LEU B C 1
ATOM 6978 O O . LEU B 1 317 ? 1.864 -39.656 -21.391 1 96.06 317 LEU B O 1
ATOM 6982 N N . ILE B 1 318 ? 2.717 -38.281 -22.938 1 97.38 318 ILE B N 1
ATOM 6983 C CA . ILE B 1 318 ? 1.841 -38.781 -23.984 1 97.38 318 ILE B CA 1
ATOM 6984 C C . ILE B 1 318 ? 2.186 -40.219 -24.312 1 97.38 318 ILE B C 1
ATOM 6986 O O . ILE B 1 318 ? 1.295 -41.062 -24.547 1 97.38 318 ILE B O 1
ATOM 6990 N N . VAL B 1 319 ? 3.48 -40.531 -24.391 1 97.25 319 VAL B N 1
ATOM 6991 C CA . VAL B 1 319 ? 3.906 -41.906 -24.625 1 97.25 319 VAL B CA 1
ATOM 6992 C C . VAL B 1 319 ? 3.275 -42.844 -23.578 1 97.25 319 VAL B C 1
ATOM 6994 O O . VAL B 1 319 ? 2.701 -43.875 -23.922 1 97.25 319 VAL B O 1
ATOM 6997 N N . HIS B 1 320 ? 3.355 -42.406 -22.391 1 95.31 320 HIS B N 1
ATOM 6998 C CA . HIS B 1 320 ? 2.754 -43.188 -21.328 1 95.31 320 HIS B CA 1
ATOM 6999 C C . HIS B 1 320 ? 1.251 -43.344 -21.531 1 95.31 320 HIS B C 1
ATOM 7001 O O . HIS B 1 320 ? 0.698 -44.406 -21.297 1 95.31 320 HIS B O 1
ATOM 7007 N N . ALA B 1 321 ? 0.636 -42.281 -21.875 1 96 321 ALA B N 1
ATOM 7008 C CA . ALA B 1 321 ? -0.805 -42.312 -22.109 1 96 321 ALA B CA 1
ATOM 7009 C C . ALA B 1 321 ? -1.157 -43.281 -23.25 1 96 321 ALA B C 1
ATOM 7011 O O . ALA B 1 321 ? -2.162 -43.969 -23.188 1 96 321 ALA B O 1
ATOM 7012 N N . MET B 1 322 ? -0.35 -43.281 -24.281 1 97.25 322 MET B N 1
ATOM 7013 C CA . MET B 1 322 ? -0.581 -44.156 -25.422 1 97.25 322 MET B CA 1
ATOM 7014 C C . MET B 1 322 ? -0.414 -45.594 -25.031 1 97.25 322 MET B C 1
ATOM 7016 O O . MET B 1 322 ? -1.169 -46.469 -25.484 1 97.25 322 MET B O 1
ATOM 7020 N N . VAL B 1 323 ? 0.541 -45.844 -24.25 1 96.44 323 VAL B N 1
ATOM 7021 C CA . VAL B 1 323 ? 0.758 -47.188 -23.766 1 96.44 323 VAL B CA 1
ATOM 7022 C C . VAL B 1 323 ? -0.448 -47.656 -22.938 1 96.44 323 VAL B C 1
ATOM 7024 O O . VAL B 1 323 ? -0.929 -48.781 -23.109 1 96.44 323 VAL B O 1
ATOM 7027 N N . GLU B 1 324 ? -0.941 -46.812 -22.141 1 92.75 324 GLU B N 1
ATOM 7028 C CA . GLU B 1 324 ? -2.133 -47.125 -21.359 1 92.75 324 GLU B CA 1
ATOM 7029 C C . GLU B 1 324 ? -3.348 -47.344 -22.266 1 92.75 324 GLU B C 1
ATOM 7031 O O . GLU B 1 324 ? -4.289 -48.031 -21.891 1 92.75 324 GLU B O 1
ATOM 7036 N N . ASP B 1 325 ? -3.281 -46.688 -23.359 1 93 325 ASP B N 1
ATOM 7037 C CA . ASP B 1 325 ? -4.371 -46.812 -24.328 1 93 325 ASP B CA 1
ATOM 7038 C C . ASP B 1 325 ? -4.254 -48.094 -25.141 1 93 325 ASP B C 1
ATOM 7040 O O . ASP B 1 325 ? -5.113 -48.406 -25.969 1 93 325 ASP B O 1
ATOM 7044 N N . GLY B 1 326 ? -3.152 -48.875 -25.016 1 93.69 326 GLY B N 1
ATOM 7045 C CA . GLY B 1 326 ? -3.186 -50.25 -25.5 1 93.69 326 GLY B CA 1
ATOM 7046 C C . GLY B 1 326 ? -2.072 -50.562 -26.484 1 93.69 326 GLY B C 1
ATOM 7047 O O . GLY B 1 326 ? -2.039 -51.625 -27.078 1 93.69 326 GLY B O 1
ATOM 7048 N N . ILE B 1 327 ? -1.181 -49.594 -26.703 1 97.19 327 ILE B N 1
ATOM 7049 C CA . ILE B 1 327 ? -0.115 -49.875 -27.656 1 97.19 327 ILE B CA 1
ATOM 7050 C C . ILE B 1 327 ? 1.217 -50 -26.922 1 97.19 327 ILE B C 1
ATOM 7052 O O . ILE B 1 327 ? 1.328 -49.625 -25.766 1 97.19 327 ILE B O 1
ATOM 7056 N N . SER B 1 328 ? 2.219 -50.562 -27.562 1 97.5 328 SER B N 1
ATOM 7057 C CA . SER B 1 328 ? 3.533 -50.75 -26.953 1 97.5 328 SER B CA 1
ATOM 7058 C C . SER B 1 328 ? 4.285 -49.438 -26.859 1 97.5 328 SER B C 1
ATOM 7060 O O . SER B 1 328 ? 3.98 -48.469 -27.578 1 97.5 328 SER B O 1
ATOM 7062 N N . GLU B 1 329 ? 5.172 -49.375 -25.953 1 97.31 329 GLU B N 1
ATOM 7063 C CA . GLU B 1 329 ? 5.992 -48.188 -25.812 1 97.31 329 GLU B CA 1
ATOM 7064 C C . GLU B 1 329 ? 6.727 -47.844 -27.109 1 97.31 329 GLU B C 1
ATOM 7066 O O . GLU B 1 329 ? 6.828 -46.688 -27.484 1 97.31 329 GLU B O 1
ATOM 7071 N N . ALA B 1 330 ? 7.254 -48.875 -27.688 1 96.38 330 ALA B N 1
ATOM 7072 C CA . ALA B 1 330 ? 7.977 -48.688 -28.938 1 96.38 330 ALA B CA 1
ATOM 7073 C C . ALA B 1 330 ? 7.082 -48.062 -30 1 96.38 330 ALA B C 1
ATOM 7075 O O . ALA B 1 330 ? 7.508 -47.125 -30.719 1 96.38 330 ALA B O 1
ATOM 7076 N N . GLN B 1 331 ? 5.914 -48.562 -30.141 1 96.69 331 GLN B N 1
ATOM 7077 C CA . GLN B 1 331 ? 4.969 -48 -31.094 1 96.69 331 GLN B CA 1
ATOM 7078 C C . GLN B 1 331 ? 4.609 -46.562 -30.734 1 96.69 331 GLN B C 1
ATOM 7080 O O . GLN B 1 331 ? 4.547 -45.688 -31.594 1 96.69 331 GLN B O 1
ATOM 7085 N N . ALA B 1 332 ? 4.324 -46.375 -29.422 1 97.69 332 ALA B N 1
ATOM 7086 C CA . ALA B 1 332 ? 3.982 -45.031 -28.969 1 97.69 332 ALA B CA 1
ATOM 7087 C C . ALA B 1 332 ? 5.078 -44.031 -29.328 1 97.69 332 ALA B C 1
ATOM 7089 O O . ALA B 1 332 ? 4.797 -42.938 -29.875 1 97.69 332 ALA B O 1
ATOM 7090 N N . ARG B 1 333 ? 6.301 -44.312 -29.047 1 97.12 333 ARG B N 1
ATOM 7091 C CA . ARG B 1 333 ? 7.438 -43.438 -29.312 1 97.12 333 ARG B CA 1
ATOM 7092 C C . ARG B 1 333 ? 7.598 -43.219 -30.812 1 97.12 333 ARG B C 1
ATOM 7094 O O . ARG B 1 333 ? 8.016 -42.125 -31.25 1 97.12 333 ARG B O 1
ATOM 7101 N N . SER B 1 334 ? 7.258 -44.219 -31.594 1 96.5 334 SER B N 1
ATOM 7102 C CA . SER B 1 334 ? 7.379 -44.125 -33.031 1 96.5 334 SER B CA 1
ATOM 7103 C C . SER B 1 334 ? 6.379 -43.094 -33.625 1 96.5 334 SER B C 1
ATOM 7105 O O . SER B 1 334 ? 6.539 -42.625 -34.719 1 96.5 334 SER B O 1
ATOM 7107 N N . GLN B 1 335 ? 5.379 -42.781 -32.875 1 97.06 335 GLN B N 1
ATOM 7108 C CA . GLN B 1 335 ? 4.301 -41.938 -33.344 1 97.06 335 GLN B CA 1
ATOM 7109 C C . GLN B 1 335 ? 4.512 -40.469 -32.906 1 97.06 335 GLN B C 1
ATOM 7111 O O . GLN B 1 335 ? 3.723 -39.594 -33.281 1 97.06 335 GLN B O 1
ATOM 7116 N N . ILE B 1 336 ? 5.539 -40.188 -32.156 1 98 336 ILE B N 1
ATOM 7117 C CA . ILE B 1 336 ? 5.832 -38.844 -31.656 1 98 336 ILE B CA 1
ATOM 7118 C C . ILE B 1 336 ? 7.066 -38.281 -32.375 1 98 336 ILE B C 1
ATOM 7120 O O . ILE B 1 336 ? 8.125 -38.906 -32.375 1 98 336 ILE B O 1
ATOM 7124 N N . TYR B 1 337 ? 6.934 -37.156 -33 1 98.06 337 TYR B N 1
ATOM 7125 C CA . TYR B 1 337 ? 8.016 -36.531 -33.75 1 98.06 337 TYR B CA 1
ATOM 7126 C C . TYR B 1 337 ? 8.398 -35.188 -33.125 1 98.06 337 TYR B C 1
ATOM 7128 O O . TYR B 1 337 ? 7.582 -34.281 -33.062 1 98.06 337 TYR B O 1
ATOM 7136 N N . MET B 1 338 ? 9.625 -35.125 -32.656 1 98 338 MET B N 1
ATOM 7137 C CA . MET B 1 338 ? 10.133 -33.938 -32 1 98 338 MET B CA 1
ATOM 7138 C C . MET B 1 338 ? 10.922 -33.062 -32.969 1 98 338 MET B C 1
ATOM 7140 O O . MET B 1 338 ? 11.859 -33.531 -33.625 1 98 338 MET B O 1
ATOM 7144 N N . ILE B 1 339 ? 10.523 -31.781 -33.062 1 97.31 339 ILE B N 1
ATOM 7145 C CA . ILE B 1 339 ? 11.219 -30.844 -33.938 1 97.31 339 ILE B CA 1
ATOM 7146 C C . ILE B 1 339 ? 11.922 -29.781 -33.062 1 97.31 339 ILE B C 1
ATOM 7148 O O . ILE B 1 339 ? 11.328 -29.25 -32.125 1 97.31 339 ILE B O 1
ATOM 7152 N N . ASP B 1 340 ? 13.117 -29.531 -33.312 1 94.44 340 ASP B N 1
ATOM 7153 C CA . ASP B 1 340 ? 13.875 -28.484 -32.625 1 94.44 340 ASP B CA 1
ATOM 7154 C C . ASP B 1 340 ? 14.523 -27.531 -33.625 1 94.44 340 ASP B C 1
ATOM 7156 O O . ASP B 1 340 ? 14.148 -27.5 -34.812 1 94.44 340 ASP B O 1
ATOM 7160 N N . ARG B 1 341 ? 15.477 -26.641 -33.188 1 88.19 341 ARG B N 1
ATOM 7161 C CA . ARG B 1 341 ? 16.094 -25.609 -34.031 1 88.19 341 ARG B CA 1
ATOM 7162 C C . ARG B 1 341 ? 16.797 -26.234 -35.219 1 88.19 341 ARG B C 1
ATOM 7164 O O . ARG B 1 341 ? 16.875 -25.609 -36.281 1 88.19 341 ARG B O 1
ATOM 7171 N N . ASN B 1 342 ? 17.266 -27.469 -35.062 1 90.38 342 ASN B N 1
ATOM 7172 C CA . ASN B 1 342 ? 17.984 -28.125 -36.125 1 90.38 342 ASN B CA 1
ATOM 7173 C C . ASN B 1 342 ? 17.109 -29.156 -36.844 1 90.38 342 ASN B C 1
ATOM 7175 O O . ASN B 1 342 ? 17.625 -30.062 -37.531 1 90.38 342 ASN B O 1
ATOM 7179 N N . GLY B 1 343 ? 15.82 -29.047 -36.594 1 94.56 343 GLY B N 1
ATOM 7180 C CA . GLY B 1 343 ? 14.883 -29.906 -37.312 1 94.56 343 GLY B CA 1
ATOM 7181 C C . GLY B 1 343 ? 14.445 -31.109 -36.469 1 94.56 343 GLY B C 1
ATOM 7182 O O . GLY B 1 343 ? 14.508 -31.062 -35.25 1 94.56 343 GLY B O 1
ATOM 7183 N N . LEU B 1 344 ? 13.961 -32.125 -37.281 1 97.31 344 LEU B N 1
ATOM 7184 C CA . LEU B 1 344 ? 13.492 -33.344 -36.656 1 97.31 344 LEU B CA 1
ATOM 7185 C C . LEU B 1 344 ? 14.633 -34.031 -35.906 1 97.31 344 LEU B C 1
ATOM 7187 O O . LEU B 1 344 ? 15.734 -34.188 -36.438 1 97.31 344 LEU B O 1
ATOM 7191 N N . LEU B 1 345 ? 14.367 -34.438 -34.656 1 96.94 345 LEU B N 1
ATOM 7192 C CA . LEU B 1 345 ? 15.375 -35.188 -33.875 1 96.94 345 LEU B CA 1
ATOM 7193 C C . LEU B 1 345 ? 15.586 -36.562 -34.469 1 96.94 345 LEU B C 1
ATOM 7195 O O . LEU B 1 345 ? 14.68 -37.406 -34.438 1 96.94 345 LEU B O 1
ATOM 7199 N N . LEU B 1 346 ? 16.797 -36.844 -34.875 1 95.31 346 LEU B N 1
ATOM 7200 C CA . LEU B 1 346 ? 17.141 -38.094 -35.5 1 95.31 346 LEU B CA 1
ATOM 7201 C C . LEU B 1 346 ? 18.344 -38.75 -34.812 1 95.31 346 LEU B C 1
ATOM 7203 O O . LEU B 1 346 ? 19.188 -38.031 -34.25 1 95.31 346 LEU B O 1
ATOM 7207 N N . GLU B 1 347 ? 18.266 -40.062 -34.875 1 93.31 347 GLU B N 1
ATOM 7208 C CA . GLU B 1 347 ? 19.453 -40.75 -34.438 1 93.31 347 GLU B CA 1
ATOM 7209 C C . GLU B 1 347 ? 20.703 -40.281 -35.156 1 93.31 347 GLU B C 1
ATOM 7211 O O . GLU B 1 347 ? 20.656 -39.969 -36.344 1 93.31 347 GLU B O 1
ATOM 7216 N N . GLY B 1 348 ? 21.766 -40.125 -34.375 1 89.75 348 GLY B N 1
ATOM 7217 C CA . GLY B 1 348 ? 23.031 -39.719 -34.969 1 89.75 348 GLY B CA 1
ATOM 7218 C C . GLY B 1 348 ? 23.297 -38.219 -34.812 1 89.75 348 GLY B C 1
ATOM 7219 O O . GLY B 1 348 ? 24.422 -37.75 -35 1 89.75 348 GLY B O 1
ATOM 7220 N N . MET B 1 349 ? 22.266 -37.469 -34.531 1 92.56 349 MET B N 1
ATOM 7221 C CA . MET B 1 349 ? 22.484 -36.062 -34.25 1 92.56 349 MET B CA 1
ATOM 7222 C C . MET B 1 349 ? 23.422 -35.844 -33.094 1 92.56 349 MET B C 1
ATOM 7224 O O . MET B 1 349 ? 23.422 -36.625 -32.125 1 92.56 349 MET B O 1
ATOM 7228 N N . THR B 1 350 ? 24.219 -34.719 -33.125 1 90.62 350 THR B N 1
ATOM 7229 C CA . THR B 1 350 ? 25.172 -34.406 -32.062 1 90.62 350 THR B CA 1
ATOM 7230 C C . THR B 1 350 ? 24.641 -33.312 -31.156 1 90.62 350 THR B C 1
ATOM 7232 O O . THR B 1 350 ? 23.797 -32.5 -31.594 1 90.62 350 THR B O 1
ATOM 7235 N N . GLY B 1 351 ? 25.078 -33.281 -29.969 1 88.12 351 GLY B N 1
ATOM 7236 C CA . GLY B 1 351 ? 24.766 -32.188 -29.078 1 88.12 351 GLY B CA 1
ATOM 7237 C C . GLY B 1 351 ? 23.391 -32.281 -28.453 1 88.12 351 GLY B C 1
ATOM 7238 O O . GLY B 1 351 ? 22.812 -31.281 -28.031 1 88.12 351 GLY B O 1
ATOM 7239 N N . LEU B 1 352 ? 22.812 -33.406 -28.453 1 90 352 LEU B N 1
ATOM 7240 C CA . LEU B 1 352 ? 21.484 -33.625 -27.891 1 90 352 LEU B CA 1
ATOM 7241 C C . LEU B 1 352 ? 21.562 -33.781 -26.375 1 90 352 LEU B C 1
ATOM 7243 O O . LEU B 1 352 ? 22.562 -34.281 -25.844 1 90 352 LEU B O 1
ATOM 7247 N N . LEU B 1 353 ? 20.609 -33.281 -25.75 1 87.12 353 LEU B N 1
ATOM 7248 C CA . LEU B 1 353 ? 20.5 -33.406 -24.297 1 87.12 353 LEU B CA 1
ATOM 7249 C C . LEU B 1 353 ? 20.031 -34.812 -23.922 1 87.12 353 LEU B C 1
ATOM 7251 O O . LEU B 1 353 ? 19.391 -35.5 -24.719 1 87.12 353 LEU B O 1
ATOM 7255 N N . PRO B 1 354 ? 20.297 -35.219 -22.703 1 86.12 354 PRO B N 1
ATOM 7256 C CA . PRO B 1 354 ? 19.969 -36.562 -22.281 1 86.12 354 PRO B CA 1
ATOM 7257 C C . PRO B 1 354 ? 18.484 -36.906 -22.391 1 86.12 354 PRO B C 1
ATOM 7259 O O . PRO B 1 354 ? 18.109 -38 -22.828 1 86.12 354 PRO B O 1
ATOM 7262 N N . PHE B 1 355 ? 17.656 -35.969 -22.109 1 86.69 355 PHE B N 1
ATOM 7263 C CA . PHE B 1 355 ? 16.219 -36.281 -22.062 1 86.69 355 PHE B CA 1
ATOM 7264 C C . PHE B 1 355 ? 15.633 -36.312 -23.469 1 86.69 355 PHE B C 1
ATOM 7266 O O . PHE B 1 355 ? 14.492 -36.75 -23.672 1 86.69 355 PHE B O 1
ATOM 7273 N N . GLN B 1 356 ? 16.406 -35.906 -24.484 1 91.94 356 GLN B N 1
ATOM 7274 C CA . GLN B 1 356 ? 15.961 -35.938 -25.875 1 91.94 356 GLN B CA 1
ATOM 7275 C C . GLN B 1 356 ? 16.234 -37.312 -26.5 1 91.94 356 GLN B C 1
ATOM 7277 O O . GLN B 1 356 ? 15.617 -37.656 -27.516 1 91.94 356 GLN B O 1
ATOM 7282 N N . GLN B 1 357 ? 17.094 -38.031 -25.922 1 90.88 357 GLN B N 1
ATOM 7283 C CA . GLN B 1 357 ? 17.641 -39.25 -26.516 1 90.88 357 GLN B CA 1
ATOM 7284 C C . GLN B 1 357 ? 16.547 -40.281 -26.75 1 90.88 357 GLN B C 1
ATOM 7286 O O . GLN B 1 357 ? 16.562 -41 -27.75 1 90.88 357 GLN B O 1
ATOM 7291 N N . GLN B 1 358 ? 15.602 -40.312 -25.891 1 90.38 358 GLN B N 1
ATOM 7292 C CA . GLN B 1 358 ? 14.57 -41.344 -25.969 1 90.38 358 GLN B CA 1
ATOM 7293 C C . GLN B 1 358 ? 13.516 -41 -27.016 1 90.38 358 GLN B C 1
ATOM 7295 O O . GLN B 1 358 ? 12.641 -41.812 -27.312 1 90.38 358 GLN B O 1
ATOM 7300 N N . LEU B 1 359 ? 13.602 -39.844 -27.609 1 95.12 359 LEU B N 1
ATOM 7301 C CA . LEU B 1 359 ? 12.547 -39.375 -28.5 1 95.12 359 LEU B CA 1
ATOM 7302 C C . LEU B 1 359 ? 13.07 -39.25 -29.922 1 95.12 359 LEU B C 1
ATOM 7304 O O . LEU B 1 359 ? 12.398 -38.656 -30.781 1 95.12 359 LEU B O 1
ATOM 7308 N N . LEU B 1 360 ? 14.211 -39.844 -30.203 1 96.25 360 LEU B N 1
ATOM 7309 C CA . LEU B 1 360 ? 14.82 -39.781 -31.516 1 96.25 360 LEU B CA 1
ATOM 7310 C C . LEU B 1 360 ? 14.141 -40.719 -32.5 1 96.25 360 LEU B C 1
ATOM 7312 O O . LEU B 1 360 ? 13.68 -41.812 -32.094 1 96.25 360 LEU B O 1
ATOM 7316 N N . LYS B 1 361 ? 14.117 -40.312 -33.75 1 95.38 361 LYS B N 1
ATOM 7317 C CA . LYS B 1 361 ? 13.656 -41.188 -34.844 1 95.38 361 LYS B CA 1
ATOM 7318 C C . LYS B 1 361 ? 14.844 -41.812 -35.594 1 95.38 361 LYS B C 1
ATOM 7320 O O . LYS B 1 361 ? 15.883 -41.156 -35.75 1 95.38 361 LYS B O 1
ATOM 7325 N N . SER B 1 362 ? 14.594 -43.031 -35.969 1 93.31 362 SER B N 1
ATOM 7326 C CA . SER B 1 362 ? 15.602 -43.688 -36.812 1 93.31 362 SER B CA 1
ATOM 7327 C C . SER B 1 362 ? 15.562 -43.125 -38.219 1 93.31 362 SER B C 1
ATOM 7329 O O . SER B 1 362 ? 14.5 -42.719 -38.719 1 93.31 362 SER B O 1
ATOM 7331 N N . ARG B 1 363 ? 16.703 -43.188 -38.781 1 91 363 ARG B N 1
ATOM 7332 C CA . ARG B 1 363 ? 16.75 -42.75 -40.188 1 91 363 ARG B CA 1
ATOM 7333 C C . ARG B 1 363 ? 15.898 -43.688 -41.062 1 91 363 ARG B C 1
ATOM 7335 O O . ARG B 1 363 ? 15.312 -43.219 -42.062 1 91 363 ARG B O 1
ATOM 7342 N N . ALA B 1 364 ? 15.75 -44.844 -40.688 1 92 364 ALA B N 1
ATOM 7343 C CA . ALA B 1 364 ? 14.922 -45.812 -41.406 1 92 364 ALA B CA 1
ATOM 7344 C C . ALA B 1 364 ? 13.453 -45.406 -41.375 1 92 364 ALA B C 1
ATOM 7346 O O . ALA B 1 364 ? 12.719 -45.656 -42.344 1 92 364 ALA B O 1
ATOM 7347 N N . ALA B 1 365 ? 13.062 -44.812 -40.344 1 91.69 365 ALA B N 1
ATOM 7348 C CA . ALA B 1 365 ? 11.664 -44.406 -40.156 1 91.69 365 ALA B CA 1
ATOM 7349 C C . ALA B 1 365 ? 11.258 -43.344 -41.156 1 91.69 365 ALA B C 1
ATOM 7351 O O . ALA B 1 365 ? 10.078 -43.188 -41.469 1 91.69 365 ALA B O 1
ATOM 7352 N N . ILE B 1 366 ? 12.297 -42.625 -41.781 1 92.62 366 ILE B N 1
ATOM 7353 C CA . ILE B 1 366 ? 11.961 -41.531 -42.688 1 92.62 366 ILE B CA 1
ATOM 7354 C C . ILE B 1 366 ? 12.523 -41.844 -44.094 1 92.62 366 ILE B C 1
ATOM 7356 O O . ILE B 1 366 ? 12.641 -40.938 -44.906 1 92.62 366 ILE B O 1
ATOM 7360 N N . SER B 1 367 ? 13.109 -42.938 -44.375 1 91.06 367 SER B N 1
ATOM 7361 C CA . SER B 1 367 ? 13.766 -43.312 -45.625 1 91.06 367 SER B CA 1
ATOM 7362 C C . SER B 1 367 ? 12.859 -43.031 -46.812 1 91.06 367 SER B C 1
ATOM 7364 O O . SER B 1 367 ? 13.336 -42.594 -47.875 1 91.06 367 SER B O 1
ATOM 7366 N N . GLY B 1 368 ? 11.586 -43.094 -46.781 1 90.5 368 GLY B N 1
ATOM 7367 C CA . GLY B 1 368 ? 10.672 -42.906 -47.906 1 90.5 368 GLY B CA 1
ATOM 7368 C C . GLY B 1 368 ? 10.117 -41.5 -47.969 1 90.5 368 GLY B C 1
ATOM 7369 O O . GLY B 1 368 ? 9.305 -41.188 -48.812 1 90.5 368 GLY B O 1
ATOM 7370 N N . TRP B 1 369 ? 10.719 -40.625 -47.156 1 94.56 369 TRP B N 1
ATOM 7371 C CA . TRP B 1 369 ? 10.203 -39.281 -47.094 1 94.56 369 TRP B CA 1
ATOM 7372 C C . TRP B 1 369 ? 10.797 -38.406 -48.219 1 94.56 369 TRP B C 1
ATOM 7374 O O . TRP B 1 369 ? 11.945 -38.625 -48.625 1 94.56 369 TRP B O 1
ATOM 7384 N N . GLN B 1 370 ? 10.031 -37.562 -48.812 1 93.38 370 GLN B N 1
ATOM 7385 C CA . GLN B 1 370 ? 10.516 -36.5 -49.688 1 93.38 370 GLN B CA 1
ATOM 7386 C C . GLN B 1 370 ? 10.852 -35.219 -48.906 1 93.38 370 GLN B C 1
ATOM 7388 O O . GLN B 1 370 ? 9.953 -34.531 -48.438 1 93.38 370 GLN B O 1
ATOM 7393 N N . CYS B 1 371 ? 12.094 -35 -48.781 1 93.38 371 CYS B N 1
ATOM 7394 C CA . CYS B 1 371 ? 12.531 -33.875 -47.938 1 93.38 371 CYS B CA 1
ATOM 7395 C C . CYS B 1 371 ? 13.336 -32.875 -48.75 1 93.38 371 CYS B C 1
ATOM 7397 O O . CYS B 1 371 ? 13.984 -33.25 -49.75 1 93.38 371 CYS B O 1
ATOM 7399 N N . GLU B 1 372 ? 13.289 -31.641 -48.406 1 91.12 372 GLU B N 1
ATOM 7400 C CA . GLU B 1 372 ? 14.086 -30.594 -49.062 1 91.12 372 GLU B CA 1
ATOM 7401 C C . GLU B 1 372 ? 15.562 -30.734 -48.719 1 91.12 372 GLU B C 1
ATOM 7403 O O . GLU B 1 372 ? 16.422 -30.406 -49.531 1 91.12 372 GLU B O 1
ATOM 7408 N N . ASN B 1 373 ? 15.875 -31.016 -47.469 1 87.5 373 ASN B N 1
ATOM 7409 C CA . ASN B 1 373 ? 17.219 -31.25 -46.969 1 87.5 373 ASN B CA 1
ATOM 7410 C C . ASN B 1 373 ? 17.281 -32.531 -46.125 1 87.5 373 ASN B C 1
ATOM 7412 O O . ASN B 1 373 ? 16.609 -32.625 -45.094 1 87.5 373 ASN B O 1
ATOM 7416 N N . ASN B 1 374 ? 18.141 -33.406 -46.5 1 81.06 374 ASN B N 1
ATOM 7417 C CA . ASN B 1 374 ? 18.188 -34.719 -45.844 1 81.06 374 ASN B CA 1
ATOM 7418 C C . ASN B 1 374 ? 18.922 -34.656 -44.5 1 81.06 374 ASN B C 1
ATOM 7420 O O . ASN B 1 374 ? 18.766 -35.531 -43.656 1 81.06 374 ASN B O 1
ATOM 7424 N N . ALA B 1 375 ? 19.75 -33.656 -44.344 1 82.56 375 ALA B N 1
ATOM 7425 C CA . ALA B 1 375 ? 20.5 -33.531 -43.094 1 82.56 375 ALA B CA 1
ATOM 7426 C C . ALA B 1 375 ? 19.656 -32.844 -42.031 1 82.56 375 ALA B C 1
ATOM 7428 O O . ALA B 1 375 ? 19.859 -33.094 -40.812 1 82.56 375 ALA B O 1
ATOM 7429 N N . GLU B 1 376 ? 18.797 -31.984 -42.469 1 91 376 GLU B N 1
ATOM 7430 C CA . GLU B 1 376 ? 17.922 -31.25 -41.562 1 91 376 GLU B CA 1
ATOM 7431 C C . GLU B 1 376 ? 16.469 -31.312 -42.031 1 91 376 GLU B C 1
ATOM 7433 O O . GLU B 1 376 ? 16.031 -30.5 -42.844 1 91 376 GLU B O 1
ATOM 7438 N N . ILE B 1 377 ? 15.766 -32.219 -41.438 1 95.12 377 ILE B N 1
ATOM 7439 C CA . ILE B 1 377 ? 14.375 -32.406 -41.812 1 95.12 377 ILE B CA 1
ATOM 7440 C C . ILE B 1 377 ? 13.508 -31.328 -41.188 1 95.12 377 ILE B C 1
ATOM 7442 O O . ILE B 1 377 ? 13.367 -31.266 -39.969 1 95.12 377 ILE B O 1
ATOM 7446 N N . SER B 1 378 ? 12.883 -30.516 -41.938 1 95.94 378 SER B N 1
ATOM 7447 C CA . SER B 1 378 ? 12.141 -29.344 -41.469 1 95.94 378 SER B CA 1
ATOM 7448 C C . SER B 1 378 ? 10.742 -29.734 -41 1 95.94 378 SER B C 1
ATOM 7450 O O . SER B 1 378 ? 10.273 -30.844 -41.281 1 95.94 378 SER B O 1
ATOM 7452 N N . LEU B 1 379 ? 10.094 -28.812 -40.312 1 97.31 379 LEU B N 1
ATOM 7453 C CA . LEU B 1 379 ? 8.703 -29 -39.906 1 97.31 379 LEU B CA 1
ATOM 7454 C C . LEU B 1 379 ? 7.82 -29.219 -41.125 1 97.31 379 LEU B C 1
ATOM 7456 O O . LEU B 1 379 ? 6.906 -30.062 -41.094 1 97.31 379 LEU B O 1
ATOM 7460 N N . LYS B 1 380 ? 8.102 -28.469 -42.156 1 96.38 380 LYS B N 1
ATOM 7461 C CA . LYS B 1 380 ? 7.367 -28.609 -43.406 1 96.38 380 LYS B CA 1
ATOM 7462 C C . LYS B 1 380 ? 7.488 -30.031 -43.938 1 96.38 380 LYS B C 1
ATOM 7464 O O . LYS B 1 380 ? 6.492 -30.625 -44.375 1 96.38 380 LYS B O 1
ATOM 7469 N N . ASP B 1 381 ? 8.695 -30.547 -44 1 97.06 381 ASP B N 1
ATOM 7470 C CA . ASP B 1 381 ? 8.93 -31.906 -44.469 1 97.06 381 ASP B CA 1
ATOM 7471 C C . ASP B 1 381 ? 8.148 -32.906 -43.625 1 97.06 381 ASP B C 1
ATOM 7473 O O . ASP B 1 381 ? 7.562 -33.875 -44.188 1 97.06 381 ASP B O 1
ATOM 7477 N N . VAL B 1 382 ? 8.156 -32.719 -42.375 1 97.69 382 VAL B N 1
ATOM 7478 C CA . VAL B 1 382 ? 7.477 -33.625 -41.469 1 97.69 382 VAL B CA 1
ATOM 7479 C C . VAL B 1 382 ? 5.973 -33.594 -41.75 1 97.69 382 VAL B C 1
ATOM 7481 O O . VAL B 1 382 ? 5.328 -34.656 -41.844 1 97.69 382 VAL B O 1
ATOM 7484 N N . ILE B 1 383 ? 5.379 -32.469 -41.812 1 97.69 383 ILE B N 1
ATOM 7485 C CA . ILE B 1 383 ? 3.939 -32.312 -42.031 1 97.69 383 ILE B CA 1
ATOM 7486 C C . ILE B 1 383 ? 3.535 -32.938 -43.375 1 97.69 383 ILE B C 1
ATOM 7488 O O . ILE B 1 383 ? 2.541 -33.656 -43.438 1 97.69 383 ILE B O 1
ATOM 7492 N N . ARG B 1 384 ? 4.328 -32.719 -44.375 1 96.5 384 ARG B N 1
ATOM 7493 C CA . ARG B 1 384 ? 4.02 -33.156 -45.719 1 96.5 384 ARG B CA 1
ATOM 7494 C C . ARG B 1 384 ? 4.09 -34.688 -45.812 1 96.5 384 ARG B C 1
ATOM 7496 O O . ARG B 1 384 ? 3.357 -35.312 -46.594 1 96.5 384 ARG B O 1
ATOM 7503 N N . ASN B 1 385 ? 4.953 -35.25 -45.094 1 97.25 385 ASN B N 1
ATOM 7504 C CA . ASN B 1 385 ? 5.176 -36.656 -45.219 1 97.25 385 ASN B CA 1
ATOM 7505 C C . ASN B 1 385 ? 4.387 -37.469 -44.188 1 97.25 385 ASN B C 1
ATOM 7507 O O . ASN B 1 385 ? 3.861 -38.531 -44.5 1 97.25 385 ASN B O 1
ATOM 7511 N N . LEU B 1 386 ? 4.281 -36.938 -43 1 96.88 386 LEU B N 1
ATOM 7512 C CA . LEU B 1 386 ? 3.721 -37.688 -41.906 1 96.88 386 LEU B CA 1
ATOM 7513 C C . LEU B 1 386 ? 2.205 -37.531 -41.844 1 96.88 386 LEU B C 1
ATOM 7515 O O . LEU B 1 386 ? 1.494 -38.406 -41.375 1 96.88 386 LEU B O 1
ATOM 7519 N N . HIS B 1 387 ? 1.691 -36.312 -42.25 1 96.5 387 HIS B N 1
ATOM 7520 C CA . HIS B 1 387 ? 0.285 -35.969 -42.125 1 96.5 387 HIS B CA 1
ATOM 7521 C C . HIS B 1 387 ? -0.194 -36.125 -40.688 1 96.5 387 HIS B C 1
ATOM 7523 O O . HIS B 1 387 ? -1.132 -36.875 -40.438 1 96.5 387 HIS B O 1
ATOM 7529 N N . PRO B 1 388 ? 0.372 -35.375 -39.812 1 98.06 388 PRO B N 1
ATOM 7530 C CA . PRO B 1 388 ? 0.077 -35.562 -38.406 1 98.06 388 PRO B CA 1
ATOM 7531 C C . PRO B 1 388 ? -1.354 -35.156 -38.031 1 98.06 388 PRO B C 1
ATOM 7533 O O . PRO B 1 388 ? -1.906 -34.219 -38.625 1 98.06 388 PRO B O 1
ATOM 7536 N N . ASN B 1 389 ? -1.965 -35.844 -37 1 96.75 389 ASN B N 1
ATOM 7537 C CA . ASN B 1 389 ? -3.271 -35.531 -36.438 1 96.75 389 ASN B CA 1
ATOM 7538 C C . ASN B 1 389 ? -3.184 -34.375 -35.438 1 96.75 389 ASN B C 1
ATOM 7540 O O . ASN B 1 389 ? -4.156 -33.625 -35.25 1 96.75 389 ASN B O 1
ATOM 7544 N N . ALA B 1 390 ? -2.066 -34.281 -34.781 1 98.31 390 ALA B N 1
ATOM 7545 C CA . ALA B 1 390 ? -1.898 -33.281 -33.719 1 98.31 390 ALA B CA 1
ATOM 7546 C C . ALA B 1 390 ? -0.563 -32.562 -33.844 1 98.31 390 ALA B C 1
ATOM 7548 O O . ALA B 1 390 ? 0.456 -33.188 -34.188 1 98.31 390 ALA B O 1
ATOM 7549 N N . LEU B 1 391 ? -0.613 -31.25 -33.719 1 98.56 391 LEU B N 1
ATOM 7550 C CA . LEU B 1 391 ? 0.548 -30.375 -33.781 1 98.56 391 LEU B CA 1
ATOM 7551 C C . LEU B 1 391 ? 0.627 -29.5 -32.531 1 98.56 391 LEU B C 1
ATOM 7553 O O . LEU B 1 391 ? -0.235 -28.641 -32.312 1 98.56 391 LEU B O 1
ATOM 7557 N N . LEU B 1 392 ? 1.65 -29.766 -31.672 1 98.25 392 LEU B N 1
ATOM 7558 C CA . LEU B 1 392 ? 1.852 -29 -30.453 1 98.25 392 LEU B CA 1
ATOM 7559 C C . LEU B 1 392 ? 3.107 -28.141 -30.547 1 98.25 392 LEU B C 1
ATOM 7561 O O . LEU B 1 392 ? 4.133 -28.578 -31.062 1 98.25 392 LEU B O 1
ATOM 7565 N N . GLY B 1 393 ? 3.018 -26.906 -30.094 1 97.38 393 GLY B N 1
ATOM 7566 C CA . GLY B 1 393 ? 4.164 -26 -30.125 1 97.38 393 GLY B CA 1
ATOM 7567 C C . GLY B 1 393 ? 4.551 -25.5 -28.75 1 97.38 393 GLY B C 1
ATOM 7568 O O . GLY B 1 393 ? 3.74 -24.891 -28.047 1 97.38 393 GLY B O 1
ATOM 7569 N N . VAL B 1 394 ? 5.77 -25.719 -28.297 1 94.69 394 VAL B N 1
ATOM 7570 C CA . VAL B 1 394 ? 6.359 -25.188 -27.078 1 94.69 394 VAL B CA 1
ATOM 7571 C C . VAL B 1 394 ? 7.746 -24.625 -27.359 1 94.69 394 VAL B C 1
ATOM 7573 O O . VAL B 1 394 ? 8.672 -24.797 -26.562 1 94.69 394 VAL B O 1
ATOM 7576 N N . SER B 1 395 ? 7.922 -23.984 -28.5 1 92 395 SER B N 1
ATOM 7577 C CA . SER B 1 395 ? 9.211 -23.547 -29.016 1 92 395 SER B CA 1
ATOM 7578 C C . SER B 1 395 ? 9.508 -22.109 -28.578 1 92 395 SER B C 1
ATOM 7580 O O . SER B 1 395 ? 10.672 -21.688 -28.547 1 92 395 SER B O 1
ATOM 7582 N N . GLY B 1 396 ? 8.516 -21.328 -28.375 1 88.19 396 GLY B N 1
ATOM 7583 C CA . GLY B 1 396 ? 8.664 -19.922 -28.094 1 88.19 396 GLY B CA 1
ATOM 7584 C C . GLY B 1 396 ? 8.93 -19.094 -29.344 1 88.19 396 GLY B C 1
ATOM 7585 O O . GLY B 1 396 ? 9.211 -17.891 -29.25 1 88.19 396 GLY B O 1
ATOM 7586 N N . GLN B 1 397 ? 8.828 -19.656 -30.484 1 90.75 397 GLN B N 1
ATOM 7587 C CA . GLN B 1 397 ? 9.023 -18.953 -31.75 1 90.75 397 GLN B CA 1
ATOM 7588 C C . GLN B 1 397 ? 7.688 -18.547 -32.375 1 90.75 397 GLN B C 1
ATOM 7590 O O . GLN B 1 397 ? 6.875 -19.422 -32.719 1 90.75 397 GLN B O 1
ATOM 7595 N N . PRO B 1 398 ? 7.527 -17.297 -32.562 1 93.38 398 PRO B N 1
ATOM 7596 C CA . PRO B 1 398 ? 6.227 -16.844 -33.062 1 93.38 398 PRO B CA 1
ATOM 7597 C C . PRO B 1 398 ? 6.008 -17.203 -34.531 1 93.38 398 PRO B C 1
ATOM 7599 O O . PRO B 1 398 ? 6.953 -17.188 -35.312 1 93.38 398 PRO B O 1
ATOM 7602 N N . ASN B 1 399 ? 4.801 -17.516 -34.938 1 94.06 399 ASN B N 1
ATOM 7603 C CA . ASN B 1 399 ? 4.336 -17.688 -36.312 1 94.06 399 ASN B CA 1
ATOM 7604 C C . ASN B 1 399 ? 5 -18.891 -37 1 94.06 399 ASN B C 1
ATOM 7606 O O . ASN B 1 399 ? 5.227 -18.875 -38.219 1 94.06 399 ASN B O 1
ATOM 7610 N N . LEU B 1 400 ? 5.359 -19.781 -36.219 1 96.31 400 LEU B N 1
ATOM 7611 C CA . LEU B 1 400 ? 5.984 -20.984 -36.75 1 96.31 400 LEU B CA 1
ATOM 7612 C C . LEU B 1 400 ? 4.965 -21.844 -37.5 1 96.31 400 LEU B C 1
ATOM 7614 O O . LEU B 1 400 ? 5.312 -22.562 -38.438 1 96.31 400 LEU B O 1
ATOM 7618 N N . PHE B 1 401 ? 3.766 -21.922 -37 1 98.25 401 PHE B N 1
ATOM 7619 C CA . PHE B 1 401 ? 2.676 -22.609 -37.656 1 98.25 401 PHE B CA 1
ATOM 7620 C C . PHE B 1 401 ? 2.072 -21.719 -38.75 1 98.25 401 PHE B C 1
ATOM 7622 O O . PHE B 1 401 ? 1.072 -21.031 -38.531 1 98.25 401 PHE B O 1
ATOM 7629 N N . THR B 1 402 ? 2.594 -21.828 -39.938 1 97.69 402 THR B N 1
ATOM 7630 C CA . THR B 1 402 ? 2.195 -20.953 -41.031 1 97.69 402 THR B CA 1
ATOM 7631 C C . THR B 1 402 ? 0.924 -21.469 -41.688 1 97.69 402 THR B C 1
ATOM 7633 O O . THR B 1 402 ? 0.529 -22.625 -41.469 1 97.69 402 THR B O 1
ATOM 7636 N N . GLU B 1 403 ? 0.34 -20.578 -42.5 1 98.19 403 GLU B N 1
ATOM 7637 C CA . GLU B 1 403 ? -0.853 -20.953 -43.281 1 98.19 403 GLU B CA 1
ATOM 7638 C C . GLU B 1 403 ? -0.589 -22.172 -44.156 1 98.19 403 GLU B C 1
ATOM 7640 O O . GLU B 1 403 ? -1.404 -23.094 -44.188 1 98.19 403 GLU B O 1
ATOM 7645 N N . GLU B 1 404 ? 0.529 -22.141 -44.812 1 97.88 404 GLU B N 1
ATOM 7646 C CA . GLU B 1 404 ? 0.896 -23.234 -45.688 1 97.88 404 GLU B CA 1
ATOM 7647 C C . GLU B 1 404 ? 0.95 -24.562 -44.938 1 97.88 404 GLU B C 1
ATOM 7649 O O . GLU B 1 404 ? 0.395 -25.578 -45.406 1 97.88 404 GLU B O 1
ATOM 7654 N N . LEU B 1 405 ? 1.556 -24.594 -43.844 1 98.06 405 LEU B N 1
ATOM 7655 C CA . LEU B 1 405 ? 1.726 -25.797 -43.062 1 98.06 405 LEU B CA 1
ATOM 7656 C C . LEU B 1 405 ? 0.384 -26.297 -42.531 1 98.06 405 LEU B C 1
ATOM 7658 O O . LEU B 1 405 ? 0.095 -27.5 -42.594 1 98.06 405 LEU B O 1
ATOM 7662 N N . VAL B 1 406 ? -0.423 -25.422 -42 1 98.38 406 VAL B N 1
ATOM 7663 C CA . VAL B 1 406 ? -1.696 -25.766 -41.375 1 98.38 406 VAL B CA 1
ATOM 7664 C C . VAL B 1 406 ? -2.666 -26.281 -42.438 1 98.38 406 VAL B C 1
ATOM 7666 O O . VAL B 1 406 ? -3.393 -27.25 -42.219 1 98.38 406 VAL B O 1
ATOM 7669 N N . ARG B 1 407 ? -2.691 -25.656 -43.625 1 98.12 407 ARG B N 1
ATOM 7670 C CA . ARG B 1 407 ? -3.547 -26.109 -44.719 1 98.12 407 ARG B CA 1
ATOM 7671 C C . ARG B 1 407 ? -3.119 -27.484 -45.188 1 98.12 407 ARG B C 1
ATOM 7673 O O . ARG B 1 407 ? -3.963 -28.328 -45.5 1 98.12 407 ARG B O 1
ATOM 7680 N N . GLU B 1 408 ? -1.828 -27.641 -45.312 1 97.44 408 GLU B N 1
ATOM 7681 C CA . GLU B 1 408 ? -1.316 -28.969 -45.688 1 97.44 408 GLU B CA 1
ATOM 7682 C C . GLU B 1 408 ? -1.774 -30.031 -44.688 1 97.44 408 GLU B C 1
ATOM 7684 O O . GLU B 1 408 ? -2.213 -31.109 -45.094 1 97.44 408 GLU B O 1
ATOM 7689 N N . MET B 1 409 ? -1.667 -29.766 -43.469 1 97.5 409 MET B N 1
ATOM 7690 C CA . MET B 1 409 ? -2.117 -30.688 -42.438 1 97.5 409 MET B CA 1
ATOM 7691 C C . MET B 1 409 ? -3.615 -30.953 -42.562 1 97.5 409 MET B C 1
ATOM 7693 O O . MET B 1 409 ? -4.051 -32.094 -42.531 1 97.5 409 MET B O 1
ATOM 7697 N N . ALA B 1 410 ? -4.383 -29.922 -42.688 1 97 410 ALA B N 1
ATOM 7698 C CA . ALA B 1 410 ? -5.84 -30 -42.719 1 97 410 ALA B CA 1
ATOM 7699 C C . ALA B 1 410 ? -6.32 -30.734 -43.969 1 97 410 ALA B C 1
ATOM 7701 O O . ALA B 1 410 ? -7.426 -31.297 -44 1 97 410 ALA B O 1
ATOM 7702 N N . ALA B 1 411 ? -5.527 -30.719 -45 1 97.31 411 ALA B N 1
ATOM 7703 C CA . ALA B 1 411 ? -5.887 -31.422 -46.25 1 97.31 411 ALA B CA 1
ATOM 7704 C C . ALA B 1 411 ? -5.949 -32.938 -46.031 1 97.31 411 ALA B C 1
ATOM 7706 O O . ALA B 1 411 ? -6.652 -33.625 -46.75 1 97.31 411 ALA B O 1
ATOM 7707 N N . HIS B 1 412 ? -5.348 -33.438 -45.031 1 96.88 412 HIS B N 1
ATOM 7708 C CA . HIS B 1 412 ? -5.223 -34.875 -44.875 1 96.88 412 HIS B CA 1
ATOM 7709 C C . HIS B 1 412 ? -5.918 -35.344 -43.594 1 96.88 412 HIS B C 1
ATOM 7711 O O . HIS B 1 412 ? -6.105 -36.531 -43.375 1 96.88 412 HIS B O 1
ATOM 7717 N N . VAL B 1 413 ? -6.266 -34.469 -42.75 1 95.69 413 VAL B N 1
ATOM 7718 C CA . VAL B 1 413 ? -6.887 -34.781 -41.469 1 95.69 413 VAL B CA 1
ATOM 7719 C C . VAL B 1 413 ? -8.203 -34.031 -41.312 1 95.69 413 VAL B C 1
ATOM 7721 O O . VAL B 1 413 ? -8.227 -32.781 -41.438 1 95.69 413 VAL B O 1
ATOM 7724 N N . GLU B 1 414 ? -9.258 -34.625 -41.031 1 95.38 414 GLU B N 1
ATOM 7725 C CA . GLU B 1 414 ? -10.586 -34.031 -40.969 1 95.38 414 GLU B CA 1
ATOM 7726 C C . GLU B 1 414 ? -10.68 -32.969 -39.875 1 95.38 414 GLU B C 1
ATOM 7728 O O . GLU B 1 414 ? -11.203 -31.891 -40.125 1 95.38 414 GLU B O 1
ATOM 7733 N N . ARG B 1 415 ? -10.273 -33.25 -38.688 1 95.5 415 ARG B N 1
ATOM 7734 C CA . ARG B 1 415 ? -10.266 -32.344 -37.531 1 95.5 415 ARG B CA 1
ATOM 7735 C C . ARG B 1 415 ? -8.891 -32.281 -36.875 1 95.5 415 ARG B C 1
ATOM 7737 O O . ARG B 1 415 ? -8.664 -32.938 -35.844 1 95.5 415 ARG B O 1
ATOM 7744 N N . PRO B 1 416 ? -8.039 -31.5 -37.406 1 97.44 416 PRO B N 1
ATOM 7745 C CA . PRO B 1 416 ? -6.684 -31.453 -36.844 1 97.44 416 PRO B CA 1
ATOM 7746 C C . PRO B 1 416 ? -6.641 -30.828 -35.438 1 97.44 416 PRO B C 1
ATOM 7748 O O . PRO B 1 416 ? -7.359 -29.859 -35.188 1 97.44 416 PRO B O 1
ATOM 7751 N N . ILE B 1 417 ? -5.871 -31.391 -34.531 1 97.94 417 ILE B N 1
ATOM 7752 C CA . ILE B 1 417 ? -5.586 -30.828 -33.219 1 97.94 417 ILE B CA 1
ATOM 7753 C C . ILE B 1 417 ? -4.348 -29.938 -33.312 1 97.94 417 ILE B C 1
ATOM 7755 O O . ILE B 1 417 ? -3.264 -30.391 -33.656 1 97.94 417 ILE B O 1
ATOM 7759 N N . ILE B 1 418 ? -4.496 -28.641 -33.031 1 98.31 418 ILE B N 1
ATOM 7760 C CA . ILE B 1 418 ? -3.383 -27.703 -33.094 1 98.31 418 ILE B CA 1
ATOM 7761 C C . ILE B 1 418 ? -3.285 -26.922 -31.797 1 98.31 418 ILE B C 1
ATOM 7763 O O . ILE B 1 418 ? -4.203 -26.172 -31.438 1 98.31 418 ILE B O 1
ATOM 7767 N N . MET B 1 419 ? -2.135 -27.094 -31.062 1 98.25 419 MET B N 1
ATOM 7768 C CA . MET B 1 419 ? -1.969 -26.484 -29.75 1 98.25 419 MET B CA 1
ATOM 7769 C C . MET B 1 419 ? -0.699 -25.641 -29.688 1 98.25 419 MET B C 1
ATOM 7771 O O . MET B 1 419 ? 0.336 -26.094 -29.219 1 98.25 419 MET B O 1
ATOM 7775 N N . PRO B 1 420 ? -0.797 -24.344 -30.125 1 97.75 420 PRO B N 1
ATOM 7776 C CA . PRO B 1 420 ? 0.314 -23.422 -29.859 1 97.75 420 PRO B CA 1
ATOM 7777 C C . PRO B 1 420 ? 0.431 -23.062 -28.375 1 97.75 420 PRO B C 1
ATOM 7779 O O . PRO B 1 420 ? -0.277 -22.188 -27.891 1 97.75 420 PRO B O 1
ATOM 7782 N N . LEU B 1 421 ? 1.413 -23.609 -27.672 1 95.5 421 LEU B N 1
ATOM 7783 C CA . LEU B 1 421 ? 1.403 -23.594 -26.219 1 95.5 421 LEU B CA 1
ATOM 7784 C C . LEU B 1 421 ? 2.402 -22.578 -25.672 1 95.5 421 LEU B C 1
ATOM 7786 O O . LEU B 1 421 ? 2.484 -22.359 -24.469 1 95.5 421 LEU B O 1
ATOM 7790 N N . SER B 1 422 ? 3.125 -21.875 -26.578 1 91.25 422 SER B N 1
ATOM 7791 C CA . SER B 1 422 ? 4.141 -20.922 -26.125 1 91.25 422 SER B CA 1
ATOM 7792 C C . SER B 1 422 ? 3.508 -19.672 -25.531 1 91.25 422 SER B C 1
ATOM 7794 O O . SER B 1 422 ? 2.43 -19.266 -25.953 1 91.25 422 SER B O 1
ATOM 7796 N N . ASN B 1 423 ? 4.195 -19.156 -24.516 1 84.12 423 ASN B N 1
ATOM 7797 C CA . ASN B 1 423 ? 3.871 -17.891 -23.859 1 84.12 423 ASN B CA 1
ATOM 7798 C C . ASN B 1 423 ? 5.059 -16.938 -23.891 1 84.12 423 ASN B C 1
ATOM 7800 O O . ASN B 1 423 ? 6.211 -17.359 -23.875 1 84.12 423 ASN B O 1
ATOM 7804 N N . PRO B 1 424 ? 4.75 -15.648 -23.969 1 81.81 424 PRO B N 1
ATOM 7805 C CA . PRO B 1 424 ? 3.469 -14.953 -24.078 1 81.81 424 PRO B CA 1
ATOM 7806 C C . PRO B 1 424 ? 2.916 -14.938 -25.5 1 81.81 424 PRO B C 1
ATOM 7808 O O . PRO B 1 424 ? 3.412 -15.664 -26.359 1 81.81 424 PRO B O 1
ATOM 7811 N N . ILE B 1 425 ? 1.854 -14.109 -25.719 1 85.12 425 ILE B N 1
ATOM 7812 C CA . ILE B 1 425 ? 1.16 -14.047 -27 1 85.12 425 ILE B CA 1
ATOM 7813 C C . ILE B 1 425 ? 2.162 -13.75 -28.109 1 85.12 425 ILE B C 1
ATOM 7815 O O . ILE B 1 425 ? 2.102 -14.359 -29.188 1 85.12 425 ILE B O 1
ATOM 7819 N N . SER B 1 426 ? 3.162 -12.93 -27.781 1 86.44 426 SER B N 1
ATOM 7820 C CA . SER B 1 426 ? 4.141 -12.508 -28.766 1 86.44 426 SER B CA 1
ATOM 7821 C C . SER B 1 426 ? 5.062 -13.656 -29.156 1 86.44 426 SER B C 1
ATOM 7823 O O . SER B 1 426 ? 5.773 -13.57 -30.172 1 86.44 426 SER B O 1
ATOM 7825 N N . ARG B 1 427 ? 5.012 -14.766 -28.484 1 88.56 427 ARG B N 1
ATOM 7826 C CA . ARG B 1 427 ? 5.898 -15.898 -28.734 1 88.56 427 ARG B CA 1
ATOM 7827 C C . ARG B 1 427 ? 5.105 -17.125 -29.172 1 88.56 427 ARG B C 1
ATOM 7829 O O . ARG B 1 427 ? 5.672 -18.203 -29.344 1 88.56 427 ARG B O 1
ATOM 7836 N N . SER B 1 428 ? 3.803 -16.922 -29.344 1 93.12 428 SER B N 1
ATOM 7837 C CA . SER B 1 428 ? 2.941 -18.031 -29.703 1 93.12 428 SER B CA 1
ATOM 7838 C C . SER B 1 428 ? 3.229 -18.516 -31.109 1 93.12 428 SER B C 1
ATOM 7840 O O . SER B 1 428 ? 3.457 -17.719 -32.031 1 93.12 428 SER B O 1
ATOM 7842 N N . GLU B 1 429 ? 3.158 -19.781 -31.406 1 97 429 GLU B N 1
ATOM 7843 C CA . GLU B 1 429 ? 3.451 -20.375 -32.688 1 97 429 GLU B CA 1
ATOM 7844 C C . GLU B 1 429 ? 2.387 -20 -33.719 1 97 429 GLU B C 1
ATOM 7846 O O . GLU B 1 429 ? 2.627 -20.094 -34.938 1 97 429 GLU B O 1
ATOM 7851 N N . ALA B 1 430 ? 1.2 -19.641 -33.25 1 97.06 430 ALA B N 1
ATOM 7852 C CA . ALA B 1 430 ? 0.114 -19.25 -34.156 1 97.06 430 ALA B CA 1
ATOM 7853 C C . ALA B 1 430 ? -0.991 -18.531 -33.375 1 97.06 430 ALA B C 1
ATOM 7855 O O . ALA B 1 430 ? -1.082 -18.641 -32.156 1 97.06 430 ALA B O 1
ATOM 7856 N N . VAL B 1 431 ? -1.799 -17.828 -34.156 1 95.88 431 VAL B N 1
ATOM 7857 C CA . VAL B 1 431 ? -2.982 -17.141 -33.656 1 95.88 431 VAL B CA 1
ATOM 7858 C C . VAL B 1 431 ? -4.223 -18 -33.906 1 95.88 431 VAL B C 1
ATOM 7860 O O . VAL B 1 431 ? -4.441 -18.469 -35.031 1 95.88 431 VAL B O 1
ATOM 7863 N N . PRO B 1 432 ? -4.992 -18.188 -32.906 1 96.5 432 PRO B N 1
ATOM 7864 C CA . PRO B 1 432 ? -6.133 -19.094 -33.031 1 96.5 432 PRO B CA 1
ATOM 7865 C C . PRO B 1 432 ? -7.082 -18.672 -34.156 1 96.5 432 PRO B C 1
ATOM 7867 O O . PRO B 1 432 ? -7.656 -19.516 -34.844 1 96.5 432 PRO B O 1
ATOM 7870 N N . GLN B 1 433 ? -7.316 -17.406 -34.344 1 95.44 433 GLN B N 1
ATOM 7871 C CA . GLN B 1 433 ? -8.188 -16.922 -35.406 1 95.44 433 GLN B CA 1
ATOM 7872 C C . GLN B 1 433 ? -7.703 -17.406 -36.781 1 95.44 433 GLN B C 1
ATOM 7874 O O . GLN B 1 433 ? -8.508 -17.797 -37.625 1 95.44 433 GLN B O 1
ATOM 7879 N N . ASP B 1 434 ? -6.445 -17.344 -36.969 1 97.12 434 ASP B N 1
ATOM 7880 C CA . ASP B 1 434 ? -5.852 -17.812 -38.219 1 97.12 434 ASP B CA 1
ATOM 7881 C C . ASP B 1 434 ? -6.047 -19.312 -38.375 1 97.12 434 ASP B C 1
ATOM 7883 O O . ASP B 1 434 ? -6.371 -19.781 -39.469 1 97.12 434 ASP B O 1
ATOM 7887 N N . LEU B 1 435 ? -5.809 -20.031 -37.344 1 97.56 435 LEU B N 1
ATOM 7888 C CA . LEU B 1 435 ? -5.961 -21.484 -37.406 1 97.56 435 LEU B CA 1
ATOM 7889 C C . LEU B 1 435 ? -7.383 -21.859 -37.781 1 97.56 435 LEU B C 1
ATOM 7891 O O . LEU B 1 435 ? -7.586 -22.812 -38.562 1 97.56 435 LEU B O 1
ATOM 7895 N N . ILE B 1 436 ? -8.328 -21.172 -37.219 1 95.69 436 ILE B N 1
ATOM 7896 C CA . ILE B 1 436 ? -9.727 -21.406 -37.531 1 95.69 436 ILE B CA 1
ATOM 7897 C C . ILE B 1 436 ? -9.977 -21.156 -39.031 1 95.69 436 ILE B C 1
ATOM 7899 O O . ILE B 1 436 ? -10.594 -21.969 -39.688 1 95.69 436 ILE B O 1
ATOM 7903 N N . GLN B 1 437 ? -9.492 -20.047 -39.469 1 95.75 437 GLN B N 1
ATOM 7904 C CA . GLN B 1 437 ? -9.664 -19.688 -40.875 1 95.75 437 GLN B CA 1
ATOM 7905 C C . GLN B 1 437 ? -8.961 -20.688 -41.781 1 95.75 437 GLN B C 1
ATOM 7907 O O . GLN B 1 437 ? -9.539 -21.156 -42.781 1 95.75 437 GLN B O 1
ATOM 7912 N N . TRP B 1 438 ? -7.777 -21.047 -41.469 1 97.88 438 TRP B N 1
ATOM 7913 C CA . TRP B 1 438 ? -6.93 -21.859 -42.312 1 97.88 438 TRP B CA 1
ATOM 7914 C C . TRP B 1 438 ? -7.438 -23.297 -42.375 1 97.88 438 TRP B C 1
ATOM 7916 O O . TRP B 1 438 ? -7.074 -24.062 -43.281 1 97.88 438 TRP B O 1
ATOM 7926 N N . THR B 1 439 ? -8.242 -23.781 -41.5 1 97.38 439 THR B N 1
ATOM 7927 C CA . THR B 1 439 ? -8.734 -25.141 -41.438 1 97.38 439 THR B CA 1
ATOM 7928 C C . THR B 1 439 ? -10.234 -25.188 -41.688 1 97.38 439 THR B C 1
ATOM 7930 O O . THR B 1 439 ? -10.883 -26.203 -41.438 1 97.38 439 THR B O 1
ATOM 7933 N N . ASP B 1 440 ? -10.812 -24.094 -42.094 1 95.5 440 ASP B N 1
ATOM 7934 C CA . ASP B 1 440 ? -12.25 -23.984 -42.312 1 95.5 440 ASP B CA 1
ATOM 7935 C C . ASP B 1 440 ? -13.031 -24.391 -41.062 1 95.5 440 ASP B C 1
ATOM 7937 O O . ASP B 1 440 ? -13.969 -25.188 -41.156 1 95.5 440 ASP B O 1
ATOM 7941 N N . ASP B 1 441 ? -12.562 -23.922 -39.906 1 94.12 441 ASP B N 1
ATOM 7942 C CA . ASP B 1 441 ? -13.18 -24.062 -38.594 1 94.12 441 ASP B CA 1
ATOM 7943 C C . ASP B 1 441 ? -13.219 -25.516 -38.156 1 94.12 441 ASP B C 1
ATOM 7945 O O . ASP B 1 441 ? -14.07 -25.906 -37.344 1 94.12 441 ASP B O 1
ATOM 7949 N N . ARG B 1 442 ? -12.344 -26.344 -38.656 1 94.5 442 ARG B N 1
ATOM 7950 C CA . ARG B 1 442 ? -12.344 -27.75 -38.312 1 94.5 442 ARG B CA 1
ATOM 7951 C C . ARG B 1 442 ? -11.328 -28.047 -37.219 1 94.5 442 ARG B C 1
ATOM 7953 O O . ARG B 1 442 ? -11.398 -29.094 -36.562 1 94.5 442 ARG B O 1
ATOM 7960 N N . ALA B 1 443 ? -10.445 -27.156 -36.969 1 95.19 443 ALA B N 1
ATOM 7961 C CA . ALA B 1 443 ? -9.352 -27.406 -36.031 1 95.19 443 ALA B CA 1
ATOM 7962 C C . ALA B 1 443 ? -9.859 -27.406 -34.594 1 95.19 443 ALA B C 1
ATOM 7964 O O . ALA B 1 443 ? -10.75 -26.625 -34.219 1 95.19 443 ALA B O 1
ATOM 7965 N N . VAL B 1 444 ? -9.375 -28.328 -33.812 1 95.62 444 VAL B N 1
ATOM 7966 C CA . VAL B 1 444 ? -9.5 -28.312 -32.344 1 95.62 444 VAL B CA 1
ATOM 7967 C C . VAL B 1 444 ? -8.281 -27.625 -31.734 1 95.62 444 VAL B C 1
ATOM 7969 O O . VAL B 1 444 ? -7.148 -28.078 -31.906 1 95.62 444 VAL B O 1
ATOM 7972 N N . ILE B 1 445 ? -8.547 -26.5 -31 1 96.31 445 ILE B N 1
ATOM 7973 C CA . ILE B 1 445 ? -7.438 -25.594 -30.688 1 96.31 445 ILE B CA 1
ATOM 7974 C C . ILE B 1 445 ? -7.312 -25.438 -29.188 1 96.31 445 ILE B C 1
ATOM 7976 O O . ILE B 1 445 ? -8.312 -25.281 -28.484 1 96.31 445 ILE B O 1
ATOM 7980 N N . GLY B 1 446 ? -6.117 -25.578 -28.641 1 96 446 GLY B N 1
ATOM 7981 C CA . GLY B 1 446 ? -5.699 -25.188 -27.297 1 96 446 GLY B CA 1
ATOM 7982 C C . GLY B 1 446 ? -4.441 -24.344 -27.281 1 96 446 GLY B C 1
ATOM 7983 O O . GLY B 1 446 ? -3.428 -24.719 -27.875 1 96 446 GLY B O 1
ATOM 7984 N N . THR B 1 447 ? -4.504 -23.203 -26.656 1 96.12 447 THR B N 1
ATOM 7985 C CA . THR B 1 447 ? -3.359 -22.297 -26.703 1 96.12 447 THR B CA 1
ATOM 7986 C C . THR B 1 447 ? -2.705 -22.188 -25.328 1 96.12 447 THR B C 1
ATOM 7988 O O . THR B 1 447 ? -3.32 -22.516 -24.312 1 96.12 447 THR B O 1
ATOM 7991 N N . GLY B 1 448 ? -1.418 -21.766 -25.328 1 91.94 448 GLY B N 1
ATOM 7992 C CA . GLY B 1 448 ? -0.725 -21.484 -24.078 1 91.94 448 GLY B CA 1
ATOM 7993 C C . GLY B 1 448 ? -0.951 -20.078 -23.562 1 91.94 448 GLY B C 1
ATOM 7994 O O . GLY B 1 448 ? -0.803 -19.812 -22.359 1 91.94 448 GLY B O 1
ATOM 7995 N N . SER B 1 449 ? -1.338 -19.172 -24.438 1 88.69 449 SER B N 1
ATOM 7996 C CA . SER B 1 449 ? -1.518 -17.75 -24.109 1 88.69 449 SER B CA 1
ATOM 7997 C C . SER B 1 449 ? -2.996 -17.375 -24.094 1 88.69 449 SER B C 1
ATOM 7999 O O . SER B 1 449 ? -3.826 -18.062 -24.688 1 88.69 449 SER B O 1
ATOM 8001 N N . PRO B 1 450 ? -3.297 -16.281 -23.344 1 88.94 450 PRO B N 1
ATOM 8002 C CA . PRO B 1 450 ? -4.695 -15.859 -23.234 1 88.94 450 PRO B CA 1
ATOM 8003 C C . PRO B 1 450 ? -5.164 -15.039 -24.438 1 88.94 450 PRO B C 1
ATOM 8005 O O . PRO B 1 450 ? -5.102 -13.805 -24.406 1 88.94 450 PRO B O 1
ATOM 8008 N N . PHE B 1 451 ? -5.812 -15.609 -25.438 1 91.19 451 PHE B N 1
ATOM 8009 C CA . PHE B 1 451 ? -6.266 -14.914 -26.641 1 91.19 451 PHE B CA 1
ATOM 8010 C C . PHE B 1 451 ? -7.691 -14.398 -26.453 1 91.19 451 PHE B C 1
ATOM 8012 O O . PHE B 1 451 ? -8.234 -13.742 -27.344 1 91.19 451 PHE B O 1
ATOM 8019 N N . GLY B 1 452 ? -8.289 -14.742 -25.344 1 90 452 GLY B N 1
ATOM 8020 C CA . GLY B 1 452 ? -9.594 -14.195 -25 1 90 452 GLY B CA 1
ATOM 8021 C C . GLY B 1 452 ? -10.727 -14.773 -25.844 1 90 452 GLY B C 1
ATOM 8022 O O . GLY B 1 452 ? -10.789 -15.984 -26.047 1 90 452 GLY B O 1
ATOM 8023 N N . VAL B 1 453 ? -11.688 -13.898 -26.172 1 93.06 453 VAL B N 1
ATOM 8024 C CA . VAL B 1 453 ? -12.875 -14.305 -26.922 1 93.06 453 VAL B CA 1
ATOM 8025 C C . VAL B 1 453 ? -12.758 -13.82 -28.375 1 93.06 453 VAL B C 1
ATOM 8027 O O . VAL B 1 453 ? -12.383 -12.672 -28.625 1 93.06 453 VAL B O 1
ATOM 8030 N N . ILE B 1 454 ? -12.984 -14.695 -29.203 1 92.38 454 ILE B N 1
ATOM 8031 C CA . ILE B 1 454 ? -12.977 -14.336 -30.625 1 92.38 454 ILE B CA 1
ATOM 8032 C C . ILE B 1 454 ? -14.32 -14.688 -31.25 1 92.38 454 ILE B C 1
ATOM 8034 O O . ILE B 1 454 ? -15.172 -15.305 -30.609 1 92.38 454 ILE B O 1
ATOM 8038 N N . LYS B 1 455 ? -14.539 -14.219 -32.5 1 90.12 455 LYS B N 1
ATOM 8039 C CA . LYS B 1 455 ? -15.75 -14.57 -33.25 1 90.12 455 LYS B CA 1
ATOM 8040 C C . LYS B 1 455 ? -15.555 -15.867 -34.031 1 90.12 455 LYS B C 1
ATOM 8042 O O . LYS B 1 455 ? -14.617 -15.977 -34.812 1 90.12 455 LYS B O 1
ATOM 8047 N N . ARG B 1 456 ? -16.234 -16.922 -33.688 1 87.88 456 ARG B N 1
ATOM 8048 C CA . ARG B 1 456 ? -16.266 -18.188 -34.406 1 87.88 456 ARG B CA 1
ATOM 8049 C C . ARG B 1 456 ? -17.656 -18.469 -34.938 1 87.88 456 ARG B C 1
ATOM 8051 O O . ARG B 1 456 ? -18.625 -18.594 -34.188 1 87.88 456 ARG B O 1
ATOM 8058 N N . ARG B 1 457 ? -17.828 -18.516 -36.219 1 86.62 457 ARG B N 1
ATOM 8059 C CA . ARG B 1 457 ? -19.109 -18.656 -36.875 1 86.62 457 ARG B CA 1
ATOM 8060 C C . ARG B 1 457 ? -20.094 -17.578 -36.406 1 86.62 457 ARG B C 1
ATOM 8062 O O . ARG B 1 457 ? -21.234 -17.891 -36.031 1 86.62 457 ARG B O 1
ATOM 8069 N N . GLY B 1 458 ? -19.609 -16.406 -36.188 1 87.06 458 GLY B N 1
ATOM 8070 C CA . GLY B 1 458 ? -20.422 -15.258 -35.844 1 87.06 458 GLY B CA 1
ATOM 8071 C C . GLY B 1 458 ? -20.734 -15.172 -34.375 1 87.06 458 GLY B C 1
ATOM 8072 O O . GLY B 1 458 ? -21.312 -14.188 -33.906 1 87.06 458 GLY B O 1
ATOM 8073 N N . GLN B 1 459 ? -20.359 -16.109 -33.688 1 91.44 459 GLN B N 1
ATOM 8074 C CA . GLN B 1 459 ? -20.656 -16.125 -32.25 1 91.44 459 GLN B CA 1
ATOM 8075 C C . GLN B 1 459 ? -19.375 -15.977 -31.422 1 91.44 459 GLN B C 1
ATOM 8077 O O . GLN B 1 459 ? -18.281 -16.312 -31.891 1 91.44 459 GLN B O 1
ATOM 8082 N N . ASP B 1 460 ? -19.516 -15.438 -30.234 1 92.81 460 ASP B N 1
ATOM 8083 C CA . ASP B 1 460 ? -18.391 -15.32 -29.312 1 92.81 460 ASP B CA 1
ATOM 8084 C C . ASP B 1 460 ? -17.922 -16.703 -28.844 1 92.81 460 ASP B C 1
ATOM 8086 O O . ASP B 1 460 ? -18.734 -17.562 -28.516 1 92.81 460 ASP B O 1
ATOM 8090 N N . PHE B 1 461 ? -16.703 -16.891 -29 1 92.56 461 PHE B N 1
ATOM 8091 C CA . PHE B 1 461 ? -16.094 -18.156 -28.594 1 92.56 461 PHE B CA 1
ATOM 8092 C C . PHE B 1 461 ? -14.812 -17.906 -27.797 1 92.56 461 PHE B C 1
ATOM 8094 O O . PHE B 1 461 ? -13.891 -17.25 -28.297 1 92.56 461 PHE B O 1
ATOM 8101 N N . ARG B 1 462 ? -14.805 -18.469 -26.578 1 93.81 462 ARG B N 1
ATOM 8102 C CA . ARG B 1 462 ? -13.617 -18.344 -25.734 1 93.81 462 ARG B CA 1
ATOM 8103 C C . ARG B 1 462 ? -12.516 -19.297 -26.188 1 93.81 462 ARG B C 1
ATOM 8105 O O . ARG B 1 462 ? -12.758 -20.484 -26.375 1 93.81 462 ARG B O 1
ATOM 8112 N N . ILE B 1 463 ? -11.328 -18.766 -26.406 1 94.44 463 ILE B N 1
ATOM 8113 C CA . ILE B 1 463 ? -10.195 -19.625 -26.75 1 94.44 463 ILE B CA 1
ATOM 8114 C C . ILE B 1 463 ? -9.648 -20.281 -25.5 1 94.44 463 ILE B C 1
ATOM 8116 O O . ILE B 1 463 ? -9.367 -19.609 -24.5 1 94.44 463 ILE B O 1
ATOM 8120 N N . ASP B 1 464 ? -9.484 -21.609 -25.547 1 94.88 464 ASP B N 1
ATOM 8121 C CA . ASP B 1 464 ? -8.969 -22.359 -24.406 1 94.88 464 ASP B CA 1
ATOM 8122 C C . ASP B 1 464 ? -7.488 -22.062 -24.188 1 94.88 464 ASP B C 1
ATOM 8124 O O . ASP B 1 464 ? -6.672 -22.203 -25.094 1 94.88 464 ASP B O 1
ATOM 8128 N N . GLN B 1 465 ? -7.27 -21.672 -22.984 1 92.81 465 GLN B N 1
ATOM 8129 C CA . GLN B 1 465 ? -5.871 -21.547 -22.594 1 92.81 465 GLN B CA 1
ATOM 8130 C C . GLN B 1 465 ? -5.406 -22.766 -21.797 1 92.81 465 GLN B C 1
ATOM 8132 O O . GLN B 1 465 ? -5.961 -23.062 -20.734 1 92.81 465 GLN B O 1
ATOM 8137 N N . THR B 1 466 ? -4.449 -23.469 -22.359 1 95.56 466 THR B N 1
ATOM 8138 C CA . THR B 1 466 ? -3.846 -24.609 -21.688 1 95.56 466 THR B CA 1
ATOM 8139 C C . THR B 1 466 ? -2.873 -24.172 -20.609 1 95.56 466 THR B C 1
ATOM 8141 O O . THR B 1 466 ? -1.655 -24.219 -20.797 1 95.56 466 THR B O 1
ATOM 8144 N N . ASN B 1 467 ? -3.414 -23.812 -19.5 1 93.12 467 ASN B N 1
ATOM 8145 C CA . ASN B 1 467 ? -2.697 -23.219 -18.359 1 93.12 467 ASN B CA 1
ATOM 8146 C C . ASN B 1 467 ? -2.488 -24.234 -17.25 1 93.12 467 ASN B C 1
ATOM 8148 O O . ASN B 1 467 ? -3.42 -24.953 -16.859 1 93.12 467 ASN B O 1
ATOM 8152 N N . ASN B 1 468 ? -1.277 -24.188 -16.688 1 95.38 468 ASN B N 1
ATOM 8153 C CA . ASN B 1 468 ? -0.917 -25.141 -15.648 1 95.38 468 ASN B CA 1
ATOM 8154 C C . ASN B 1 468 ? -1.787 -24.969 -14.406 1 95.38 468 ASN B C 1
ATOM 8156 O O . ASN B 1 468 ? -1.837 -25.859 -13.547 1 95.38 468 ASN B O 1
ATOM 8160 N N . VAL B 1 469 ? -2.504 -23.922 -14.32 1 96.38 469 VAL B N 1
ATOM 8161 C CA . VAL B 1 469 ? -3.318 -23.625 -13.141 1 96.38 469 VAL B CA 1
ATOM 8162 C C . VAL B 1 469 ? -4.387 -24.703 -12.977 1 96.38 469 VAL B C 1
ATOM 8164 O O . VAL B 1 469 ? -4.875 -24.938 -11.867 1 96.38 469 VAL B O 1
ATOM 8167 N N . TYR B 1 470 ? -4.699 -25.422 -14.062 1 97.75 470 TYR B N 1
ATOM 8168 C CA . TYR B 1 470 ? -5.703 -26.469 -13.992 1 97.75 470 TYR B CA 1
ATOM 8169 C C . TYR B 1 470 ? -5.141 -27.719 -13.328 1 97.75 470 TYR B C 1
ATOM 8171 O O . TYR B 1 470 ? -5.887 -28.641 -12.969 1 97.75 470 TYR B O 1
ATOM 8179 N N . ILE B 1 471 ? -3.805 -27.734 -13.109 1 98.56 471 ILE B N 1
ATOM 8180 C CA . ILE B 1 471 ? -3.168 -28.953 -12.656 1 98.56 471 ILE B CA 1
ATOM 8181 C C . ILE B 1 471 ? -2.547 -28.75 -11.281 1 98.56 471 ILE B C 1
ATOM 8183 O O . ILE B 1 471 ? -2.988 -29.344 -10.289 1 98.56 471 ILE B O 1
ATOM 8187 N N . PHE B 1 472 ? -1.637 -27.812 -11.109 1 98.5 472 PHE B N 1
ATOM 8188 C CA . PHE B 1 472 ? -0.711 -27.812 -9.984 1 98.5 472 PHE B CA 1
ATOM 8189 C C . PHE B 1 472 ? -1.441 -27.484 -8.688 1 98.5 472 PHE B C 1
ATOM 8191 O O . PHE B 1 472 ? -1.078 -28 -7.621 1 98.5 472 PHE B O 1
ATOM 8198 N N . PRO B 1 473 ? -2.457 -26.609 -8.641 1 98.62 473 PRO B N 1
ATOM 8199 C CA . PRO B 1 473 ? -3.133 -26.438 -7.352 1 98.62 473 PRO B CA 1
ATOM 8200 C C . PRO B 1 473 ? -3.789 -27.719 -6.852 1 98.62 473 PRO B C 1
ATOM 8202 O O . PRO B 1 473 ? -3.656 -28.062 -5.676 1 98.62 473 PRO B O 1
ATOM 8205 N N . GLY B 1 474 ? -4.492 -28.391 -7.777 1 98.81 474 GLY B N 1
ATOM 8206 C CA . GLY B 1 474 ? -5.09 -29.672 -7.41 1 98.81 474 GLY B CA 1
ATOM 8207 C C . GLY B 1 474 ? -4.062 -30.719 -7.035 1 98.81 474 GLY B C 1
ATOM 8208 O O . GLY B 1 474 ? -4.277 -31.5 -6.102 1 98.81 474 GLY B O 1
ATOM 8209 N N . MET B 1 475 ? -2.979 -30.766 -7.852 1 98.69 475 MET B N 1
ATOM 8210 C CA . MET B 1 475 ? -1.862 -31.641 -7.512 1 98.69 475 MET B CA 1
ATOM 8211 C C . MET B 1 475 ? -1.401 -31.406 -6.078 1 98.69 475 MET B C 1
ATOM 8213 O O . MET B 1 475 ? -1.284 -32.344 -5.297 1 98.69 475 MET B O 1
ATOM 8217 N N . GLY B 1 476 ? -1.169 -30.156 -5.75 1 98.75 476 GLY B N 1
ATOM 8218 C CA . GLY B 1 476 ? -0.715 -29.797 -4.418 1 98.75 476 GLY B CA 1
ATOM 8219 C C . GLY B 1 476 ? -1.691 -30.203 -3.328 1 98.75 476 GLY B C 1
ATOM 8220 O O . GLY B 1 476 ? -1.296 -30.781 -2.318 1 98.75 476 GLY B O 1
ATOM 8221 N N . LEU B 1 477 ? -2.986 -29.906 -3.516 1 98.81 477 LEU B N 1
ATOM 8222 C CA . LEU B 1 477 ? -4.02 -30.219 -2.531 1 98.81 477 LEU B CA 1
ATOM 8223 C C . LEU B 1 477 ? -4.082 -31.719 -2.271 1 98.81 477 LEU B C 1
ATOM 8225 O O . LEU B 1 477 ? -4.133 -32.156 -1.118 1 98.81 477 LEU B O 1
ATOM 8229 N N . GLY B 1 478 ? -4.078 -32.531 -3.354 1 98.81 478 GLY B N 1
ATOM 8230 C CA . GLY B 1 478 ? -4.125 -33.969 -3.201 1 98.81 478 GLY B CA 1
ATOM 8231 C C . GLY B 1 478 ? -2.922 -34.531 -2.471 1 98.81 478 GLY B C 1
ATOM 8232 O O . GLY B 1 478 ? -3.068 -35.375 -1.565 1 98.81 478 GLY B O 1
ATOM 8233 N N . LEU B 1 479 ? -1.747 -34.094 -2.836 1 98.81 479 LEU B N 1
ATOM 8234 C CA . LEU B 1 479 ? -0.5 -34.562 -2.25 1 98.81 479 LEU B CA 1
ATOM 8235 C C . LEU B 1 479 ? -0.423 -34.219 -0.77 1 98.81 479 LEU B C 1
ATOM 8237 O O . LEU B 1 479 ? -0.027 -35.031 0.054 1 98.81 479 LEU B O 1
ATOM 8241 N N . ILE B 1 480 ? -0.789 -32.969 -0.434 1 98.5 480 ILE B N 1
ATOM 8242 C CA . ILE B 1 480 ? -0.743 -32.5 0.94 1 98.5 480 ILE B CA 1
ATOM 8243 C C . ILE B 1 480 ? -1.745 -33.25 1.796 1 98.5 480 ILE B C 1
ATOM 8245 O O . ILE B 1 480 ? -1.427 -33.688 2.91 1 98.5 480 ILE B O 1
ATOM 8249 N N . ALA B 1 481 ? -2.93 -33.469 1.242 1 98.38 481 ALA B N 1
ATOM 8250 C CA . ALA B 1 481 ? -4.02 -34.094 2.002 1 98.38 481 ALA B CA 1
ATOM 8251 C C . ALA B 1 481 ? -3.658 -35.5 2.459 1 98.38 481 ALA B C 1
ATOM 8253 O O . ALA B 1 481 ? -3.982 -35.906 3.58 1 98.38 481 ALA B O 1
ATOM 8254 N N . VAL B 1 482 ? -2.979 -36.25 1.628 1 98.31 482 VAL B N 1
ATOM 8255 C CA . VAL B 1 482 ? -2.707 -37.625 1.966 1 98.31 482 VAL B CA 1
ATOM 8256 C C . VAL B 1 482 ? -1.25 -37.781 2.395 1 98.31 482 VAL B C 1
ATOM 8258 O O . VAL B 1 482 ? -0.772 -38.906 2.604 1 98.31 482 VAL B O 1
ATOM 8261 N N . GLN B 1 483 ? -0.497 -36.656 2.482 1 97.69 483 GLN B N 1
ATOM 8262 C CA . GLN B 1 483 ? 0.915 -36.656 2.85 1 97.69 483 GLN B CA 1
ATOM 8263 C C . GLN B 1 483 ? 1.705 -37.625 1.987 1 97.69 483 GLN B C 1
ATOM 8265 O O . GLN B 1 483 ? 2.412 -38.5 2.51 1 97.69 483 GLN B O 1
ATOM 8270 N N . ALA B 1 484 ? 1.591 -37.406 0.687 1 98.44 484 ALA B N 1
ATOM 8271 C CA . ALA B 1 484 ? 2.305 -38.25 -0.263 1 98.44 484 ALA B CA 1
ATOM 8272 C C . ALA B 1 484 ? 3.814 -38.156 -0.066 1 98.44 484 ALA B C 1
ATOM 8274 O O . ALA B 1 484 ? 4.34 -37.062 0.195 1 98.44 484 ALA B O 1
ATOM 8275 N N . ARG B 1 485 ? 4.543 -39.188 -0.283 1 97.75 485 ARG B N 1
ATOM 8276 C CA . ARG B 1 485 ? 5.98 -39.219 -0.038 1 97.75 485 ARG B CA 1
ATOM 8277 C C . ARG B 1 485 ? 6.762 -38.812 -1.284 1 97.75 485 ARG B C 1
ATOM 8279 O O . ARG B 1 485 ? 7.891 -38.344 -1.187 1 97.75 485 ARG B O 1
ATOM 8286 N N . ARG B 1 486 ? 6.176 -39.156 -2.396 1 97.81 486 ARG B N 1
ATOM 8287 C CA . ARG B 1 486 ? 6.785 -38.844 -3.684 1 97.81 486 ARG B CA 1
ATOM 8288 C C . ARG B 1 486 ? 5.727 -38.438 -4.707 1 97.81 486 ARG B C 1
ATOM 8290 O O . ARG B 1 486 ? 4.535 -38.688 -4.508 1 97.81 486 ARG B O 1
ATOM 8297 N N . VAL B 1 487 ? 6.184 -37.812 -5.754 1 98.19 487 VAL B N 1
ATOM 8298 C CA . VAL B 1 487 ? 5.328 -37.469 -6.895 1 98.19 487 VAL B CA 1
ATOM 8299 C C . VAL B 1 487 ? 5.754 -38.312 -8.102 1 98.19 487 VAL B C 1
ATOM 8301 O O . VAL B 1 487 ? 6.945 -38.406 -8.422 1 98.19 487 VAL B O 1
ATOM 8304 N N . THR B 1 488 ? 4.848 -38.906 -8.75 1 96.31 488 THR B N 1
ATOM 8305 C CA . THR B 1 488 ? 5.176 -39.781 -9.867 1 96.31 488 THR B CA 1
ATOM 8306 C C . THR B 1 488 ? 4.473 -39.312 -11.141 1 96.31 488 THR B C 1
ATOM 8308 O O . THR B 1 488 ? 3.561 -38.5 -11.086 1 96.31 488 THR B O 1
ATOM 8311 N N . ASP B 1 489 ? 4.902 -39.875 -12.25 1 94.25 489 ASP B N 1
ATOM 8312 C CA . ASP B 1 489 ? 4.273 -39.562 -13.539 1 94.25 489 ASP B CA 1
ATOM 8313 C C . ASP B 1 489 ? 2.844 -40.125 -13.586 1 94.25 489 ASP B C 1
ATOM 8315 O O . ASP B 1 489 ? 1.979 -39.531 -14.234 1 94.25 489 ASP B O 1
ATOM 8319 N N . LYS B 1 490 ? 2.609 -41.188 -12.852 1 96.19 490 LYS B N 1
ATOM 8320 C CA . LYS B 1 490 ? 1.257 -41.719 -12.766 1 96.19 490 LYS B CA 1
ATOM 8321 C C . LYS B 1 490 ? 0.298 -40.719 -12.141 1 96.19 490 LYS B C 1
ATOM 8323 O O . LYS B 1 490 ? -0.87 -40.656 -12.523 1 96.19 490 LYS B O 1
ATOM 8328 N N . MET B 1 491 ? 0.794 -40.062 -11.18 1 98.19 491 MET B N 1
ATOM 8329 C CA . MET B 1 491 ? -0.033 -39.031 -10.531 1 98.19 491 MET B CA 1
ATOM 8330 C C . MET B 1 491 ? -0.361 -37.906 -11.5 1 98.19 491 MET B C 1
ATOM 8332 O O . MET B 1 491 ? -1.479 -37.375 -11.5 1 98.19 491 MET B O 1
ATOM 8336 N N . PHE B 1 492 ? 0.624 -37.5 -12.312 1 98.06 492 PHE B N 1
ATOM 8337 C CA . PHE B 1 492 ? 0.358 -36.469 -13.312 1 98.06 492 PHE B CA 1
ATOM 8338 C C . PHE B 1 492 ? -0.606 -37 -14.375 1 98.06 492 PHE B C 1
ATOM 8340 O O . PHE B 1 492 ? -1.428 -36.219 -14.891 1 98.06 492 PHE B O 1
ATOM 8347 N N . MET B 1 493 ? -0.509 -38.281 -14.695 1 97.31 493 MET B N 1
ATOM 8348 C CA . MET B 1 493 ? -1.468 -38.906 -15.602 1 97.31 493 MET B CA 1
ATOM 8349 C C . MET B 1 493 ? -2.875 -38.844 -15.023 1 97.31 493 MET B C 1
ATOM 8351 O O . MET B 1 493 ? -3.838 -38.562 -15.727 1 97.31 493 MET B O 1
ATOM 8355 N N . ALA B 1 494 ? -2.918 -39.188 -13.727 1 98.44 494 ALA B N 1
ATOM 8356 C CA . ALA B 1 494 ? -4.207 -39.125 -13.047 1 98.44 494 ALA B CA 1
ATOM 8357 C C . ALA B 1 494 ? -4.77 -37.688 -13.102 1 98.44 494 ALA B C 1
ATOM 8359 O O . ALA B 1 494 ? -5.969 -37.5 -13.312 1 98.44 494 ALA B O 1
ATOM 8360 N N . ALA B 1 495 ? -3.939 -36.719 -12.883 1 98.69 495 ALA B N 1
ATOM 8361 C CA . ALA B 1 495 ? -4.344 -35.344 -12.945 1 98.69 495 ALA B CA 1
ATOM 8362 C C . ALA B 1 495 ? -4.84 -34.969 -14.344 1 98.69 495 ALA B C 1
ATOM 8364 O O . ALA B 1 495 ? -5.867 -34.312 -14.492 1 98.69 495 ALA B O 1
ATOM 8365 N N . ALA B 1 496 ? -4.109 -35.344 -15.391 1 98.31 496 ALA B N 1
ATOM 8366 C CA . ALA B 1 496 ? -4.473 -35.094 -16.781 1 98.31 496 ALA B CA 1
ATOM 8367 C C . ALA B 1 496 ? -5.836 -35.688 -17.125 1 98.31 496 ALA B C 1
ATOM 8369 O O . ALA B 1 496 ? -6.664 -35.031 -17.766 1 98.31 496 ALA B O 1
ATOM 8370 N N . ARG B 1 497 ? -6.039 -36.906 -16.672 1 97.75 497 ARG B N 1
ATOM 8371 C CA . ARG B 1 497 ? -7.312 -37.562 -16.938 1 97.75 497 ARG B CA 1
ATOM 8372 C C . ARG B 1 497 ? -8.453 -36.875 -16.203 1 97.75 497 ARG B C 1
ATOM 8374 O O . ARG B 1 497 ? -9.562 -36.75 -16.734 1 97.75 497 ARG B O 1
ATOM 8381 N N . ALA B 1 498 ? -8.164 -36.531 -14.953 1 98.44 498 ALA B N 1
ATOM 8382 C CA . ALA B 1 498 ? -9.172 -35.781 -14.195 1 98.44 498 ALA B CA 1
ATOM 8383 C C . ALA B 1 498 ? -9.562 -34.5 -14.898 1 98.44 498 ALA B C 1
ATOM 8385 O O . ALA B 1 498 ? -10.742 -34.156 -14.961 1 98.44 498 ALA B O 1
ATOM 8386 N N . LEU B 1 499 ? -8.57 -33.75 -15.359 1 98.38 499 LEU B N 1
ATOM 8387 C CA . LEU B 1 499 ? -8.836 -32.5 -16.109 1 98.38 499 LEU B CA 1
ATOM 8388 C C . LEU B 1 499 ? -9.695 -32.781 -17.328 1 98.38 499 LEU B C 1
ATOM 8390 O O . LEU B 1 499 ? -10.672 -32.094 -17.594 1 98.38 499 LEU B O 1
ATOM 8394 N N . ALA B 1 500 ? -9.32 -33.781 -18.094 1 97.5 500 ALA B N 1
ATOM 8395 C CA . ALA B 1 500 ? -10.078 -34.156 -19.297 1 97.5 500 ALA B CA 1
ATOM 8396 C C . ALA B 1 500 ? -11.523 -34.5 -18.938 1 97.5 500 ALA B C 1
ATOM 8398 O O . ALA B 1 500 ? -12.445 -34.219 -19.703 1 97.5 500 ALA B O 1
ATOM 8399 N N . GLY B 1 501 ? -11.68 -35.125 -17.797 1 97.25 501 GLY B N 1
ATOM 8400 C CA . GLY B 1 501 ? -13.008 -35.469 -17.312 1 97.25 501 GLY B CA 1
ATOM 8401 C C . GLY B 1 501 ? -13.867 -34.25 -17.016 1 97.25 501 GLY B C 1
ATOM 8402 O O . GLY B 1 501 ? -15.094 -34.344 -16.953 1 97.25 501 GLY B O 1
ATOM 8403 N N . CYS B 1 502 ? -13.281 -33.125 -16.828 1 97.5 502 CYS B N 1
ATOM 8404 C CA . CYS B 1 502 ? -13.992 -31.891 -16.516 1 97.5 502 CYS B CA 1
ATOM 8405 C C . CYS B 1 502 ? -14.266 -31.094 -17.797 1 97.5 502 CYS B C 1
ATOM 8407 O O . CYS B 1 502 ? -14.867 -30.016 -17.734 1 97.5 502 CYS B O 1
ATOM 8409 N N . SER B 1 503 ? -13.914 -31.562 -18.938 1 97.19 503 SER B N 1
ATOM 8410 C CA . SER B 1 503 ? -14.039 -30.828 -20.203 1 97.19 503 SER B CA 1
ATOM 8411 C C . SER B 1 503 ? -15.5 -30.656 -20.594 1 97.19 503 SER B C 1
ATOM 8413 O O . SER B 1 503 ? -16.25 -31.625 -20.672 1 97.19 503 SER B O 1
ATOM 8415 N N . PRO B 1 504 ? -15.898 -29.422 -20.906 1 96.19 504 PRO B N 1
ATOM 8416 C CA . PRO B 1 504 ? -17.25 -29.219 -21.438 1 96.19 504 PRO B CA 1
ATOM 8417 C C . PRO B 1 504 ? -17.5 -29.984 -22.734 1 96.19 504 PRO B C 1
ATOM 8419 O O . PRO B 1 504 ? -18.641 -30.328 -23.047 1 96.19 504 PRO B O 1
ATOM 8422 N N . ALA B 1 505 ? -16.469 -30.312 -23.469 1 94.31 505 ALA B N 1
ATOM 8423 C CA . ALA B 1 505 ? -16.578 -30.969 -24.766 1 94.31 505 ALA B CA 1
ATOM 8424 C C . ALA B 1 505 ? -17.078 -32.406 -24.609 1 94.31 505 ALA B C 1
ATOM 8426 O O . ALA B 1 505 ? -17.516 -33.031 -25.578 1 94.31 505 ALA B O 1
ATOM 8427 N N . LEU B 1 506 ? -16.922 -32.938 -23.438 1 91.81 506 LEU B N 1
ATOM 8428 C CA . LEU B 1 506 ? -17.422 -34.281 -23.172 1 91.81 506 LEU B CA 1
ATOM 8429 C C . LEU B 1 506 ? -18.922 -34.344 -23.406 1 91.81 506 LEU B C 1
ATOM 8431 O O . LEU B 1 506 ? -19.422 -35.375 -23.891 1 91.81 506 LEU B O 1
ATOM 8435 N N . GLN B 1 507 ? -19.578 -33.281 -23.062 1 92.25 507 GLN B N 1
ATOM 8436 C CA . GLN B 1 507 ? -21.031 -33.25 -23.203 1 92.25 507 GLN B CA 1
ATOM 8437 C C . GLN B 1 507 ? -21.422 -32.625 -24.547 1 92.25 507 GLN B C 1
ATOM 8439 O O . GLN B 1 507 ? -22.453 -32.969 -25.109 1 92.25 507 GLN B O 1
ATOM 8444 N N . ASN B 1 508 ? -20.719 -31.672 -24.969 1 92.81 508 ASN B N 1
ATOM 8445 C CA . ASN B 1 508 ? -20.953 -30.953 -26.219 1 92.81 508 ASN B CA 1
ATOM 8446 C C . ASN B 1 508 ? -19.672 -30.766 -27.016 1 92.81 508 ASN B C 1
ATOM 8448 O O . ASN B 1 508 ? -18.844 -29.922 -26.672 1 92.81 508 ASN B O 1
ATOM 8452 N N . PRO B 1 509 ? -19.578 -31.5 -28.094 1 87.81 509 PRO B N 1
ATOM 8453 C CA . PRO B 1 509 ? -18.344 -31.469 -28.875 1 87.81 509 PRO B CA 1
ATOM 8454 C C . PRO B 1 509 ? -18.031 -30.094 -29.438 1 87.81 509 PRO B C 1
ATOM 8456 O O . PRO B 1 509 ? -16.922 -29.844 -29.906 1 87.81 509 PRO B O 1
ATOM 8459 N N . ASN B 1 510 ? -19.016 -29.25 -29.453 1 87.56 510 ASN B N 1
ATOM 8460 C CA . ASN B 1 510 ? -18.812 -27.906 -29.953 1 87.56 510 ASN B CA 1
ATOM 8461 C C . ASN B 1 510 ? -18.422 -26.938 -28.844 1 87.56 510 ASN B C 1
ATOM 8463 O O . ASN B 1 510 ? -18.094 -25.781 -29.094 1 87.56 510 ASN B O 1
ATOM 8467 N N . ALA B 1 511 ? -18.359 -27.484 -27.641 1 92.19 511 ALA B N 1
ATOM 8468 C CA . ALA B 1 511 ? -18 -26.656 -26.484 1 92.19 511 ALA B CA 1
ATOM 8469 C C . ALA B 1 511 ? -16.484 -26.609 -26.297 1 92.19 511 ALA B C 1
ATOM 8471 O O . ALA B 1 511 ? -15.742 -27.203 -27.078 1 92.19 511 ALA B O 1
ATOM 8472 N N . ASN B 1 512 ? -16.062 -25.875 -25.344 1 95.5 512 ASN B N 1
ATOM 8473 C CA . ASN B 1 512 ? -14.641 -25.688 -25.031 1 95.5 512 ASN B CA 1
ATOM 8474 C C . ASN B 1 512 ? -14 -26.984 -24.547 1 95.5 512 ASN B C 1
ATOM 8476 O O . ASN B 1 512 ? -14.672 -27.828 -23.953 1 95.5 512 ASN B O 1
ATOM 8480 N N . LEU B 1 513 ? -12.711 -27.188 -24.844 1 96.62 513 LEU B N 1
ATOM 8481 C CA . LEU B 1 513 ? -11.938 -28.328 -24.375 1 96.62 513 LEU B CA 1
ATOM 8482 C C . LEU B 1 513 ? -11.703 -28.234 -22.875 1 96.62 513 LEU B C 1
ATOM 8484 O O . LEU B 1 513 ? -11.633 -29.266 -22.188 1 96.62 513 LEU B O 1
ATOM 8488 N N . LEU B 1 514 ? -11.477 -27.062 -22.359 1 97.62 514 LEU B N 1
ATOM 8489 C CA . LEU B 1 514 ? -11.141 -26.828 -20.969 1 97.62 514 LEU B CA 1
ATOM 8490 C C . LEU B 1 514 ? -12.266 -26.078 -20.25 1 97.62 514 LEU B C 1
ATOM 8492 O O . LEU B 1 514 ? -12.938 -25.234 -20.859 1 97.62 514 LEU B O 1
ATOM 8496 N N . PRO B 1 515 ? -12.477 -26.375 -19 1 96.75 515 PRO B N 1
ATOM 8497 C CA . PRO B 1 515 ? -13.492 -25.625 -18.25 1 96.75 515 PRO B CA 1
ATOM 8498 C C . PRO B 1 515 ? -13.141 -24.156 -18.094 1 96.75 515 PRO B C 1
ATOM 8500 O O . PRO B 1 515 ? -11.969 -23.766 -18.203 1 96.75 515 PRO B O 1
ATOM 8503 N N . PRO B 1 516 ? -14.203 -23.344 -17.875 1 94.38 516 PRO B N 1
ATOM 8504 C CA . PRO B 1 516 ? -13.898 -21.938 -17.609 1 94.38 516 PRO B CA 1
ATOM 8505 C C . PRO B 1 516 ? -13.148 -21.734 -16.297 1 94.38 516 PRO B C 1
ATOM 8507 O O . PRO B 1 516 ? -13.25 -22.562 -15.391 1 94.38 516 PRO B O 1
ATOM 8510 N N . LEU B 1 517 ? -12.453 -20.703 -16.172 1 93.12 517 LEU B N 1
ATOM 8511 C CA . LEU B 1 517 ? -11.633 -20.422 -15.008 1 93.12 517 LEU B CA 1
ATOM 8512 C C . LEU B 1 517 ? -12.492 -20.297 -13.758 1 93.12 517 LEU B C 1
ATOM 8514 O O . LEU B 1 517 ? -12.023 -20.578 -12.648 1 93.12 517 LEU B O 1
ATOM 8518 N N . ASP B 1 518 ? -13.734 -19.906 -13.914 1 94.5 518 ASP B N 1
ATOM 8519 C CA . ASP B 1 518 ? -14.648 -19.766 -12.789 1 94.5 518 ASP B CA 1
ATOM 8520 C C . ASP B 1 518 ? -14.891 -21.109 -12.109 1 94.5 518 ASP B C 1
ATOM 8522 O O . ASP B 1 518 ? -15.328 -21.172 -10.961 1 94.5 518 ASP B O 1
ATOM 8526 N N . ASP B 1 519 ? -14.562 -22.219 -12.844 1 95.69 519 ASP B N 1
ATOM 8527 C CA . ASP B 1 519 ? -14.789 -23.562 -12.312 1 95.69 519 ASP B CA 1
ATOM 8528 C C . ASP B 1 519 ? -13.484 -24.172 -11.805 1 95.69 519 ASP B C 1
ATOM 8530 O O . ASP B 1 519 ? -13.43 -25.375 -11.523 1 95.69 519 ASP B O 1
ATOM 8534 N N . VAL B 1 520 ? -12.5 -23.359 -11.648 1 96.38 520 VAL B N 1
ATOM 8535 C CA . VAL B 1 520 ? -11.164 -23.875 -11.406 1 96.38 520 VAL B CA 1
ATOM 8536 C C . VAL B 1 520 ? -11.109 -24.578 -10.047 1 96.38 520 VAL B C 1
ATOM 8538 O O . VAL B 1 520 ? -10.375 -25.547 -9.867 1 96.38 520 VAL B O 1
ATOM 8541 N N . ARG B 1 521 ? -11.836 -24.188 -9.062 1 97.19 521 ARG B N 1
ATOM 8542 C CA . ARG B 1 521 ? -11.836 -24.828 -7.75 1 97.19 521 ARG B CA 1
ATOM 8543 C C . ARG B 1 521 ? -12.398 -26.25 -7.832 1 97.19 521 ARG B C 1
ATOM 8545 O O . ARG B 1 521 ? -11.891 -27.156 -7.18 1 97.19 521 ARG B O 1
ATOM 8552 N N . GLU B 1 522 ? -13.469 -26.312 -8.617 1 97.44 522 GLU B N 1
ATOM 8553 C CA . GLU B 1 522 ? -14.008 -27.656 -8.82 1 97.44 522 GLU B CA 1
ATOM 8554 C C . GLU B 1 522 ? -13.023 -28.547 -9.57 1 97.44 522 GLU B C 1
ATOM 8556 O O . GLU B 1 522 ? -12.859 -29.719 -9.227 1 97.44 522 GLU B O 1
ATOM 8561 N N . VAL B 1 523 ? -12.391 -28.031 -10.586 1 98.19 523 VAL B N 1
ATOM 8562 C CA . VAL B 1 523 ? -11.383 -28.781 -11.328 1 98.19 523 VAL B CA 1
ATOM 8563 C C . VAL B 1 523 ? -10.258 -29.203 -10.391 1 98.19 523 VAL B C 1
ATOM 8565 O O . VAL B 1 523 ? -9.812 -30.344 -10.414 1 98.19 523 VAL B O 1
ATOM 8568 N N . SER B 1 524 ? -9.781 -28.25 -9.523 1 98.69 524 SER B N 1
ATOM 8569 C CA . SER B 1 524 ? -8.727 -28.531 -8.57 1 98.69 524 SER B CA 1
ATOM 8570 C C . SER B 1 524 ? -9.133 -29.656 -7.621 1 98.69 524 SER B C 1
ATOM 8572 O O . SER B 1 524 ? -8.312 -30.516 -7.273 1 98.69 524 SER B O 1
ATOM 8574 N N . TYR B 1 525 ? -10.383 -29.656 -7.207 1 98.69 525 TYR B N 1
ATOM 8575 C CA . TYR B 1 525 ? -10.883 -30.719 -6.34 1 98.69 525 TYR B CA 1
ATOM 8576 C C . TYR B 1 525 ? -10.82 -32.062 -7.039 1 98.69 525 TYR B C 1
ATOM 8578 O O . TYR B 1 525 ? -10.367 -33.062 -6.453 1 98.69 525 TYR B O 1
ATOM 8586 N N . GLN B 1 526 ? -11.305 -32.094 -8.305 1 98.75 526 GLN B N 1
ATOM 8587 C CA . GLN B 1 526 ? -11.305 -33.344 -9.055 1 98.75 526 GLN B CA 1
ATOM 8588 C C . GLN B 1 526 ? -9.883 -33.875 -9.289 1 98.75 526 GLN B C 1
ATOM 8590 O O . GLN B 1 526 ? -9.617 -35.062 -9.18 1 98.75 526 GLN B O 1
ATOM 8595 N N . VAL B 1 527 ? -9.008 -33 -9.602 1 98.81 527 VAL B N 1
ATOM 8596 C CA . VAL B 1 527 ? -7.605 -33.344 -9.789 1 98.81 527 VAL B CA 1
ATOM 8597 C C . VAL B 1 527 ? -7.02 -33.844 -8.477 1 98.81 527 VAL B C 1
ATOM 8599 O O . VAL B 1 527 ? -6.324 -34.875 -8.445 1 98.81 527 VAL B O 1
ATOM 8602 N N . ALA B 1 528 ? -7.305 -33.156 -7.383 1 98.94 528 ALA B N 1
ATOM 8603 C CA . ALA B 1 528 ? -6.809 -33.531 -6.066 1 98.94 528 ALA B CA 1
ATOM 8604 C C . ALA B 1 528 ? -7.266 -34.938 -5.703 1 98.94 528 ALA B C 1
ATOM 8606 O O . ALA B 1 528 ? -6.48 -35.75 -5.195 1 98.94 528 ALA B O 1
ATOM 8607 N N . LEU B 1 529 ? -8.547 -35.188 -5.93 1 98.81 529 LEU B N 1
ATOM 8608 C CA . LEU B 1 529 ? -9.109 -36.5 -5.637 1 98.81 529 LEU B CA 1
ATOM 8609 C C . LEU B 1 529 ? -8.391 -37.594 -6.434 1 98.81 529 LEU B C 1
ATOM 8611 O O . LEU B 1 529 ? -8 -38.625 -5.875 1 98.81 529 LEU B O 1
ATOM 8615 N N . ALA B 1 530 ? -8.203 -37.375 -7.707 1 98.75 530 ALA B N 1
ATOM 8616 C CA . ALA B 1 530 ? -7.559 -38.344 -8.586 1 98.75 530 ALA B CA 1
ATOM 8617 C C . ALA B 1 530 ? -6.117 -38.594 -8.156 1 98.75 530 ALA B C 1
ATOM 8619 O O . ALA B 1 530 ? -5.664 -39.75 -8.117 1 98.75 530 ALA B O 1
ATOM 8620 N N . VAL B 1 531 ? -5.418 -37.562 -7.836 1 98.81 531 VAL B N 1
ATOM 8621 C CA . VAL B 1 531 ? -4.012 -37.656 -7.465 1 98.81 531 VAL B CA 1
ATOM 8622 C C . VAL B 1 531 ? -3.865 -38.344 -6.117 1 98.81 531 VAL B C 1
ATOM 8624 O O . VAL B 1 531 ? -2.99 -39.188 -5.949 1 98.81 531 VAL B O 1
ATOM 8627 N N . ALA B 1 532 ? -4.695 -38 -5.148 1 98.81 532 ALA B N 1
ATOM 8628 C CA . ALA B 1 532 ? -4.664 -38.625 -3.832 1 98.81 532 ALA B CA 1
ATOM 8629 C C . ALA B 1 532 ? -4.938 -40.125 -3.938 1 98.81 532 ALA B C 1
ATOM 8631 O O . ALA B 1 532 ? -4.258 -40.938 -3.297 1 98.81 532 ALA B O 1
ATOM 8632 N N . LYS B 1 533 ? -5.953 -40.469 -4.738 1 98.69 533 LYS B N 1
ATOM 8633 C CA . LYS B 1 533 ? -6.27 -41.875 -4.953 1 98.69 533 LYS B CA 1
ATOM 8634 C C . LYS B 1 533 ? -5.082 -42.625 -5.559 1 98.69 533 LYS B C 1
ATOM 8636 O O . LYS B 1 533 ? -4.762 -43.719 -5.141 1 98.69 533 LYS B O 1
ATOM 8641 N N . GLU B 1 534 ? -4.449 -42 -6.543 1 98.44 534 GLU B N 1
ATOM 8642 C CA . GLU B 1 534 ? -3.289 -42.625 -7.18 1 98.44 534 GLU B CA 1
ATOM 8643 C C . GLU B 1 534 ? -2.139 -42.781 -6.188 1 98.44 534 GLU B C 1
ATOM 8645 O O . GLU B 1 534 ? -1.423 -43.781 -6.219 1 98.44 534 GLU B O 1
ATOM 8650 N N . ALA B 1 535 ? -1.904 -41.781 -5.332 1 98.5 535 ALA B N 1
ATOM 8651 C CA . ALA B 1 535 ? -0.855 -41.844 -4.32 1 98.5 535 ALA B CA 1
ATOM 8652 C C . ALA B 1 535 ? -1.073 -43.031 -3.393 1 98.5 535 ALA B C 1
ATOM 8654 O O . ALA B 1 535 ? -0.131 -43.781 -3.08 1 98.5 535 ALA B O 1
ATOM 8655 N N . VAL B 1 536 ? -2.271 -43.219 -2.975 1 98.44 536 VAL B N 1
ATOM 8656 C CA . VAL B 1 536 ? -2.619 -44.312 -2.078 1 98.44 536 VAL B CA 1
ATOM 8657 C C . VAL B 1 536 ? -2.496 -45.656 -2.816 1 98.44 536 VAL B C 1
ATOM 8659 O O . VAL B 1 536 ? -1.905 -46.594 -2.301 1 98.44 536 VAL B O 1
ATOM 8662 N N . LYS B 1 537 ? -3.035 -45.688 -3.99 1 97.81 537 LYS B N 1
ATOM 8663 C CA . LYS B 1 537 ? -2.994 -46.906 -4.805 1 97.81 537 LYS B CA 1
ATOM 8664 C C . LYS B 1 537 ? -1.557 -47.344 -5.07 1 97.81 537 LYS B C 1
ATOM 8666 O O . LYS B 1 537 ? -1.255 -48.531 -5.059 1 97.81 537 LYS B O 1
ATOM 8671 N N . SER B 1 538 ? -0.669 -46.375 -5.27 1 97.31 538 SER B N 1
ATOM 8672 C CA . SER B 1 538 ? 0.729 -46.656 -5.594 1 97.31 538 SER B CA 1
ATOM 8673 C C . SER B 1 538 ? 1.563 -46.844 -4.332 1 97.31 538 SER B C 1
ATOM 8675 O O . SER B 1 538 ? 2.793 -46.875 -4.395 1 97.31 538 SER B O 1
ATOM 8677 N N . GLU B 1 539 ? 0.942 -46.781 -3.156 1 97.88 539 GLU B N 1
ATOM 8678 C CA . GLU B 1 539 ? 1.571 -46.969 -1.854 1 97.88 539 GLU B CA 1
ATOM 8679 C C . GLU B 1 539 ? 2.604 -45.906 -1.564 1 97.88 539 GLU B C 1
ATOM 8681 O O . GLU B 1 539 ? 3.674 -46.188 -1.021 1 97.88 539 GLU B O 1
ATOM 8686 N N . LEU B 1 540 ? 2.35 -44.812 -2.006 1 97.94 540 LEU B N 1
ATOM 8687 C CA . LEU B 1 540 ? 3.199 -43.656 -1.733 1 97.94 540 LEU B CA 1
ATOM 8688 C C . LEU B 1 540 ? 2.57 -42.75 -0.675 1 97.94 540 LEU B C 1
ATOM 8690 O O . LEU B 1 540 ? 3.064 -41.656 -0.416 1 97.94 540 LEU B O 1
ATOM 8694 N N . ALA B 1 541 ? 1.461 -43.156 -0.19 1 97.88 541 ALA B N 1
ATOM 8695 C CA . ALA B 1 541 ? 0.778 -42.594 0.98 1 97.88 541 ALA B CA 1
ATOM 8696 C C . ALA B 1 541 ? 0.153 -43.719 1.818 1 97.88 541 ALA B C 1
ATOM 8698 O O . ALA B 1 541 ? -0.016 -44.844 1.343 1 97.88 541 ALA B O 1
ATOM 8699 N N . ASP B 1 542 ? -0.109 -43.438 3.07 1 97.69 542 ASP B N 1
ATOM 8700 C CA . ASP B 1 542 ? -0.76 -44.438 3.92 1 97.69 542 ASP B CA 1
ATOM 8701 C C . ASP B 1 542 ? -2.133 -44.812 3.367 1 97.69 542 ASP B C 1
ATOM 8703 O O . ASP B 1 542 ? -2.822 -43.969 2.777 1 97.69 542 ASP B O 1
ATOM 8707 N N . TYR B 1 543 ? -2.445 -46 3.592 1 97.44 543 TYR B N 1
ATOM 8708 C CA . TYR B 1 543 ? -3.723 -46.5 3.08 1 97.44 543 TYR B CA 1
ATOM 8709 C C . TYR B 1 543 ? -4.883 -45.688 3.676 1 97.44 543 TYR B C 1
ATOM 8711 O O . TYR B 1 543 ? -4.895 -45.406 4.875 1 97.44 543 TYR B O 1
ATOM 8719 N N . LYS B 1 544 ? -5.812 -45.375 2.844 1 96.06 544 LYS B N 1
ATOM 8720 C CA . LYS B 1 544 ? -7.074 -44.719 3.158 1 96.06 544 LYS B CA 1
ATOM 8721 C C . LYS B 1 544 ? -8.172 -45.125 2.186 1 96.06 544 LYS B C 1
ATOM 8723 O O . LYS B 1 544 ? -7.902 -45.375 1.011 1 96.06 544 LYS B O 1
ATOM 8728 N N . THR B 1 545 ? -9.406 -45.219 2.693 1 97.75 545 THR B N 1
ATOM 8729 C CA . THR B 1 545 ? -10.539 -45.469 1.807 1 97.75 545 THR B CA 1
ATOM 8730 C C . THR B 1 545 ? -10.836 -44.219 0.959 1 97.75 545 THR B C 1
ATOM 8732 O O . THR B 1 545 ? -10.375 -43.125 1.273 1 97.75 545 THR B O 1
ATOM 8735 N N . GLU B 1 546 ? -11.531 -44.469 -0.107 1 96.5 546 GLU B N 1
ATOM 8736 C CA . GLU B 1 546 ? -11.914 -43.344 -0.956 1 96.5 546 GLU B CA 1
ATOM 8737 C C . GLU B 1 546 ? -12.695 -42.312 -0.165 1 96.5 546 GLU B C 1
ATOM 8739 O O . GLU B 1 546 ? -12.5 -41.094 -0.359 1 96.5 546 GLU B O 1
ATOM 8744 N N . THR B 1 547 ? -13.531 -42.75 0.692 1 97.56 547 THR B N 1
ATOM 8745 C CA . THR B 1 547 ? -14.32 -41.844 1.527 1 97.56 547 THR B CA 1
ATOM 8746 C C . THR B 1 547 ? -13.414 -41.031 2.451 1 97.56 547 THR B C 1
ATOM 8748 O O . THR B 1 547 ? -13.633 -39.844 2.643 1 97.56 547 THR B O 1
ATOM 8751 N N . ASP B 1 548 ? -12.484 -41.688 2.994 1 97.88 548 ASP B N 1
ATOM 8752 C CA . ASP B 1 548 ? -11.547 -41 3.883 1 97.88 548 ASP B CA 1
ATOM 8753 C C . ASP B 1 548 ? -10.695 -40 3.115 1 97.88 548 ASP B C 1
ATOM 8755 O O . ASP B 1 548 ? -10.359 -38.938 3.645 1 97.88 548 ASP B O 1
ATOM 8759 N N . ILE B 1 549 ? -10.328 -40.344 1.935 1 98.38 549 ILE B N 1
ATOM 8760 C CA . ILE B 1 549 ? -9.562 -39.438 1.087 1 98.38 549 ILE B CA 1
ATOM 8761 C C . ILE B 1 549 ? -10.375 -38.188 0.841 1 98.38 549 ILE B C 1
ATOM 8763 O O . ILE B 1 549 ? -9.852 -37.062 0.972 1 98.38 549 ILE B O 1
ATOM 8767 N N . GLU B 1 550 ? -11.586 -38.344 0.459 1 98.19 550 GLU B N 1
ATOM 8768 C CA . GLU B 1 550 ? -12.453 -37.188 0.196 1 98.19 550 GLU B CA 1
ATOM 8769 C C . GLU B 1 550 ? -12.594 -36.312 1.432 1 98.19 550 GLU B C 1
ATOM 8771 O O . GLU B 1 550 ? -12.539 -35.094 1.33 1 98.19 550 GLU B O 1
ATOM 8776 N N . LYS B 1 551 ? -12.781 -36.96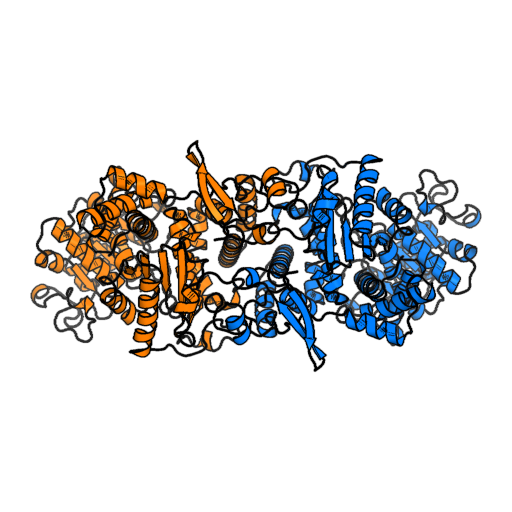9 2.566 1 97.38 551 LYS B N 1
ATOM 8777 C CA . LYS B 1 551 ? -12.898 -36.219 3.818 1 97.38 551 LYS B CA 1
ATOM 8778 C C . LYS B 1 551 ? -11.633 -35.438 4.105 1 97.38 551 LYS B C 1
ATOM 8780 O O . LYS B 1 551 ? -11.703 -34.281 4.543 1 97.38 551 LYS B O 1
ATOM 8785 N N . LEU B 1 552 ? -10.547 -36.062 3.883 1 97.25 552 LEU B N 1
ATOM 8786 C CA . LEU B 1 552 ? -9.266 -35.406 4.133 1 97.25 552 LEU B CA 1
ATOM 8787 C C . LEU B 1 552 ? -9.078 -34.219 3.211 1 97.25 552 LEU B C 1
ATOM 8789 O O . LEU B 1 552 ? -8.609 -33.156 3.648 1 97.25 552 LEU B O 1
ATOM 8793 N N . ILE B 1 553 ? -9.344 -34.406 1.946 1 98.44 553 ILE B N 1
ATOM 8794 C CA . ILE B 1 553 ? -9.203 -33.312 0.984 1 98.44 553 ILE B CA 1
ATOM 8795 C C . ILE B 1 553 ? -10.102 -32.156 1.39 1 98.44 553 ILE B C 1
ATOM 8797 O O . ILE B 1 553 ? -9.656 -30.984 1.42 1 98.44 553 ILE B O 1
ATOM 8801 N N . ARG B 1 554 ? -11.328 -32.406 1.695 1 97 554 ARG B N 1
ATOM 8802 C CA . ARG B 1 554 ? -12.281 -31.375 2.068 1 97 554 ARG B CA 1
ATOM 8803 C C . ARG B 1 554 ? -11.82 -30.641 3.324 1 97 554 ARG B C 1
ATOM 8805 O O . ARG B 1 554 ? -12.023 -29.422 3.451 1 97 554 ARG B O 1
ATOM 8812 N N . ALA B 1 555 ? -11.203 -31.344 4.23 1 95.25 555 ALA B N 1
ATOM 8813 C CA . ALA B 1 555 ? -10.727 -30.75 5.477 1 95.25 555 ALA B CA 1
ATOM 8814 C C . ALA B 1 555 ? -9.586 -29.766 5.215 1 95.25 555 ALA B C 1
ATOM 8816 O O . ALA B 1 555 ? -9.328 -28.875 6.031 1 95.25 555 ALA B O 1
ATOM 8817 N N . HIS B 1 556 ? -8.922 -29.891 4.082 1 96.25 556 HIS B N 1
ATOM 8818 C CA . HIS B 1 556 ? -7.785 -29.031 3.764 1 96.25 556 HIS B CA 1
ATOM 8819 C C . HIS B 1 556 ? -8.219 -27.844 2.916 1 96.25 556 HIS B C 1
ATOM 8821 O O . HIS B 1 556 ? -7.414 -26.953 2.633 1 96.25 556 HIS B O 1
ATOM 8827 N N . ILE B 1 557 ? -9.453 -27.828 2.504 1 97.75 557 ILE B N 1
ATOM 8828 C CA . ILE B 1 557 ? -9.93 -26.75 1.653 1 97.75 557 ILE B CA 1
ATOM 8829 C C . ILE B 1 557 ? -10.375 -25.578 2.52 1 97.75 557 ILE B C 1
ATOM 8831 O O . ILE B 1 557 ? -11.336 -25.688 3.289 1 97.75 557 ILE B O 1
ATOM 8835 N N . TRP B 1 558 ? -9.672 -24.547 2.428 1 96.88 558 TRP B N 1
ATOM 8836 C CA . TRP B 1 558 ? -9.922 -23.297 3.139 1 96.88 558 TRP B CA 1
ATOM 8837 C C . TRP B 1 558 ? -10.75 -22.344 2.285 1 96.88 558 TRP B C 1
ATOM 8839 O O . TRP B 1 558 ? -10.523 -22.219 1.079 1 96.88 558 TRP B O 1
ATOM 8849 N N . GLU B 1 559 ? -11.742 -21.734 2.861 1 96.5 559 GLU B N 1
ATOM 8850 C CA . GLU B 1 559 ? -12.508 -20.656 2.246 1 96.5 559 GLU B CA 1
ATOM 8851 C C . GLU B 1 559 ? -12.07 -19.297 2.785 1 96.5 559 GLU B C 1
ATOM 8853 O O . GLU B 1 559 ? -11.891 -19.125 3.994 1 96.5 559 GLU B O 1
ATOM 8858 N N . PRO B 1 560 ? -11.906 -18.312 1.94 1 97.88 560 PRO B N 1
ATOM 8859 C CA . PRO B 1 560 ? -11.453 -16.984 2.379 1 97.88 560 PRO B CA 1
ATOM 8860 C C . PRO B 1 560 ? -12.562 -16.156 3.014 1 97.88 560 PRO B C 1
ATOM 8862 O O . PRO B 1 560 ? -12.961 -15.125 2.467 1 97.88 560 PRO B O 1
ATOM 8865 N N . VAL B 1 561 ? -12.961 -16.547 4.184 1 97.81 561 VAL B N 1
ATOM 8866 C CA . VAL B 1 561 ? -13.953 -15.844 4.98 1 97.81 561 VAL B CA 1
ATOM 8867 C C . VAL B 1 561 ? -13.414 -15.602 6.387 1 97.81 561 VAL B C 1
ATOM 8869 O O . VAL B 1 561 ? -12.508 -16.312 6.84 1 97.81 561 VAL B O 1
ATOM 8872 N N . TYR B 1 562 ? -13.93 -14.609 6.992 1 97.44 562 TYR B N 1
ATOM 8873 C CA . TYR B 1 562 ? -13.547 -14.344 8.375 1 97.44 562 TYR B CA 1
ATOM 8874 C C . TYR B 1 562 ? -14.156 -15.383 9.312 1 97.44 562 TYR B C 1
ATOM 8876 O O . TYR B 1 562 ? -15.312 -15.773 9.156 1 97.44 562 TYR B O 1
ATOM 8884 N N . VAL B 1 563 ? -13.383 -15.844 10.242 1 97 563 VAL B N 1
ATOM 8885 C CA . VAL B 1 563 ? -13.867 -16.719 11.305 1 97 563 VAL B CA 1
ATOM 8886 C C . VAL B 1 563 ? -13.789 -16 12.648 1 97 563 VAL B C 1
ATOM 8888 O O . VAL B 1 563 ? -13.047 -15.031 12.797 1 97 563 VAL B O 1
ATOM 8891 N N . PRO B 1 564 ? -14.555 -16.422 13.578 1 96.69 564 PRO B N 1
ATOM 8892 C CA . PRO B 1 564 ? -14.492 -15.773 14.891 1 96.69 564 PRO B CA 1
ATOM 8893 C C . PRO B 1 564 ? -13.156 -15.984 15.594 1 96.69 564 PRO B C 1
ATOM 8895 O O . PRO B 1 564 ? -12.562 -17.062 15.5 1 96.69 564 PRO B O 1
ATOM 8898 N N . TYR B 1 565 ? -12.711 -14.961 16.266 1 97.44 565 TYR B N 1
ATOM 8899 C CA . TYR B 1 565 ? -11.523 -15.039 17.109 1 97.44 565 TYR B CA 1
ATOM 8900 C C . TYR B 1 565 ? -11.898 -15.094 18.578 1 97.44 565 TYR B C 1
ATOM 8902 O O . TYR B 1 565 ? -12.852 -14.438 19.016 1 97.44 565 TYR B O 1
ATOM 8910 N N . ARG B 1 566 ? -11.211 -15.914 19.297 1 96.12 566 ARG B N 1
ATOM 8911 C CA . ARG B 1 566 ? -11.383 -16.031 20.734 1 96.12 566 ARG B CA 1
ATOM 8912 C C . ARG B 1 566 ? -10.039 -15.945 21.453 1 96.12 566 ARG B C 1
ATOM 8914 O O . ARG B 1 566 ? -9.016 -16.344 20.906 1 96.12 566 ARG B O 1
ATOM 8921 N N . LYS B 1 567 ? -10.047 -15.398 22.656 1 93 567 LYS B N 1
ATOM 8922 C CA . LYS B 1 567 ? -8.836 -15.391 23.484 1 93 567 LYS B CA 1
ATOM 8923 C C . LYS B 1 567 ? -8.547 -16.781 24.047 1 93 567 LYS B C 1
ATOM 8925 O O . LYS B 1 567 ? -9.469 -17.516 24.406 1 93 567 LYS B O 1
ATOM 8930 N N . PRO B 1 568 ? -7.258 -17 24.109 1 87.31 568 PRO B N 1
ATOM 8931 C CA . PRO B 1 568 ? -6.941 -18.281 24.734 1 87.31 568 PRO B CA 1
ATOM 8932 C C . PRO B 1 568 ? -7.297 -18.328 26.219 1 87.31 568 PRO B C 1
ATOM 8934 O O . PRO B 1 568 ? -7.242 -17.312 26.906 1 87.31 568 PRO B O 1
ATOM 8937 N N . TYR B 1 569 ? -7.879 -19.422 26.797 1 70.88 569 TYR B N 1
ATOM 8938 C CA . TYR B 1 569 ? -8.172 -19.609 28.203 1 70.88 569 TYR B CA 1
ATOM 8939 C C . TYR B 1 569 ? -6.898 -19.562 29.047 1 70.88 569 TYR B C 1
ATOM 8941 O O . TYR B 1 569 ? -5.84 -20 28.578 1 70.88 569 TYR B O 1
#

Solvent-accessible surface area (backbone atoms only — not comparable to full-atom values): 57588 Å² total; per-residue (Å²): 118,63,57,46,84,45,63,48,96,86,66,47,61,32,32,35,37,71,60,43,37,70,65,30,60,59,29,21,82,71,17,50,74,50,44,48,45,72,66,48,24,64,75,34,57,35,60,28,52,39,59,74,30,66,39,51,70,67,53,51,38,50,35,51,49,52,51,48,66,66,43,90,45,64,66,53,33,31,53,50,51,52,52,39,37,61,40,20,35,39,58,36,40,35,43,39,55,75,40,37,80,73,40,45,42,31,55,22,71,64,43,29,56,58,47,16,74,40,25,50,58,67,65,83,73,71,77,45,34,36,47,36,61,94,50,57,88,42,50,60,67,47,67,62,43,66,82,52,72,58,46,41,37,34,30,34,24,44,7,42,25,39,78,80,72,32,50,38,26,55,18,27,42,41,51,23,49,22,55,50,49,41,27,26,58,32,32,11,39,50,69,69,25,48,43,28,31,26,42,34,42,22,35,79,38,63,69,53,66,66,36,90,56,46,39,34,55,85,39,64,49,62,57,67,68,62,37,53,52,52,55,47,52,51,52,52,43,43,51,69,75,37,82,65,40,34,43,36,43,42,37,46,40,70,81,51,41,58,50,51,44,68,69,41,29,88,73,36,19,28,51,39,44,62,27,53,29,41,14,20,33,53,46,10,45,45,53,28,46,31,63,56,62,67,51,53,70,65,71,46,32,36,36,36,34,18,62,47,63,41,32,42,32,30,51,53,51,46,29,52,50,18,31,75,64,72,41,51,60,70,58,33,48,71,31,44,44,38,26,42,99,72,18,49,45,41,62,86,64,79,89,69,54,80,80,48,63,81,49,45,37,54,66,76,80,49,67,85,52,78,58,94,38,89,89,42,40,40,70,63,35,46,41,74,63,65,49,38,41,31,42,38,28,53,60,49,47,51,58,65,62,36,65,69,54,48,34,56,26,38,73,73,27,85,49,28,34,43,26,31,41,11,48,51,70,85,14,15,20,49,56,69,71,55,48,32,62,51,38,74,65,34,50,46,66,38,23,30,29,89,74,47,66,42,77,55,94,85,33,85,34,70,54,40,51,57,45,43,75,64,37,50,21,4,46,49,45,12,37,57,50,53,50,29,49,50,54,53,71,65,32,38,49,32,28,14,50,34,47,26,70,55,13,46,26,79,82,34,68,88,45,45,52,54,60,59,69,91,46,38,43,61,46,10,48,46,13,10,52,37,23,31,50,43,30,33,75,68,65,34,19,70,84,68,53,72,69,52,48,52,52,40,42,58,71,51,46,47,71,56,62,90,61,55,69,40,70,69,132,117,63,56,44,84,44,63,50,96,86,66,48,62,30,31,34,37,71,60,43,37,71,64,29,59,60,29,20,81,69,18,53,76,50,45,48,47,72,66,48,24,62,76,33,57,35,58,28,49,39,60,73,32,67,39,53,71,68,53,50,36,50,36,52,49,51,52,48,67,66,42,91,43,65,66,53,34,30,55,50,52,52,51,39,37,62,40,20,34,38,59,36,42,36,43,37,55,76,40,38,81,72,39,46,39,33,56,22,72,64,42,28,56,59,47,16,74,41,26,49,59,67,66,83,72,71,78,46,34,34,48,37,60,94,50,58,88,42,50,61,65,48,68,62,42,66,82,53,72,58,47,40,36,33,29,34,23,44,8,42,26,39,77,82,73,32,51,38,27,54,18,28,43,42,52,24,49,22,53,50,49,40,27,27,57,32,32,12,38,50,70,69,26,47,44,27,31,26,42,35,41,22,33,80,36,63,69,53,67,65,36,89,58,49,39,34,55,85,40,66,49,61,57,66,66,63,36,53,51,52,54,48,52,52,52,53,44,43,52,69,76,37,80,65,37,35,42,36,40,41,37,47,40,70,79,50,40,59,51,51,43,68,69,40,29,86,73,36,21,29,52,39,44,62,26,53,27,42,14,20,32,51,46,10,47,46,53,30,45,31,64,57,61,67,52,54,71,65,70,47,32,36,36,36,33,18,60,47,61,41,32,40,32,29,51,53,50,46,29,51,52,17,30,73,64,70,41,51,60,70,58,31,49,71,33,42,44,37,25,41,99,72,18,49,44,40,63,86,64,80,88,70,55,80,79,48,62,81,49,46,38,54,66,75,79,50,65,86,54,77,59,95,40,89,89,42,40,40,70,64,36,46,41,74,64,64,51,40,42,31,42,36,28,53,59,48,46,50,58,66,62,36,66,69,56,47,33,58,27,39,74,75,26,85,50,28,33,44,25,29,40,11,48,51,70,85,15,15,20,49,55,67,72,56,49,32,61,52,36,75,66,36,49,46,67,39,24,29,28,88,74,47,66,42,77,53,95,86,34,85,36,71,56,39,52,58,45,43,74,62,36,50,22,4,46,50,44,12,37,57,50,53,49,28,50,48,53,53,69,65,33,38,49,32,26,14,51,35,47,26,71,56,12,46,25,79,82,34,67,86,45,45,51,53,60,60,70,90,47,38,43,61,46,11,48,46,13,11,53,37,22,32,50,42,30,32,74,70,63,35,21,69,84,68,53,72,68,52,48,52,51,39,42,57,71,52,45,48,72,56,60,90,62,57,69,40,73,69,132

Secondary structure (DSSP, 8-state):
--EEEEE-TTS-EEEEE---HHHHHT-TTT--GGG--HHHHHHTT-BTTB-S----HHHHHHHHHHHHHH-SSHHHHHHHHHHHHTT-HHHHHHHHHHTHHHHHHHHSTTHHHHHHHTGGGS--S--SEEEEGGGGGGHHHHHT-GGGTT--EEEEE-SSSBTTTB--GGGGGHHHHHHHHHHHHHH---GGGEEEEEEE-----HHHHH-TT--S--SPPP-HHHHHHHHHHHHHHHHHH-TT-EEEE-S--HHHHHHHHHHHTTTSEEEEIIIIIHHHHHHHHHHHHHHHH---GGG--EEEE--SHHHHHHHHHHHHHHHHTT--HHHHHHTEEEEETTEE-BTT-SS--GGGGGGPBPGGGGTT---S-SSS--HHHHHHHH--SEEEE-S--TT-S-HHHHHHHHHH-SS-EEEE--SSGGG-S--HHHHHHHTTT--EE-BSS---EEEETTEEEEPPB--GGGTHHHHHHHHHHTT-S---HHHHHHHHHHHHHT-GGGT-TTS-SS--GGGHHHHHHHHHHHHHHHHHHTTSS----HHHHHHHHHHH---S----EE---/--EEEEE-TTS-EEEEE---HHHHHT-TTT--GGG--HHHHHHTT-BTTB-S----HHHHHHHHHHHHHH-SSHHHHHHHHHHHHTT-HHHHHHHHHHTHHHHHHHHSTTHHHHHHHTGGGS--S--SEEEEGGGGGGHHHHHT-GGGTT--EEEEE-SSSBTTTB--GGGGGHHHHHHHHHHHHHH---GGGEEEEEEE-----HHHHH-TT--S--SPPP-HHHHHHHHHHHHHHHHHH-TT-EEEE-S--HHHHHHHHHHHTTTSEEEEIIIIIHHHHHHHHHHHHHHHH---GGG--EEEE--SHHHHHHHHHHHHHHHHTT--HHHHHHTEEEEETTEE-BTT-SS--GGGGGGPBPGGGGTT---S-SSS--HHHHHHHH--SEEEE-S--TT-S-HHHHHHHHHH-SS-EEEE--SSGGG-S--HHHHHHHTTT--EE-BSS---EEEETTEEEEPPB--GGGTHHHHHHHHHHTT-S---HHHHHHHHHHHHHT-GGGT-TTS-SS--GGGHHHHHHHHHHHHHHHHHHTTSS----HHHHHHHHHHH---S----EE---

Nearest PDB structures (foldseek):
  6ags-assembly1_A  TM=9.776E-01  e=1.354E-69  Escherichia coli
  6c7n-assembly1_A  TM=9.568E-01  e=6.103E-57  Sorghum bicolor
  1o0s-assembly1_A  TM=9.298E-01  e=1.853E-58  Ascaris suum
  6w57-assembly1_A  TM=9.158E-01  e=7.176E-51  Trypanosoma cruzi
  6urf-assembly1_B  TM=9.101E-01  e=1.493E-33  Mycobacterium tuberculosis

InterPro domains:
  IPR001891 Malic oxidoreductase [PIRSF000106] (12-566)
  IPR001891 Malic oxidoreductase [PR00072] (91-115)
  IPR001891 Malic oxidoreductase [PR00072] (151-180)
  IPR001891 Malic oxidoreductase [PR00072] (187-209)
  IPR001891 Malic oxidoreductase [PR00072] (246-264)
  IPR001891 Malic oxidoreductase [PR00072] (271-287)
  IPR001891 Malic oxidoreductase [PR00072] (302-318)
  IPR001891 Malic oxidoreductase [PR00072] (413-429)
  IPR012301 Malic enzyme, N-terminal domain [PF00390] (85-265)
  IPR012301 Malic enzyme, N-terminal domain [SM01274] (85-265)
  IPR012302 Malic enzyme, NAD-binding [PF03949] (275-536)
  IPR012302 Malic enzyme, NAD-binding [SM00919] (275-536)
  IPR015884 Malic enzyme, conserved site [PS00331] (271-287)
  IPR036291 NAD(P)-binding domain superfamily [SSF51735] (275-566)
  IPR037062 Malic enzyme, N-terminal domain superfamily [G3DSA:3.40.50.10380] (21-272)
  IPR046346 Aminoacid dehydrogenase-like, N-terminal domain superfamily [SSF53223] (11-274)

Organism: NCBI:txid458

Radius of gyration: 36.1 Å; Cα contacts (8 Å, |Δi|>4): 2309; chains: 2; bounding box: 59×112×84 Å